Protein AF-0000000084655113 (afdb_homodimer)

Radius of gyration: 34.67 Å; Cα contacts (8 Å, |Δi|>4): 1568; chains: 2; bounding box: 82×136×71 Å

Solvent-accessible surface area (backbone atoms only — not comparable to full-atom values): 52497 Å² total; per-residue (Å²): 83,34,26,33,34,19,27,12,93,38,23,66,32,49,40,57,62,45,40,68,41,84,64,36,40,67,75,41,75,19,49,29,52,66,56,38,50,51,47,52,73,76,38,92,77,90,59,44,32,34,39,37,32,56,63,6,55,83,64,54,70,68,55,44,44,52,50,50,51,52,47,51,52,44,26,72,72,77,39,73,79,42,31,40,40,33,43,34,50,46,62,68,56,48,51,50,48,49,71,71,45,64,92,44,85,47,54,45,77,43,78,45,90,52,93,69,81,54,65,69,53,53,48,48,59,69,57,54,78,61,82,70,59,79,83,71,88,79,79,81,80,84,79,81,82,77,84,86,74,84,81,78,75,83,75,78,74,78,77,80,70,79,77,74,76,73,73,81,68,75,78,80,78,72,82,69,83,78,81,74,78,82,67,72,47,43,74,41,69,76,72,62,81,60,75,74,74,64,78,67,65,87,72,58,77,78,59,78,70,88,79,51,60,41,35,35,37,29,19,23,54,72,82,28,47,32,55,62,47,46,54,38,40,48,52,52,42,26,74,71,70,34,37,29,37,39,40,52,58,36,74,84,65,39,58,58,52,55,54,39,51,65,49,57,49,44,23,73,46,36,62,71,42,34,43,9,38,60,49,22,44,77,37,52,91,44,36,84,76,30,32,38,72,77,53,98,31,30,35,40,26,35,56,38,86,85,56,59,86,80,43,70,72,61,67,67,71,38,66,69,44,49,50,54,29,53,56,53,46,47,74,73,25,35,33,39,39,31,34,29,37,47,74,53,40,42,74,42,48,78,50,57,80,71,43,66,24,28,39,34,25,31,36,43,46,68,66,44,38,50,44,45,38,50,49,50,60,71,58,41,54,74,79,54,43,56,58,49,56,74,36,35,20,37,27,30,20,61,33,44,81,67,24,43,52,65,79,34,66,39,42,73,67,52,45,32,50,51,33,26,63,73,57,67,49,90,61,84,54,53,68,30,38,54,39,70,56,57,78,59,58,62,42,22,46,54,70,54,50,46,53,44,79,78,32,70,71,49,29,53,30,42,49,46,27,49,59,63,58,106,82,34,27,34,33,19,26,11,93,37,24,65,34,49,39,57,61,45,40,68,41,84,64,35,40,67,74,42,75,22,48,30,52,66,56,40,48,52,48,52,73,76,38,92,77,90,59,45,32,35,40,38,32,56,62,6,56,84,63,55,72,67,56,43,46,53,50,49,51,51,48,52,52,44,25,69,71,77,40,72,79,41,29,39,41,35,42,34,51,46,63,67,56,50,50,49,48,48,70,71,45,63,92,44,87,46,54,45,77,44,80,44,89,53,92,68,82,54,66,69,52,53,49,48,58,68,56,55,75,60,84,69,58,78,82,71,89,77,81,81,78,84,82,76,87,77,83,85,72,85,79,79,78,81,77,81,75,77,77,80,70,78,78,71,75,72,72,80,66,74,79,79,78,73,81,67,81,79,81,76,78,82,67,74,48,42,74,42,68,75,73,63,81,60,74,74,74,64,79,68,66,85,75,57,79,78,59,78,69,87,76,51,61,42,34,34,37,29,19,22,54,73,82,28,45,33,55,62,48,48,54,38,40,47,53,50,42,27,73,71,70,33,37,30,36,38,40,52,59,35,72,84,66,40,59,58,52,54,55,39,50,65,50,57,50,43,24,74,44,37,61,72,42,33,42,8,37,58,49,21,44,77,38,50,90,44,36,84,77,30,32,38,72,78,52,99,32,30,36,40,26,35,56,37,86,85,56,59,88,78,43,71,73,62,66,67,71,39,66,68,43,49,51,53,30,53,55,53,46,46,75,73,25,35,33,40,39,30,34,28,37,46,74,51,40,44,74,43,50,79,50,57,82,71,43,64,22,29,39,34,24,31,35,41,46,69,65,44,37,50,44,44,38,50,50,50,60,73,58,41,54,73,79,53,43,56,57,49,56,73,36,35,19,38,27,31,21,60,33,45,82,68,24,45,54,68,80,34,65,39,40,74,68,54,44,33,49,51,35,24,63,73,56,66,48,90,59,84,55,54,68,32,38,54,38,70,56,56,80,60,58,60,42,22,45,53,70,52,50,47,53,46,80,78,32,70,70,50,29,50,31,43,48,46,26,48,59,64,57,106

Secondary structure (DSSP, 8-state):
-EEEEE-GGGHHHHHHHHTTSTT-EEEEEESSHHHHHHHHHHS----SEEEEEGGG--S-HHHHHHHHHHHHHHHHHT-TT-EEEEEES-HHHHHHHHHHHTT-TTEEEEE--SSS--HHHHHHHHHTTTT-----------------------------------GGG--------------------------------------S-TT--EEEEEEESTTSSHHHHHHHHHHHHHHTT--EEEEE--TTT-THHHH-HHHHHHHHH-GGGGGHHHHHHH-GGGHHHHSEEEETTEEEE---TTS-TT-GGGGG--HHHHHHHHHHHHHH-SEEEEE--HHHHHHTGGGGGG-SEEEEEEESSHHHHHHHHHHHHHHS-HHHHHHHHHHEEEEEEEE-TT-EETTEE--HHHHHHHHHHHHT-SSPPPP-EEEE--TTTTHHHHHS--HHHH-HHHHHHHHHHHHHH-/-EEEEE-GGGHHHHHHHHTTSTT-EEEEEESSHHHHHHHHHHS----SEEEEEGGG--S-HHHHHHHHHHHHHHHHHT-TT-EEEEEES-HHHHHHHHHHHTT-TTEEEEE--SSS--HHHHHHHHHTTTT-----------------------------------GGG--------------------------------------S-TT--EEEEEEESTTSSHHHHHHHHHHHHHHTT--EEEEE--TTT-THHHH-HHHHHHHHH-GGGGGHHHHHHH-GGGHHHHSEEEETTEEEE---TTS-TT-GGGGG--HHHHHHHHHHHHHH-SEEEEE--HHHHHHTGGGGGG-SEEEEEEESSHHHHHHHHHHHHHHS-HHHHHHHHHHEEEEEEEE-TT-EETTEE--HHHHHHHHHHHHT-SSPPPP-EEEE--TTTTHHHHHS--HHHH-HHHHHHHHHHHHHH-

Sequence (940 aa):
MKLYLIAGSKSEMLKKSLEENRDIEVVHIGNTFDDALNNLIRNSLDFDSILLMDAGIVEGTESFTDTLNTLKELMNSSYPYITLKFITKDPAYLNEYNNVVSGDSRFEVFFVDNVRIPITYIQEVCLKNQNQKPSGARQIENQAPADPSKTSEGKLTQTLSGKSRTLFGRKLPFFSRTNANEDNFESGGAKSTIIDNAAHPKQKISLVSKDFRKVIVVTGCRGAGVTSTVANLAIESSAQGLSTIVVDLDIDYRGINLYFSKFGDEVEYNPDLSYSLIRCIIKPDSYDINSCRINDNLFVTTLAYSISSKDKLLEIIDIKKLSAFINFLRLRFNVVLIDMPINTLSKYSQLLTQIDSIALCVNNNLYSAISTVRTVEDLFVKEDLVLFNVKSRPVLTKYNEANRHNGKTFTPELTCKIMCELGGYSSDLNPAGVVPYSREFDLQIDSGQKIVSTNKAYKNHYFTILKNLLMKLYLIAGSKSEMLKKSLEENRDIEVVHIGNTFDDALNNLIRNSLDFDSILLMDAGIVEGTESFTDTLNTLKELMNSSYPYITLKFITKDPAYLNEYNNVVSGDSRFEVFFVDNVRIPITYIQEVCLKNQNQKPSGARQIENQAPADPSKTSEGKLTQTLSGKSRTLFGRKLPFFSRTNANEDNFESGGAKSTIIDNAAHPKQKISLVSKDFRKVIVVTGCRGAGVTSTVANLAIESSAQGLSTIVVDLDIDYRGINLYFSKFGDEVEYNPDLSYSLIRCIIKPDSYDINSCRINDNLFVTTLAYSISSKDKLLEIIDIKKLSAFINFLRLRFNVVLIDMPINTLSKYSQLLTQIDSIALCVNNNLYSAISTVRTVEDLFVKEDLVLFNVKSRPVLTKYNEANRHNGKTFTPELTCKIMCELGGYSSDLNPAGVVPYSREFDLQIDSGQKIVSTNKAYKNHYFTILKNLL

Nearest PDB structures (foldseek):
  5auq-assembly2_E  TM=6.795E-01  e=5.806E-06  Thermococcus kodakarensis KOD1
  5auq-assembly4_F  TM=7.194E-01  e=4.262E-05  Thermococcus kodakarensis KOD1
  5auq-assembly4_D  TM=6.760E-01  e=1.122E-04  Thermococcus kodakarensis KOD1
  5auq-assembly2_B  TM=7.124E-01  e=2.223E-04  Thermococcus kodakarensis KOD1
  5auq-assembly1_H  TM=6.768E-01  e=8.722E-04  Thermococcus kodakarensis KOD1

Organism: NCBI:txid1294263

Structure (mmCIF, N/CA/C/O backbone):
data_AF-0000000084655113-model_v1
#
loop_
_entity.id
_entity.type
_entity.pdbx_description
1 polymer 'AAA domain-containing protein'
#
loop_
_atom_site.group_PDB
_atom_site.id
_atom_site.type_symbol
_atom_site.label_atom_id
_atom_site.label_alt_id
_atom_site.label_comp_id
_atom_site.label_asym_id
_atom_site.label_entity_id
_atom_site.label_seq_id
_atom_site.pdbx_PDB_ins_code
_atom_site.Cartn_x
_atom_site.Cartn_y
_atom_site.Cartn_z
_atom_site.occupancy
_atom_site.B_iso_or_equiv
_atom_site.auth_seq_id
_atom_site.auth_comp_id
_atom_site.auth_asym_id
_atom_site.auth_atom_id
_atom_site.pdbx_PDB_model_num
ATOM 1 N N . MET A 1 1 ? 15.875 45.938 12.414 1 81.94 1 MET A N 1
ATOM 2 C CA . MET A 1 1 ? 15 46.031 11.242 1 81.94 1 MET A CA 1
ATOM 3 C C . MET A 1 1 ? 13.547 45.719 11.625 1 81.94 1 MET A C 1
ATOM 5 O O . MET A 1 1 ? 13.273 44.719 12.281 1 81.94 1 MET A O 1
ATOM 9 N N . LYS A 1 2 ? 12.742 46.562 11.336 1 89 2 LYS A N 1
ATOM 10 C CA . LYS A 1 2 ? 11.312 46.375 11.555 1 89 2 LYS A CA 1
ATOM 11 C C . LYS A 1 2 ? 10.656 45.656 10.391 1 89 2 LYS A C 1
ATOM 13 O O . LYS A 1 2 ? 10.719 46.125 9.242 1 89 2 LYS A O 1
ATOM 18 N N . LEU A 1 3 ? 10.062 44.562 10.703 1 90.94 3 LEU A N 1
ATOM 19 C CA . LEU A 1 3 ? 9.609 43.656 9.664 1 90.94 3 LEU A CA 1
ATOM 20 C C . LEU A 1 3 ? 8.094 43.5 9.688 1 90.94 3 LEU A C 1
ATOM 22 O O . LEU A 1 3 ? 7.496 43.375 10.766 1 90.94 3 LEU A O 1
ATOM 26 N N . TYR A 1 4 ? 7.473 43.594 8.508 1 92 4 TYR A N 1
ATOM 27 C CA . TYR A 1 4 ? 6.098 43.156 8.297 1 92 4 TYR A CA 1
ATOM 28 C C . TYR A 1 4 ? 6.055 41.75 7.746 1 92 4 TYR A C 1
ATOM 30 O O . TYR A 1 4 ? 6.41 41.5 6.59 1 92 4 TYR A O 1
ATOM 38 N N . LEU A 1 5 ? 5.637 40.875 8.523 1 90.69 5 LEU A N 1
ATOM 39 C CA . LEU A 1 5 ? 5.695 39.469 8.203 1 90.69 5 LEU A CA 1
ATOM 40 C C . LEU A 1 5 ? 4.359 38.969 7.652 1 90.69 5 LEU A C 1
ATOM 42 O O . LEU A 1 5 ? 3.314 39.156 8.281 1 90.69 5 LEU A O 1
ATOM 46 N N . ILE A 1 6 ? 4.418 38.406 6.453 1 90.56 6 ILE A N 1
ATOM 47 C CA . ILE A 1 6 ? 3.252 37.812 5.816 1 90.56 6 ILE A CA 1
ATOM 48 C C . ILE A 1 6 ? 3.525 36.344 5.539 1 90.56 6 ILE A C 1
ATOM 50 O O . ILE A 1 6 ? 4.105 35.969 4.504 1 90.56 6 ILE A O 1
ATOM 54 N N . ALA A 1 7 ? 3.08 35.594 6.41 1 81.88 7 ALA A N 1
ATOM 55 C CA . ALA A 1 7 ? 3.414 34.188 6.305 1 81.88 7 ALA A CA 1
ATOM 56 C C . ALA A 1 7 ? 2.223 33.312 6.688 1 81.88 7 ALA A C 1
ATOM 58 O O . ALA A 1 7 ? 2.391 32.25 7.273 1 81.88 7 ALA A O 1
ATOM 59 N N . GLY A 1 8 ? 1.044 33.875 6.418 1 74.31 8 GLY A N 1
ATOM 60 C CA . GLY A 1 8 ? -0.16 33.094 6.68 1 74.31 8 GLY A CA 1
ATOM 61 C C . GLY A 1 8 ? -0.347 32.781 8.148 1 74.31 8 GLY A C 1
ATOM 62 O O . GLY A 1 8 ? -0.09 33.594 9.016 1 74.31 8 GLY A O 1
ATOM 63 N N . SER A 1 9 ? -0.872 31.641 8.352 1 63.53 9 SER A N 1
ATOM 64 C CA . SER A 1 9 ? -1.172 31.203 9.711 1 63.53 9 SER A CA 1
ATOM 65 C C . SER A 1 9 ? 0.105 30.969 10.508 1 63.53 9 SER A C 1
ATOM 67 O O . SER A 1 9 ? 0.072 30.922 11.742 1 63.53 9 SER A O 1
ATOM 69 N N . LYS A 1 10 ? 1.223 31.047 9.836 1 63.41 10 LYS A N 1
ATOM 70 C CA . LYS A 1 10 ? 2.512 30.766 10.461 1 63.41 10 LYS A CA 1
ATOM 71 C C . LYS A 1 10 ? 3.195 32.062 10.906 1 63.41 10 LYS A C 1
ATOM 73 O O . LYS A 1 10 ? 4.305 32.031 11.438 1 63.41 10 LYS A O 1
ATOM 78 N N . SER A 1 11 ? 2.578 33.062 10.688 1 74.5 11 SER A N 1
ATOM 79 C CA . SER A 1 11 ? 3.232 34.344 10.875 1 74.5 11 SER A CA 1
ATOM 80 C C . SER A 1 11 ? 3.658 34.562 12.328 1 74.5 11 SER A C 1
ATOM 82 O O . SER A 1 11 ? 4.762 35.031 12.602 1 74.5 11 SER A O 1
ATOM 84 N N . GLU A 1 12 ? 2.826 34.125 13.234 1 72.62 12 GLU A N 1
ATOM 85 C CA . GLU A 1 12 ? 3.133 34.344 14.648 1 72.62 12 GLU A CA 1
ATOM 86 C C . GLU A 1 12 ? 4.305 33.5 15.102 1 72.62 12 GLU A C 1
ATOM 88 O O . GLU A 1 12 ? 5.188 33.969 15.82 1 72.62 12 GLU A O 1
ATOM 93 N N . MET A 1 13 ? 4.297 32.344 14.664 1 70.5 13 MET A N 1
ATOM 94 C CA . MET A 1 13 ? 5.387 31.438 15.008 1 70.5 13 MET A CA 1
ATOM 95 C C . MET A 1 13 ? 6.703 31.906 14.406 1 70.5 13 MET A C 1
ATOM 97 O O . MET A 1 13 ? 7.738 31.906 15.078 1 70.5 13 MET A O 1
ATOM 101 N N . LEU A 1 14 ? 6.59 32.25 13.227 1 79.62 14 LEU A N 1
ATOM 102 C CA . LEU A 1 14 ? 7.777 32.75 12.531 1 79.62 14 LEU A CA 1
ATOM 103 C C . LEU A 1 14 ? 8.289 34.031 13.18 1 79.62 14 LEU A C 1
ATOM 105 O O . LEU A 1 14 ? 9.5 34.281 13.219 1 79.62 14 LEU A O 1
ATOM 109 N N . LYS A 1 15 ? 7.379 34.75 13.672 1 84.62 15 LYS A N 1
ATOM 110 C CA . LYS A 1 15 ? 7.754 36 14.352 1 84.62 15 LYS A CA 1
ATOM 111 C C . LYS A 1 15 ? 8.695 35.719 15.523 1 84.62 15 LYS A C 1
ATOM 113 O O . LYS A 1 15 ? 9.75 36.344 15.641 1 84.62 15 LYS A O 1
ATOM 118 N N . LYS A 1 16 ? 8.312 34.75 16.25 1 78.12 16 LYS A N 1
ATOM 119 C CA . LYS A 1 16 ? 9.109 34.406 17.422 1 78.12 16 LYS A CA 1
ATOM 120 C C . LYS A 1 16 ? 10.508 33.938 17.016 1 78.12 16 LYS A C 1
ATOM 122 O O . LYS A 1 16 ? 11.5 34.344 17.625 1 78.12 16 LYS A O 1
ATOM 127 N N . SER A 1 17 ? 10.539 33.188 16.031 1 79.25 17 SER A N 1
ATOM 128 C CA . SER A 1 17 ? 11.805 32.625 15.562 1 79.25 17 SER A CA 1
ATOM 129 C C . SER A 1 17 ? 12.68 33.688 14.914 1 79.25 17 SER A C 1
ATOM 131 O O . SER A 1 17 ? 13.906 33.688 15.078 1 79.25 17 SER A O 1
ATOM 133 N N . LEU A 1 18 ? 12.062 34.531 14.297 1 85.19 18 LEU A N 1
ATOM 134 C CA . LEU A 1 18 ? 12.805 35.594 13.617 1 85.19 18 LEU A CA 1
ATOM 135 C C . LEU A 1 18 ? 13.344 36.625 14.625 1 85.19 18 LEU A C 1
ATOM 137 O O . LEU A 1 18 ? 14.461 37.094 14.469 1 85.19 18 LEU A O 1
ATOM 141 N N . GLU A 1 19 ? 12.594 36.781 15.656 1 85.25 19 GLU A N 1
ATOM 142 C CA . GLU A 1 19 ? 12.969 37.781 16.656 1 85.25 19 GLU A CA 1
ATOM 143 C C . GLU A 1 19 ? 14.047 37.25 17.594 1 85.25 19 GLU A C 1
ATOM 145 O O . GLU A 1 19 ? 14.539 38 18.453 1 85.25 19 GLU A O 1
ATOM 150 N N . GLU A 1 20 ? 14.359 36.031 17.406 1 79.25 20 GLU A N 1
ATOM 151 C CA . GLU A 1 20 ? 15.523 35.5 18.109 1 79.25 20 GLU A CA 1
ATOM 152 C C . GLU A 1 20 ? 16.797 36.219 17.672 1 79.25 20 GLU A C 1
ATOM 154 O O . GLU A 1 20 ? 17.766 36.312 18.438 1 79.25 20 GLU A O 1
ATOM 159 N N . ASN A 1 21 ? 16.75 36.562 16.5 1 79.62 21 ASN A N 1
ATOM 160 C CA . ASN A 1 21 ? 17.812 37.469 16.047 1 79.62 21 ASN A CA 1
ATOM 161 C C . ASN A 1 21 ? 17.516 38.906 16.438 1 79.62 21 ASN A C 1
ATOM 163 O O . ASN A 1 21 ? 16.516 39.5 16.031 1 79.62 21 ASN A O 1
ATOM 167 N N . ARG A 1 22 ? 18.328 39.438 17.312 1 80.5 22 ARG A N 1
ATOM 168 C CA . ARG A 1 22 ? 18.109 40.75 17.938 1 80.5 22 ARG A CA 1
ATOM 169 C C . ARG A 1 22 ? 18.031 41.844 16.875 1 80.5 22 ARG A C 1
ATOM 171 O O . ARG A 1 22 ? 17.484 42.906 17.125 1 80.5 22 ARG A O 1
ATOM 178 N N . ASP A 1 23 ? 18.484 41.562 15.703 1 84.69 23 ASP A N 1
ATOM 179 C CA . ASP A 1 23 ? 18.5 42.562 14.648 1 84.69 23 ASP A CA 1
ATOM 180 C C . ASP A 1 23 ? 17.188 42.594 13.891 1 84.69 23 ASP A C 1
ATOM 182 O O . ASP A 1 23 ? 16.984 43.438 12.992 1 84.69 23 ASP A O 1
ATOM 186 N N . ILE A 1 24 ? 16.266 41.656 14.219 1 86.5 24 ILE A N 1
ATOM 187 C CA . ILE A 1 24 ? 14.984 41.562 13.523 1 86.5 24 ILE A CA 1
ATOM 188 C C . ILE A 1 24 ? 13.844 41.781 14.508 1 86.5 24 ILE A C 1
ATOM 190 O O . ILE A 1 24 ? 13.766 41.125 15.547 1 86.5 24 ILE A O 1
ATOM 194 N N . GLU A 1 25 ? 13.055 42.719 14.273 1 88.94 25 GLU A N 1
ATOM 195 C CA . GLU A 1 25 ? 11.836 42.969 15.031 1 88.94 25 GLU A CA 1
ATOM 196 C C . GLU A 1 25 ? 10.602 42.906 14.141 1 88.94 25 GLU A C 1
ATOM 198 O O . GLU A 1 25 ? 10.445 43.688 13.219 1 88.94 25 GLU A O 1
ATOM 203 N N . VAL A 1 26 ? 9.758 42 14.383 1 89.06 26 VAL A N 1
ATOM 204 C CA . VAL A 1 26 ? 8.516 41.875 13.617 1 89.06 26 VAL A CA 1
ATOM 205 C C . VAL A 1 26 ? 7.453 42.781 14.219 1 89.06 26 VAL A C 1
ATOM 207 O O . VAL A 1 26 ? 6.926 42.531 15.297 1 89.06 26 VAL A O 1
ATOM 210 N N . VAL A 1 27 ? 7.117 43.781 13.539 1 89 27 VAL A N 1
ATOM 211 C CA . VAL A 1 27 ? 6.258 44.812 14.094 1 89 27 VAL A CA 1
ATOM 212 C C . VAL A 1 27 ? 4.816 44.594 13.633 1 89 27 VAL A C 1
ATOM 214 O O . VAL A 1 27 ? 3.871 45 14.297 1 89 27 VAL A O 1
ATOM 217 N N . HIS A 1 28 ? 4.656 43.969 12.477 1 87.56 28 HIS A N 1
ATOM 218 C CA . HIS A 1 28 ? 3.332 43.656 11.945 1 87.56 28 HIS A CA 1
ATOM 219 C C . HIS A 1 28 ? 3.277 42.25 11.383 1 87.56 28 HIS A C 1
ATOM 221 O O . HIS A 1 28 ? 4.277 41.75 10.867 1 87.56 28 HIS A O 1
ATOM 227 N N . ILE A 1 29 ? 2.143 41.688 11.516 1 87.25 29 ILE A N 1
ATOM 228 C CA . ILE A 1 29 ? 1.91 40.344 10.992 1 87.25 29 ILE A CA 1
ATOM 229 C C . ILE A 1 29 ? 0.652 40.344 10.133 1 87.25 29 ILE A C 1
ATOM 231 O O . ILE A 1 29 ? -0.363 40.938 10.492 1 87.25 29 ILE A O 1
ATOM 235 N N . GLY A 1 30 ? 0.75 39.75 8.953 1 81.44 30 GLY A N 1
ATOM 236 C CA . GLY A 1 30 ? -0.392 39.531 8.078 1 81.44 30 GLY A CA 1
ATOM 237 C C . GLY A 1 30 ? -0.641 38.062 7.762 1 81.44 30 GLY A C 1
ATOM 238 O O . GLY A 1 30 ? 0.303 37.281 7.641 1 81.44 30 GLY A O 1
ATOM 239 N N . ASN A 1 31 ? -1.857 37.781 7.668 1 78.31 31 ASN A N 1
ATOM 240 C CA . ASN A 1 31 ? -2.205 36.375 7.348 1 78.31 31 ASN A CA 1
ATOM 241 C C . ASN A 1 31 ? -2.129 36.125 5.848 1 78.31 31 ASN A C 1
ATOM 243 O O . ASN A 1 31 ? -1.601 35.094 5.418 1 78.31 31 ASN A O 1
ATOM 247 N N . THR A 1 32 ? -2.686 37 5.109 1 84.62 32 THR A N 1
ATOM 248 C CA . THR A 1 32 ? -2.652 36.875 3.656 1 84.62 32 THR A CA 1
ATOM 249 C C . THR A 1 32 ? -2.051 38.125 3.023 1 84.62 32 THR A C 1
ATOM 251 O O . THR A 1 32 ? -2.09 39.219 3.613 1 84.62 32 THR A O 1
ATOM 254 N N . PHE A 1 33 ? -1.575 37.875 1.847 1 90 33 PHE A N 1
ATOM 255 C CA . PHE A 1 33 ? -0.968 38.969 1.109 1 90 33 PHE A CA 1
ATOM 256 C C . PHE A 1 33 ? -1.992 40.062 0.83 1 90 33 PHE A C 1
ATOM 258 O O . PHE A 1 33 ? -1.708 41.25 1.013 1 90 33 PHE A O 1
ATOM 265 N N . ASP A 1 34 ? -3.168 39.625 0.542 1 84.44 34 ASP A N 1
ATOM 266 C CA . ASP A 1 34 ? -4.246 40.562 0.24 1 84.44 34 ASP A CA 1
ATOM 267 C C . ASP A 1 34 ? -4.648 41.344 1.481 1 84.44 34 ASP A C 1
ATOM 269 O O . ASP A 1 34 ? -4.836 42.562 1.414 1 84.44 34 ASP A O 1
ATOM 273 N N . ASP A 1 35 ? -4.746 40.656 2.514 1 85.5 35 ASP A N 1
ATOM 274 C CA . ASP A 1 35 ? -5.117 41.312 3.766 1 85.5 35 ASP A CA 1
ATOM 275 C C . ASP A 1 35 ? -4.051 42.312 4.199 1 85.5 35 ASP A C 1
ATOM 277 O O . ASP A 1 35 ? -4.375 43.375 4.684 1 85.5 35 ASP A O 1
ATOM 281 N N . ALA A 1 36 ? -2.869 41.875 4.082 1 89.12 36 ALA A N 1
ATOM 282 C CA . ALA A 1 36 ? -1.761 42.781 4.453 1 89.12 36 ALA A CA 1
ATOM 283 C C . ALA A 1 36 ? -1.745 44.031 3.588 1 89.12 36 ALA A C 1
ATOM 285 O O . ALA A 1 36 ? -1.514 45.125 4.09 1 89.12 36 ALA A O 1
ATOM 286 N N . LEU A 1 37 ? -2.057 43.844 2.371 1 89.19 37 LEU A N 1
ATOM 287 C CA . LEU A 1 37 ? -2.098 45 1.454 1 89.19 37 LEU A CA 1
ATOM 288 C C . LEU A 1 37 ? -3.209 45.969 1.838 1 89.19 37 LEU A C 1
ATOM 290 O O . LEU A 1 37 ? -3.002 47.188 1.853 1 89.19 37 LEU A O 1
ATOM 294 N N . ASN A 1 38 ? -4.348 45.438 2.102 1 86.56 38 ASN A N 1
ATOM 295 C CA . ASN A 1 38 ? -5.469 46.25 2.52 1 86.56 38 ASN A CA 1
ATOM 296 C C . ASN A 1 38 ? -5.148 47.031 3.797 1 86.56 38 ASN A C 1
ATOM 298 O O . ASN A 1 38 ? -5.535 48.188 3.938 1 86.56 38 ASN A O 1
ATOM 302 N N . ASN A 1 39 ? -4.512 46.344 4.629 1 88.69 39 ASN A N 1
ATOM 303 C CA . ASN A 1 39 ? -4.102 47 5.871 1 88.69 39 ASN A CA 1
ATOM 304 C C . ASN A 1 39 ? -3.133 48.156 5.605 1 88.69 39 ASN A C 1
ATOM 306 O O . ASN A 1 39 ? -3.215 49.219 6.246 1 88.69 39 ASN A O 1
ATOM 310 N N . LEU A 1 40 ? -2.25 47.969 4.727 1 87.56 40 LEU A N 1
ATOM 311 C CA . LEU A 1 40 ? -1.268 48.969 4.363 1 87.56 40 LEU A CA 1
ATOM 312 C C . LEU A 1 40 ? -1.943 50.188 3.709 1 87.56 40 LEU A C 1
ATOM 314 O O . LEU A 1 40 ? -1.511 51.312 3.9 1 87.56 40 LEU A O 1
ATOM 318 N N . ILE A 1 41 ? -2.963 49.844 2.977 1 83.94 41 ILE A N 1
ATOM 319 C CA . ILE A 1 41 ? -3.684 50.906 2.281 1 83.94 41 ILE A CA 1
ATOM 320 C C . ILE A 1 41 ? -4.461 51.75 3.289 1 83.94 41 ILE A C 1
ATOM 322 O O . ILE A 1 41 ? -4.508 53 3.174 1 83.94 41 ILE A O 1
ATOM 326 N N . ARG A 1 42 ? -4.969 51.125 4.289 1 81.69 42 ARG A N 1
ATOM 327 C CA . ARG A 1 42 ? -5.867 51.781 5.238 1 81.69 42 ARG A CA 1
ATOM 328 C C . ARG A 1 42 ? -5.082 52.469 6.336 1 81.69 42 ARG A C 1
ATOM 330 O O . ARG A 1 42 ? -5.57 53.438 6.934 1 81.69 42 ARG A O 1
ATOM 337 N N . ASN A 1 43 ? -3.912 51.938 6.602 1 81.12 43 ASN A N 1
ATOM 338 C CA . ASN A 1 43 ? -3.143 52.438 7.73 1 81.12 43 ASN A CA 1
ATOM 339 C C . ASN A 1 43 ? -1.733 52.844 7.305 1 81.12 43 ASN A C 1
ATOM 341 O O . ASN A 1 43 ? -1.226 52.375 6.289 1 81.12 43 ASN A O 1
ATOM 345 N N . SER A 1 44 ? -1.265 53.875 7.941 1 79.56 44 SER A N 1
ATOM 346 C CA . SER A 1 44 ? 0.143 54.219 7.785 1 79.56 44 SER A CA 1
ATOM 347 C C . SER A 1 44 ? 1.009 53.5 8.812 1 79.56 44 SER A C 1
ATOM 349 O O . SER A 1 44 ? 0.976 53.844 10 1 79.56 44 SER A O 1
ATOM 351 N N . LEU A 1 45 ? 1.715 52.5 8.305 1 84.31 45 LEU A N 1
ATOM 352 C CA . LEU A 1 45 ? 2.488 51.656 9.203 1 84.31 45 LEU A CA 1
ATOM 353 C C . LEU A 1 45 ? 3.982 51.906 9.047 1 84.31 45 LEU A C 1
ATOM 355 O O . LEU A 1 45 ? 4.441 52.312 7.973 1 84.31 45 LEU A O 1
ATOM 359 N N . ASP A 1 46 ? 4.664 51.875 10.188 1 87.06 46 ASP A N 1
ATOM 360 C CA . ASP A 1 46 ? 6.109 52.094 10.195 1 87.06 46 ASP A CA 1
ATOM 361 C C . ASP A 1 46 ? 6.859 50.75 10.266 1 87.06 46 ASP A C 1
ATOM 363 O O . ASP A 1 46 ? 6.758 50.031 11.258 1 87.06 46 ASP A O 1
ATOM 367 N N . PHE A 1 47 ? 7.578 50.406 9.156 1 89.31 47 PHE A N 1
ATOM 368 C CA . PHE A 1 47 ? 8.414 49.219 9.07 1 89.31 47 PHE A CA 1
ATOM 369 C C . PHE A 1 47 ? 9.445 49.344 7.957 1 89.31 47 PHE A C 1
ATOM 371 O O . PHE A 1 47 ? 9.352 50.25 7.129 1 89.31 47 PHE A O 1
ATOM 378 N N . ASP A 1 48 ? 10.375 48.438 7.996 1 88.62 48 ASP A N 1
ATOM 379 C CA . ASP A 1 48 ? 11.5 48.562 7.066 1 88.62 48 ASP A CA 1
ATOM 380 C C . ASP A 1 48 ? 11.328 47.625 5.871 1 88.62 48 ASP A C 1
ATOM 382 O O . ASP A 1 48 ? 11.75 47.969 4.758 1 88.62 48 ASP A O 1
ATOM 386 N N . SER A 1 49 ? 10.82 46.438 6.125 1 91.94 49 SER A N 1
ATOM 387 C CA . SER A 1 49 ? 10.781 45.438 5.078 1 91.94 49 SER A CA 1
ATOM 388 C C . SER A 1 49 ? 9.57 44.5 5.246 1 91.94 49 SER A C 1
ATOM 390 O O . SER A 1 49 ? 9.102 44.312 6.363 1 91.94 49 SER A O 1
ATOM 392 N N . ILE A 1 50 ? 9.07 44.062 4.113 1 92.31 50 ILE A N 1
ATOM 393 C CA . ILE A 1 50 ? 8.023 43.031 4.094 1 92.31 50 ILE A CA 1
ATOM 394 C C . ILE A 1 50 ? 8.633 41.688 3.773 1 92.31 50 ILE A C 1
ATOM 396 O O . ILE A 1 50 ? 9.422 41.562 2.832 1 92.31 50 ILE A O 1
ATOM 400 N N . LEU A 1 51 ? 8.367 40.75 4.59 1 91.88 51 LEU A N 1
ATOM 401 C CA . LEU A 1 51 ? 8.711 39.375 4.277 1 91.88 51 LEU A CA 1
ATOM 402 C C . LEU A 1 51 ? 7.465 38.562 3.883 1 91.88 51 LEU A C 1
ATOM 404 O O . LEU A 1 51 ? 6.547 38.406 4.691 1 91.88 51 LEU A O 1
ATOM 408 N N . LEU A 1 52 ? 7.457 38.188 2.674 1 92.38 52 LEU A N 1
ATOM 409 C CA . LEU A 1 52 ? 6.352 37.406 2.131 1 92.38 52 LEU A CA 1
ATOM 410 C C . LEU A 1 52 ? 6.766 35.938 1.899 1 92.38 52 LEU A C 1
ATOM 412 O O . LEU A 1 52 ? 7.797 35.688 1.278 1 92.38 52 LEU A O 1
ATOM 416 N N . MET A 1 53 ? 6.031 35.156 2.465 1 86.75 53 MET A N 1
ATOM 417 C CA . MET A 1 53 ? 6.254 33.719 2.283 1 86.75 53 MET A CA 1
ATOM 418 C C . MET A 1 53 ? 5.113 33.094 1.497 1 86.75 53 MET A C 1
ATOM 420 O O . MET A 1 53 ? 4.02 33.656 1.413 1 86.75 53 MET A O 1
ATOM 424 N N . ASP A 1 54 ? 5.32 31.922 0.972 1 81.31 54 ASP A N 1
ATOM 425 C CA . ASP A 1 54 ? 4.309 31.219 0.184 1 81.31 54 ASP A CA 1
ATOM 426 C C . ASP A 1 54 ? 3.018 31.047 0.979 1 81.31 54 ASP A C 1
ATOM 428 O O . ASP A 1 54 ? 1.923 31.156 0.427 1 81.31 54 ASP A O 1
ATOM 432 N N . ALA A 1 55 ? 3.18 30.859 2.211 1 75.19 55 ALA A N 1
ATOM 433 C CA . ALA A 1 55 ? 2.041 30.594 3.088 1 75.19 55 ALA A CA 1
ATOM 434 C C . ALA A 1 55 ? 1.128 31.828 3.178 1 75.19 55 ALA A C 1
ATOM 436 O O . ALA A 1 55 ? -0.039 31.703 3.557 1 75.19 55 ALA A O 1
ATOM 437 N N . GLY A 1 56 ? 1.628 32.875 2.879 1 82.06 56 GLY A N 1
ATOM 438 C CA . GLY A 1 56 ? 0.854 34.125 2.93 1 82.06 56 GLY A CA 1
ATOM 439 C C . GLY A 1 56 ? 0.103 34.406 1.645 1 82.06 56 GLY A C 1
ATOM 440 O O . GLY A 1 56 ? -0.654 35.375 1.564 1 82.06 56 GLY A O 1
ATOM 441 N N . ILE A 1 57 ? 0.28 33.5 0.696 1 80.69 57 ILE A N 1
ATOM 442 C CA . ILE A 1 57 ? -0.362 33.688 -0.6 1 80.69 57 ILE A CA 1
ATOM 443 C C . ILE A 1 57 ? -1.518 32.719 -0.754 1 80.69 57 ILE A C 1
ATOM 445 O O . ILE A 1 57 ? -1.3 31.5 -0.863 1 80.69 57 ILE A O 1
ATOM 449 N N . VAL A 1 58 ? -2.686 33.156 -0.646 1 68.81 58 VAL A N 1
ATOM 450 C CA . VAL A 1 58 ? -3.857 32.281 -0.719 1 68.81 58 VAL A CA 1
ATOM 451 C C . VAL A 1 58 ? -4.555 32.469 -2.066 1 68.81 58 VAL A C 1
ATOM 453 O O . VAL A 1 58 ? -5.395 31.656 -2.453 1 68.81 58 VAL A O 1
ATOM 456 N N . GLU A 1 59 ? -4.191 33.375 -2.826 1 63 59 GLU A N 1
ATOM 457 C CA . GLU A 1 59 ? -4.844 33.719 -4.086 1 63 59 GLU A CA 1
ATOM 458 C C . GLU A 1 59 ? -4.168 33.031 -5.27 1 63 59 GLU A C 1
ATOM 460 O O . GLU A 1 59 ? -3.047 32.531 -5.148 1 63 59 GLU A O 1
ATOM 465 N N . GLY A 1 60 ? -4.836 32.906 -6.363 1 69.5 60 GLY A N 1
ATOM 466 C CA . GLY A 1 60 ? -4.262 32.375 -7.594 1 69.5 60 GLY A CA 1
ATOM 467 C C . GLY A 1 60 ? -3.229 33.312 -8.203 1 69.5 60 GLY A C 1
ATOM 468 O O . GLY A 1 60 ? -3.045 34.438 -7.742 1 69.5 60 GLY A O 1
ATOM 469 N N . THR A 1 61 ? -2.494 32.875 -9.172 1 74.38 61 THR A N 1
ATOM 470 C CA . THR A 1 61 ? -1.378 33.594 -9.781 1 74.38 61 THR A CA 1
ATOM 471 C C . THR A 1 61 ? -1.84 34.906 -10.352 1 74.38 61 THR A C 1
ATOM 473 O O . THR A 1 61 ? -1.124 35.906 -10.266 1 74.38 61 THR A O 1
ATOM 476 N N . GLU A 1 62 ? -3.035 34.844 -10.891 1 72.81 62 GLU A N 1
ATOM 477 C CA . GLU A 1 62 ? -3.541 36.094 -11.461 1 72.81 62 GLU A CA 1
ATOM 478 C C . GLU A 1 62 ? -3.805 37.125 -10.375 1 72.81 62 GLU A C 1
ATOM 480 O O . GLU A 1 62 ? -3.41 38.281 -10.516 1 72.81 62 GLU A O 1
ATOM 485 N N . SER A 1 63 ? -4.469 36.719 -9.406 1 79.56 63 SER A N 1
ATOM 486 C CA . SER A 1 63 ? -4.77 37.625 -8.297 1 79.56 63 SER A CA 1
ATOM 487 C C . SER A 1 63 ? -3.498 38.062 -7.59 1 79.56 63 SER A C 1
ATOM 489 O O . SER A 1 63 ? -3.393 39.219 -7.164 1 79.56 63 SER A O 1
ATOM 491 N N . PHE A 1 64 ? -2.566 37.25 -7.559 1 87.56 64 PHE A N 1
ATOM 492 C CA . PHE A 1 64 ? -1.267 37.562 -6.977 1 87.56 64 PHE A CA 1
ATOM 493 C C . PHE A 1 64 ? -0.6 38.719 -7.73 1 87.56 64 PHE A C 1
ATOM 495 O O . PHE A 1 64 ? -0.067 39.625 -7.117 1 87.56 64 PHE A O 1
ATOM 502 N N . THR A 1 65 ? -0.688 38.594 -9.008 1 87.5 65 THR A N 1
ATOM 503 C CA . THR A 1 65 ? -0.107 39.625 -9.859 1 87.5 65 THR A CA 1
ATOM 504 C C . THR A 1 65 ? -0.77 40.969 -9.602 1 87.5 65 THR A C 1
ATOM 506 O O . THR A 1 65 ? -0.091 42 -9.523 1 87.5 65 THR A O 1
ATOM 509 N N . ASP A 1 66 ? -2.043 40.87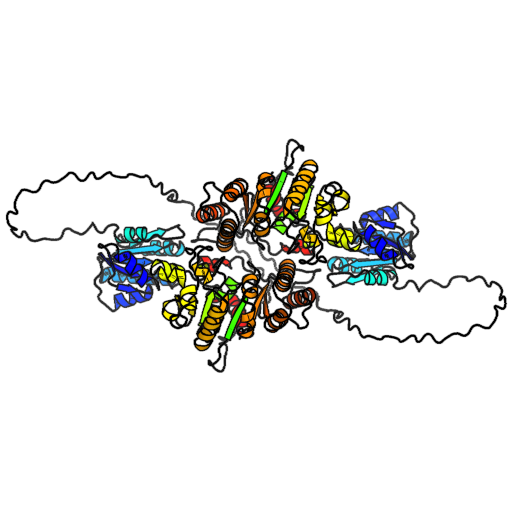5 -9.484 1 86.88 66 ASP A N 1
ATOM 510 C CA . ASP A 1 66 ? -2.789 42.125 -9.211 1 86.88 66 ASP A CA 1
ATOM 511 C C . ASP A 1 66 ? -2.393 42.719 -7.859 1 86.88 66 ASP A C 1
ATOM 513 O O . ASP A 1 66 ? -2.203 43.906 -7.746 1 86.88 66 ASP A O 1
ATOM 517 N N . THR A 1 67 ? -2.262 41.844 -6.938 1 89.19 67 THR A N 1
ATOM 518 C CA . THR A 1 67 ? -1.895 42.281 -5.594 1 89.19 67 THR A CA 1
ATOM 519 C C . THR A 1 67 ? -0.483 42.875 -5.578 1 89.19 67 THR A C 1
ATOM 521 O O . THR A 1 67 ? -0.235 43.906 -4.945 1 89.19 67 THR A O 1
ATOM 524 N N . LEU A 1 68 ? 0.334 42.281 -6.246 1 90.19 68 LEU A N 1
ATOM 525 C CA . LEU A 1 68 ? 1.722 42.719 -6.328 1 90.19 68 LEU A CA 1
ATOM 526 C C . LEU A 1 68 ? 1.818 44.062 -7.027 1 90.19 68 LEU A C 1
ATOM 528 O O . LEU A 1 68 ? 2.584 44.938 -6.605 1 90.19 68 LEU A O 1
ATOM 532 N N . ASN A 1 69 ? 1.057 44.219 -8.055 1 90.19 69 ASN A N 1
ATOM 533 C CA . ASN A 1 69 ? 1.017 45.5 -8.758 1 90.19 69 ASN A CA 1
ATOM 534 C C . ASN A 1 69 ? 0.489 46.625 -7.863 1 90.19 69 ASN A C 1
ATOM 536 O O . ASN A 1 69 ? 1.023 47.719 -7.867 1 90.19 69 ASN A O 1
ATOM 540 N N . THR A 1 70 ? -0.515 46.312 -7.18 1 89.12 70 THR A N 1
ATOM 541 C CA . THR A 1 70 ? -1.093 47.281 -6.262 1 89.12 70 THR A CA 1
ATOM 542 C C . THR A 1 70 ? -0.085 47.656 -5.184 1 89.12 70 THR A C 1
ATOM 544 O O . THR A 1 70 ? 0.017 48.844 -4.816 1 89.12 70 THR A O 1
ATOM 547 N N . LEU A 1 71 ? 0.63 46.688 -4.703 1 91.19 71 LEU A N 1
ATOM 548 C CA . LEU A 1 71 ? 1.658 46.969 -3.705 1 91.19 71 LEU A CA 1
ATOM 549 C C . LEU A 1 71 ? 2.748 47.875 -4.289 1 91.19 71 LEU A C 1
ATOM 551 O O . LEU A 1 71 ? 3.201 48.812 -3.629 1 91.19 71 LEU A O 1
ATOM 555 N N . LYS A 1 72 ? 3.133 47.562 -5.422 1 89.31 72 LYS A N 1
ATOM 556 C CA . LYS A 1 72 ? 4.152 48.344 -6.098 1 89.31 72 LYS A CA 1
ATOM 557 C C . LYS A 1 72 ? 3.723 49.812 -6.219 1 89.31 72 LYS A C 1
ATOM 559 O O . LYS A 1 72 ? 4.516 50.719 -5.961 1 89.31 72 LYS A O 1
ATOM 564 N N . GLU A 1 73 ? 2.525 50 -6.551 1 88.06 73 GLU A N 1
ATOM 565 C CA . GLU A 1 73 ? 1.985 51.344 -6.652 1 88.06 73 GLU A CA 1
ATOM 566 C C . GLU A 1 73 ? 1.952 52.031 -5.293 1 88.06 73 GLU A C 1
ATOM 568 O O . GLU A 1 73 ? 2.268 53.219 -5.184 1 88.06 73 GLU A O 1
ATOM 573 N N . LEU A 1 74 ? 1.545 51.25 -4.367 1 87.81 74 LEU A N 1
ATOM 574 C CA . LEU A 1 74 ? 1.498 51.781 -3.012 1 87.81 74 LEU A CA 1
ATOM 575 C C . LEU A 1 74 ? 2.893 52.188 -2.531 1 87.81 74 LEU A C 1
ATOM 577 O O . LEU A 1 74 ? 3.062 53.188 -1.862 1 87.81 74 LEU A O 1
ATOM 581 N N . MET A 1 75 ? 3.881 51.375 -2.873 1 88.69 75 MET A N 1
ATOM 582 C CA . MET A 1 75 ? 5.266 51.625 -2.486 1 88.69 75 MET A CA 1
ATOM 583 C C . MET A 1 75 ? 5.812 52.875 -3.184 1 88.69 75 MET A C 1
ATOM 585 O O . MET A 1 75 ? 6.582 53.625 -2.596 1 88.69 75 MET A O 1
ATOM 589 N N . ASN A 1 76 ? 5.375 53.062 -4.332 1 87 76 ASN A N 1
ATOM 590 C CA . ASN A 1 76 ? 5.789 54.25 -5.062 1 87 76 ASN A CA 1
ATOM 591 C C . ASN A 1 76 ? 5.199 55.531 -4.449 1 87 76 ASN A C 1
ATOM 593 O O . ASN A 1 76 ? 5.824 56.594 -4.484 1 87 76 ASN A O 1
ATOM 597 N N . SER A 1 77 ? 4.117 55.406 -3.836 1 85.56 77 SER A N 1
ATOM 598 C CA . SER A 1 77 ? 3.398 56.562 -3.35 1 85.56 77 SER A CA 1
ATOM 599 C C . SER A 1 77 ? 3.646 56.781 -1.862 1 85.56 77 SER A C 1
ATOM 601 O O . SER A 1 77 ? 4.031 57.875 -1.451 1 85.56 77 SER A O 1
ATOM 603 N N . SER A 1 78 ? 3.453 55.719 -1.079 1 84.56 78 SER A N 1
ATOM 604 C CA . SER A 1 78 ? 3.371 55.938 0.363 1 84.56 78 SER A CA 1
ATOM 605 C C . SER A 1 78 ? 4.547 55.281 1.083 1 84.56 78 SER A C 1
ATOM 607 O O . SER A 1 78 ? 4.867 55.656 2.217 1 84.56 78 SER A O 1
ATOM 609 N N . TYR A 1 79 ? 5.199 54.281 0.5 1 85.31 79 TYR A N 1
ATOM 610 C CA . TYR A 1 79 ? 6.258 53.531 1.165 1 85.31 79 TYR A CA 1
ATOM 611 C C . TYR A 1 79 ? 7.48 53.375 0.265 1 85.31 79 TYR A C 1
ATOM 613 O O . TYR A 1 79 ? 7.871 52.281 -0.103 1 85.31 79 TYR A O 1
ATOM 621 N N . PRO A 1 80 ? 8.117 54.469 -0.054 1 85.94 80 PRO A N 1
ATOM 622 C CA . PRO A 1 80 ? 9.18 54.406 -1.057 1 85.94 80 PRO A CA 1
ATOM 623 C C . PRO A 1 80 ? 10.438 53.719 -0.544 1 85.94 80 PRO A C 1
ATOM 625 O O . PRO A 1 80 ? 11.258 53.25 -1.339 1 85.94 80 PRO A O 1
ATOM 628 N N . TYR A 1 81 ? 10.594 53.562 0.733 1 82.94 81 TYR A N 1
ATOM 629 C CA . TYR A 1 81 ? 11.859 53.062 1.254 1 82.94 81 TYR A CA 1
ATOM 630 C C . TYR A 1 81 ? 11.719 51.656 1.765 1 82.94 81 TYR A C 1
ATOM 632 O O . TYR A 1 81 ? 12.703 51.031 2.195 1 82.94 81 TYR A O 1
ATOM 640 N N . ILE A 1 82 ? 10.57 51.094 1.66 1 86.88 82 ILE A N 1
ATOM 641 C CA . ILE A 1 82 ? 10.391 49.719 2.16 1 86.88 82 ILE A CA 1
ATOM 642 C C . ILE A 1 82 ? 10.812 48.719 1.087 1 86.88 82 ILE A C 1
ATOM 644 O O . ILE A 1 82 ? 10.812 49.062 -0.104 1 86.88 82 ILE A O 1
ATOM 648 N N . THR A 1 83 ? 11.281 47.594 1.548 1 90.25 83 THR A N 1
ATOM 649 C CA . THR A 1 83 ? 11.648 46.531 0.639 1 90.25 83 THR A CA 1
ATOM 650 C C . THR A 1 83 ? 10.711 45.312 0.819 1 90.25 83 THR A C 1
ATOM 652 O O . THR A 1 83 ? 10.109 45.156 1.883 1 90.25 83 THR A O 1
ATOM 655 N N . LEU A 1 84 ? 10.492 44.625 -0.234 1 92.25 84 LEU A N 1
ATOM 656 C CA . LEU A 1 84 ? 9.766 43.375 -0.177 1 92.25 84 LEU A CA 1
ATOM 657 C C . LEU A 1 84 ? 10.688 42.188 -0.483 1 92.25 84 LEU A C 1
ATOM 659 O O . LEU A 1 84 ? 11.328 42.156 -1.533 1 92.25 84 LEU A O 1
ATOM 663 N N . LYS A 1 85 ? 10.789 41.375 0.457 1 91 85 LYS A N 1
ATOM 664 C CA . LYS A 1 85 ? 11.516 40.094 0.299 1 91 85 LYS A CA 1
ATOM 665 C C . LYS A 1 85 ? 10.555 38.938 0.223 1 91 85 LYS A C 1
ATOM 667 O O . LYS A 1 85 ? 9.812 38.656 1.171 1 91 85 LYS A O 1
ATOM 672 N N . PHE A 1 86 ? 10.578 38.25 -0.887 1 91.5 86 PHE A N 1
ATOM 673 C CA . PHE A 1 86 ? 9.672 37.156 -1.143 1 91.5 86 PHE A CA 1
ATOM 674 C C . PHE A 1 86 ? 10.438 35.812 -1.2 1 91.5 86 PHE A C 1
ATOM 676 O O . PHE A 1 86 ? 11.344 35.656 -2.018 1 91.5 86 PHE A O 1
ATOM 683 N N . ILE A 1 87 ? 10.047 34.969 -0.239 1 86.12 87 ILE A N 1
ATOM 684 C CA . ILE A 1 87 ? 10.609 33.625 -0.253 1 86.12 87 ILE A CA 1
ATOM 685 C C . ILE A 1 87 ? 9.57 32.625 -0.783 1 86.12 87 ILE A C 1
ATOM 687 O O . ILE A 1 87 ? 8.477 32.5 -0.224 1 86.12 87 ILE A O 1
ATOM 691 N N . THR A 1 88 ? 9.914 31.969 -1.846 1 84.06 88 THR A N 1
ATOM 692 C CA . THR A 1 88 ? 8.93 31.062 -2.434 1 84.06 88 THR A CA 1
ATOM 693 C C . THR A 1 88 ? 9.594 29.781 -2.908 1 84.06 88 THR A C 1
ATOM 695 O O . THR A 1 88 ? 10.773 29.781 -3.279 1 84.06 88 THR A O 1
ATOM 698 N N . LYS A 1 89 ? 8.805 28.875 -2.785 1 72.75 89 LYS A N 1
ATOM 699 C CA . LYS A 1 89 ? 9.219 27.578 -3.309 1 72.75 89 LYS A CA 1
ATOM 700 C C . LYS A 1 89 ? 8.516 27.25 -4.621 1 72.75 89 LYS A C 1
ATOM 702 O O . LYS A 1 89 ? 8.789 26.234 -5.25 1 72.75 89 LYS A O 1
ATOM 707 N N . ASP A 1 90 ? 7.598 27.984 -5.043 1 73.06 90 ASP A N 1
ATOM 708 C CA . ASP A 1 90 ? 6.742 27.766 -6.207 1 73.06 90 ASP A CA 1
ATOM 709 C C . ASP A 1 90 ? 7.242 28.562 -7.414 1 73.06 90 ASP A C 1
ATOM 711 O O . ASP A 1 90 ? 7.207 29.797 -7.406 1 73.06 90 ASP A O 1
ATOM 715 N N . PRO A 1 91 ? 7.562 27.812 -8.43 1 73.25 91 PRO A N 1
ATOM 716 C CA . PRO A 1 91 ? 8.086 28.516 -9.602 1 73.25 91 PRO A CA 1
ATOM 717 C C . PRO A 1 91 ? 7.039 29.406 -10.273 1 73.25 91 PRO A C 1
ATOM 719 O O . PRO A 1 91 ? 7.383 30.391 -10.93 1 73.25 91 PRO A O 1
ATOM 722 N N . ALA A 1 92 ? 5.816 29.031 -10.164 1 75.75 92 AL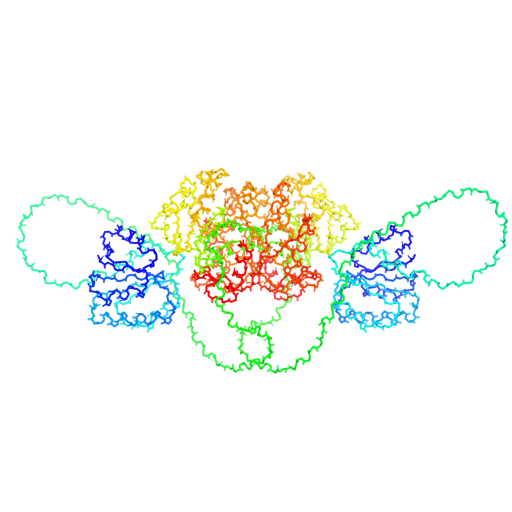A A N 1
ATOM 723 C CA . ALA A 1 92 ? 4.77 29.828 -10.781 1 75.75 92 ALA A CA 1
ATOM 724 C C . ALA A 1 92 ? 4.738 31.234 -10.188 1 75.75 92 ALA A C 1
ATOM 726 O O . ALA A 1 92 ? 4.672 32.219 -10.922 1 75.75 92 ALA A O 1
ATOM 727 N N . TYR A 1 93 ? 4.836 31.219 -8.93 1 82.44 93 TYR A N 1
ATOM 728 C CA . TYR A 1 93 ? 4.801 32.531 -8.266 1 82.44 93 TYR A CA 1
ATOM 729 C C . TYR A 1 93 ? 6.105 33.281 -8.484 1 82.44 93 TYR A C 1
ATOM 731 O O . TYR A 1 93 ? 6.113 34.5 -8.586 1 82.44 93 TYR A O 1
ATOM 739 N N . LEU A 1 94 ? 7.133 32.5 -8.578 1 80.44 94 LEU A N 1
ATOM 740 C CA . LEU A 1 94 ? 8.414 33.125 -8.906 1 80.44 94 LEU A CA 1
ATOM 741 C C . LEU A 1 94 ? 8.344 33.875 -10.242 1 80.44 94 LEU A C 1
ATOM 743 O O . LEU A 1 94 ? 8.781 35 -10.352 1 80.44 94 LEU A O 1
ATOM 747 N N . ASN A 1 95 ? 7.805 33.156 -11.133 1 79.5 95 ASN A N 1
ATOM 748 C CA . ASN A 1 95 ? 7.699 33.719 -12.469 1 79.5 95 ASN A CA 1
ATOM 749 C C . ASN A 1 95 ? 6.812 34.969 -12.477 1 79.5 95 ASN A C 1
ATOM 751 O O . ASN A 1 95 ? 7.16 35.969 -13.094 1 79.5 95 ASN A O 1
ATOM 755 N N . GLU A 1 96 ? 5.676 34.875 -11.906 1 81.44 96 GLU A N 1
ATOM 756 C CA . GLU A 1 96 ? 4.754 36 -11.836 1 81.44 96 GLU A CA 1
ATOM 757 C C . GLU A 1 96 ? 5.391 37.188 -11.125 1 81.44 96 GLU A C 1
ATOM 759 O O . GLU A 1 96 ? 5.219 38.344 -11.539 1 81.44 96 GLU A O 1
ATOM 764 N N . TYR A 1 97 ? 6.043 36.875 -10.062 1 86.88 97 TYR A N 1
ATOM 765 C CA . TYR A 1 97 ? 6.738 37.875 -9.297 1 86.88 97 TYR A CA 1
ATOM 766 C C . TYR A 1 97 ? 7.742 38.625 -10.164 1 86.88 97 TYR A C 1
ATOM 768 O O . TYR A 1 97 ? 7.746 39.875 -10.195 1 86.88 97 TYR A O 1
ATOM 776 N N . ASN A 1 98 ? 8.547 37.938 -10.844 1 82.25 98 ASN A N 1
ATOM 777 C CA . ASN A 1 98 ? 9.578 38.531 -11.688 1 82.25 98 ASN A CA 1
ATOM 778 C C . ASN A 1 98 ? 8.969 39.344 -12.82 1 82.25 98 ASN A C 1
ATOM 780 O O . ASN A 1 98 ? 9.523 40.375 -13.211 1 82.25 98 ASN A O 1
ATOM 784 N N . ASN A 1 99 ? 7.941 38.906 -13.281 1 80.94 99 ASN A N 1
ATOM 785 C CA . ASN A 1 99 ? 7.266 39.625 -14.359 1 80.94 99 ASN A CA 1
ATOM 786 C C . ASN A 1 99 ? 6.773 41 -13.906 1 80.94 99 ASN A C 1
ATOM 788 O O . ASN A 1 99 ? 6.73 41.938 -14.695 1 80.94 99 ASN A O 1
ATOM 792 N N . VAL A 1 100 ? 6.371 41.062 -12.688 1 83.19 100 VAL A N 1
ATOM 793 C CA . VAL A 1 100 ? 5.75 42.281 -12.18 1 83.19 100 VAL A CA 1
ATOM 794 C C . VAL A 1 100 ? 6.828 43.25 -11.688 1 83.19 100 VAL A C 1
ATOM 796 O O . VAL A 1 100 ? 6.742 44.438 -11.906 1 83.19 100 VAL A O 1
ATOM 799 N N . VAL A 1 101 ? 7.828 42.688 -11.031 1 81.12 101 VAL A N 1
ATOM 800 C CA . VAL A 1 101 ? 8.695 43.594 -10.273 1 81.12 101 VAL A CA 1
ATOM 801 C C . VAL A 1 101 ? 10.078 43.625 -10.914 1 81.12 101 VAL A C 1
ATOM 803 O O . VAL A 1 101 ? 11.023 44.188 -10.336 1 81.12 101 VAL A O 1
ATOM 806 N N . SER A 1 102 ? 10.219 43.219 -12.133 1 74.25 102 SER A N 1
ATOM 807 C CA . SER A 1 102 ? 11.516 43.219 -12.797 1 74.25 102 SER A CA 1
ATOM 808 C C . SER A 1 102 ? 12.109 44.625 -12.867 1 74.25 102 SER A C 1
ATOM 810 O O . SER A 1 102 ? 11.414 45.562 -13.227 1 74.25 102 SER A O 1
ATOM 812 N N . GLY A 1 103 ? 13.359 44.812 -12.422 1 72.56 103 GLY A N 1
ATOM 813 C CA . GLY A 1 103 ? 14.086 46.062 -12.531 1 72.56 103 GLY A CA 1
ATOM 814 C C . GLY A 1 103 ? 13.984 46.906 -11.281 1 72.56 103 GLY A C 1
ATOM 815 O O . GLY A 1 103 ? 14.672 47.938 -11.164 1 72.56 103 GLY A O 1
ATOM 816 N N . ASP A 1 104 ? 13.078 46.688 -10.305 1 80.44 104 ASP A N 1
ATOM 817 C CA . ASP A 1 104 ? 12.938 47.438 -9.062 1 80.44 104 ASP A CA 1
ATOM 818 C C . ASP A 1 104 ? 13.758 46.781 -7.941 1 80.44 104 ASP A C 1
ATOM 820 O O . ASP A 1 104 ? 13.461 45.688 -7.52 1 80.44 104 ASP A O 1
ATOM 824 N N . SER A 1 105 ? 14.766 47.438 -7.5 1 80 105 SER A N 1
ATOM 825 C CA . SER A 1 105 ? 15.719 46.906 -6.527 1 80 105 SER A CA 1
ATOM 826 C C . SER A 1 105 ? 15.062 46.688 -5.168 1 80 105 SER A C 1
ATOM 828 O O . SER A 1 105 ? 15.594 45.969 -4.324 1 80 105 SER A O 1
ATOM 830 N N . ARG A 1 106 ? 13.859 47.25 -4.883 1 88.06 106 ARG A N 1
ATOM 831 C CA . ARG A 1 106 ? 13.172 47.094 -3.602 1 88.06 106 ARG A CA 1
ATOM 832 C C . ARG A 1 106 ? 12.531 45.719 -3.467 1 88.06 106 ARG A C 1
ATOM 834 O O . ARG A 1 106 ? 12.188 45.312 -2.363 1 88.06 106 ARG A O 1
ATOM 841 N N . PHE A 1 107 ? 12.383 45.062 -4.59 1 89.94 107 PHE A N 1
ATOM 842 C CA . PHE A 1 107 ? 11.734 43.75 -4.625 1 89.94 107 PHE A CA 1
ATOM 843 C C . PHE A 1 107 ? 12.758 42.656 -4.855 1 89.94 107 PHE A C 1
ATOM 845 O O . PHE A 1 107 ? 13.438 42.625 -5.883 1 89.94 107 PHE A O 1
ATOM 852 N N . GLU A 1 108 ? 12.852 41.844 -3.891 1 87.44 108 GLU A N 1
ATOM 853 C CA . GLU A 1 108 ? 13.758 40.688 -3.986 1 87.44 108 GLU A CA 1
ATOM 854 C C . GLU A 1 108 ? 13.008 39.375 -3.814 1 87.44 108 GLU A C 1
ATOM 856 O O . GLU A 1 108 ? 12.094 39.281 -2.994 1 87.44 108 GLU A O 1
ATOM 861 N N . VAL A 1 109 ? 13.359 38.438 -4.605 1 88 109 VAL A N 1
ATOM 862 C CA . VAL A 1 109 ? 12.734 37.125 -4.5 1 88 109 VAL A CA 1
ATOM 863 C C . VAL A 1 109 ? 13.805 36.062 -4.285 1 88 109 VAL A C 1
ATOM 865 O O . VAL A 1 109 ? 14.891 36.125 -4.867 1 88 109 VAL A O 1
ATOM 868 N N . PHE A 1 110 ? 13.5 35.156 -3.365 1 82.69 110 PHE A N 1
ATOM 869 C CA . PHE A 1 110 ? 14.383 34.062 -3.01 1 82.69 110 PHE A CA 1
ATOM 870 C C . PHE A 1 110 ? 13.703 32.719 -3.258 1 82.69 110 PHE A C 1
ATOM 872 O O . PHE A 1 110 ? 12.742 32.375 -2.57 1 82.69 110 PHE A O 1
ATOM 879 N N . PHE A 1 111 ? 14.242 32.094 -4.285 1 81.06 111 PHE A N 1
ATOM 880 C CA . PHE A 1 111 ? 13.68 30.781 -4.613 1 81.06 111 PHE A CA 1
ATOM 881 C C . PHE A 1 111 ? 14.406 29.672 -3.859 1 81.06 111 PHE A C 1
ATOM 883 O O . PHE A 1 111 ? 15.633 29.594 -3.891 1 81.06 111 PHE A O 1
ATOM 890 N N . VAL A 1 112 ? 13.703 28.953 -3.105 1 71 112 VAL A N 1
ATOM 891 C CA . VAL A 1 112 ? 14.281 27.875 -2.312 1 71 112 VAL A CA 1
ATOM 892 C C . VAL A 1 112 ? 13.797 26.531 -2.85 1 71 112 VAL A C 1
ATOM 894 O O . VAL A 1 112 ? 12.594 26.266 -2.895 1 71 112 VAL A O 1
ATOM 897 N N . ASP A 1 113 ? 14.781 25.75 -3.383 1 56.75 113 ASP A N 1
ATOM 898 C CA . ASP A 1 113 ? 14.461 24.438 -3.961 1 56.75 113 ASP A CA 1
ATOM 899 C C . ASP A 1 113 ? 14.594 23.328 -2.922 1 56.75 113 ASP A C 1
ATOM 901 O O . ASP A 1 113 ? 14.891 22.188 -3.266 1 56.75 113 ASP A O 1
ATOM 905 N N . ASN A 1 114 ? 14.594 23.766 -1.761 1 49.66 114 ASN A N 1
ATOM 906 C CA . ASN A 1 114 ? 14.695 22.781 -0.688 1 49.66 114 ASN A CA 1
ATOM 907 C C . ASN A 1 114 ? 13.336 22.484 -0.062 1 49.66 114 ASN A C 1
ATOM 909 O O . ASN A 1 114 ? 12.422 23.297 -0.13 1 49.66 114 ASN A O 1
ATOM 913 N N . VAL A 1 115 ? 13.211 21.328 0.406 1 50.41 115 VAL A N 1
ATOM 914 C CA . VAL A 1 115 ? 11.961 20.922 1.043 1 50.41 115 VAL A CA 1
ATOM 915 C C . VAL A 1 115 ? 11.688 21.797 2.258 1 50.41 115 VAL A C 1
ATOM 917 O O . VAL A 1 115 ? 10.547 22.203 2.49 1 50.41 115 VAL A O 1
ATOM 920 N N . ARG A 1 116 ? 12.703 22.125 3.096 1 52.72 116 ARG A N 1
ATOM 921 C CA . ARG A 1 116 ? 12.602 22.969 4.281 1 52.72 116 ARG A CA 1
ATOM 922 C C . ARG A 1 116 ? 13.43 24.25 4.121 1 52.72 116 ARG A C 1
ATOM 924 O O . ARG A 1 116 ? 14.539 24.203 3.59 1 52.72 116 ARG A O 1
ATOM 931 N N . ILE A 1 117 ? 12.688 25.344 4.535 1 66.25 117 ILE A N 1
ATOM 932 C CA . ILE A 1 117 ? 13.43 26.594 4.594 1 66.25 117 ILE A CA 1
ATOM 933 C C . ILE A 1 117 ? 13.953 26.828 6.012 1 66.25 117 ILE A C 1
ATOM 935 O O . ILE A 1 117 ? 13.164 27.047 6.938 1 66.25 117 ILE A O 1
ATOM 939 N N . PRO A 1 118 ? 15.203 26.594 6.207 1 65.06 118 PRO A N 1
ATOM 940 C CA . PRO A 1 118 ? 15.719 26.844 7.555 1 65.06 118 PRO A CA 1
ATOM 941 C C . PRO A 1 118 ? 15.461 28.266 8.031 1 65.06 118 PRO A C 1
ATOM 943 O O . PRO A 1 118 ? 15.523 29.219 7.242 1 65.06 118 PRO A O 1
ATOM 946 N N . ILE A 1 119 ? 15.266 28.406 9.328 1 75.38 119 ILE A N 1
ATOM 947 C CA . ILE A 1 119 ? 15.008 29.703 9.922 1 75.38 119 ILE A CA 1
ATOM 948 C C . ILE A 1 119 ? 16.234 30.609 9.75 1 75.38 119 ILE A C 1
ATOM 950 O O . ILE A 1 119 ? 16.094 31.812 9.547 1 75.38 119 ILE A O 1
ATOM 954 N N . THR A 1 120 ? 17.359 29.922 9.836 1 72.94 120 THR A N 1
ATOM 955 C CA . THR A 1 120 ? 18.578 30.688 9.68 1 72.94 120 THR A CA 1
ATOM 956 C C . THR A 1 120 ? 18.656 31.344 8.305 1 72.94 120 THR A C 1
ATOM 958 O O . THR A 1 120 ? 19.109 32.469 8.172 1 72.94 120 THR A O 1
ATOM 961 N N . TYR A 1 121 ? 18.062 30.656 7.383 1 79.25 121 TYR A N 1
ATOM 962 C CA . TYR A 1 121 ? 18.031 31.188 6.027 1 79.25 121 TYR A CA 1
ATOM 963 C C . TYR A 1 121 ? 17.062 32.375 5.926 1 79.25 121 TYR A C 1
ATOM 965 O O . TYR A 1 121 ? 17.375 33.375 5.301 1 79.25 121 TYR A O 1
ATOM 973 N N . ILE A 1 122 ? 15.992 32.219 6.523 1 85.19 122 ILE A N 1
ATOM 974 C CA . ILE A 1 122 ? 14.992 33.281 6.508 1 85.19 122 ILE A CA 1
ATOM 975 C C . ILE A 1 122 ? 15.555 34.531 7.176 1 85.19 122 ILE A C 1
ATOM 977 O O . ILE A 1 122 ? 15.383 35.656 6.676 1 85.19 122 ILE A O 1
ATOM 981 N N . GLN A 1 123 ? 16.25 34.312 8.273 1 80.81 123 GLN A N 1
ATOM 982 C CA . GLN A 1 123 ? 16.875 35.406 8.977 1 80.81 123 GLN A CA 1
ATOM 983 C C . GLN A 1 123 ? 17.922 36.094 8.109 1 80.81 123 GLN A C 1
ATOM 985 O O . GLN A 1 123 ? 17.984 37.344 8.078 1 80.81 123 GLN A O 1
ATOM 990 N N . GLU A 1 124 ? 18.609 35.281 7.422 1 80.5 124 GLU A N 1
ATOM 991 C CA . GLU A 1 124 ? 19.625 35.812 6.531 1 80.5 124 GLU A CA 1
ATOM 992 C C . GLU A 1 124 ? 19.016 36.656 5.418 1 80.5 124 GLU A C 1
ATOM 994 O O . GLU A 1 124 ? 19.531 37.719 5.074 1 80.5 124 GLU A O 1
ATOM 999 N N . VAL A 1 125 ? 17.953 36.219 4.945 1 86.12 125 VAL A N 1
ATOM 1000 C CA . VAL A 1 125 ? 17.25 36.906 3.871 1 86.12 125 VAL A CA 1
ATOM 1001 C C . VAL A 1 125 ? 16.734 38.25 4.383 1 86.12 125 VAL A C 1
ATOM 1003 O O . VAL A 1 125 ? 16.828 39.281 3.697 1 86.12 125 VAL A O 1
ATOM 1006 N N . CYS A 1 126 ? 16.219 38.219 5.512 1 87.12 126 CYS A N 1
ATOM 1007 C CA . CYS A 1 126 ? 15.672 39.438 6.109 1 87.12 126 CYS A CA 1
ATOM 1008 C C . CYS A 1 126 ? 16.75 40.5 6.293 1 87.12 126 CYS A C 1
ATOM 1010 O O . CYS A 1 126 ? 16.516 41.688 6.062 1 87.12 126 CYS A O 1
ATOM 1012 N N . LEU A 1 127 ? 17.953 40 6.648 1 78.81 127 LEU A N 1
ATOM 1013 C CA . LEU A 1 127 ? 19.016 40.938 7.027 1 78.81 127 LEU A CA 1
ATOM 1014 C C . LEU A 1 127 ? 19.891 41.281 5.832 1 78.81 127 LEU A C 1
ATOM 1016 O O . LEU A 1 127 ? 20.766 42.156 5.922 1 78.81 127 LEU A O 1
ATOM 1020 N N . LYS A 1 128 ? 19.578 40.656 4.832 1 75.06 128 LYS A N 1
ATOM 1021 C CA . LYS A 1 128 ? 20.359 40.938 3.633 1 75.06 128 LYS A CA 1
ATOM 1022 C C . LYS A 1 128 ? 20.156 42.375 3.178 1 75.06 128 LYS A C 1
ATOM 1024 O O . LYS A 1 128 ? 19.031 42.875 3.143 1 75.06 128 LYS A O 1
ATOM 1029 N N . ASN A 1 129 ? 21.141 43.188 2.854 1 62.19 129 ASN A N 1
ATOM 1030 C CA . ASN A 1 129 ? 21.266 44.531 2.283 1 62.19 129 ASN A CA 1
ATOM 1031 C C . ASN A 1 129 ? 20.891 45.594 3.289 1 62.19 129 ASN A C 1
ATOM 1033 O O . ASN A 1 129 ? 20.547 46.719 2.904 1 62.19 129 ASN A O 1
ATOM 1037 N N . GLN A 1 130 ? 20.656 45.344 4.574 1 52.69 130 GLN A N 1
ATOM 1038 C CA . GLN A 1 130 ? 20.406 46.406 5.547 1 52.69 130 GLN A CA 1
ATOM 1039 C C . GLN A 1 130 ? 21.562 47.406 5.562 1 52.69 130 GLN A C 1
ATOM 1041 O O . GLN A 1 130 ? 21.375 48.531 6.004 1 52.69 130 GLN A O 1
ATOM 1046 N N . ASN A 1 131 ? 22.719 47 5.371 1 42.28 131 ASN A N 1
ATOM 1047 C CA . ASN A 1 131 ? 23.812 47.906 5.59 1 42.28 131 ASN A CA 1
ATOM 1048 C C . ASN A 1 131 ? 23.797 49.062 4.574 1 42.28 131 ASN A C 1
ATOM 1050 O O . ASN A 1 131 ? 24.75 49.844 4.504 1 42.28 131 ASN A O 1
ATOM 1054 N N . GLN A 1 132 ? 22.906 48.969 3.605 1 41.03 132 GLN A N 1
ATOM 1055 C CA . GLN A 1 132 ? 23.125 50.156 2.766 1 41.03 132 GLN A CA 1
ATOM 1056 C C . GLN A 1 132 ? 22.312 51.344 3.271 1 41.03 132 GLN A C 1
ATOM 1058 O O . GLN A 1 132 ? 21.281 51.688 2.693 1 41.03 132 GLN A O 1
ATOM 1063 N N . LYS A 1 133 ? 22.125 51.562 4.602 1 37.97 133 LYS A N 1
ATOM 1064 C CA . LYS A 1 133 ? 21.562 52.812 5.031 1 37.97 133 LYS A CA 1
ATOM 1065 C C . LYS A 1 133 ? 22.281 54 4.379 1 37.97 133 LYS A C 1
ATOM 1067 O O . LYS A 1 133 ? 23.516 54.031 4.332 1 37.97 133 LYS A O 1
ATOM 1072 N N . PRO A 1 134 ? 21.609 54.812 3.785 1 31.91 134 PRO A N 1
ATOM 1073 C CA . PRO A 1 134 ? 22.281 56.062 3.434 1 31.91 134 PRO A CA 1
ATOM 1074 C C . PRO A 1 134 ? 22.844 56.781 4.648 1 31.91 134 PRO A C 1
ATOM 1076 O O . PRO A 1 134 ? 22.25 56.75 5.727 1 31.91 134 PRO A O 1
ATOM 1079 N N . SER A 1 135 ? 24.156 56.844 5.016 1 32.22 135 SER A N 1
ATOM 1080 C CA . SER A 1 135 ? 24.906 57.656 5.965 1 32.22 135 SER A CA 1
ATOM 1081 C C . SER A 1 135 ? 24.328 59.062 6.047 1 32.22 135 SER A C 1
ATOM 1083 O O . SER A 1 135 ? 24.594 59.906 5.18 1 32.22 135 SER A O 1
ATOM 1085 N N . GLY A 1 136 ? 23.078 59.281 6.352 1 27.8 136 GLY A N 1
ATOM 1086 C CA . GLY A 1 136 ? 22.75 60.688 6.559 1 27.8 136 GLY A CA 1
ATOM 1087 C C . GLY A 1 136 ? 23.641 61.375 7.578 1 27.8 136 GLY A C 1
ATOM 1088 O O . GLY A 1 136 ? 24.453 60.688 8.242 1 27.8 136 GLY A O 1
ATOM 1089 N N . ALA A 1 137 ? 23.281 62.625 8.297 1 27.02 137 ALA A N 1
ATOM 1090 C CA . ALA A 1 137 ? 23.844 63.844 8.859 1 27.02 137 ALA A CA 1
ATOM 1091 C C . ALA A 1 137 ? 24.328 63.625 10.297 1 27.02 137 ALA A C 1
ATOM 1093 O O . ALA A 1 137 ? 23.5 63.469 11.203 1 27.02 137 ALA A O 1
ATOM 1094 N N . ARG A 1 138 ? 25.391 62.781 10.625 1 27.92 138 ARG A N 1
ATOM 1095 C CA . ARG A 1 138 ? 26.016 62.781 11.945 1 27.92 138 ARG A CA 1
ATOM 1096 C C . ARG A 1 138 ? 26.359 64.188 12.406 1 27.92 138 ARG A C 1
ATOM 1098 O O . ARG A 1 138 ? 27.031 64.938 11.695 1 27.92 138 ARG A O 1
ATOM 1105 N N . GLN A 1 139 ? 25.594 64.75 13.352 1 24.3 139 GLN A N 1
ATOM 1106 C CA . GLN A 1 139 ? 26.016 65.938 14.102 1 24.3 139 GLN A CA 1
ATOM 1107 C C . GLN A 1 139 ? 27.375 65.75 14.758 1 24.3 139 GLN A C 1
ATOM 1109 O O . GLN A 1 139 ? 27.703 64.625 15.172 1 24.3 139 GLN A O 1
ATOM 1114 N N . ILE A 1 140 ? 28.406 66.625 14.812 1 23.95 140 ILE A N 1
ATOM 1115 C CA . ILE A 1 140 ? 29.812 66.938 15.117 1 23.95 140 ILE A CA 1
ATOM 1116 C C . ILE A 1 140 ? 30.031 66.812 16.625 1 23.95 140 ILE A C 1
ATOM 1118 O O . ILE A 1 140 ? 31.031 67.312 17.141 1 23.95 140 ILE A O 1
ATOM 1122 N N . GLU A 1 141 ? 29.281 66.062 17.5 1 23.33 141 GLU A N 1
ATOM 1123 C CA . GLU A 1 141 ? 29.562 66.438 18.875 1 23.33 141 GLU A CA 1
ATOM 1124 C C . GLU A 1 141 ? 31 66.125 19.266 1 23.33 141 GLU A C 1
ATOM 1126 O O . GLU A 1 141 ? 31.625 65.25 18.703 1 23.33 141 GLU A O 1
ATOM 1131 N N . ASN A 1 142 ? 31.578 66.875 20.375 1 24.05 142 ASN A N 1
ATOM 1132 C CA . ASN A 1 142 ? 32.875 67.188 20.984 1 24.05 142 ASN A CA 1
ATOM 1133 C C . ASN A 1 142 ? 33.562 65.938 21.562 1 24.05 142 ASN A C 1
ATOM 1135 O O . ASN A 1 142 ? 32.906 65 22 1 24.05 142 ASN A O 1
ATOM 1139 N N . GLN A 1 143 ? 34.969 65.75 21.516 1 22.97 143 GLN A N 1
ATOM 1140 C CA . GLN A 1 143 ? 36.125 64.875 21.5 1 22.97 143 GLN A CA 1
ATOM 1141 C C . GLN A 1 143 ? 36.469 64.375 22.906 1 22.97 143 GLN A C 1
ATOM 1143 O O . GLN A 1 143 ? 37.594 64.562 23.359 1 22.97 143 GLN A O 1
ATOM 1148 N N . ALA A 1 144 ? 35.531 64.25 23.969 1 24.03 144 ALA A N 1
ATOM 1149 C CA . ALA A 1 144 ? 36.281 64.25 25.203 1 24.03 144 ALA A CA 1
ATOM 1150 C C . ALA A 1 144 ? 37.25 63.031 25.188 1 24.03 144 ALA A C 1
ATOM 1152 O O . ALA A 1 144 ? 37 62 24.578 1 24.03 144 ALA A O 1
ATOM 1153 N N . PRO A 1 145 ? 38.531 63.094 25.797 1 23.3 145 PRO A N 1
ATOM 1154 C CA . PRO A 1 145 ? 39.844 62.438 25.734 1 23.3 145 PRO A CA 1
ATOM 1155 C C . PRO A 1 145 ? 39.844 61.062 26.406 1 23.3 145 PRO A C 1
ATOM 1157 O O . PRO A 1 145 ? 39.656 60.969 27.609 1 23.3 145 PRO A O 1
ATOM 1160 N N . ALA A 1 146 ? 39 60.156 26.062 1 21.12 146 ALA A N 1
ATOM 1161 C CA . ALA A 1 146 ? 38.812 58.938 26.859 1 21.12 146 ALA A CA 1
ATOM 1162 C C . ALA A 1 146 ? 40.125 58.156 26.984 1 21.12 146 ALA A C 1
ATOM 1164 O O . ALA A 1 146 ? 40.938 58.156 26.047 1 21.12 146 ALA A O 1
ATOM 1165 N N . ASP A 1 147 ? 40.531 57.844 28.172 1 24.02 147 ASP A N 1
ATOM 1166 C CA . ASP A 1 147 ? 41.719 57.281 28.797 1 24.02 147 ASP A CA 1
ATOM 1167 C C . ASP A 1 147 ? 42.125 55.969 28.141 1 24.02 147 ASP A C 1
ATOM 1169 O O . ASP A 1 147 ? 41.281 55.25 27.609 1 24.02 147 ASP A O 1
ATOM 1173 N N . PRO A 1 148 ? 43.469 55.562 28.078 1 21.3 148 PRO A N 1
ATOM 1174 C CA . PRO A 1 148 ? 44.438 54.812 27.266 1 21.3 148 PRO A CA 1
ATOM 1175 C C . PRO A 1 148 ? 44.25 53.312 27.359 1 21.3 148 PRO A C 1
ATOM 1177 O O . PRO A 1 148 ? 44.531 52.594 26.391 1 21.3 148 PRO A O 1
ATOM 1180 N N . SER A 1 149 ? 44.062 52.75 28.562 1 21.27 149 SER A N 1
ATOM 1181 C CA . SER A 1 149 ? 45.031 51.688 28.891 1 21.27 149 SER A CA 1
ATOM 1182 C C . SER A 1 149 ? 44.688 50.375 28.188 1 21.27 149 SER A C 1
ATOM 1184 O O . SER A 1 149 ? 45.594 49.625 27.828 1 21.27 149 SER A O 1
ATOM 1186 N N . LYS A 1 150 ? 43.5 49.875 28.469 1 21.36 150 LYS A N 1
ATOM 1187 C CA . LYS A 1 150 ? 43.438 48.438 28.766 1 21.36 150 LYS A CA 1
ATOM 1188 C C . LYS A 1 150 ? 43.719 47.594 27.516 1 21.36 150 LYS A C 1
ATOM 1190 O O . LYS A 1 150 ? 43.312 47.969 26.422 1 21.36 150 LYS A O 1
ATOM 1195 N N . THR A 1 151 ? 44.562 46.562 27.578 1 21.11 151 THR A N 1
ATOM 1196 C CA . THR A 1 151 ? 45.375 45.625 26.797 1 21.11 151 THR A CA 1
ATOM 1197 C C . THR A 1 151 ? 44.469 44.719 25.969 1 21.11 151 THR A C 1
ATOM 1199 O O . THR A 1 151 ? 43.531 44.094 26.5 1 21.11 151 THR A O 1
ATOM 1202 N N . SER A 1 152 ? 44.375 44.906 24.641 1 19.12 152 SER A N 1
ATOM 1203 C CA . SER A 1 152 ? 43.562 44.375 23.562 1 19.12 152 SER A CA 1
ATOM 1204 C C . SER A 1 152 ? 43.844 42.875 23.312 1 19.12 152 SER A C 1
ATOM 1206 O O . SER A 1 152 ? 44.906 42.531 22.766 1 19.12 152 SER A O 1
ATOM 1208 N N . GLU A 1 153 ? 43.719 42.031 24.375 1 20.59 153 GLU A N 1
ATOM 1209 C CA . GLU A 1 153 ? 44.156 40.688 24.047 1 20.59 153 GLU A CA 1
ATOM 1210 C C . GLU A 1 153 ? 43.531 40.188 22.75 1 20.59 153 GLU A C 1
ATOM 1212 O O . GLU A 1 153 ? 42.375 40.562 22.438 1 20.59 153 GLU A O 1
ATOM 1217 N N . GLY A 1 154 ? 44.375 39.562 21.828 1 19.78 154 GLY A N 1
ATOM 1218 C CA . GLY A 1 154 ? 44.375 39.156 20.422 1 19.78 154 GLY A CA 1
ATOM 1219 C C . GLY A 1 154 ? 43.344 38.094 20.125 1 19.78 154 GLY A C 1
ATOM 1220 O O . GLY A 1 154 ? 43.438 36.969 20.609 1 19.78 154 GLY A O 1
ATOM 1221 N N . LYS A 1 155 ? 42.094 38.438 20.016 1 20.42 155 LYS A N 1
ATOM 1222 C CA . LYS A 1 155 ? 40.969 37.562 19.656 1 20.42 155 LYS A CA 1
ATOM 1223 C C . LYS A 1 155 ? 41.25 36.875 18.344 1 20.42 155 LYS A C 1
ATOM 1225 O O . LYS A 1 155 ? 41.375 37.5 17.297 1 20.42 155 LYS A O 1
ATOM 1230 N N . LEU A 1 156 ? 41.906 35.719 18.359 1 18.06 156 LEU A N 1
ATOM 1231 C CA . LEU A 1 156 ? 42.188 34.812 17.266 1 18.06 156 LEU A CA 1
ATOM 1232 C C . LEU A 1 156 ? 40.938 34.469 16.5 1 18.06 156 LEU A C 1
ATOM 1234 O O . LEU A 1 156 ? 40 33.875 17.047 1 18.06 156 LEU A O 1
ATOM 1238 N N . THR A 1 157 ? 40.5 35.25 15.539 1 18.47 157 THR A N 1
ATOM 1239 C CA . THR A 1 157 ? 39.406 35.156 14.602 1 18.47 157 THR A CA 1
ATOM 1240 C C . THR A 1 157 ? 39.562 33.906 13.711 1 18.47 157 THR A C 1
ATOM 1242 O O . THR A 1 157 ? 40.375 33.906 12.797 1 18.47 157 THR A O 1
ATOM 1245 N N . GLN A 1 158 ? 39.875 32.75 14.164 1 18.42 158 GLN A N 1
ATOM 1246 C CA . GLN A 1 158 ? 40.094 31.703 13.156 1 18.42 158 GLN A CA 1
ATOM 1247 C C . GLN A 1 158 ? 38.875 31.578 12.234 1 18.42 158 GLN A C 1
ATOM 1249 O O . GLN A 1 158 ? 37.75 31.453 12.703 1 18.42 158 GLN A O 1
ATOM 1254 N N . THR A 1 159 ? 38.969 32.094 11 1 19.47 159 THR A N 1
ATOM 1255 C CA . THR A 1 159 ? 38.156 32.156 9.781 1 19.47 159 THR A CA 1
ATOM 1256 C C . THR A 1 159 ? 37.75 30.734 9.344 1 19.47 159 THR A C 1
ATOM 1258 O O . THR A 1 159 ? 38.594 29.938 8.953 1 19.47 159 THR A O 1
ATOM 1261 N N . LEU A 1 160 ? 37.031 29.984 10.094 1 18.42 160 LEU A N 1
ATOM 1262 C CA . LEU A 1 160 ? 36.688 28.656 9.617 1 18.42 160 LEU A CA 1
ATOM 1263 C C . LEU A 1 160 ? 36.031 28.719 8.25 1 18.42 160 LEU A C 1
ATOM 1265 O O . LEU A 1 160 ? 34.969 29.344 8.102 1 18.42 160 LEU A O 1
ATOM 1269 N N . SER A 1 161 ? 36.719 28.812 7.105 1 21.2 161 SER A N 1
ATOM 1270 C CA . SER A 1 161 ? 36.438 28.766 5.676 1 21.2 161 SER A CA 1
ATOM 1271 C C . SER A 1 161 ? 35.594 27.531 5.305 1 21.2 161 SER A C 1
ATOM 1273 O O . SER A 1 161 ? 35.406 27.25 4.125 1 21.2 161 SER A O 1
ATOM 1275 N N . GLY A 1 162 ? 35.062 26.797 6.156 1 20.41 162 GLY A N 1
ATOM 1276 C CA . GLY A 1 162 ? 34.625 25.516 5.629 1 20.41 162 GLY A CA 1
ATOM 1277 C C . GLY A 1 162 ? 33.656 25.656 4.461 1 20.41 162 GLY A C 1
ATOM 1278 O O . GLY A 1 162 ? 32.75 26.5 4.48 1 20.41 162 GLY A O 1
ATOM 1279 N N . LYS A 1 163 ? 34.094 25.359 3.117 1 23.38 163 LYS A N 1
ATOM 1280 C CA . LYS A 1 163 ? 33.531 25.203 1.78 1 23.38 163 LYS A CA 1
ATOM 1281 C C . LYS A 1 163 ? 32.219 24.453 1.828 1 23.38 163 LYS A C 1
ATOM 1283 O O . LYS A 1 163 ? 32.188 23.219 1.943 1 23.38 163 LYS A O 1
ATOM 1288 N N . SER A 1 164 ? 31.328 24.828 2.566 1 19.36 164 SER A N 1
ATOM 1289 C CA . SER A 1 164 ? 30.078 24.094 2.4 1 19.36 164 SER A CA 1
ATOM 1290 C C . SER A 1 164 ? 29.547 24.203 0.971 1 19.36 164 SER A C 1
ATOM 1292 O O . SER A 1 164 ? 29.25 25.312 0.5 1 19.36 164 SER A O 1
ATOM 1294 N N . ARG A 1 165 ? 30.141 23.453 -0.02 1 21.64 165 ARG A N 1
ATOM 1295 C CA . ARG A 1 165 ? 29.75 23.312 -1.417 1 21.64 165 ARG A CA 1
ATOM 1296 C C . ARG A 1 165 ? 28.234 23.188 -1.55 1 21.64 165 ARG A C 1
ATOM 1298 O O . ARG A 1 165 ? 27.625 22.266 -1.019 1 21.64 165 ARG A O 1
ATOM 1305 N N . THR A 1 166 ? 27.625 24.266 -1.456 1 20.64 166 THR A N 1
ATOM 1306 C CA . THR A 1 166 ? 26.203 24.406 -1.792 1 20.64 166 THR A CA 1
ATOM 1307 C C . THR A 1 166 ? 25.938 23.938 -3.219 1 20.64 166 THR A C 1
ATOM 1309 O O . THR A 1 166 ? 26.453 24.516 -4.176 1 20.64 166 THR A O 1
ATOM 1312 N N . LEU A 1 167 ? 26.047 22.578 -3.48 1 20.53 167 LEU A N 1
ATOM 1313 C CA . LEU A 1 167 ? 26.031 21.953 -4.797 1 20.53 167 LEU A CA 1
ATOM 1314 C C . LEU A 1 167 ? 24.906 22.531 -5.652 1 20.53 167 LEU A C 1
ATOM 1316 O O . LEU A 1 167 ? 25.016 22.578 -6.879 1 20.53 167 LEU A O 1
ATOM 1320 N N . PHE A 1 168 ? 23.719 22.75 -5.152 1 21.06 168 PHE A N 1
ATOM 1321 C CA . PHE A 1 168 ? 22.578 22.656 -6.055 1 21.06 168 PHE A CA 1
ATOM 1322 C C . PHE A 1 168 ? 22.391 23.969 -6.82 1 21.06 168 PHE A C 1
ATOM 1324 O O . PHE A 1 168 ? 21.328 24.203 -7.395 1 21.06 168 PHE A O 1
ATOM 1331 N N . GLY A 1 169 ? 23.328 24.812 -6.91 1 21.06 169 GLY A N 1
ATOM 1332 C CA . GLY A 1 169 ? 22.938 26.109 -7.43 1 21.06 169 GLY A CA 1
ATOM 1333 C C . GLY A 1 169 ? 22.719 26.109 -8.93 1 21.06 169 GLY A C 1
ATOM 1334 O O . GLY A 1 169 ? 22.594 27.172 -9.547 1 21.06 169 GLY A O 1
ATOM 1335 N N . ARG A 1 170 ? 23.125 25.078 -9.695 1 21.23 170 ARG A N 1
ATOM 1336 C CA . ARG A 1 170 ? 23.25 25.531 -11.078 1 21.23 170 ARG A CA 1
ATOM 1337 C C . ARG A 1 170 ? 21.891 25.891 -11.664 1 21.23 170 ARG A C 1
ATOM 1339 O O . ARG A 1 170 ? 20.875 25.266 -11.336 1 21.23 170 ARG A O 1
ATOM 1346 N N . LYS A 1 171 ? 21.812 26.953 -12.398 1 21.17 171 LYS A N 1
ATOM 1347 C CA . LYS A 1 171 ? 20.844 27.688 -13.211 1 21.17 171 LYS A CA 1
ATOM 1348 C C . LYS A 1 171 ? 20.297 26.812 -14.336 1 21.17 171 LYS A C 1
ATOM 1350 O O . LYS A 1 171 ? 21.047 26.359 -15.195 1 21.17 171 LYS A O 1
ATOM 1355 N N . LEU A 1 172 ? 19.391 25.797 -14.203 1 19.28 172 LEU A N 1
ATOM 1356 C CA . LEU A 1 172 ? 19.062 25 -15.383 1 19.28 172 LEU A CA 1
ATOM 1357 C C . LEU A 1 172 ? 18.391 25.859 -16.453 1 19.28 172 LEU A C 1
ATOM 1359 O O . LEU A 1 172 ? 17.438 26.578 -16.156 1 19.28 172 LEU A O 1
ATOM 1363 N N . PRO A 1 173 ? 18.953 26.25 -17.578 1 21.56 173 PRO A N 1
ATOM 1364 C CA . PRO A 1 173 ? 18.531 27.078 -18.703 1 21.56 173 PRO A CA 1
ATOM 1365 C C . PRO A 1 173 ? 17.328 26.484 -19.453 1 21.56 173 PRO A C 1
ATOM 1367 O O . PRO A 1 173 ? 16.969 26.969 -20.531 1 21.56 173 PRO A O 1
ATOM 1370 N N . PHE A 1 174 ? 16.656 25.453 -19.016 1 19.92 174 PHE A N 1
ATOM 1371 C CA . PHE A 1 174 ? 16.047 24.578 -20 1 19.92 174 PHE A CA 1
ATOM 1372 C C . PHE A 1 174 ? 14.828 25.25 -20.625 1 19.92 174 PHE A C 1
ATOM 1374 O O . PHE A 1 174 ? 14.203 24.672 -21.531 1 19.92 174 PHE A O 1
ATOM 1381 N N . PHE A 1 175 ? 14.164 26.312 -20.188 1 19.64 175 PHE A N 1
ATOM 1382 C CA . PHE A 1 175 ? 12.805 26.5 -20.688 1 19.64 175 PHE A CA 1
ATOM 1383 C C . PHE A 1 175 ? 12.812 27.109 -22.078 1 19.64 175 PHE A C 1
ATOM 1385 O O . PHE A 1 175 ? 12.812 28.328 -22.234 1 19.64 175 PHE A O 1
ATOM 1392 N N . SER A 1 176 ? 13.594 26.641 -22.969 1 18.5 176 SER A N 1
ATOM 1393 C CA . SER A 1 176 ? 13.367 27.375 -24.219 1 18.5 176 SER A CA 1
ATOM 1394 C C . SER A 1 176 ? 11.945 27.156 -24.734 1 18.5 176 SER A C 1
ATOM 1396 O O . SER A 1 176 ? 11.383 26.078 -24.578 1 18.5 176 SER A O 1
ATOM 1398 N N . ARG A 1 177 ? 11.211 28.234 -25.172 1 20.95 177 ARG A N 1
ATOM 1399 C CA . ARG A 1 177 ? 9.891 28.547 -25.703 1 20.95 177 ARG A CA 1
ATOM 1400 C C . ARG A 1 177 ? 9.641 27.781 -27 1 20.95 177 ARG A C 1
ATOM 1402 O O . ARG A 1 177 ? 10.07 28.219 -28.078 1 20.95 177 ARG A O 1
ATOM 1409 N N . THR A 1 178 ? 9.891 26.469 -27.219 1 20.44 178 THR A N 1
ATOM 1410 C CA . THR A 1 178 ? 9.617 26.094 -28.609 1 20.44 178 THR A CA 1
ATOM 1411 C C . THR A 1 178 ? 8.141 26.297 -28.938 1 20.44 178 THR A C 1
ATOM 1413 O O . THR A 1 178 ? 7.266 25.922 -28.156 1 20.44 178 THR A O 1
ATOM 1416 N N . ASN A 1 179 ? 7.711 27.172 -29.938 1 19.62 179 ASN A N 1
ATOM 1417 C CA . ASN A 1 179 ? 6.523 27.656 -30.625 1 19.62 179 ASN A CA 1
ATOM 1418 C C . ASN A 1 179 ? 5.762 26.516 -31.297 1 19.62 179 ASN A C 1
ATOM 1420 O O . ASN A 1 179 ? 5.938 26.25 -32.5 1 19.62 179 ASN A O 1
ATOM 1424 N N . ALA A 1 180 ? 5.68 25.328 -30.812 1 20.19 180 ALA A N 1
ATOM 1425 C CA . ALA A 1 180 ? 4.977 24.375 -31.688 1 20.19 180 ALA A CA 1
ATOM 1426 C C . ALA A 1 180 ? 3.57 24.875 -32 1 20.19 180 ALA A C 1
ATOM 1428 O O . ALA A 1 180 ? 2.891 25.438 -31.141 1 20.19 180 ALA A O 1
ATOM 1429 N N . ASN A 1 181 ? 3.244 25.062 -33.219 1 20.05 181 ASN A N 1
ATOM 1430 C CA . ASN A 1 181 ? 2.014 25.422 -33.906 1 20.05 181 ASN A CA 1
ATOM 1431 C C . ASN A 1 181 ? 0.834 24.578 -33.438 1 20.05 181 ASN A C 1
ATOM 1433 O O . ASN A 1 181 ? 1.003 23.422 -33.062 1 20.05 181 ASN A O 1
ATOM 1437 N N . GLU A 1 182 ? -0.316 25.172 -33.094 1 20.42 182 GLU A N 1
ATOM 1438 C CA . GLU A 1 182 ? -1.686 24.953 -32.625 1 20.42 182 GLU A CA 1
ATOM 1439 C C . GLU A 1 182 ? -2.41 23.938 -33.5 1 20.42 182 GLU A C 1
ATOM 1441 O O . GLU A 1 182 ? -3.141 24.328 -34.438 1 20.42 182 GLU A O 1
ATOM 1446 N N . ASP A 1 183 ? -1.699 22.938 -34.125 1 21.45 183 ASP A N 1
ATOM 1447 C CA . ASP A 1 183 ? -2.592 22.297 -35.094 1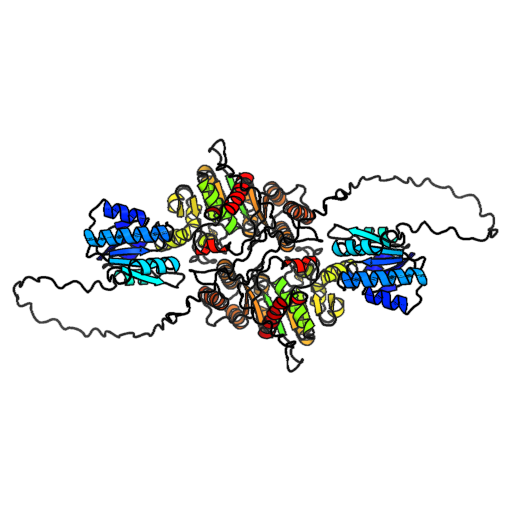 21.45 183 ASP A CA 1
ATOM 1448 C C . ASP A 1 183 ? -3.834 21.734 -34.406 1 21.45 183 ASP A C 1
ATOM 1450 O O . ASP A 1 183 ? -3.777 21.344 -33.219 1 21.45 183 ASP A O 1
ATOM 1454 N N . ASN A 1 184 ? -5.055 21.938 -35.031 1 20.22 184 ASN A N 1
ATOM 1455 C CA . ASN A 1 184 ? -6.488 21.781 -34.812 1 20.22 184 ASN A CA 1
ATOM 1456 C C . ASN A 1 184 ? -6.867 20.328 -34.531 1 20.22 184 ASN A C 1
ATOM 1458 O O . ASN A 1 184 ? -6.75 19.469 -35.438 1 20.22 184 ASN A O 1
ATOM 1462 N N . PHE A 1 185 ? -6.289 19.797 -33.5 1 20.77 185 PHE A N 1
ATOM 1463 C CA . PHE A 1 185 ? -6.785 18.453 -33.219 1 20.77 185 PHE A CA 1
ATOM 1464 C C . PHE A 1 185 ? -8.305 18.438 -33.188 1 20.77 185 PHE A C 1
ATOM 1466 O O . PHE A 1 185 ? -8.945 19.172 -32.438 1 20.77 185 PHE A O 1
ATOM 1473 N N . GLU A 1 186 ? -8.898 18.234 -34.312 1 21.73 186 GLU A N 1
ATOM 1474 C CA . GLU A 1 186 ? -10.336 18.016 -34.469 1 21.73 186 GLU A CA 1
ATOM 1475 C C . GLU A 1 186 ? -10.836 16.969 -33.5 1 21.73 186 GLU A C 1
ATOM 1477 O O . GLU A 1 186 ? -10.234 15.906 -33.344 1 21.73 186 GLU A O 1
ATOM 1482 N N . SER A 1 187 ? -11.508 17.422 -32.438 1 21.72 187 SER A N 1
ATOM 1483 C CA . SER A 1 187 ? -12.289 16.922 -31.312 1 21.72 187 SER A CA 1
ATOM 1484 C C . SER A 1 187 ? -13.25 15.82 -31.75 1 21.72 187 SER A C 1
ATOM 1486 O O . SER A 1 187 ? -14.383 16.094 -32.125 1 21.72 187 SER A O 1
ATOM 1488 N N . GLY A 1 188 ? -12.789 14.891 -32.594 1 23.7 188 GLY A N 1
ATOM 1489 C CA . GLY A 1 188 ? -13.898 13.977 -32.875 1 23.7 188 GLY A CA 1
ATOM 1490 C C . GLY A 1 188 ? -14.594 13.508 -31.609 1 23.7 188 GLY A C 1
ATOM 1491 O O . GLY A 1 188 ? -13.938 13.195 -30.609 1 23.7 188 GLY A O 1
ATOM 1492 N N . GLY A 1 189 ? -15.867 13.93 -31.391 1 22.69 189 GLY A N 1
ATOM 1493 C CA . GLY A 1 189 ? -16.938 13.953 -30.391 1 22.69 189 GLY A CA 1
ATOM 1494 C C . GLY A 1 189 ? -17.281 12.578 -29.875 1 22.69 189 GLY A C 1
ATOM 1495 O O . GLY A 1 189 ? -18.281 11.977 -30.297 1 22.69 189 GLY A O 1
ATOM 1496 N N . ALA A 1 190 ? -16.516 11.555 -29.906 1 23.16 190 ALA A N 1
ATOM 1497 C CA . ALA A 1 190 ? -17.312 10.508 -29.281 1 23.16 190 ALA A CA 1
ATOM 1498 C C . ALA A 1 190 ? -17.938 10.992 -27.984 1 23.16 190 ALA A C 1
ATOM 1500 O O . ALA A 1 190 ? -17.25 11.523 -27.109 1 23.16 190 ALA A O 1
ATOM 1501 N N . LYS A 1 191 ? -19.219 11.297 -28.047 1 23 191 LYS A N 1
ATOM 1502 C CA . LYS A 1 191 ? -20.172 11.75 -27.047 1 23 191 LYS A CA 1
ATOM 1503 C C . LYS A 1 191 ? -20.047 10.938 -25.75 1 23 191 LYS A C 1
ATOM 1505 O O . LYS A 1 191 ? -20.5 9.789 -25.703 1 23 191 LYS A O 1
ATOM 1510 N N . SER A 1 192 ? -18.828 10.789 -25.266 1 24.56 192 SER A N 1
ATOM 1511 C CA . SER A 1 192 ? -18.875 10.32 -23.875 1 24.56 192 SER A CA 1
ATOM 1512 C C . SER A 1 192 ? -20.078 10.875 -23.141 1 24.56 192 SER A C 1
ATOM 1514 O O . SER A 1 192 ? -20.391 12.07 -23.25 1 24.56 192 SER A O 1
ATOM 1516 N N . THR A 1 193 ? -21.25 10.078 -23.234 1 25.11 193 THR A N 1
ATOM 1517 C CA . THR A 1 193 ? -22.391 10.531 -22.438 1 25.11 193 THR A CA 1
ATOM 1518 C C . THR A 1 193 ? -21.922 11.266 -21.188 1 25.11 193 THR A C 1
ATOM 1520 O O . THR A 1 193 ? -21.203 10.695 -20.359 1 25.11 193 THR A O 1
ATOM 1523 N N . ILE A 1 194 ? -21.516 12.414 -21.375 1 24.89 194 ILE A N 1
ATOM 1524 C CA . ILE A 1 194 ? -21.344 13.5 -20.406 1 24.89 194 ILE A CA 1
ATOM 1525 C C . ILE A 1 194 ? -22.375 13.375 -19.297 1 24.89 194 ILE A C 1
ATOM 1527 O O . ILE A 1 194 ? -23.578 13.375 -19.562 1 24.89 194 ILE A O 1
ATOM 1531 N N . ILE A 1 195 ? -22.062 12.422 -18.328 1 26.47 195 ILE A N 1
ATOM 1532 C CA . ILE A 1 195 ? -22.953 12.641 -17.203 1 26.47 195 ILE A CA 1
ATOM 1533 C C . ILE A 1 195 ? -23.297 14.117 -17.094 1 26.47 195 ILE A C 1
ATOM 1535 O O . ILE A 1 195 ? -22.422 14.977 -17.172 1 26.47 195 ILE A O 1
ATOM 1539 N N . ASP A 1 196 ? -24.375 14.5 -17.75 1 26.48 196 ASP A N 1
ATOM 1540 C CA . ASP A 1 196 ? -25 15.805 -17.562 1 26.48 196 ASP A CA 1
ATOM 1541 C C . ASP A 1 196 ? -24.594 16.422 -16.219 1 26.48 196 ASP A C 1
ATOM 1543 O O . ASP A 1 196 ? -24.734 15.797 -15.172 1 26.48 196 ASP A O 1
ATOM 1547 N N . ASN A 1 197 ? -23.562 17.141 -16.234 1 28.77 197 ASN A N 1
ATOM 1548 C CA . ASN A 1 197 ? -23.109 18.109 -15.234 1 28.77 197 ASN A CA 1
ATOM 1549 C C . ASN A 1 197 ? -24.281 18.906 -14.656 1 28.77 197 ASN A C 1
ATOM 1551 O O . ASN A 1 197 ? -24.516 20.047 -15.062 1 28.77 197 ASN A O 1
ATOM 1555 N N . ALA A 1 198 ? -25.547 18.359 -14.734 1 27.95 198 ALA A N 1
ATOM 1556 C CA . ALA A 1 198 ? -26.5 19.234 -14.055 1 27.95 198 ALA A CA 1
ATOM 1557 C C . ALA A 1 198 ? -25.922 19.797 -12.766 1 27.95 198 ALA A C 1
ATOM 1559 O O . ALA A 1 198 ? -25.25 19.078 -12.016 1 27.95 198 ALA A O 1
ATOM 1560 N N . ALA A 1 199 ? -25.594 21.016 -12.75 1 30.61 199 ALA A N 1
ATOM 1561 C CA . ALA A 1 199 ? -25.328 21.844 -11.586 1 30.61 199 ALA A CA 1
ATOM 1562 C C . ALA A 1 199 ? -25.984 21.266 -10.336 1 30.61 199 ALA A C 1
ATOM 1564 O O . ALA A 1 199 ? -27.203 21.281 -10.203 1 30.61 199 ALA A O 1
ATOM 1565 N N . HIS A 1 200 ? -25.578 20.078 -9.961 1 33.53 200 HIS A N 1
ATOM 1566 C CA . HIS A 1 200 ? -26.281 19.656 -8.758 1 33.53 200 HIS A CA 1
ATOM 1567 C C . HIS A 1 200 ? -26.25 20.75 -7.695 1 33.53 200 HIS A C 1
ATOM 1569 O O . HIS A 1 200 ? -25.219 21.406 -7.496 1 33.53 200 HIS A O 1
ATOM 1575 N N . PRO A 1 201 ? -27.266 21.344 -7.328 1 32.81 201 PRO A N 1
ATOM 1576 C CA . PRO A 1 201 ? -27.344 22.344 -6.262 1 32.81 201 PRO A CA 1
ATOM 1577 C C . PRO A 1 201 ? -26.406 22.031 -5.094 1 32.81 201 PRO A C 1
ATOM 1579 O O . PRO A 1 201 ? -26.047 20.875 -4.883 1 32.81 201 PRO A O 1
ATOM 1582 N N . LYS A 1 202 ? -25.562 23.031 -4.645 1 41.06 202 LYS A N 1
ATOM 1583 C CA . LYS A 1 202 ? -24.844 22.984 -3.383 1 41.06 202 LYS A CA 1
ATOM 1584 C C . LYS A 1 202 ? -25.5 22.031 -2.391 1 41.06 202 LYS A C 1
ATOM 1586 O O . LYS A 1 202 ? -26.547 22.359 -1.82 1 41.06 202 LYS A O 1
ATOM 1591 N N . GLN A 1 203 ? -25.5 20.781 -2.783 1 43.72 203 GLN A N 1
ATOM 1592 C CA . GLN A 1 203 ? -26.156 19.859 -1.87 1 43.72 203 GLN A CA 1
ATOM 1593 C C . GLN A 1 203 ? -25.562 19.953 -0.468 1 43.72 203 GLN A C 1
ATOM 1595 O O . GLN A 1 203 ? -24.359 19.766 -0.288 1 43.72 203 GLN A O 1
ATOM 1600 N N . LYS A 1 204 ? -25.875 20.938 0.214 1 50.34 204 LYS A N 1
ATOM 1601 C CA . LYS A 1 204 ? -25.578 20.953 1.643 1 50.34 204 LYS A CA 1
ATOM 1602 C C . LYS A 1 204 ? -26.172 19.75 2.348 1 50.34 204 LYS A C 1
ATOM 1604 O O . LYS A 1 204 ? -27.25 19.281 1.983 1 50.34 204 LYS A O 1
ATOM 1609 N N . ILE A 1 205 ? -25.328 18.859 2.762 1 50.47 205 ILE A N 1
ATOM 1610 C CA . ILE A 1 205 ? -25.891 17.859 3.65 1 50.47 205 ILE A CA 1
ATOM 1611 C C . ILE A 1 205 ? -27 18.484 4.496 1 50.47 205 ILE A C 1
ATOM 1613 O O . ILE A 1 205 ? -26.766 19.438 5.234 1 50.47 205 ILE A O 1
ATOM 1617 N N . SER A 1 206 ? -28.219 18.672 3.805 1 50.56 206 SER A N 1
ATOM 1618 C CA . SER A 1 206 ? -29.312 19.062 4.688 1 50.56 206 SER A CA 1
ATOM 1619 C C . SER A 1 206 ? -29.234 18.297 6.016 1 50.56 206 SER A C 1
ATOM 1621 O O . SER A 1 206 ? -29.812 17.219 6.148 1 50.56 206 SER A O 1
ATOM 1623 N N . LEU A 1 207 ? -28.047 18.203 6.402 1 47.78 207 LEU A N 1
ATOM 1624 C CA . LEU A 1 207 ? -27.969 17.531 7.691 1 47.78 207 LEU A CA 1
ATOM 1625 C C . LEU A 1 207 ? -28.938 18.141 8.695 1 47.78 207 LEU A C 1
ATOM 1627 O O . LEU A 1 207 ? -28.844 19.344 9 1 47.78 207 LEU A O 1
ATOM 1631 N N . VAL A 1 208 ? -30.078 17.703 8.633 1 46.88 208 VAL A N 1
ATOM 1632 C CA . VAL A 1 208 ? -31.125 18.219 9.508 1 46.88 208 VAL A CA 1
ATOM 1633 C C . VAL A 1 208 ? -30.5 18.906 10.719 1 46.88 208 VAL A C 1
ATOM 1635 O O . VAL A 1 208 ? -30.812 20.078 10.992 1 46.88 208 VAL A O 1
ATOM 1638 N N . SER A 1 209 ? -30.422 18.188 12.016 1 52.34 209 SER A N 1
ATOM 1639 C CA . SER A 1 209 ? -30.078 18.766 13.312 1 52.34 209 SER A CA 1
ATOM 1640 C C . SER A 1 209 ? -28.562 18.734 13.547 1 52.34 209 SER A C 1
ATOM 1642 O O . SER A 1 209 ? -27.922 17.688 13.406 1 52.34 209 SER A O 1
ATOM 1644 N N . LYS A 1 210 ? -27.891 19.828 13.227 1 58.75 210 LYS A N 1
ATOM 1645 C CA . LYS A 1 210 ? -26.516 20.094 13.617 1 58.75 210 LYS A CA 1
ATOM 1646 C C . LYS A 1 210 ? -26.219 19.531 15.008 1 58.75 210 LYS A C 1
ATOM 1648 O O . LYS A 1 210 ? -25.156 19.781 15.57 1 58.75 210 LYS A O 1
ATOM 1653 N N . ASP A 1 211 ? -27.078 18.703 15.461 1 75.06 211 ASP A N 1
ATOM 1654 C CA . ASP A 1 211 ? -26.875 18.234 16.828 1 75.06 211 ASP A CA 1
ATOM 1655 C C . ASP A 1 211 ? -26.391 16.781 16.844 1 75.06 211 ASP A C 1
ATOM 1657 O O . ASP A 1 211 ? -26.609 16.062 17.828 1 75.06 211 ASP A O 1
ATOM 1661 N N . PHE A 1 212 ? -25.656 16.406 15.719 1 86.31 212 PHE A N 1
ATOM 1662 C CA . PHE A 1 212 ? -25.172 15.039 15.82 1 86.31 212 PHE A CA 1
ATOM 1663 C C . PHE A 1 212 ? -23.688 15 16.125 1 86.31 212 PHE A C 1
ATOM 1665 O O . PHE A 1 212 ? -22.984 16 15.93 1 86.31 212 PHE A O 1
ATOM 1672 N N . ARG A 1 213 ? -23.297 13.953 16.75 1 93.88 213 ARG A N 1
ATOM 1673 C CA . ARG A 1 213 ? -21.922 13.656 17.094 1 93.88 213 ARG A CA 1
ATOM 1674 C C . ARG A 1 213 ? -21.516 12.266 16.609 1 93.88 213 ARG A C 1
ATOM 1676 O O . ARG A 1 213 ? -22.172 11.273 16.938 1 93.88 213 ARG A O 1
ATOM 1683 N N . LYS A 1 214 ? -20.484 12.219 15.734 1 97.12 214 LYS A N 1
ATOM 1684 C CA . LYS A 1 214 ? -20.094 10.945 15.141 1 97.12 214 LYS A CA 1
ATOM 1685 C C . LYS A 1 214 ? -18.594 10.711 15.266 1 97.12 214 LYS A C 1
ATOM 1687 O O . LYS A 1 214 ? -17.797 11.625 15.039 1 97.12 214 LYS A O 1
ATOM 1692 N N . VAL A 1 215 ? -18.266 9.531 15.68 1 98.56 215 VAL A N 1
ATOM 1693 C CA . VAL A 1 215 ? -16.875 9.078 15.648 1 98.56 215 VAL A CA 1
ATOM 1694 C C . VAL A 1 215 ? -16.672 8.117 14.484 1 98.56 215 VAL A C 1
ATOM 1696 O O . VAL A 1 215 ? -17.281 7.043 14.438 1 98.56 215 VAL A O 1
ATOM 1699 N N . ILE A 1 216 ? -15.828 8.523 13.547 1 98.69 216 ILE A N 1
ATOM 1700 C CA . ILE A 1 216 ? -15.57 7.746 12.336 1 98.69 216 ILE A CA 1
ATOM 1701 C C . ILE A 1 216 ? -14.102 7.332 12.289 1 98.69 216 ILE A C 1
ATOM 1703 O O . ILE A 1 216 ? -13.211 8.18 12.375 1 98.69 216 ILE A O 1
ATOM 1707 N N . VAL A 1 217 ? -13.852 6.055 12.164 1 98.81 217 VAL A N 1
ATOM 1708 C CA . VAL A 1 217 ? -12.5 5.566 11.945 1 98.81 217 VAL A CA 1
ATOM 1709 C C . VAL A 1 217 ? -12.289 5.27 10.461 1 98.81 217 VAL A C 1
ATOM 1711 O O . VAL A 1 217 ? -13.133 4.629 9.82 1 98.81 217 VAL A O 1
ATOM 1714 N N . VAL A 1 218 ? -11.289 5.859 9.906 1 98.81 218 VAL A N 1
ATOM 1715 C CA . VAL A 1 218 ? -10.844 5.473 8.57 1 98.81 218 VAL A CA 1
ATOM 1716 C C . VAL A 1 218 ? -9.672 4.5 8.672 1 98.81 218 VAL A C 1
ATOM 1718 O O . VAL A 1 218 ? -8.656 4.805 9.305 1 98.81 218 VAL A O 1
ATOM 1721 N N . THR A 1 219 ? -9.867 3.309 8.109 1 98.62 219 THR A N 1
ATOM 1722 C CA . THR A 1 219 ? -8.875 2.256 8.273 1 98.62 219 THR A CA 1
ATOM 1723 C C . THR A 1 219 ? -8.648 1.512 6.965 1 98.62 219 THR A C 1
ATOM 1725 O O . THR A 1 219 ? -9.266 1.843 5.945 1 98.62 219 THR A O 1
ATOM 1728 N N . GLY A 1 220 ? -7.703 0.624 6.918 1 97.88 220 GLY A N 1
ATOM 1729 C CA . GLY A 1 220 ? -7.27 -0.158 5.773 1 97.88 220 GLY A CA 1
ATOM 1730 C C . GLY A 1 220 ? -5.809 -0.568 5.852 1 97.88 220 GLY A C 1
ATOM 1731 O O . GLY A 1 220 ? -5.102 -0.187 6.785 1 97.88 220 GLY A O 1
ATOM 1732 N N . CYS A 1 221 ? -5.449 -1.414 4.922 1 95.5 221 CYS A N 1
ATOM 1733 C CA . CYS A 1 221 ? -4.031 -1.72 4.805 1 95.5 221 CYS A CA 1
ATOM 1734 C C . CYS A 1 221 ? -3.232 -0.473 4.445 1 95.5 221 CYS A C 1
ATOM 1736 O O . CYS A 1 221 ? -3.729 0.402 3.73 1 95.5 221 CYS A O 1
ATOM 1738 N N . ARG A 1 222 ? -2.031 -0.409 4.941 1 89.75 222 ARG A N 1
ATOM 1739 C CA . ARG A 1 222 ? -1.189 0.725 4.574 1 89.75 222 ARG A CA 1
ATOM 1740 C C . ARG A 1 222 ? -0.981 0.783 3.062 1 89.75 222 ARG A C 1
ATOM 1742 O O . ARG A 1 222 ? -0.775 -0.248 2.42 1 89.75 222 ARG A O 1
ATOM 1749 N N . GLY A 1 223 ? -1.141 1.972 2.535 1 90.12 223 GLY A N 1
ATOM 1750 C CA . GLY A 1 223 ? -1.037 2.154 1.096 1 90.12 223 GLY A CA 1
ATOM 1751 C C . GLY A 1 223 ? -2.383 2.143 0.394 1 90.12 223 GLY A C 1
ATOM 1752 O O . GLY A 1 223 ? -2.477 2.486 -0.787 1 90.12 223 GLY A O 1
ATOM 1753 N N . ALA A 1 224 ? -3.436 1.854 1.161 1 94.81 224 ALA A N 1
ATOM 1754 C CA . ALA A 1 224 ? -4.758 1.709 0.559 1 94.81 224 ALA A CA 1
ATOM 1755 C C . ALA A 1 224 ? -5.445 3.064 0.411 1 94.81 224 ALA A C 1
ATOM 1757 O O . ALA A 1 224 ? -6.523 3.16 -0.181 1 94.81 224 ALA A O 1
ATOM 1758 N N . GLY A 1 225 ? -4.871 4.145 0.918 1 96.19 225 GLY A N 1
ATOM 1759 C CA . GLY A 1 225 ? -5.469 5.461 0.787 1 96.19 225 GLY A CA 1
ATOM 1760 C C . GLY A 1 225 ? -6.16 5.934 2.055 1 96.19 225 GLY A C 1
ATOM 1761 O O . GLY A 1 225 ? -7.059 6.777 2.002 1 96.19 225 GLY A O 1
ATOM 1762 N N . VAL A 1 226 ? -5.789 5.418 3.15 1 97.94 226 VAL A N 1
ATOM 1763 C CA . VAL A 1 226 ? -6.414 5.711 4.438 1 97.94 226 VAL A CA 1
ATOM 1764 C C . VAL A 1 226 ? -6.211 7.188 4.781 1 97.94 226 VAL A C 1
ATOM 1766 O O . VAL A 1 226 ? -7.18 7.922 4.98 1 97.94 226 VAL A O 1
ATOM 1769 N N . THR A 1 227 ? -5 7.652 4.801 1 97.69 227 THR A N 1
ATOM 1770 C CA . THR A 1 227 ? -4.672 9.008 5.223 1 97.69 227 THR A CA 1
ATOM 1771 C C . THR A 1 227 ? -5.273 10.031 4.266 1 97.69 227 THR A C 1
ATOM 1773 O O . THR A 1 227 ? -5.816 11.055 4.699 1 97.69 227 THR A O 1
ATOM 1776 N N . SER A 1 228 ? -5.168 9.781 2.963 1 97.62 228 SER A N 1
ATOM 1777 C CA . SER A 1 228 ? -5.746 10.711 2 1 97.62 228 SER A CA 1
ATOM 1778 C C . SER A 1 228 ? -7.258 10.812 2.172 1 97.62 228 SER A C 1
ATOM 1780 O O . SER A 1 228 ? -7.836 11.891 1.999 1 97.62 228 SER A O 1
ATOM 1782 N N . THR A 1 229 ? -7.828 9.68 2.477 1 98.62 229 THR A N 1
ATOM 1783 C CA . THR A 1 229 ? -9.266 9.672 2.713 1 98.62 229 THR A CA 1
ATOM 1784 C C . THR A 1 229 ? -9.617 10.5 3.947 1 98.62 229 THR A C 1
ATOM 1786 O O . THR A 1 229 ? -10.555 11.305 3.922 1 98.62 229 THR A O 1
ATOM 1789 N N . VAL A 1 230 ? -8.922 10.398 5.016 1 98.75 230 VAL A N 1
ATOM 1790 C CA . VAL A 1 230 ? -9.133 11.172 6.234 1 98.75 230 VAL A CA 1
ATOM 1791 C C . VAL A 1 230 ? -9.008 12.664 5.926 1 98.75 230 VAL A C 1
ATOM 1793 O O . VAL A 1 230 ? -9.875 13.453 6.305 1 98.75 230 VAL A O 1
ATOM 1796 N N . ALA A 1 231 ? -7.969 13.016 5.254 1 98.5 231 ALA A N 1
ATOM 1797 C CA . ALA A 1 231 ? -7.676 14.422 4.984 1 98.5 231 ALA A CA 1
ATOM 1798 C C . ALA A 1 231 ? -8.781 15.062 4.156 1 98.5 231 ALA A C 1
ATOM 1800 O O . ALA A 1 231 ? -9.25 16.156 4.477 1 98.5 231 ALA A O 1
ATOM 1801 N N . ASN A 1 232 ? -9.18 14.367 3.125 1 98.31 232 ASN A N 1
ATOM 1802 C CA . ASN A 1 232 ? -10.195 14.938 2.24 1 98.31 232 ASN A CA 1
ATOM 1803 C C . ASN A 1 232 ? -11.57 14.938 2.893 1 98.31 232 ASN A C 1
ATOM 1805 O O . ASN A 1 232 ? -12.352 15.867 2.705 1 98.31 232 ASN A O 1
ATOM 1809 N N . LEU A 1 233 ? -11.875 13.914 3.664 1 98.62 233 LEU A N 1
ATOM 1810 C CA . LEU A 1 233 ? -13.133 13.906 4.406 1 98.62 233 LEU A CA 1
ATOM 1811 C C . LEU A 1 233 ? -13.172 15.047 5.422 1 98.62 233 LEU A C 1
ATOM 1813 O O . LEU A 1 233 ? -14.219 15.664 5.621 1 98.62 233 LEU A O 1
ATOM 1817 N N . ALA A 1 234 ? -12.078 15.305 6.078 1 98.62 234 ALA A N 1
ATOM 1818 C CA . ALA A 1 234 ? -12 16.359 7.078 1 98.62 234 ALA A CA 1
ATOM 1819 C C . ALA A 1 234 ? -12.297 17.719 6.453 1 98.62 234 ALA A C 1
ATOM 1821 O O . ALA A 1 234 ? -13.07 18.516 7.004 1 98.62 234 ALA A O 1
ATOM 1822 N N . ILE A 1 235 ? -11.68 17.938 5.34 1 97.25 235 ILE A N 1
ATOM 1823 C CA . ILE A 1 235 ? -11.875 19.203 4.645 1 97.25 235 ILE A CA 1
ATOM 1824 C C . ILE A 1 235 ? -13.328 19.328 4.184 1 97.25 235 ILE A C 1
ATOM 1826 O O . ILE A 1 235 ? -13.945 20.375 4.32 1 97.25 235 ILE A O 1
ATOM 1830 N N . GLU A 1 236 ? -13.82 18.234 3.637 1 96.19 236 GLU A N 1
ATOM 1831 C CA . GLU A 1 236 ? -15.211 18.234 3.191 1 96.19 236 GLU A CA 1
ATOM 1832 C C . GLU A 1 236 ? -16.172 18.438 4.367 1 96.19 236 GLU A C 1
ATOM 1834 O O . GLU A 1 236 ? -17.141 19.203 4.262 1 96.19 236 GLU A O 1
ATOM 1839 N N . SER A 1 237 ? -15.945 17.781 5.465 1 96.69 237 SER A N 1
ATOM 1840 C CA . SER A 1 237 ? -16.75 17.938 6.668 1 96.69 237 SER A CA 1
ATOM 1841 C C . SER A 1 237 ? -16.766 19.391 7.152 1 96.69 237 SER A C 1
ATOM 1843 O O . SER A 1 237 ? -17.812 19.938 7.461 1 96.69 237 SER A O 1
ATOM 1845 N N . SER A 1 238 ? -15.641 19.953 7.234 1 95.06 238 SER A N 1
ATOM 1846 C CA . SER A 1 238 ? -15.516 21.344 7.641 1 95.06 238 SER A CA 1
ATOM 1847 C C . SER A 1 238 ? -16.234 22.281 6.672 1 95.06 238 SER A C 1
ATOM 1849 O O . SER A 1 238 ? -16.891 23.234 7.094 1 95.06 238 SER A O 1
ATOM 1851 N N . ALA A 1 239 ? -16.109 21.984 5.41 1 91.94 239 ALA A N 1
ATOM 1852 C CA . ALA A 1 239 ? -16.75 22.797 4.375 1 91.94 239 ALA A CA 1
ATOM 1853 C C . ALA A 1 239 ? -18.266 22.75 4.52 1 91.94 239 ALA A C 1
ATOM 1855 O O . ALA A 1 239 ? -18.969 23.703 4.145 1 91.94 239 ALA A O 1
ATOM 1856 N N . GLN A 1 240 ? -18.734 21.688 5.09 1 91.38 240 GLN A N 1
ATOM 1857 C CA . GLN A 1 240 ? -20.172 21.531 5.312 1 91.38 240 GLN A CA 1
ATOM 1858 C C . GLN A 1 240 ? -20.609 22.234 6.598 1 91.38 240 GLN A C 1
ATOM 1860 O O . GLN A 1 240 ? -21.781 22.156 6.992 1 91.38 240 GLN A O 1
ATOM 1865 N N . GLY A 1 241 ? -19.672 22.859 7.309 1 91.69 241 GLY A N 1
ATOM 1866 C CA . GLY A 1 241 ? -19.984 23.625 8.508 1 91.69 241 GLY A CA 1
ATOM 1867 C C . GLY A 1 241 ? -19.953 22.781 9.773 1 91.69 241 GLY A C 1
ATOM 1868 O O . GLY A 1 241 ? -20.422 23.219 10.828 1 91.69 241 GLY A O 1
ATOM 1869 N N . LEU A 1 242 ? -19.406 21.625 9.648 1 94.94 242 LEU A N 1
ATOM 1870 C CA . LEU A 1 242 ? -19.344 20.734 10.812 1 94.94 242 LEU A CA 1
ATOM 1871 C C . LEU A 1 242 ? -18.016 20.922 11.555 1 94.94 242 LEU A C 1
ATOM 1873 O O . LEU A 1 242 ? -16.953 21 10.938 1 94.94 242 LEU A O 1
ATOM 1877 N N . SER A 1 243 ? -18.172 21.078 12.883 1 96.31 243 SER A N 1
ATOM 1878 C CA . SER A 1 243 ? -16.938 21.062 13.672 1 96.31 243 SER A CA 1
ATOM 1879 C C . SER A 1 243 ? -16.281 19.688 13.625 1 96.31 243 SER A C 1
ATOM 1881 O O . SER A 1 243 ? -16.906 18.672 13.969 1 96.31 243 SER A O 1
ATOM 1883 N N . THR A 1 244 ? -14.992 19.656 13.18 1 98.19 244 THR A N 1
ATOM 1884 C CA . THR A 1 244 ? -14.32 18.391 12.898 1 98.19 244 THR A CA 1
ATOM 1885 C C . THR A 1 244 ? -12.914 18.375 13.5 1 98.19 244 THR A C 1
ATOM 1887 O O . THR A 1 244 ? -12.219 19.391 13.469 1 98.19 244 THR A O 1
ATOM 1890 N N . ILE A 1 245 ? -12.539 17.234 14.062 1 98.75 245 ILE A N 1
ATOM 1891 C CA . ILE A 1 245 ? -11.156 17.062 14.5 1 98.75 245 ILE A CA 1
ATOM 1892 C C . ILE A 1 245 ? -10.602 15.766 13.922 1 98.75 245 ILE A C 1
ATOM 1894 O O . ILE A 1 245 ? -11.305 14.75 13.867 1 98.75 245 ILE A O 1
ATOM 1898 N N . VAL A 1 246 ? -9.375 15.836 13.398 1 98.88 246 VAL A N 1
ATOM 1899 C CA . VAL A 1 246 ? -8.648 14.672 12.906 1 98.88 246 VAL A CA 1
ATOM 1900 C C . VAL A 1 246 ? -7.691 14.172 13.984 1 98.88 246 VAL A C 1
ATOM 1902 O O . VAL A 1 246 ? -6.887 14.945 14.516 1 98.88 246 VAL A O 1
ATOM 1905 N N . VAL A 1 247 ? -7.789 12.93 14.312 1 98.81 247 VAL A N 1
ATOM 1906 C CA . VAL A 1 247 ? -6.875 12.258 15.234 1 98.81 247 VAL A CA 1
ATOM 1907 C C . VAL A 1 247 ? -6.016 11.25 14.469 1 98.81 247 VAL A C 1
ATOM 1909 O O . VAL A 1 247 ? -6.516 10.227 14.008 1 98.81 247 VAL A O 1
ATOM 1912 N N . ASP A 1 248 ? -4.738 11.547 14.359 1 98.44 248 ASP A N 1
ATOM 1913 C CA . ASP A 1 248 ? -3.801 10.688 13.641 1 98.44 248 ASP A CA 1
ATOM 1914 C C . ASP A 1 248 ? -3.225 9.617 14.57 1 98.44 248 ASP A C 1
ATOM 1916 O O . ASP A 1 248 ? -2.307 9.883 15.344 1 98.44 248 ASP A O 1
ATOM 1920 N N . LEU A 1 249 ? -3.688 8.398 14.406 1 97.94 249 LEU A N 1
ATOM 1921 C CA . LEU A 1 249 ? -3.207 7.309 15.258 1 97.94 249 LEU A CA 1
ATOM 1922 C C . LEU A 1 249 ? -2.312 6.359 14.461 1 97.94 249 LEU A C 1
ATOM 1924 O O . LEU A 1 249 ? -1.999 5.262 14.93 1 97.94 249 LEU A O 1
ATOM 1928 N N . ASP A 1 250 ? -1.951 6.734 13.289 1 96.31 250 ASP A N 1
ATOM 1929 C CA . ASP A 1 250 ? -0.828 6.082 12.625 1 96.31 250 ASP A CA 1
ATOM 1930 C C . ASP A 1 250 ? 0.502 6.676 13.078 1 96.31 250 ASP A C 1
ATOM 1932 O O . ASP A 1 250 ? 1.161 7.391 12.312 1 96.31 250 ASP A O 1
ATOM 1936 N N . ILE A 1 251 ? 0.928 6.301 14.141 1 94.56 251 ILE A N 1
ATOM 1937 C CA . ILE A 1 251 ? 2.07 6.93 14.789 1 94.56 251 ILE A CA 1
ATOM 1938 C C . ILE A 1 251 ? 3.365 6.453 14.133 1 94.56 251 ILE A C 1
ATOM 1940 O O . ILE A 1 251 ? 4.434 7.016 14.375 1 94.56 251 ILE A O 1
ATOM 1944 N N . ASP A 1 252 ? 3.262 5.453 13.25 1 91.12 252 ASP A N 1
ATOM 1945 C CA . ASP A 1 252 ? 4.453 4.961 12.57 1 91.12 252 ASP A CA 1
ATOM 1946 C C . ASP A 1 252 ? 4.797 5.84 11.367 1 91.12 252 ASP A C 1
ATOM 1948 O O . ASP A 1 252 ? 5.926 6.312 11.242 1 91.12 252 ASP A O 1
ATOM 1952 N N . TYR A 1 253 ? 3.807 6.086 10.547 1 92.69 253 TYR A N 1
ATOM 1953 C CA . TYR A 1 253 ? 4.117 6.766 9.297 1 92.69 253 TYR A CA 1
ATOM 1954 C C . TYR A 1 253 ? 3.693 8.227 9.352 1 92.69 253 TYR A C 1
ATOM 1956 O O . TYR A 1 253 ? 4.289 9.078 8.688 1 92.69 253 TYR A O 1
ATOM 1964 N N . ARG A 1 254 ? 2.635 8.594 10.078 1 95.56 254 ARG A N 1
ATOM 1965 C CA . ARG A 1 254 ? 2.213 9.961 10.352 1 95.56 254 ARG A CA 1
ATOM 1966 C C . ARG A 1 254 ? 1.956 10.734 9.062 1 95.56 254 ARG A C 1
ATOM 1968 O O . ARG A 1 254 ? 2.438 11.852 8.898 1 95.56 254 ARG A O 1
ATOM 1975 N N . GLY A 1 255 ? 1.219 10.078 8.18 1 95.5 255 GLY A N 1
ATOM 1976 C CA . GLY A 1 255 ? 0.958 10.641 6.863 1 95.5 255 GLY A CA 1
ATOM 1977 C C . GLY A 1 255 ? 0.177 11.938 6.91 1 95.5 255 GLY A C 1
ATOM 1978 O O . GLY A 1 255 ? 0.213 12.727 5.961 1 95.5 255 GLY A O 1
ATOM 1979 N N . ILE A 1 256 ? -0.476 12.211 8 1 97.56 256 ILE A N 1
ATOM 1980 C CA . ILE A 1 256 ? -1.28 13.422 8.141 1 97.56 256 ILE A CA 1
ATOM 1981 C C . ILE A 1 256 ? -0.386 14.648 8.023 1 97.56 256 ILE A C 1
ATOM 1983 O O . ILE A 1 256 ? -0.815 15.695 7.523 1 97.56 256 ILE A O 1
ATOM 1987 N N . ASN A 1 257 ? 0.902 14.531 8.438 1 93.62 257 ASN A N 1
ATOM 1988 C CA . ASN A 1 257 ? 1.862 15.617 8.312 1 93.62 257 ASN A CA 1
ATOM 1989 C C . ASN A 1 257 ? 1.988 16.078 6.863 1 93.62 257 ASN A C 1
ATOM 1991 O O . ASN A 1 257 ? 2.162 17.281 6.602 1 93.62 257 ASN A O 1
ATOM 1995 N N . LEU A 1 258 ? 1.9 15.164 5.957 1 93.31 258 LEU A N 1
ATOM 1996 C CA . LEU A 1 258 ? 2.066 15.461 4.539 1 93.31 258 LEU A CA 1
ATOM 1997 C C . LEU A 1 258 ? 0.869 16.25 4.004 1 93.31 258 LEU A C 1
ATOM 1999 O O . LEU A 1 258 ? 1.021 17.109 3.141 1 93.31 258 LEU A O 1
ATOM 2003 N N . TYR A 1 259 ? -0.29 15.914 4.531 1 95.38 259 TYR A N 1
ATOM 2004 C CA . TYR A 1 259 ? -1.517 16.5 3.992 1 95.38 259 TYR A CA 1
ATOM 2005 C C . TYR A 1 259 ? -1.824 17.828 4.652 1 95.38 259 TYR A C 1
ATOM 2007 O O . TYR A 1 259 ? -2.477 18.688 4.055 1 95.38 259 TYR A O 1
ATOM 2015 N N . PHE A 1 260 ? -1.439 17.969 5.859 1 95.44 260 PHE A N 1
ATOM 2016 C CA . PHE A 1 260 ? -1.655 19.219 6.57 1 95.44 260 PHE A CA 1
ATOM 2017 C C . PHE A 1 260 ? -0.327 19.875 6.918 1 95.44 260 PHE A C 1
ATOM 2019 O O . PHE A 1 260 ? 0.116 19.828 8.062 1 95.44 260 PHE A O 1
ATOM 2026 N N . SER A 1 261 ? 0.193 20.562 5.961 1 85.38 261 SER A N 1
ATOM 2027 C CA . SER A 1 261 ? 1.515 21.172 6.086 1 85.38 261 SER A CA 1
ATOM 2028 C C . SER A 1 261 ? 1.526 22.266 7.156 1 85.38 261 SER A C 1
ATOM 2030 O O . SER A 1 261 ? 2.57 22.547 7.746 1 85.38 261 SER A O 1
ATOM 2032 N N . LYS A 1 262 ? 0.35 22.844 7.438 1 87.25 262 LYS A N 1
ATOM 2033 C CA . LYS A 1 262 ? 0.246 23.859 8.477 1 87.25 262 LYS A CA 1
ATOM 2034 C C . LYS A 1 262 ? 0.732 23.312 9.82 1 87.25 262 LYS A C 1
ATOM 2036 O O . LYS A 1 262 ? 1.312 24.062 10.617 1 87.25 262 LYS A O 1
ATOM 2041 N N . PHE A 1 263 ? 0.49 22.062 10.055 1 93.19 263 PHE A N 1
ATOM 2042 C CA . PHE A 1 263 ? 0.938 21.453 11.297 1 93.19 263 PHE A CA 1
ATOM 2043 C C . PHE A 1 263 ? 2.453 21.547 11.438 1 93.19 263 PHE A C 1
ATOM 2045 O O . PHE A 1 263 ? 2.963 21.953 12.484 1 93.19 263 PHE A O 1
ATOM 2052 N N . GLY A 1 264 ? 3.125 21.125 10.398 1 86.88 264 GLY A N 1
ATOM 2053 C CA . GLY A 1 264 ? 4.574 21.234 10.398 1 86.88 264 GLY A CA 1
ATOM 2054 C C . GLY A 1 264 ? 5.066 22.656 10.594 1 86.88 264 GLY A C 1
ATOM 2055 O O . GLY A 1 264 ? 6.035 22.891 11.328 1 86.88 264 GLY A O 1
ATOM 2056 N N . ASP A 1 265 ? 4.375 23.516 9.984 1 79.12 265 ASP A N 1
ATOM 2057 C CA . ASP A 1 265 ? 4.719 24.922 10.125 1 79.12 265 ASP A CA 1
ATOM 2058 C C . ASP A 1 265 ? 4.574 25.391 11.57 1 79.12 265 ASP A C 1
ATOM 2060 O O . ASP A 1 265 ? 5.441 26.094 12.086 1 79.12 265 ASP A O 1
ATOM 2064 N N . GLU A 1 266 ? 3.51 25 12.18 1 83.12 266 GLU A N 1
ATOM 2065 C CA . GLU A 1 266 ? 3.246 25.391 13.562 1 83.12 266 GLU A CA 1
ATOM 2066 C C . GLU A 1 266 ? 4.25 24.766 14.523 1 83.12 266 GLU A C 1
ATOM 2068 O O . GLU A 1 266 ? 4.613 25.375 15.531 1 83.12 266 GLU A O 1
ATOM 2073 N N . VAL A 1 267 ? 4.652 23.562 14.234 1 86.25 267 VAL A N 1
ATOM 2074 C CA . VAL A 1 267 ? 5.629 22.859 15.062 1 86.25 267 VAL A CA 1
ATOM 2075 C C . VAL A 1 267 ? 6.945 23.641 15.078 1 86.25 267 VAL A C 1
ATOM 2077 O O . VAL A 1 267 ? 7.645 23.672 16.094 1 86.25 267 VAL A O 1
ATOM 2080 N N . GLU A 1 268 ? 7.285 24.203 13.992 1 74.19 268 GLU A N 1
ATOM 2081 C CA . GLU A 1 268 ? 8.516 24.969 13.898 1 74.19 268 GLU A CA 1
ATOM 2082 C C . GLU A 1 268 ? 8.5 26.156 14.859 1 74.19 268 GLU A C 1
ATOM 2084 O O . GLU A 1 268 ? 9.523 26.5 15.453 1 74.19 268 GLU A O 1
ATOM 2089 N N . TYR A 1 269 ? 7.348 26.75 15.078 1 73.44 269 TYR A N 1
ATOM 2090 C CA . TYR A 1 269 ? 7.195 27.906 15.945 1 73.44 269 TYR A CA 1
ATOM 2091 C C . TYR A 1 269 ? 6.918 27.484 17.375 1 73.44 269 TYR A C 1
ATOM 2093 O O . TYR A 1 269 ? 7.27 28.203 18.328 1 73.44 269 TYR A O 1
ATOM 2101 N N . ASN A 1 270 ? 6.242 26.469 17.5 1 82.5 270 ASN A N 1
ATOM 2102 C CA . ASN A 1 270 ? 5.902 25.891 18.797 1 82.5 270 ASN A CA 1
ATOM 2103 C C . ASN A 1 270 ? 6.289 24.422 18.875 1 82.5 270 ASN A C 1
ATOM 2105 O O . ASN A 1 270 ? 5.445 23.547 18.688 1 82.5 270 ASN A O 1
ATOM 2109 N N . PRO A 1 271 ? 7.488 24.125 19.25 1 84 271 PRO A N 1
ATOM 2110 C CA . PRO A 1 271 ? 8.008 22.75 19.25 1 84 271 PRO A CA 1
ATOM 2111 C C . PRO A 1 271 ? 7.188 21.812 20.141 1 84 271 PRO A C 1
ATOM 2113 O O . PRO A 1 271 ? 7.223 20.594 19.953 1 84 271 PRO A O 1
ATOM 2116 N N . ASP A 1 272 ? 6.445 22.391 21.062 1 87.94 272 ASP A N 1
ATOM 2117 C CA . ASP A 1 272 ? 5.621 21.562 21.938 1 87.94 272 ASP A CA 1
ATOM 2118 C C . ASP A 1 272 ? 4.547 20.828 21.125 1 87.94 272 ASP A C 1
ATOM 2120 O O . ASP A 1 272 ? 4.109 19.734 21.516 1 87.94 272 ASP A O 1
ATOM 2124 N N . LEU A 1 273 ? 4.219 21.438 20 1 93.31 273 LEU A N 1
ATOM 2125 C CA . LEU A 1 273 ? 3.186 20.859 19.156 1 93.31 273 LEU A CA 1
ATOM 2126 C C . LEU A 1 273 ? 3.682 19.578 18.484 1 93.31 273 LEU A C 1
ATOM 2128 O O . LEU A 1 273 ? 2.889 18.812 17.938 1 93.31 273 LEU A O 1
ATOM 2132 N N . SER A 1 274 ? 5.012 19.359 18.578 1 94.62 274 SER A N 1
ATOM 2133 C CA . SER A 1 274 ? 5.539 18.125 18.016 1 94.62 274 SER A CA 1
ATOM 2134 C C . SER A 1 274 ? 4.914 16.891 18.688 1 94.62 274 SER A C 1
ATOM 2136 O O . SER A 1 274 ? 4.805 15.836 18.062 1 94.62 274 SER A O 1
ATOM 2138 N N . TYR A 1 275 ? 4.43 17.109 19.953 1 96.81 275 TYR A N 1
ATOM 2139 C CA . TYR A 1 275 ? 3.791 16.062 20.719 1 96.81 275 TYR A CA 1
ATOM 2140 C C . TYR A 1 275 ? 2.289 16.297 20.828 1 96.81 275 TYR A C 1
ATOM 2142 O O . TYR A 1 275 ? 1.665 15.891 21.812 1 96.81 275 TYR A O 1
ATOM 2150 N N . SER A 1 276 ? 1.751 16.922 19.828 1 97.81 276 SER A N 1
ATOM 2151 C CA . SER A 1 276 ? 0.354 17.344 19.844 1 97.81 276 SER A CA 1
ATOM 2152 C C . SER A 1 276 ? -0.564 16.203 20.266 1 97.81 276 SER A C 1
ATOM 2154 O O . SER A 1 276 ? -1.363 16.359 21.188 1 97.81 276 SER A O 1
ATOM 2156 N N . LEU A 1 277 ? -0.449 15.023 19.672 1 98.31 277 LEU A N 1
ATOM 2157 C CA . LEU A 1 277 ? -1.315 13.883 19.938 1 98.31 277 LEU A CA 1
ATOM 2158 C C . LEU A 1 277 ? -1.21 13.453 21.391 1 98.31 277 LEU A C 1
ATOM 2160 O O . LEU A 1 277 ? -2.227 13.258 22.062 1 98.31 277 LEU A O 1
ATOM 2164 N N . ILE A 1 278 ? -0.016 13.344 21.875 1 97.69 278 ILE A N 1
ATOM 2165 C CA . ILE A 1 278 ? 0.235 12.867 23.234 1 97.69 278 ILE A CA 1
ATOM 2166 C C . ILE A 1 278 ? -0.323 13.875 24.234 1 97.69 278 ILE A C 1
ATOM 2168 O O . ILE A 1 278 ? -0.98 13.492 25.203 1 97.69 278 ILE A O 1
ATOM 2172 N N . ARG A 1 279 ? -0.093 15.094 24 1 96.94 279 ARG A N 1
ATOM 2173 C CA . ARG A 1 279 ? -0.56 16.141 24.906 1 96.94 279 ARG A CA 1
ATOM 2174 C C . ARG A 1 279 ? -2.084 16.172 24.969 1 96.94 279 ARG A C 1
ATOM 2176 O O . ARG A 1 279 ? -2.66 16.328 26.047 1 96.94 279 ARG A O 1
ATOM 2183 N N . CYS A 1 280 ? -2.699 15.992 23.828 1 97.75 280 CYS A N 1
ATOM 2184 C CA . CYS A 1 280 ? -4.156 15.969 23.797 1 97.75 280 CYS A CA 1
ATOM 2185 C C . CYS A 1 280 ? -4.699 14.75 24.547 1 97.75 280 CYS A C 1
ATOM 2187 O O . CYS A 1 280 ? -5.715 14.852 25.234 1 97.75 280 CYS A O 1
ATOM 2189 N N . ILE A 1 281 ? -4.016 13.617 24.406 1 97.69 281 ILE A N 1
ATOM 2190 C CA . ILE A 1 281 ? -4.465 12.391 25.047 1 97.69 281 ILE A CA 1
ATOM 2191 C C . ILE A 1 281 ? -4.312 12.516 26.562 1 97.69 281 ILE A C 1
ATOM 2193 O O . ILE A 1 281 ? -5.18 12.07 27.312 1 97.69 281 ILE A O 1
ATOM 2197 N N . ILE A 1 282 ? -3.232 13.133 27.031 1 96 282 ILE A N 1
ATOM 2198 C CA . ILE A 1 282 ? -2.949 13.289 28.453 1 96 282 ILE A CA 1
ATOM 2199 C C . ILE A 1 282 ? -3.934 14.281 29.062 1 96 282 ILE A C 1
ATOM 2201 O O . ILE A 1 282 ? -4.426 14.078 30.172 1 96 282 ILE A O 1
ATOM 2205 N N . LYS A 1 283 ? -4.164 15.344 28.344 1 96.12 283 LYS A N 1
ATOM 2206 C CA . LYS A 1 283 ? -5.07 16.391 28.797 1 96.12 283 LYS A CA 1
ATOM 2207 C C . LYS A 1 283 ? -6.09 16.75 27.719 1 96.12 283 LYS A C 1
ATOM 2209 O O . LYS A 1 283 ? -5.992 17.797 27.094 1 96.12 283 LYS A O 1
ATOM 2214 N N . PRO A 1 284 ? -7.172 15.961 27.625 1 96.69 284 PRO A N 1
ATOM 2215 C CA . PRO A 1 284 ? -8.148 16.125 26.547 1 96.69 284 PRO A CA 1
ATOM 2216 C C . PRO A 1 284 ? -8.773 17.516 26.531 1 96.69 284 PRO A C 1
ATOM 2218 O O . PRO A 1 284 ? -9.086 18.047 25.453 1 96.69 284 PRO A O 1
ATOM 2221 N N . ASP A 1 285 ? -8.922 18.141 27.672 1 94.75 285 ASP A N 1
ATOM 2222 C CA . ASP A 1 285 ? -9.594 19.422 27.766 1 94.75 285 ASP A CA 1
ATOM 2223 C C . ASP A 1 285 ? -8.711 20.547 27.219 1 94.75 285 ASP A C 1
ATOM 2225 O O . ASP A 1 285 ? -9.18 21.656 26.984 1 94.75 285 ASP A O 1
ATOM 2229 N N . SER A 1 286 ? -7.484 20.266 26.906 1 94 286 SER A N 1
ATOM 2230 C CA . SER A 1 286 ? -6.57 21.25 26.359 1 94 286 SER A CA 1
ATOM 2231 C C . SER A 1 286 ? -6.383 21.062 24.859 1 94 286 SER A C 1
ATOM 2233 O O . SER A 1 286 ? -5.363 21.469 24.297 1 94 286 SER A O 1
ATOM 2235 N N . TYR A 1 287 ? -7.336 20.453 24.188 1 93.69 287 TYR A N 1
ATOM 2236 C CA . TYR A 1 287 ? -7.219 20.141 22.766 1 93.69 287 TYR A CA 1
ATOM 2237 C C . TYR A 1 287 ? -7.07 21.422 21.938 1 93.69 287 TYR A C 1
ATOM 2239 O O . TYR A 1 287 ? -6.398 21.438 20.906 1 93.69 287 TYR A O 1
ATOM 2247 N N . ASP A 1 288 ? -7.637 22.469 22.375 1 91.94 288 ASP A N 1
ATOM 2248 C CA . ASP A 1 288 ? -7.652 23.734 21.641 1 91.94 288 ASP A CA 1
ATOM 2249 C C . ASP A 1 288 ? -6.258 24.344 21.562 1 91.94 288 ASP A C 1
ATOM 2251 O O . ASP A 1 288 ? -5.93 25.047 20.609 1 91.94 288 ASP A O 1
ATOM 2255 N N . ILE A 1 289 ? -5.402 24 22.578 1 91.88 289 ILE A N 1
ATOM 2256 C CA . ILE A 1 289 ? -4.047 24.547 22.625 1 91.88 289 ILE A CA 1
ATOM 2257 C C . ILE A 1 289 ? -3.062 23.516 22.078 1 91.88 289 ILE A C 1
ATOM 2259 O O . ILE A 1 289 ? -2.043 23.875 21.484 1 91.88 289 ILE A O 1
ATOM 2263 N N . ASN A 1 290 ? -3.428 22.312 22.234 1 95.56 290 ASN A N 1
ATOM 2264 C CA . ASN A 1 290 ? -2.455 21.266 21.938 1 95.56 290 ASN A CA 1
ATOM 2265 C C . ASN A 1 290 ? -2.66 20.672 20.547 1 95.56 290 ASN A C 1
ATOM 2267 O O . ASN A 1 290 ? -1.847 19.875 20.078 1 95.56 290 ASN A O 1
ATOM 2271 N N . SER A 1 291 ? -3.725 21.078 19.844 1 97.12 291 SER A N 1
ATOM 2272 C CA . SER A 1 291 ? -3.938 20.641 18.469 1 97.12 291 SER A CA 1
ATOM 2273 C C . SER A 1 291 ? -3.672 21.781 17.484 1 97.12 291 SER A C 1
ATOM 2275 O O . SER A 1 291 ? -3.447 22.922 17.891 1 97.12 291 SER A O 1
ATOM 2277 N N . CYS A 1 292 ? -3.584 21.422 16.25 1 95.94 292 CYS A N 1
ATOM 2278 C CA . CYS A 1 292 ? -3.383 22.406 15.188 1 95.94 292 CYS A CA 1
ATOM 2279 C C . CYS A 1 292 ? -4.711 22.812 14.555 1 95.94 292 CYS A C 1
ATOM 2281 O O . CYS A 1 292 ? -5.414 21.969 14 1 95.94 292 CYS A O 1
ATOM 2283 N N . ARG A 1 293 ? -5.031 24.047 14.68 1 92.94 293 ARG A N 1
ATOM 2284 C CA . ARG A 1 293 ? -6.242 24.547 14.039 1 92.94 293 ARG A CA 1
ATOM 2285 C C . ARG A 1 293 ? -6.008 24.828 12.562 1 92.94 293 ARG A C 1
ATOM 2287 O O . ARG A 1 293 ? -5.262 25.734 12.203 1 92.94 293 ARG A O 1
ATOM 2294 N N . ILE A 1 294 ? -6.645 24.062 11.68 1 94.06 294 ILE A N 1
ATOM 2295 C CA . ILE A 1 294 ? -6.469 24.203 10.234 1 94.06 294 ILE A CA 1
ATOM 2296 C C . ILE A 1 294 ? -7.355 25.328 9.711 1 94.06 294 ILE A C 1
ATOM 2298 O O . ILE A 1 294 ? -6.918 26.125 8.891 1 94.06 294 ILE A O 1
ATOM 2302 N N . ASN A 1 295 ? -8.578 25.391 10.086 1 89.06 295 ASN A N 1
ATOM 2303 C CA . ASN A 1 295 ? -9.547 26.453 9.852 1 89.06 295 ASN A CA 1
ATOM 2304 C C . ASN A 1 295 ? -10.562 26.547 10.992 1 89.06 295 ASN A C 1
ATOM 2306 O O . ASN A 1 295 ? -10.367 25.953 12.055 1 89.06 295 ASN A O 1
ATOM 2310 N N . ASP A 1 296 ? -11.602 27.297 10.883 1 90.31 296 ASP A N 1
ATOM 2311 C CA . ASP A 1 296 ? -12.516 27.609 11.977 1 90.31 296 ASP A CA 1
ATOM 2312 C C . ASP A 1 296 ? -13.211 26.344 12.469 1 90.31 296 ASP A C 1
ATOM 2314 O O . ASP A 1 296 ? -13.562 26.234 13.648 1 90.31 296 ASP A O 1
ATOM 2318 N N . ASN A 1 297 ? -13.352 25.359 11.586 1 93.94 297 ASN A N 1
ATOM 2319 C CA . ASN A 1 297 ? -14.164 24.188 11.922 1 93.94 297 ASN A CA 1
ATOM 2320 C C . ASN A 1 297 ? -13.32 22.922 11.945 1 93.94 297 ASN A C 1
ATOM 2322 O O . ASN A 1 297 ? -13.852 21.828 12.125 1 93.94 297 ASN A O 1
ATOM 2326 N N . LEU A 1 298 ? -11.977 23.047 11.773 1 97.56 298 LEU A N 1
ATOM 2327 C CA . LEU A 1 298 ? -11.18 21.844 11.602 1 97.56 298 LEU A CA 1
ATOM 2328 C C . LEU A 1 298 ? -9.898 21.906 12.43 1 97.56 298 LEU A C 1
ATOM 2330 O O . LEU A 1 298 ? -9.117 22.844 12.297 1 97.56 298 LEU A O 1
ATOM 2334 N N . PHE A 1 299 ? -9.734 20.906 13.273 1 98.31 299 PHE A N 1
ATOM 2335 C CA . PHE A 1 299 ? -8.523 20.719 14.078 1 98.31 299 PHE A CA 1
ATOM 2336 C C . PHE A 1 299 ? -7.812 19.438 13.711 1 98.31 299 PHE A C 1
ATOM 2338 O O . PHE A 1 299 ? -8.445 18.484 13.242 1 98.31 299 PHE A O 1
ATOM 2345 N N . VAL A 1 300 ? -6.504 19.422 13.875 1 98.56 300 VAL A N 1
ATOM 2346 C CA . VAL A 1 300 ? -5.695 18.234 13.609 1 98.56 300 VAL A CA 1
ATOM 2347 C C . VAL A 1 300 ? -4.738 17.984 14.773 1 98.56 300 VAL A C 1
ATOM 2349 O O . VAL A 1 300 ? -4.082 18.922 15.25 1 98.56 300 VAL A O 1
ATOM 2352 N N . THR A 1 301 ? -4.75 16.797 15.289 1 98.56 301 THR A N 1
ATOM 2353 C CA . THR A 1 301 ? -3.752 16.375 16.266 1 98.56 301 THR A CA 1
ATOM 2354 C C . THR A 1 301 ? -2.975 15.164 15.773 1 98.56 301 THR A C 1
ATOM 2356 O O . THR A 1 301 ? -3.57 14.164 15.367 1 98.56 301 THR A O 1
ATOM 2359 N N . THR A 1 302 ? -1.675 15.273 15.68 1 98.19 302 THR A N 1
ATOM 2360 C CA . THR A 1 302 ? -0.749 14.25 15.203 1 98.19 302 THR A CA 1
ATOM 2361 C C . THR A 1 302 ? 0.608 14.391 15.891 1 98.19 302 THR A C 1
ATOM 2363 O O . THR A 1 302 ? 0.762 15.188 16.812 1 98.19 302 THR A O 1
ATOM 2366 N N . LEU A 1 303 ? 1.521 13.516 15.633 1 97.25 303 LEU A N 1
ATOM 2367 C CA . LEU A 1 303 ? 2.914 13.633 16.047 1 97.25 303 LEU A CA 1
ATOM 2368 C C . LEU A 1 303 ? 3.779 14.148 14.898 1 97.25 303 LEU A C 1
ATOM 2370 O O . LEU A 1 303 ? 3.596 13.742 13.75 1 97.25 303 LEU A O 1
ATOM 2374 N N . ALA A 1 304 ? 4.645 15 15.219 1 93.31 304 ALA A N 1
ATOM 2375 C CA . ALA A 1 304 ? 5.562 15.516 14.211 1 93.31 304 ALA A CA 1
ATOM 2376 C C . ALA A 1 304 ? 6.547 14.43 13.758 1 93.31 304 ALA A C 1
ATOM 2378 O O . ALA A 1 304 ? 6.785 13.461 14.484 1 93.31 304 ALA A O 1
ATOM 2379 N N . TYR A 1 305 ? 7.109 14.586 12.578 1 87.88 305 TYR A N 1
ATOM 2380 C CA . TYR A 1 305 ? 8.078 13.641 12.023 1 87.88 305 TYR A CA 1
ATOM 2381 C C . TYR A 1 305 ? 9.336 13.594 12.875 1 87.88 305 TYR A C 1
ATOM 2383 O O . TYR A 1 305 ? 10.039 12.578 12.906 1 87.88 305 TYR A O 1
ATOM 2391 N N . SER A 1 306 ? 9.594 14.648 13.617 1 86.94 306 SER A N 1
ATOM 2392 C CA . SER A 1 306 ? 10.812 14.75 14.414 1 86.94 306 SER A CA 1
ATOM 2393 C C . SER A 1 306 ? 10.773 13.812 15.609 1 86.94 306 SER A C 1
ATOM 2395 O O . SER A 1 306 ? 11.805 13.523 16.219 1 86.94 306 SER A O 1
ATOM 2397 N N . ILE A 1 307 ? 9.602 13.352 15.961 1 90.56 307 ILE A N 1
ATOM 2398 C CA . ILE A 1 307 ? 9.477 12.453 17.109 1 90.56 307 ILE A CA 1
ATOM 2399 C C . ILE A 1 307 ? 9.875 11.039 16.703 1 90.56 307 ILE A C 1
ATOM 2401 O O . ILE A 1 307 ? 9.344 10.484 15.734 1 90.56 307 ILE A O 1
ATOM 2405 N N . SER A 1 308 ? 10.719 10.453 17.422 1 86.38 308 SER A N 1
ATOM 2406 C CA . SER A 1 308 ? 11.203 9.109 17.125 1 86.38 308 SER A CA 1
ATOM 2407 C C . SER A 1 308 ? 10.133 8.062 17.406 1 86.38 308 SER A C 1
ATOM 2409 O O . SER A 1 308 ? 9.344 8.203 18.344 1 86.38 308 SER A O 1
ATOM 2411 N N . SER A 1 309 ? 10.164 7.016 16.609 1 82.38 309 SER A N 1
ATOM 2412 C CA . SER A 1 309 ? 9.242 5.906 16.812 1 82.38 309 SER A CA 1
ATOM 2413 C C . SER A 1 309 ? 9.57 5.145 18.094 1 82.38 309 SER A C 1
ATOM 2415 O O . SER A 1 309 ? 8.734 4.391 18.594 1 82.38 309 SER A O 1
ATOM 2417 N N . LYS A 1 310 ? 10.711 5.344 18.641 1 82.5 310 LYS A N 1
ATOM 2418 C CA . LYS A 1 310 ? 11.148 4.641 19.844 1 82.5 310 LYS A CA 1
ATOM 2419 C C . LYS A 1 310 ? 11.023 5.531 21.078 1 82.5 310 LYS A C 1
ATOM 2421 O O . LYS A 1 310 ? 11.484 5.168 22.156 1 82.5 310 LYS A O 1
ATOM 2426 N N . ASP A 1 311 ? 10.406 6.664 20.875 1 89.31 311 ASP A N 1
ATOM 2427 C CA . ASP A 1 311 ? 10.203 7.574 22 1 89.31 311 ASP A CA 1
ATOM 2428 C C . ASP A 1 311 ? 9.336 6.934 23.078 1 89.31 311 ASP A C 1
ATOM 2430 O O . ASP A 1 311 ? 8.227 6.484 22.812 1 89.31 311 ASP A O 1
ATOM 2434 N N . LYS A 1 312 ? 9.789 6.945 24.281 1 89.31 312 LYS A N 1
ATOM 2435 C CA . LYS A 1 312 ? 9.125 6.285 25.406 1 89.31 312 LYS A CA 1
ATOM 2436 C C . LYS A 1 312 ? 7.777 6.941 25.703 1 89.31 312 LYS A C 1
ATOM 2438 O O . LYS A 1 312 ? 6.879 6.297 26.25 1 89.31 312 LYS A O 1
ATOM 2443 N N . LEU A 1 313 ? 7.602 8.164 25.344 1 90.75 313 LEU A N 1
ATOM 2444 C CA . LEU A 1 313 ? 6.359 8.883 25.609 1 90.75 313 LEU A CA 1
ATOM 2445 C C . LEU A 1 313 ? 5.203 8.281 24.812 1 90.75 313 LEU A C 1
ATOM 2447 O O . LEU A 1 313 ? 4.035 8.484 25.156 1 90.75 313 LEU A O 1
ATOM 2451 N N . LEU A 1 314 ? 5.551 7.551 23.75 1 92.56 314 LEU A N 1
ATOM 2452 C CA . LEU A 1 314 ? 4.516 6.938 22.922 1 92.56 314 LEU A CA 1
ATOM 2453 C C . LEU A 1 314 ? 3.775 5.852 23.688 1 92.56 314 LEU A C 1
ATOM 2455 O O . LEU A 1 314 ? 2.65 5.492 23.344 1 92.56 314 LEU A O 1
ATOM 2459 N N . GLU A 1 315 ? 4.371 5.359 24.719 1 92.44 315 GLU A N 1
ATOM 2460 C CA . GLU A 1 315 ? 3.76 4.316 25.531 1 92.44 315 GLU A CA 1
ATOM 2461 C C . GLU A 1 315 ? 2.547 4.848 26.297 1 92.44 315 GLU A C 1
ATOM 2463 O O . GLU A 1 315 ? 1.729 4.07 26.781 1 92.44 315 GLU A O 1
ATOM 2468 N N . ILE A 1 316 ? 2.459 6.125 26.391 1 92.94 316 ILE A N 1
ATOM 2469 C CA . ILE A 1 316 ? 1.341 6.766 27.078 1 92.94 316 ILE A CA 1
ATOM 2470 C C . ILE A 1 316 ? 0.038 6.441 26.359 1 92.94 316 ILE A C 1
ATOM 2472 O O . ILE A 1 316 ? -1.036 6.441 26.953 1 92.94 316 ILE A O 1
ATOM 2476 N N . ILE A 1 317 ? 0.16 6.188 25.094 1 95 317 ILE A N 1
ATOM 2477 C CA . ILE A 1 317 ? -1.02 5.875 24.297 1 95 317 ILE A CA 1
ATOM 2478 C C . ILE A 1 317 ? -1.503 4.465 24.625 1 95 317 ILE A C 1
ATOM 2480 O O . ILE A 1 317 ? -0.978 3.482 24.094 1 95 317 ILE A O 1
ATOM 2484 N N . ASP A 1 318 ? -2.428 4.402 25.5 1 94.69 318 ASP A N 1
ATOM 2485 C CA . ASP A 1 318 ? -3.037 3.117 25.828 1 94.69 318 ASP A CA 1
ATOM 2486 C C . ASP A 1 318 ? -4.555 3.168 25.656 1 94.69 318 ASP A C 1
ATOM 2488 O O . ASP A 1 318 ? -5.117 4.23 25.391 1 94.69 318 ASP A O 1
ATOM 2492 N N . ILE A 1 319 ? -5.168 2.094 25.797 1 95.5 319 ILE A N 1
ATOM 2493 C CA . ILE A 1 319 ? -6.578 1.935 25.453 1 95.5 319 ILE A CA 1
ATOM 2494 C C . ILE A 1 319 ? -7.434 2.791 26.391 1 95.5 319 ILE A C 1
ATOM 2496 O O . ILE A 1 319 ? -8.438 3.371 25.969 1 95.5 319 ILE A O 1
ATOM 2500 N N . LYS A 1 320 ? -7.102 2.865 27.672 1 96.06 320 LYS A N 1
ATOM 2501 C CA . LYS A 1 320 ? -7.879 3.629 28.641 1 96.06 320 LYS A CA 1
ATOM 2502 C C . LYS A 1 320 ? -7.836 5.121 28.328 1 96.06 320 LYS A C 1
ATOM 2504 O O . LYS A 1 320 ? -8.875 5.781 28.281 1 96.06 320 LYS A O 1
ATOM 2509 N N . LYS A 1 321 ? -6.699 5.605 28.141 1 96.88 321 LYS A N 1
ATOM 2510 C CA . LYS A 1 321 ? -6.523 7.023 27.859 1 96.88 321 LYS A CA 1
ATOM 2511 C C . LYS A 1 321 ? -7.121 7.391 26.5 1 96.88 321 LYS A C 1
ATOM 2513 O O . LYS A 1 321 ? -7.719 8.461 26.359 1 96.88 321 LYS A O 1
ATOM 2518 N N . LEU A 1 322 ? -6.91 6.535 25.531 1 97.44 322 LEU A N 1
ATOM 2519 C CA . LEU A 1 322 ? -7.469 6.777 24.203 1 97.44 322 LEU A CA 1
ATOM 2520 C C . LEU A 1 322 ? -8.992 6.797 24.25 1 97.44 322 LEU A C 1
ATOM 2522 O O . LEU A 1 322 ? -9.625 7.633 23.609 1 97.44 322 LEU A O 1
ATOM 2526 N N . SER A 1 323 ? -9.547 5.867 24.969 1 97.5 323 SER A N 1
ATOM 2527 C CA . SER A 1 323 ? -11 5.809 25.141 1 97.5 323 SER A CA 1
ATOM 2528 C C . SER A 1 323 ? -11.531 7.09 25.766 1 97.5 323 SER A C 1
ATOM 2530 O O . SER A 1 323 ? -12.531 7.645 25.312 1 97.5 323 SER A O 1
ATOM 2532 N N . ALA A 1 324 ? -10.891 7.551 26.797 1 97.5 324 ALA A N 1
ATOM 2533 C CA . ALA A 1 324 ? -11.289 8.789 27.469 1 97.5 324 ALA A CA 1
ATOM 2534 C C . ALA A 1 324 ? -11.18 9.984 26.516 1 97.5 324 ALA A C 1
ATOM 2536 O O . ALA A 1 324 ? -12.055 10.852 26.5 1 97.5 324 ALA A O 1
ATOM 2537 N N . PHE A 1 325 ? -10.148 10.023 25.781 1 98.31 325 PHE A N 1
ATOM 2538 C CA . PHE A 1 325 ? -9.891 11.109 24.844 1 98.31 325 PHE A CA 1
ATOM 2539 C C . PHE A 1 325 ? -10.977 11.156 23.766 1 98.31 325 PHE A C 1
ATOM 2541 O O . PHE A 1 325 ? -11.531 12.219 23.5 1 98.31 325 PHE A O 1
ATOM 2548 N N . ILE A 1 326 ? -11.312 9.977 23.172 1 98.12 326 ILE A N 1
ATOM 2549 C CA . ILE A 1 326 ? -12.312 9.898 22.125 1 98.12 326 ILE A CA 1
ATOM 2550 C C . ILE A 1 326 ? -13.68 10.289 22.672 1 98.12 326 ILE A C 1
ATOM 2552 O O . ILE A 1 326 ? -14.438 11 22.016 1 98.12 326 ILE A O 1
ATOM 2556 N N . ASN A 1 327 ? -13.992 9.867 23.875 1 97.44 327 ASN A N 1
ATOM 2557 C CA . ASN A 1 327 ? -15.25 10.234 24.516 1 97.44 327 ASN A CA 1
ATOM 2558 C C . ASN A 1 327 ? -15.359 11.75 24.703 1 97.44 327 ASN A C 1
ATOM 2560 O O . ASN A 1 327 ? -16.422 12.328 24.5 1 97.44 327 ASN A O 1
ATOM 2564 N N . PHE A 1 328 ? -14.312 12.32 25.141 1 98 328 PHE A N 1
ATOM 2565 C CA . PHE A 1 328 ? -14.281 13.766 25.328 1 98 328 PHE A CA 1
ATOM 2566 C C . PHE A 1 328 ? -14.531 14.484 24 1 98 328 PHE A C 1
ATOM 2568 O O . PHE A 1 328 ? -15.344 15.414 23.938 1 98 328 PHE A O 1
ATOM 2575 N N . LEU A 1 329 ? -13.797 14.062 22.953 1 98.25 329 LEU A N 1
ATOM 2576 C CA . LEU A 1 329 ? -13.906 14.703 21.656 1 98.25 329 LEU A CA 1
ATOM 2577 C C . LEU A 1 329 ? -15.32 14.562 21.094 1 98.25 329 LEU A C 1
ATOM 2579 O O . LEU A 1 329 ? -15.82 15.469 20.438 1 98.25 329 LEU A O 1
ATOM 2583 N N . ARG A 1 330 ? -15.906 13.398 21.328 1 96.94 330 ARG A N 1
ATOM 2584 C CA . ARG A 1 330 ? -17.266 13.156 20.875 1 96.94 330 ARG A CA 1
ATOM 2585 C C . ARG A 1 330 ? -18.219 14.227 21.391 1 96.94 330 ARG A C 1
ATOM 2587 O O . ARG A 1 330 ? -19.172 14.602 20.703 1 96.94 330 ARG A O 1
ATOM 2594 N N . LEU A 1 331 ? -17.984 14.75 22.562 1 95.75 331 LEU A N 1
ATOM 2595 C CA . LEU A 1 331 ? -18.844 15.742 23.188 1 95.75 331 LEU A CA 1
ATOM 2596 C C . LEU A 1 331 ? -18.578 17.125 22.625 1 95.75 331 LEU A C 1
ATOM 2598 O O . LEU A 1 331 ? -19.422 18.016 22.719 1 95.75 331 LEU A O 1
ATOM 2602 N N . ARG A 1 332 ? -17.516 17.281 22.016 1 95.38 332 ARG A N 1
ATOM 2603 C CA . ARG A 1 332 ? -17.094 18.625 21.641 1 95.38 332 ARG A CA 1
ATOM 2604 C C . ARG A 1 332 ? -17.234 18.859 20.141 1 95.38 332 ARG A C 1
ATOM 2606 O O . ARG A 1 332 ? -17.438 20 19.703 1 95.38 332 ARG A O 1
ATOM 2613 N N . PHE A 1 333 ? -17.172 17.812 19.312 1 97.31 333 PHE A N 1
ATOM 2614 C CA . PHE A 1 333 ? -17.141 17.969 17.859 1 97.31 333 PHE A CA 1
ATOM 2615 C C . PHE A 1 333 ? -18.312 17.234 17.219 1 97.31 333 PHE A C 1
ATOM 2617 O O . PHE A 1 333 ? -18.797 16.234 17.75 1 97.31 333 PHE A O 1
ATOM 2624 N N . ASN A 1 334 ? -18.75 17.812 16.062 1 96.81 334 ASN A N 1
ATOM 2625 C CA . ASN A 1 334 ? -19.719 17.078 15.258 1 96.81 334 ASN A CA 1
ATOM 2626 C C . ASN A 1 334 ? -19.141 15.781 14.719 1 96.81 334 ASN A C 1
ATOM 2628 O O . ASN A 1 334 ? -19.797 14.742 14.719 1 96.81 334 ASN A O 1
ATOM 2632 N N . VAL A 1 335 ? -17.875 15.867 14.266 1 98.12 335 VAL A N 1
ATOM 2633 C CA . VAL A 1 335 ? -17.25 14.727 13.625 1 98.12 335 VAL A CA 1
ATOM 2634 C C . VAL A 1 335 ? -15.836 14.531 14.188 1 98.12 335 VAL A C 1
ATOM 2636 O O . VAL A 1 335 ? -15.023 15.461 14.164 1 98.12 335 VAL A O 1
ATOM 2639 N N . VAL A 1 336 ? -15.578 13.367 14.734 1 98.75 336 VAL A N 1
ATOM 2640 C CA . VAL A 1 336 ? -14.234 12.93 15.094 1 98.75 336 VAL A CA 1
ATOM 2641 C C . VAL A 1 336 ? -13.734 11.914 14.07 1 98.75 336 VAL A C 1
ATOM 2643 O O . VAL A 1 336 ? -14.258 10.805 13.977 1 98.75 336 VAL A O 1
ATOM 2646 N N . LEU A 1 337 ? -12.766 12.312 13.273 1 98.81 337 LEU A N 1
ATOM 2647 C CA . LEU A 1 337 ? -12.18 11.461 12.25 1 98.81 337 LEU A CA 1
ATOM 2648 C C . LEU A 1 337 ? -10.844 10.883 12.719 1 98.81 337 LEU A C 1
ATOM 2650 O O . LEU A 1 337 ? -9.906 11.625 12.992 1 98.81 337 LEU A O 1
ATOM 2654 N N . ILE A 1 338 ? -10.758 9.609 12.727 1 98.88 338 ILE A N 1
ATOM 2655 C CA . ILE A 1 338 ? -9.562 8.969 13.273 1 98.88 338 ILE A CA 1
ATOM 2656 C C . ILE A 1 338 ? -8.836 8.203 12.18 1 98.88 338 ILE A C 1
ATOM 2658 O O . ILE A 1 338 ? -9.406 7.305 11.547 1 98.88 338 ILE A O 1
ATOM 2662 N N . ASP A 1 339 ? -7.551 8.547 11.859 1 98.56 339 ASP A N 1
ATOM 2663 C CA . ASP A 1 339 ? -6.656 7.824 10.961 1 98.56 339 ASP A CA 1
ATOM 2664 C C . ASP A 1 339 ? -5.988 6.648 11.672 1 98.56 339 ASP A C 1
ATOM 2666 O O . ASP A 1 339 ? -5.039 6.836 12.43 1 98.56 339 ASP A O 1
ATOM 2670 N N . MET A 1 340 ? -6.465 5.535 11.359 1 97.88 340 MET A N 1
ATOM 2671 C CA . MET A 1 340 ? -6.016 4.363 12.102 1 97.88 340 MET A CA 1
ATOM 2672 C C . MET A 1 340 ? -5.895 3.148 11.188 1 97.88 340 MET A C 1
ATOM 2674 O O . MET A 1 340 ? -6.867 2.416 10.992 1 97.88 340 MET A O 1
ATOM 2678 N N . PRO A 1 341 ? -4.68 2.793 10.75 1 96.88 341 PRO A N 1
ATOM 2679 C CA . PRO A 1 341 ? -4.531 1.571 9.953 1 96.88 341 PRO A CA 1
ATOM 2680 C C . PRO A 1 341 ? -5.066 0.333 10.664 1 96.88 341 PRO A C 1
ATOM 2682 O O . PRO A 1 341 ? -5.195 0.332 11.891 1 96.88 341 PRO A O 1
ATOM 2685 N N . ILE A 1 342 ? -5.375 -0.734 9.938 1 97.25 342 ILE A N 1
ATOM 2686 C CA . ILE A 1 342 ? -6.047 -1.919 10.461 1 97.25 342 ILE A CA 1
ATOM 2687 C C . ILE A 1 342 ? -5.227 -2.516 11.602 1 97.25 342 ILE A C 1
ATOM 2689 O O . ILE A 1 342 ? -5.781 -2.957 12.609 1 97.25 342 ILE A O 1
ATOM 2693 N N . ASN A 1 343 ? -3.875 -2.535 11.461 1 94.5 343 ASN A N 1
ATOM 2694 C CA . ASN A 1 343 ? -3.018 -3.092 12.508 1 94.5 343 ASN A CA 1
ATOM 2695 C C . ASN A 1 343 ? -3.178 -2.342 13.828 1 94.5 343 ASN A C 1
ATOM 2697 O O . ASN A 1 343 ? -3.201 -2.955 14.891 1 94.5 343 ASN A O 1
ATOM 2701 N N . THR A 1 344 ? -3.318 -1.054 13.734 1 95.88 344 THR A N 1
ATOM 2702 C CA . THR A 1 344 ? -3.484 -0.228 14.922 1 95.88 344 THR A CA 1
ATOM 2703 C C . THR A 1 344 ? -4.879 -0.409 15.516 1 95.88 344 THR A C 1
ATOM 2705 O O . THR A 1 344 ? -5.035 -0.52 16.734 1 95.88 344 THR A O 1
ATOM 2708 N N . LEU A 1 345 ? -5.875 -0.401 14.633 1 97.06 345 LEU A N 1
ATOM 2709 C CA . LEU A 1 345 ? -7.25 -0.582 15.094 1 97.06 345 LEU A CA 1
ATOM 2710 C C . LEU A 1 345 ? -7.402 -1.907 15.828 1 97.06 345 LEU A C 1
ATOM 2712 O O . LEU A 1 345 ? -8.109 -1.982 16.844 1 97.06 345 LEU A O 1
ATOM 2716 N N . SER A 1 346 ? -6.727 -2.949 15.32 1 95.56 346 SER A N 1
ATOM 2717 C CA . SER A 1 346 ? -6.82 -4.258 15.953 1 95.56 346 SER A CA 1
ATOM 2718 C C . SER A 1 346 ? -6.203 -4.238 17.344 1 95.56 346 SER A C 1
ATOM 2720 O O . SER A 1 346 ? -6.672 -4.934 18.25 1 95.56 346 SER A O 1
ATOM 2722 N N . LYS A 1 347 ? -5.164 -3.443 17.547 1 94.5 347 LYS A N 1
ATOM 2723 C CA . LYS A 1 347 ? -4.52 -3.293 18.859 1 94.5 347 LYS A CA 1
ATOM 2724 C C . LYS A 1 347 ? -5.461 -2.631 19.859 1 94.5 347 LYS A C 1
ATOM 2726 O O . LYS A 1 347 ? -5.398 -2.916 21.047 1 94.5 347 LYS A O 1
ATOM 2731 N N . TYR A 1 348 ? -6.262 -1.746 19.328 1 95.81 348 TYR A N 1
ATOM 2732 C CA . TYR A 1 348 ? -7.211 -1.028 20.172 1 95.81 348 TYR A CA 1
ATOM 2733 C C . TYR A 1 348 ? -8.648 -1.422 19.844 1 95.81 348 TYR A C 1
ATOM 2735 O O . TYR A 1 348 ? -9.523 -0.561 19.719 1 95.81 348 TYR A O 1
ATOM 2743 N N . SER A 1 349 ? -8.828 -2.688 19.625 1 94.81 349 SER A N 1
ATOM 2744 C CA . SER A 1 349 ? -10.109 -3.193 19.141 1 94.81 349 SER A CA 1
ATOM 2745 C C . SER A 1 349 ? -11.242 -2.855 20.094 1 94.81 349 SER A C 1
ATOM 2747 O O . SER A 1 349 ? -12.406 -2.779 19.703 1 94.81 349 SER A O 1
ATOM 2749 N N . GLN A 1 350 ? -10.961 -2.574 21.359 1 94 350 GLN A N 1
ATOM 2750 C CA . GLN A 1 350 ? -11.977 -2.211 22.344 1 94 350 GLN A CA 1
ATOM 2751 C C . GLN A 1 350 ? -12.648 -0.893 21.984 1 94 350 GLN A C 1
ATOM 2753 O O . GLN A 1 350 ? -13.773 -0.624 22.422 1 94 350 GLN A O 1
ATOM 2758 N N . LEU A 1 351 ? -12.016 -0.105 21.172 1 96.19 351 LEU A N 1
ATOM 2759 C CA . LEU A 1 351 ? -12.57 1.179 20.75 1 96.19 351 LEU A CA 1
ATOM 2760 C C . LEU A 1 351 ? -13.766 0.979 19.812 1 96.19 351 LEU A C 1
ATOM 2762 O O . LEU A 1 351 ? -14.523 1.917 19.578 1 96.19 351 LEU A O 1
ATOM 2766 N N . LEU A 1 352 ? -13.898 -0.215 19.281 1 96.25 352 LEU A N 1
ATOM 2767 C CA . LEU A 1 352 ? -14.953 -0.494 18.312 1 96.25 352 LEU A CA 1
ATOM 2768 C C . LEU A 1 352 ? -16.328 -0.142 18.875 1 96.25 352 LEU A C 1
ATOM 2770 O O . LEU A 1 352 ? -17.219 0.288 18.141 1 96.25 352 LEU A O 1
ATOM 2774 N N . THR A 1 353 ? -16.484 -0.24 20.156 1 95.06 353 THR A N 1
ATOM 2775 C CA . THR A 1 353 ? -17.766 0.036 20.797 1 95.06 353 THR A CA 1
ATOM 2776 C C . THR A 1 353 ? -18.062 1.532 20.797 1 95.06 353 THR A C 1
ATOM 2778 O O . THR A 1 353 ? -19.219 1.94 20.859 1 95.06 353 THR A O 1
ATOM 2781 N N . GLN A 1 354 ? -17.062 2.352 20.688 1 96.5 354 GLN A N 1
ATOM 2782 C CA . GLN A 1 354 ? -17.219 3.801 20.734 1 96.5 354 GLN A CA 1
ATOM 2783 C C . GLN A 1 354 ? -17.281 4.391 19.328 1 96.5 354 GLN A C 1
ATOM 2785 O O . GLN A 1 354 ? -17.578 5.578 19.156 1 96.5 354 GLN A O 1
ATOM 2790 N N . ILE A 1 355 ? -16.984 3.617 18.344 1 97.5 355 ILE A N 1
ATOM 2791 C CA . ILE A 1 355 ? -16.953 4.066 16.969 1 97.5 355 ILE A CA 1
ATOM 2792 C C . ILE A 1 355 ? -18.328 3.93 16.328 1 97.5 355 ILE A C 1
ATOM 2794 O O . ILE A 1 355 ? -19 2.914 16.516 1 97.5 355 ILE A O 1
ATOM 2798 N N . ASP A 1 356 ? -18.703 4.926 15.625 1 97.44 356 ASP A N 1
ATOM 2799 C CA . ASP A 1 356 ? -20.016 4.891 14.984 1 97.44 356 ASP A CA 1
ATOM 2800 C C . ASP A 1 356 ? -19.938 4.258 13.594 1 97.44 356 ASP A C 1
ATOM 2802 O O . ASP A 1 356 ? -20.844 3.539 13.188 1 97.44 356 ASP A O 1
ATOM 2806 N N . SER A 1 357 ? -18.922 4.566 12.891 1 97.44 357 SER A N 1
ATOM 2807 C CA . SER A 1 357 ? -18.75 4.02 11.547 1 97.44 357 SER A CA 1
ATOM 2808 C C . SER A 1 357 ? -17.266 3.824 11.227 1 97.44 357 SER A C 1
ATOM 2810 O O . SER A 1 357 ? -16.406 4.566 11.727 1 97.44 357 SER A O 1
ATOM 2812 N N . ILE A 1 358 ? -17.047 2.844 10.422 1 98.25 358 ILE A N 1
ATOM 2813 C CA . ILE A 1 358 ? -15.695 2.539 9.969 1 98.25 358 ILE A CA 1
ATOM 2814 C C . ILE A 1 358 ? -15.625 2.65 8.453 1 98.25 358 ILE A C 1
ATOM 2816 O O . ILE A 1 358 ? -16.328 1.94 7.734 1 98.25 358 ILE A O 1
ATOM 2820 N N . ALA A 1 359 ? -14.875 3.594 7.996 1 98.69 359 ALA A N 1
ATOM 2821 C CA . ALA A 1 359 ? -14.523 3.639 6.578 1 98.69 359 ALA A CA 1
ATOM 2822 C C . ALA A 1 359 ? -13.359 2.697 6.27 1 98.69 359 ALA A C 1
ATOM 2824 O O . ALA A 1 359 ? -12.203 3.002 6.582 1 98.69 359 ALA A O 1
ATOM 2825 N N . LEU A 1 360 ? -13.633 1.59 5.656 1 98.38 360 LEU A N 1
ATOM 2826 C CA . LEU A 1 360 ? -12.625 0.594 5.316 1 98.38 360 LEU A CA 1
ATOM 2827 C C . LEU A 1 360 ? -12.102 0.81 3.9 1 98.38 360 LEU A C 1
ATOM 2829 O O . LEU A 1 360 ? -12.75 0.416 2.93 1 98.38 360 LEU A O 1
ATOM 2833 N N . CYS A 1 361 ? -10.93 1.381 3.785 1 98.62 361 CYS A N 1
ATOM 2834 C CA . CYS A 1 361 ? -10.352 1.699 2.484 1 98.62 361 CYS A CA 1
ATOM 2835 C C . CYS A 1 361 ? -9.805 0.447 1.808 1 98.62 361 CYS A C 1
ATOM 2837 O O . CYS A 1 361 ? -9.008 -0.281 2.393 1 98.62 361 CYS A O 1
ATOM 2839 N N . VAL A 1 362 ? -10.219 0.207 0.587 1 97.81 362 VAL A N 1
ATOM 2840 C CA . VAL A 1 362 ? -9.805 -0.94 -0.214 1 97.81 362 VAL A CA 1
ATOM 2841 C C . VAL A 1 362 ? -9.695 -0.534 -1.682 1 97.81 362 VAL A C 1
ATOM 2843 O O . VAL A 1 362 ? -10.539 0.211 -2.189 1 97.81 362 VAL A O 1
ATOM 2846 N N . ASN A 1 363 ? -8.602 -0.887 -2.316 1 96.31 363 ASN A N 1
ATOM 2847 C CA . ASN A 1 363 ? -8.539 -0.725 -3.766 1 96.31 363 ASN A CA 1
ATOM 2848 C C . ASN A 1 363 ? -9.383 -1.776 -4.484 1 96.31 363 ASN A C 1
ATOM 2850 O O . ASN A 1 363 ? -9.641 -2.85 -3.938 1 96.31 363 ASN A O 1
ATOM 2854 N N . ASN A 1 364 ? -9.836 -1.448 -5.684 1 93.56 364 ASN A N 1
ATOM 2855 C CA . ASN A 1 364 ? -10.711 -2.385 -6.383 1 93.56 364 ASN A CA 1
ATOM 2856 C C . ASN A 1 364 ? -9.914 -3.377 -7.223 1 93.56 364 ASN A C 1
ATOM 2858 O O . ASN A 1 364 ? -10.047 -3.412 -8.445 1 93.56 364 ASN A O 1
ATOM 2862 N N . ASN A 1 365 ? -9.133 -4.125 -6.621 1 91.38 365 ASN A N 1
ATOM 2863 C CA . ASN A 1 365 ? -8.422 -5.242 -7.234 1 91.38 365 ASN A CA 1
ATOM 2864 C C . ASN A 1 365 ? -8.32 -6.434 -6.285 1 91.38 365 ASN A C 1
ATOM 2866 O O . ASN A 1 365 ? -8.602 -6.305 -5.09 1 91.38 365 ASN A O 1
ATOM 2870 N N . LEU A 1 366 ? -8.008 -7.559 -6.812 1 88.69 366 LEU A N 1
ATOM 2871 C CA . LEU A 1 366 ? -8.062 -8.805 -6.059 1 88.69 366 LEU A CA 1
ATOM 2872 C C . LEU A 1 366 ? -7.039 -8.805 -4.93 1 88.69 366 LEU A C 1
ATOM 2874 O O . LEU A 1 366 ? -7.312 -9.305 -3.836 1 88.69 366 LEU A O 1
ATOM 2878 N N . TYR A 1 367 ? -5.883 -8.297 -5.191 1 91.06 367 TYR A N 1
ATOM 2879 C CA . TYR A 1 367 ? -4.852 -8.258 -4.16 1 91.06 367 TYR A CA 1
ATOM 2880 C C . TYR A 1 367 ? -5.336 -7.5 -2.932 1 91.06 367 TYR A C 1
ATOM 2882 O O . TYR A 1 367 ? -5.191 -7.973 -1.803 1 91.06 367 TYR A O 1
ATOM 2890 N N . SER A 1 368 ? -5.82 -6.312 -3.148 1 94.75 368 SER A N 1
ATOM 2891 C CA . SER A 1 368 ? -6.297 -5.469 -2.059 1 94.75 368 SER A CA 1
ATOM 2892 C C . SER A 1 368 ? -7.438 -6.137 -1.299 1 94.75 368 SER A C 1
ATOM 2894 O O . SER A 1 368 ? -7.484 -6.086 -0.068 1 94.75 368 SER A O 1
ATOM 2896 N N . ALA A 1 369 ? -8.352 -6.762 -2.031 1 93.12 369 ALA A N 1
ATOM 2897 C CA . ALA A 1 369 ? -9.469 -7.457 -1.397 1 93.12 369 ALA A CA 1
ATOM 2898 C C . ALA A 1 369 ? -8.969 -8.602 -0.515 1 93.12 369 ALA A C 1
ATOM 2900 O O . ALA A 1 369 ? -9.344 -8.695 0.657 1 93.12 369 ALA A O 1
ATOM 2901 N N . ILE A 1 370 ? -8.055 -9.391 -1.008 1 91.19 370 ILE A N 1
ATOM 2902 C CA . ILE A 1 370 ? -7.551 -10.562 -0.3 1 91.19 370 ILE A CA 1
ATOM 2903 C C . ILE A 1 370 ? -6.727 -10.117 0.908 1 91.19 370 ILE A C 1
ATOM 2905 O O . ILE A 1 370 ? -6.91 -10.625 2.016 1 91.19 370 ILE A O 1
ATOM 2909 N N . SER A 1 371 ? -5.812 -9.18 0.685 1 94 371 SER A N 1
ATOM 2910 C CA . SER A 1 371 ? -4.941 -8.727 1.765 1 94 371 SER A CA 1
ATOM 2911 C C . SER A 1 371 ? -5.742 -8.102 2.9 1 94 371 SER A C 1
ATOM 2913 O O . SER A 1 371 ? -5.414 -8.281 4.074 1 94 371 SER A O 1
ATOM 2915 N N . THR A 1 372 ? -6.797 -7.352 2.549 1 95.62 372 THR A N 1
ATOM 2916 C CA . THR A 1 372 ? -7.637 -6.727 3.568 1 95.62 372 THR A CA 1
ATOM 2917 C C . THR A 1 372 ? -8.344 -7.785 4.41 1 95.62 372 THR A C 1
ATOM 2919 O O . THR A 1 372 ? -8.289 -7.746 5.641 1 95.62 372 THR A O 1
ATOM 2922 N N . VAL A 1 373 ? -8.945 -8.758 3.77 1 91.69 373 VAL A N 1
ATOM 2923 C CA . VAL A 1 373 ? -9.695 -9.797 4.465 1 91.69 373 VAL A CA 1
ATOM 2924 C C . VAL A 1 373 ? -8.75 -10.625 5.336 1 91.69 373 VAL A C 1
ATOM 2926 O O . VAL A 1 373 ? -9.047 -10.891 6.504 1 91.69 373 VAL A O 1
ATOM 2929 N N . ARG A 1 374 ? -7.613 -10.953 4.816 1 90.94 374 ARG A N 1
ATOM 2930 C CA . ARG A 1 374 ? -6.648 -11.758 5.559 1 90.94 374 ARG A CA 1
ATOM 2931 C C . ARG A 1 374 ? -6.125 -11.008 6.777 1 90.94 374 ARG A C 1
ATOM 2933 O O . ARG A 1 374 ? -5.961 -11.594 7.848 1 90.94 374 ARG A O 1
ATOM 2940 N N . THR A 1 375 ? -5.852 -9.75 6.59 1 94 375 THR A N 1
ATOM 2941 C CA . THR A 1 375 ? -5.355 -8.938 7.695 1 94 375 THR A CA 1
ATOM 2942 C C . THR A 1 375 ? -6.395 -8.836 8.805 1 94 375 THR A C 1
ATOM 2944 O O . THR A 1 375 ? -6.07 -9 9.984 1 94 375 THR A O 1
ATOM 2947 N N . VAL A 1 376 ? -7.633 -8.594 8.422 1 92.94 376 VAL A N 1
ATOM 2948 C CA . VAL A 1 376 ? -8.711 -8.477 9.398 1 92.94 376 VAL A CA 1
ATOM 2949 C C . VAL A 1 376 ? -8.891 -9.805 10.133 1 92.94 376 VAL A C 1
ATOM 2951 O O . VAL A 1 376 ? -8.961 -9.828 11.367 1 92.94 376 VAL A O 1
ATOM 2954 N N . GLU A 1 377 ? -8.836 -10.875 9.438 1 87.06 377 GLU A N 1
ATOM 2955 C CA . GLU A 1 377 ? -9.039 -12.195 10.023 1 87.06 377 GLU A CA 1
ATOM 2956 C C . GLU A 1 377 ? -7.895 -12.57 10.961 1 87.06 377 GLU A C 1
ATOM 2958 O O . GLU A 1 377 ? -8.117 -13.203 11.992 1 87.06 377 GLU A O 1
ATOM 2963 N N . ASP A 1 378 ? -6.781 -12.195 10.57 1 88.81 378 ASP A N 1
ATOM 2964 C CA . ASP A 1 378 ? -5.602 -12.57 11.344 1 88.81 378 ASP A CA 1
ATOM 2965 C C . ASP A 1 378 ? -5.5 -11.742 12.625 1 88.81 378 ASP A C 1
ATOM 2967 O O . ASP A 1 378 ? -5.02 -12.234 13.648 1 88.81 378 ASP A O 1
ATOM 2971 N N . LEU A 1 379 ? -5.961 -10.516 12.562 1 91.81 379 LEU A N 1
ATOM 2972 C CA . LEU A 1 379 ? -5.625 -9.594 13.641 1 91.81 379 LEU A CA 1
ATOM 2973 C C . LEU A 1 379 ? -6.777 -9.477 14.633 1 91.81 379 LEU A C 1
ATOM 2975 O O . LEU A 1 379 ? -6.566 -9.172 15.805 1 91.81 379 LEU A O 1
ATOM 2979 N N . PHE A 1 380 ? -8.031 -9.664 14.18 1 91.62 380 PHE A N 1
ATOM 2980 C CA . PHE A 1 380 ? -9.18 -9.461 15.062 1 91.62 380 PHE A CA 1
ATOM 2981 C C . PHE A 1 380 ? -9.672 -10.789 15.633 1 91.62 380 PHE A C 1
ATOM 2983 O O . PHE A 1 380 ? -9.695 -11.797 14.93 1 91.62 380 PHE A O 1
ATOM 2990 N N . VAL A 1 381 ? -10.023 -10.758 16.891 1 88.81 381 VAL A N 1
ATOM 2991 C CA . VAL A 1 381 ? -10.68 -11.906 17.5 1 88.81 381 VAL A CA 1
ATOM 2992 C C . VAL A 1 381 ? -12.125 -12 17.016 1 88.81 381 VAL A C 1
ATOM 2994 O O . VAL A 1 381 ? -12.703 -11 16.578 1 88.81 381 VAL A O 1
ATOM 2997 N N . LYS A 1 382 ? -12.695 -13.094 17.109 1 83.5 382 LYS A N 1
ATOM 2998 C CA . LYS A 1 382 ? -14.016 -13.383 16.547 1 83.5 382 LYS A CA 1
ATOM 2999 C C . LYS A 1 382 ? -15.07 -12.43 17.094 1 83.5 382 LYS A C 1
ATOM 3001 O O . LYS A 1 382 ? -15.945 -11.977 16.359 1 83.5 382 LYS A O 1
ATOM 3006 N N . GLU A 1 383 ? -14.977 -12.109 18.359 1 85.25 383 GLU A N 1
ATOM 3007 C CA . GLU A 1 383 ? -15.961 -11.25 19 1 85.25 383 GLU A CA 1
ATOM 3008 C C . GLU A 1 383 ? -15.914 -9.836 18.438 1 85.25 383 GLU A C 1
ATOM 3010 O O . GLU A 1 383 ? -16.953 -9.18 18.281 1 85.25 383 GLU A O 1
ATOM 3015 N N . ASP A 1 384 ? -14.734 -9.445 18.047 1 90.06 384 ASP A N 1
ATOM 3016 C CA . ASP A 1 384 ? -14.562 -8.086 17.547 1 90.06 384 ASP A CA 1
ATOM 3017 C C . ASP A 1 384 ? -14.883 -8.016 16.047 1 90.06 384 ASP A C 1
ATOM 3019 O O . ASP A 1 384 ? -15.203 -6.949 15.531 1 90.06 384 ASP A O 1
ATOM 3023 N N . LEU A 1 385 ? -14.828 -9.188 15.43 1 87.75 385 LEU A N 1
ATOM 3024 C CA . LEU A 1 385 ? -15.023 -9.242 13.984 1 87.75 385 LEU A CA 1
ATOM 3025 C C . LEU A 1 385 ? -16.469 -8.898 13.617 1 87.75 385 LEU A C 1
ATOM 3027 O O . LEU A 1 385 ? -16.719 -8.25 12.602 1 87.75 385 LEU A O 1
ATOM 3031 N N . VAL A 1 386 ? -17.391 -9.312 14.414 1 85.69 386 VAL A N 1
ATOM 3032 C CA . VAL A 1 386 ? -18.797 -9.039 14.148 1 85.69 386 VAL A CA 1
ATOM 3033 C C . VAL A 1 386 ? -19.062 -7.539 14.18 1 85.69 386 VAL A C 1
ATOM 3035 O O . VAL A 1 386 ? -19.656 -6.98 13.258 1 85.69 386 VAL A O 1
ATOM 3038 N N . LEU A 1 387 ? -18.578 -6.949 15.258 1 90.12 387 LEU A N 1
ATOM 3039 C CA . LEU A 1 387 ? -18.766 -5.512 15.414 1 90.12 387 LEU A CA 1
ATOM 3040 C C . LEU A 1 387 ? -18.031 -4.75 14.305 1 90.12 387 LEU A C 1
ATOM 3042 O O . LEU A 1 387 ? -18.562 -3.77 13.773 1 90.12 387 LEU A O 1
ATOM 3046 N N . PHE A 1 388 ? -16.844 -5.199 13.953 1 93.88 388 PHE A N 1
ATOM 3047 C CA . PHE A 1 388 ? -16.062 -4.602 12.867 1 93.88 388 PHE A CA 1
ATOM 3048 C C . PHE A 1 388 ? -16.844 -4.645 11.562 1 93.88 388 PHE A C 1
ATOM 3050 O O . PHE A 1 388 ? -16.953 -3.635 10.859 1 93.88 388 PHE A O 1
ATOM 3057 N N . ASN A 1 389 ? -17.406 -5.789 11.32 1 88.56 389 ASN A N 1
ATOM 3058 C CA . ASN A 1 389 ? -18.094 -6.008 10.055 1 88.56 389 ASN A CA 1
ATOM 3059 C C . ASN A 1 389 ? -19.375 -5.188 9.969 1 88.56 389 ASN A C 1
ATOM 3061 O O . ASN A 1 389 ? -19.703 -4.645 8.906 1 88.56 389 ASN A O 1
ATOM 3065 N N . VAL A 1 390 ? -20.078 -5.074 11.039 1 89.25 390 VAL A N 1
ATOM 3066 C CA . VAL A 1 390 ? -21.344 -4.367 11.047 1 89.25 390 VAL A CA 1
ATOM 3067 C C . VAL A 1 390 ? -21.109 -2.871 10.867 1 89.25 390 VAL A C 1
ATOM 3069 O O . VAL A 1 390 ? -21.922 -2.184 10.227 1 89.25 390 VAL A O 1
ATOM 3072 N N . LYS A 1 391 ? -20.031 -2.393 11.352 1 94.5 391 LYS A N 1
ATOM 3073 C CA . LYS A 1 391 ? -19.797 -0.953 11.352 1 94.5 391 LYS A CA 1
ATOM 3074 C C . LYS A 1 391 ? -18.984 -0.526 10.125 1 94.5 391 LYS A C 1
ATOM 3076 O O . LYS A 1 391 ? -18.891 0.665 9.828 1 94.5 391 LYS A O 1
ATOM 3081 N N . SER A 1 392 ? -18.453 -1.482 9.406 1 95.75 392 SER A N 1
ATOM 3082 C CA . SER A 1 392 ? -17.531 -1.178 8.312 1 95.75 392 SER A CA 1
ATOM 3083 C C . SER A 1 392 ? -18.297 -0.841 7.035 1 95.75 392 SER A C 1
ATOM 3085 O O . SER A 1 392 ? -19.25 -1.521 6.684 1 95.75 392 SER A O 1
ATOM 3087 N N . ARG A 1 393 ? -17.875 0.191 6.41 1 96.56 393 ARG A N 1
ATOM 3088 C CA . ARG A 1 393 ? -18.281 0.579 5.066 1 96.56 393 ARG A CA 1
ATOM 3089 C C . ARG A 1 393 ? -17.078 0.739 4.148 1 96.56 393 ARG A C 1
ATOM 3091 O O . ARG A 1 393 ? -16.281 1.668 4.312 1 96.56 393 ARG A O 1
ATOM 3098 N N . PRO A 1 394 ? -16.984 -0.096 3.148 1 97.56 394 PRO A N 1
ATOM 3099 C CA . PRO A 1 394 ? -15.82 -0.008 2.254 1 97.56 394 PRO A CA 1
ATOM 3100 C C . PRO A 1 394 ? -15.789 1.296 1.461 1 97.56 394 PRO A C 1
ATOM 3102 O O . PRO A 1 394 ? -16.828 1.776 1.01 1 97.56 394 PRO A O 1
ATOM 3105 N N . VAL A 1 395 ? -14.719 1.95 1.444 1 98.62 395 VAL A N 1
ATOM 3106 C CA . VAL A 1 395 ? -14.398 3.059 0.55 1 98.62 395 VAL A CA 1
ATOM 3107 C C . VAL A 1 395 ? -13.414 2.586 -0.524 1 98.62 395 VAL A C 1
ATOM 3109 O O . VAL A 1 395 ? -12.25 2.303 -0.232 1 98.62 395 VAL A O 1
ATOM 3112 N N . LEU A 1 396 ? -13.867 2.504 -1.74 1 98.19 396 LEU A N 1
ATOM 3113 C CA . LEU A 1 396 ? -13.023 2.014 -2.824 1 98.19 396 LEU A CA 1
ATOM 3114 C C . LEU A 1 396 ? -12.117 3.123 -3.35 1 98.19 396 LEU A C 1
ATOM 3116 O O . LEU A 1 396 ? -12.516 3.904 -4.211 1 98.19 396 LEU A O 1
ATOM 3120 N N . THR A 1 397 ? -10.883 3.051 -2.873 1 98.06 397 THR A N 1
ATOM 3121 C CA . THR A 1 397 ? -9.906 4.078 -3.227 1 98.06 397 THR A CA 1
ATOM 3122 C C . THR A 1 397 ? -9.141 3.68 -4.484 1 98.06 397 THR A C 1
ATOM 3124 O O . THR A 1 397 ? -9.141 2.512 -4.875 1 98.06 397 THR A O 1
ATOM 3127 N N . LYS A 1 398 ? -8.539 4.68 -5.16 1 96 398 LYS A N 1
ATOM 3128 C CA . LYS A 1 398 ? -7.828 4.453 -6.414 1 96 398 LYS A CA 1
ATOM 3129 C C . LYS A 1 398 ? -8.664 3.615 -7.379 1 96 398 LYS A C 1
ATOM 3131 O O . LYS A 1 398 ? -8.164 2.662 -7.977 1 96 398 LYS A O 1
ATOM 3136 N N . TYR A 1 399 ? -9.883 3.955 -7.383 1 95.62 399 TYR A N 1
ATOM 3137 C CA . TYR A 1 399 ? -10.805 3.162 -8.18 1 95.62 399 TYR A CA 1
ATOM 3138 C C . TYR A 1 399 ? -10.438 3.223 -9.664 1 95.62 399 TYR A C 1
ATOM 3140 O O . TYR A 1 399 ? -10.344 4.305 -10.242 1 95.62 399 TYR A O 1
ATOM 3148 N N . ASN A 1 400 ? -10.188 2.107 -10.211 1 91 400 ASN A N 1
ATOM 3149 C CA . ASN A 1 400 ? -9.805 1.921 -11.609 1 91 400 ASN A CA 1
ATOM 3150 C C . ASN A 1 400 ? -10.82 1.059 -12.359 1 91 400 ASN A C 1
ATOM 3152 O O . ASN A 1 400 ? -10.898 -0.15 -12.133 1 91 400 ASN A O 1
ATOM 3156 N N . GLU A 1 401 ? -11.5 1.659 -13.25 1 84.81 401 GLU A N 1
ATOM 3157 C CA . GLU A 1 401 ? -12.562 0.984 -13.984 1 84.81 401 GLU A CA 1
ATOM 3158 C C . GLU A 1 401 ? -11.992 -0.094 -14.906 1 84.81 401 GLU A C 1
ATOM 3160 O O . GLU A 1 401 ? -12.719 -0.99 -15.344 1 84.81 401 GLU A O 1
ATOM 3165 N N . ALA A 1 402 ? -10.727 -0.046 -15.195 1 83.44 402 ALA A N 1
ATOM 3166 C CA . ALA A 1 402 ? -10.109 -1.009 -16.094 1 83.44 402 ALA A CA 1
ATOM 3167 C C . ALA A 1 402 ? -9.859 -2.342 -15.398 1 83.44 402 ALA A C 1
ATOM 3169 O O . ALA A 1 402 ? -9.609 -3.357 -16.047 1 83.44 402 ALA A O 1
ATOM 3170 N N . ASN A 1 403 ? -9.891 -2.322 -14.07 1 89.5 403 ASN A N 1
ATOM 3171 C CA . ASN A 1 403 ? -9.633 -3.555 -13.336 1 89.5 403 ASN A CA 1
ATOM 3172 C C . ASN A 1 403 ? -10.734 -4.59 -13.57 1 89.5 403 ASN A C 1
ATOM 3174 O O . ASN A 1 403 ? -11.914 -4.242 -13.625 1 89.5 403 ASN A O 1
ATOM 3178 N N . ARG A 1 404 ? -10.219 -5.82 -13.75 1 83 404 ARG A N 1
ATOM 3179 C CA . ARG A 1 404 ? -11.148 -6.898 -14.07 1 83 404 ARG A CA 1
ATOM 3180 C C . ARG A 1 404 ? -10.883 -8.125 -13.203 1 83 404 ARG A C 1
ATOM 3182 O O . ARG A 1 404 ? -9.781 -8.297 -12.68 1 83 404 ARG A O 1
ATOM 3189 N N . HIS A 1 405 ? -11.812 -8.859 -12.969 1 82.5 405 HIS A N 1
ATOM 3190 C CA . HIS A 1 405 ? -11.766 -10.211 -12.414 1 82.5 405 HIS A CA 1
ATOM 3191 C C . HIS A 1 405 ? -12.641 -11.164 -13.211 1 82.5 405 HIS A C 1
ATOM 3193 O O . HIS A 1 405 ? -13.859 -10.984 -13.281 1 82.5 405 HIS A O 1
ATOM 3199 N N . ASN A 1 406 ? -12.016 -12.156 -13.734 1 77.62 406 ASN A N 1
ATOM 3200 C CA . ASN A 1 406 ? -12.695 -13.102 -14.609 1 77.62 406 ASN A CA 1
ATOM 3201 C C . ASN A 1 406 ? -13.438 -12.391 -15.742 1 77.62 406 ASN A C 1
ATOM 3203 O O . ASN A 1 406 ? -14.617 -12.648 -15.977 1 77.62 406 ASN A O 1
ATOM 3207 N N . GLY A 1 407 ? -12.789 -11.359 -16.281 1 73.62 407 GLY A N 1
ATOM 3208 C CA . GLY A 1 407 ? -13.305 -10.625 -17.422 1 73.62 407 GLY A CA 1
ATOM 3209 C C . GLY A 1 407 ? -14.32 -9.562 -17.047 1 73.62 407 GLY A C 1
ATOM 3210 O O . GLY A 1 407 ? -14.727 -8.758 -17.875 1 73.62 407 GLY A O 1
ATOM 3211 N N . LYS A 1 408 ? -14.797 -9.547 -15.836 1 78.5 408 LYS A N 1
ATOM 3212 C CA . LYS A 1 408 ? -15.797 -8.586 -15.375 1 78.5 408 LYS A CA 1
ATOM 3213 C C . LYS A 1 408 ? -15.133 -7.395 -14.688 1 78.5 408 LYS A C 1
ATOM 3215 O O . LYS A 1 408 ? -14.125 -7.559 -13.984 1 78.5 408 LYS A O 1
ATOM 3220 N N . THR A 1 409 ? -15.797 -6.305 -14.914 1 83.69 409 THR A N 1
ATOM 3221 C CA . THR A 1 409 ? -15.289 -5.113 -14.242 1 83.69 409 THR A CA 1
ATOM 3222 C C . THR A 1 409 ? -15.336 -5.289 -12.727 1 83.69 409 THR A C 1
ATOM 3224 O O . THR A 1 409 ? -16.312 -5.816 -12.188 1 83.69 409 THR A O 1
ATOM 3227 N N . PHE A 1 410 ? -14.367 -4.902 -12.156 1 89.5 410 PHE A N 1
ATOM 3228 C CA . PHE A 1 410 ? -14.266 -4.996 -10.703 1 89.5 410 PHE A CA 1
ATOM 3229 C C . PHE A 1 410 ? -15.016 -3.85 -10.039 1 89.5 410 PHE A C 1
ATOM 3231 O O . PHE A 1 410 ? -14.398 -2.959 -9.445 1 89.5 410 PHE A O 1
ATOM 3238 N N . THR A 1 411 ? -16.344 -3.895 -10.023 1 89.19 411 THR A N 1
ATOM 3239 C CA . THR A 1 411 ? -17.203 -2.842 -9.492 1 89.19 411 THR A CA 1
ATOM 3240 C C . THR A 1 411 ? -17.125 -2.807 -7.965 1 89.19 411 THR A C 1
ATOM 3242 O O . THR A 1 411 ? -16.594 -3.732 -7.344 1 89.19 411 THR A O 1
ATOM 3245 N N . PRO A 1 412 ? -17.562 -1.674 -7.371 1 90.62 412 PRO A N 1
ATOM 3246 C CA . PRO A 1 412 ? -17.609 -1.618 -5.906 1 90.62 412 PRO A CA 1
ATOM 3247 C C . PRO A 1 412 ? -18.422 -2.756 -5.297 1 90.62 412 PRO A C 1
ATOM 3249 O O . PRO A 1 412 ? -18 -3.35 -4.297 1 90.62 412 PRO A O 1
ATOM 3252 N N . GLU A 1 413 ? -19.562 -3.068 -5.891 1 87.06 413 GLU A N 1
ATOM 3253 C CA . GLU A 1 413 ? -20.422 -4.141 -5.395 1 87.06 413 GLU A CA 1
ATOM 3254 C C . GLU A 1 413 ? -19.734 -5.496 -5.492 1 87.06 413 GLU A C 1
ATOM 3256 O O . GLU A 1 413 ? -19.797 -6.301 -4.562 1 87.06 413 GLU A O 1
ATOM 3261 N N . LEU A 1 414 ? -19.094 -5.699 -6.613 1 88.94 414 LEU A N 1
ATOM 3262 C CA . LEU A 1 414 ? -18.375 -6.953 -6.789 1 88.94 414 LEU A CA 1
ATOM 3263 C C . LEU A 1 414 ? -17.234 -7.07 -5.789 1 88.94 414 LEU A C 1
ATOM 3265 O O . LEU A 1 414 ? -16.984 -8.148 -5.242 1 88.94 414 LEU A O 1
ATOM 3269 N N . THR A 1 415 ? -16.484 -5.965 -5.574 1 92.19 415 THR A N 1
ATOM 3270 C CA . THR A 1 415 ? -15.406 -5.945 -4.594 1 92.19 415 THR A CA 1
ATOM 3271 C C . THR A 1 415 ? -15.922 -6.355 -3.217 1 92.19 415 THR A C 1
ATOM 3273 O O . THR A 1 415 ? -15.312 -7.203 -2.553 1 92.19 415 THR A O 1
ATOM 3276 N N . CYS A 1 416 ? -17.031 -5.773 -2.805 1 90.88 416 CYS A N 1
ATOM 3277 C CA . CYS A 1 416 ? -17.609 -6.07 -1.501 1 90.88 416 CYS A CA 1
ATOM 3278 C C . CYS A 1 416 ? -18.062 -7.52 -1.424 1 90.88 416 CYS A C 1
ATOM 3280 O O . CYS A 1 416 ? -17.875 -8.18 -0.401 1 90.88 416 CYS A O 1
ATOM 3282 N N . LYS A 1 417 ? -18.641 -7.996 -2.521 1 87.44 417 LYS A N 1
ATOM 3283 C CA . LYS A 1 417 ? -19.094 -9.383 -2.57 1 87.44 417 LYS A CA 1
ATOM 3284 C C . LYS A 1 417 ? -17.922 -10.344 -2.406 1 87.44 417 LYS A C 1
ATOM 3286 O O . LYS A 1 417 ? -18 -11.305 -1.643 1 87.44 417 LYS A O 1
ATOM 3291 N N . ILE A 1 418 ? -16.875 -10.055 -3.107 1 88.62 418 ILE A N 1
ATOM 3292 C CA . ILE A 1 418 ? -15.688 -10.891 -3.047 1 88.62 418 ILE A CA 1
ATOM 3293 C C . ILE A 1 418 ? -15.117 -10.875 -1.63 1 88.62 418 ILE A C 1
ATOM 3295 O O . ILE A 1 418 ? -14.75 -11.922 -1.087 1 88.62 418 ILE A O 1
ATOM 3299 N N . MET A 1 419 ? -15.039 -9.75 -1.021 1 91.5 419 MET A N 1
ATOM 3300 C CA . MET A 1 419 ? -14.516 -9.625 0.336 1 91.5 419 MET A CA 1
ATOM 3301 C C . MET A 1 419 ? -15.383 -10.406 1.322 1 91.5 419 MET A C 1
ATOM 3303 O O . MET A 1 419 ? -14.859 -11.07 2.221 1 91.5 419 MET A O 1
ATOM 3307 N N . CYS A 1 420 ? -16.703 -10.305 1.123 1 86.75 420 CYS A N 1
ATOM 3308 C CA . CYS A 1 420 ? -17.609 -11.031 1.996 1 86.75 420 CYS A CA 1
ATOM 3309 C C . CYS A 1 420 ? -17.438 -12.539 1.843 1 86.75 420 CYS A C 1
ATOM 3311 O O . CYS A 1 420 ? -17.438 -13.273 2.834 1 86.75 420 CYS A O 1
ATOM 3313 N N . GLU A 1 421 ? -17.25 -12.961 0.659 1 83.25 421 GLU A N 1
ATOM 3314 C CA . GLU A 1 421 ? -17.047 -14.375 0.388 1 83.25 421 GLU A CA 1
ATOM 3315 C C . GLU A 1 421 ? -15.727 -14.867 0.977 1 83.25 421 GLU A C 1
ATOM 3317 O O . GLU A 1 421 ? -15.672 -15.938 1.587 1 83.25 421 GLU A O 1
ATOM 3322 N N . LEU A 1 422 ? -14.75 -14.094 0.826 1 83.06 422 LEU A N 1
ATOM 3323 C CA . LEU A 1 422 ? -13.43 -14.461 1.326 1 83.06 422 LEU A CA 1
ATOM 3324 C C . LEU A 1 422 ? -13.414 -14.484 2.852 1 83.06 422 LEU A C 1
ATOM 3326 O O . LEU A 1 422 ? -12.789 -15.352 3.457 1 83.06 422 LEU A O 1
ATOM 3330 N N . GLY A 1 423 ? -14.07 -13.484 3.391 1 80.56 423 GLY A N 1
ATOM 3331 C CA . GLY A 1 423 ? -14.031 -13.336 4.836 1 80.56 423 GLY A CA 1
ATOM 3332 C C . GLY A 1 423 ? -15.102 -14.156 5.547 1 80.56 423 GLY A C 1
ATOM 3333 O O . GLY A 1 423 ? -15.062 -14.289 6.773 1 80.56 423 GLY A O 1
ATOM 3334 N N . GLY A 1 424 ? -16.016 -14.711 4.809 1 75.12 424 GLY A N 1
ATOM 3335 C CA . GLY A 1 424 ? -17.109 -15.438 5.426 1 75.12 424 GLY A CA 1
ATOM 3336 C C . GLY A 1 424 ? -18.062 -14.539 6.188 1 75.12 424 GLY A C 1
ATOM 3337 O O . GLY A 1 424 ? -18.547 -14.906 7.258 1 75.12 424 GLY A O 1
ATOM 3338 N N . TYR A 1 425 ? -18.219 -13.305 5.621 1 72.5 425 TYR A N 1
ATOM 3339 C CA . TYR A 1 425 ? -19.078 -12.352 6.312 1 72.5 425 TYR A CA 1
ATOM 3340 C C . TYR A 1 425 ? -20.547 -12.648 6.051 1 72.5 425 TYR A C 1
ATOM 3342 O O . TYR A 1 425 ? -20.922 -13.039 4.941 1 72.5 425 TYR A O 1
ATOM 3350 N N . SER A 1 426 ? -21.344 -12.641 7.02 1 60.91 426 SER A N 1
ATOM 3351 C CA . SER A 1 426 ? -22.766 -12.93 6.934 1 60.91 426 SER A CA 1
ATOM 3352 C C . SER A 1 426 ? -23.531 -11.781 6.281 1 60.91 426 SER A C 1
ATOM 3354 O O . SER A 1 426 ? -24.531 -12 5.609 1 60.91 426 SER A O 1
ATOM 3356 N N . SER A 1 427 ? -23.062 -10.641 6.566 1 64.38 427 SER A N 1
ATOM 3357 C CA . SER A 1 427 ? -23.766 -9.461 6.07 1 64.38 427 SER A CA 1
ATOM 3358 C C . SER A 1 427 ? -23.031 -8.836 4.891 1 64.38 427 SER A C 1
ATOM 3360 O O . SER A 1 427 ? -21.797 -8.891 4.82 1 64.38 427 SER A O 1
ATOM 3362 N N . ASP A 1 428 ? -23.812 -8.281 4.113 1 77.88 428 ASP A N 1
ATOM 3363 C CA . ASP A 1 428 ? -23.25 -7.605 2.943 1 77.88 428 ASP A CA 1
ATOM 3364 C C . ASP A 1 428 ? -22.594 -6.281 3.33 1 77.88 428 ASP A C 1
ATOM 3366 O O . ASP A 1 428 ? -23.109 -5.559 4.191 1 77.88 428 ASP A O 1
ATOM 3370 N N . LEU A 1 429 ? -21.453 -6.172 2.9 1 87.44 429 LEU A N 1
ATOM 3371 C CA . LEU A 1 429 ? -20.781 -4.879 3.029 1 87.44 429 LEU A CA 1
ATOM 3372 C C . LEU A 1 429 ? -21.344 -3.883 2.016 1 87.44 429 LEU A C 1
ATOM 3374 O O . LEU A 1 429 ? -21.438 -4.188 0.824 1 87.44 429 LEU A O 1
ATOM 3378 N N . ASN A 1 430 ? -21.844 -2.775 2.529 1 89.56 430 ASN A N 1
ATOM 3379 C CA . ASN A 1 430 ? -22.297 -1.699 1.651 1 89.56 430 ASN A CA 1
ATOM 3380 C C . ASN A 1 430 ? -21.234 -0.613 1.513 1 89.56 430 ASN A C 1
ATOM 3382 O O . ASN A 1 430 ? -20.828 -0.008 2.506 1 89.56 430 ASN A O 1
ATOM 3386 N N . PRO A 1 431 ? -20.859 -0.391 0.344 1 95 431 PRO A N 1
ATOM 3387 C CA . PRO A 1 431 ? -19.797 0.6 0.161 1 95 431 PRO A CA 1
ATOM 3388 C C . PRO A 1 431 ? -20.234 2.012 0.54 1 95 431 PRO A C 1
ATOM 3390 O O . PRO A 1 431 ? -21.375 2.393 0.298 1 95 431 PRO A O 1
ATOM 3393 N N . ALA A 1 432 ? -19.328 2.783 1.162 1 97 432 ALA A N 1
ATOM 3394 C CA . ALA A 1 432 ? -19.578 4.188 1.478 1 97 432 ALA A CA 1
ATOM 3395 C C . ALA A 1 432 ? -19.422 5.062 0.24 1 97 432 ALA A C 1
ATOM 3397 O O . ALA A 1 432 ? -20.016 6.137 0.151 1 97 432 ALA A O 1
ATOM 3398 N N . GLY A 1 433 ? -18.531 4.637 -0.675 1 97.25 433 GLY A N 1
ATOM 3399 C CA . GLY A 1 433 ? -18.297 5.395 -1.893 1 97.25 433 GLY A CA 1
ATOM 3400 C C . GLY A 1 433 ? -17 5.023 -2.596 1 97.25 433 GLY A C 1
ATOM 3401 O O . GLY A 1 433 ? -16.375 4.027 -2.246 1 97.25 433 GLY A O 1
ATOM 3402 N N . VAL A 1 434 ? -16.766 5.824 -3.648 1 97.06 434 VAL A N 1
ATOM 3403 C CA . VAL A 1 434 ? -15.617 5.559 -4.504 1 97.06 434 VAL A CA 1
ATOM 3404 C C . VAL A 1 434 ? -14.75 6.816 -4.617 1 97.06 434 VAL A C 1
ATOM 3406 O O . VAL A 1 434 ? -15.273 7.934 -4.641 1 97.06 434 VAL A O 1
ATOM 3409 N N . VAL A 1 435 ? -13.445 6.617 -4.578 1 97.94 435 VAL A N 1
ATOM 3410 C CA . VAL A 1 435 ? -12.484 7.664 -4.93 1 97.94 435 VAL A CA 1
ATOM 3411 C C . VAL A 1 435 ? -11.734 7.277 -6.199 1 97.94 435 VAL A C 1
ATOM 3413 O O . VAL A 1 435 ? -10.844 6.426 -6.168 1 97.94 435 VAL A O 1
ATOM 3416 N N . PRO A 1 436 ? -12.031 7.914 -7.281 1 93.31 436 PRO A N 1
ATOM 3417 C CA . PRO A 1 436 ? -11.422 7.535 -8.555 1 93.31 436 PRO A CA 1
ATOM 3418 C C . PRO A 1 436 ? -9.914 7.758 -8.578 1 93.31 436 PRO A C 1
ATOM 3420 O O . PRO A 1 436 ? -9.406 8.664 -7.914 1 93.31 436 PRO A O 1
ATOM 3423 N N . TYR A 1 437 ? -9.25 6.922 -9.336 1 92.12 437 TYR A N 1
ATOM 3424 C CA . TYR A 1 437 ? -7.824 7.125 -9.555 1 92.12 437 TYR A CA 1
ATOM 3425 C C . TYR A 1 437 ? -7.566 8.367 -10.391 1 92.12 437 TYR A C 1
ATOM 3427 O O . TYR A 1 437 ? -8.328 8.672 -11.312 1 92.12 437 TYR A O 1
ATOM 3435 N N . SER A 1 438 ? -6.484 9.086 -10.047 1 88.06 438 SER A N 1
ATOM 3436 C CA . SER A 1 438 ? -5.965 10.188 -10.852 1 88.06 438 SER A CA 1
ATOM 3437 C C . SER A 1 438 ? -4.445 10.273 -10.742 1 88.06 438 SER A C 1
ATOM 3439 O O . SER A 1 438 ? -3.881 10.094 -9.664 1 88.06 438 SER A O 1
ATOM 3441 N N . ARG A 1 439 ? -3.828 10.555 -11.883 1 84.94 439 ARG A N 1
ATOM 3442 C CA . ARG A 1 439 ? -2.381 10.742 -11.891 1 84.94 439 ARG A CA 1
ATOM 3443 C C . ARG A 1 439 ? -1.987 11.984 -11.102 1 84.94 439 ARG A C 1
ATOM 3445 O O . ARG A 1 439 ? -0.853 12.094 -10.633 1 84.94 439 ARG A O 1
ATOM 3452 N N . GLU A 1 440 ? -2.936 12.797 -10.953 1 84.19 440 GLU A N 1
ATOM 3453 C CA . GLU A 1 440 ? -2.646 14.078 -10.305 1 84.19 440 GLU A CA 1
ATOM 3454 C C . GLU A 1 440 ? -3.072 14.062 -8.844 1 84.19 440 GLU A C 1
ATOM 3456 O O . GLU A 1 440 ? -3.012 15.094 -8.164 1 84.19 440 GLU A O 1
ATOM 3461 N N . PHE A 1 441 ? -3.426 12.953 -8.391 1 92.75 441 PHE A N 1
ATOM 3462 C CA . PHE A 1 441 ? -4.012 12.844 -7.062 1 92.75 441 PHE A CA 1
ATOM 3463 C C . PHE A 1 441 ? -3.047 13.359 -6 1 92.75 441 PHE A C 1
ATOM 3465 O O . PHE A 1 441 ? -3.455 14.047 -5.062 1 92.75 441 PHE A O 1
ATOM 3472 N N . ASP A 1 442 ? -1.77 13.102 -6.121 1 90.88 442 ASP A N 1
ATOM 3473 C CA . ASP A 1 442 ? -0.781 13.398 -5.086 1 90.88 442 ASP A CA 1
ATOM 3474 C C . ASP A 1 442 ? -0.325 14.859 -5.164 1 90.88 442 ASP A C 1
ATOM 3476 O O . ASP A 1 442 ? 0.395 15.336 -4.285 1 90.88 442 ASP A O 1
ATOM 3480 N N . LEU A 1 443 ? -0.801 15.547 -6.172 1 86 443 LEU A N 1
ATOM 3481 C CA . LEU A 1 443 ? -0.456 16.953 -6.266 1 86 443 LEU A CA 1
ATOM 3482 C C . LEU A 1 443 ? -1.008 17.734 -5.07 1 86 443 LEU A C 1
ATOM 3484 O O . LEU A 1 443 ? -0.519 18.812 -4.746 1 86 443 LEU A O 1
ATOM 3488 N N . GLN A 1 444 ? -2.043 17.156 -4.441 1 89.94 444 GLN A N 1
ATOM 3489 C CA . GLN A 1 444 ? -2.643 17.797 -3.275 1 89.94 444 GLN A CA 1
ATOM 3490 C C . GLN A 1 444 ? -1.645 17.891 -2.125 1 89.94 444 GLN A C 1
ATOM 3492 O O . GLN A 1 444 ? -1.76 18.766 -1.264 1 89.94 444 GLN A O 1
ATOM 3497 N N . ILE A 1 445 ? -0.628 16.984 -2.062 1 90.25 445 ILE A N 1
ATOM 3498 C CA . ILE A 1 445 ? 0.413 17.016 -1.041 1 90.25 445 ILE A CA 1
ATOM 3499 C C . ILE A 1 445 ? 1.39 18.156 -1.342 1 90.25 445 ILE A C 1
ATOM 3501 O O . ILE A 1 445 ? 1.78 18.891 -0.441 1 90.25 445 ILE A O 1
ATOM 3505 N N . ASP A 1 446 ? 1.731 18.25 -2.576 1 79.75 446 ASP A N 1
ATOM 3506 C CA . ASP A 1 446 ? 2.699 19.266 -2.992 1 79.75 446 ASP A CA 1
ATOM 3507 C C . ASP A 1 446 ? 2.109 20.672 -2.879 1 79.75 446 ASP A C 1
ATOM 3509 O O . ASP A 1 446 ? 2.771 21.578 -2.393 1 79.75 446 ASP A O 1
ATOM 3513 N N . SER A 1 447 ? 0.83 20.812 -3.303 1 76.31 447 SER A N 1
ATOM 3514 C CA . SER A 1 447 ? 0.193 22.125 -3.35 1 76.31 447 SER A CA 1
ATOM 3515 C C . SER A 1 447 ? -0.358 22.531 -1.984 1 76.31 447 SER A C 1
ATOM 3517 O O . SER A 1 447 ? -0.551 23.719 -1.708 1 76.31 447 SER A O 1
ATOM 3519 N N . GLY A 1 448 ? -0.674 21.578 -1.197 1 80.81 448 GLY A N 1
ATOM 3520 C CA . GLY A 1 448 ? -1.309 21.828 0.086 1 80.81 448 GLY A CA 1
ATOM 3521 C C . GLY A 1 448 ? -2.818 21.953 -0.009 1 80.81 448 GLY A C 1
ATOM 3522 O O . GLY A 1 448 ? -3.51 21.953 1.012 1 80.81 448 GLY A O 1
ATOM 3523 N N . GLN A 1 449 ? -3.342 22.031 -1.188 1 83 449 GLN A N 1
ATOM 3524 C CA . GLN A 1 449 ? -4.781 22.094 -1.407 1 83 449 GLN A CA 1
ATOM 3525 C C . GLN A 1 449 ? -5.355 20.719 -1.691 1 83 449 GLN A C 1
ATOM 3527 O O . GLN A 1 449 ? -4.969 20.062 -2.664 1 83 449 GLN A O 1
ATOM 3532 N N . LYS A 1 450 ? -6.281 20.344 -0.84 1 87.94 450 LYS A N 1
ATOM 3533 C CA . LYS A 1 450 ? -6.867 19.016 -1.004 1 87.94 450 LYS A CA 1
ATOM 3534 C C . LYS A 1 450 ? -7.68 18.938 -2.291 1 87.94 450 LYS A C 1
ATOM 3536 O O . LYS A 1 450 ? -8.25 19.938 -2.74 1 87.94 450 LYS A O 1
ATOM 3541 N N . ILE A 1 451 ? -7.668 17.781 -2.836 1 85.88 451 ILE A N 1
ATOM 3542 C CA . ILE A 1 451 ? -8.305 17.562 -4.133 1 85.88 451 ILE A CA 1
ATOM 3543 C C . ILE A 1 451 ? -9.797 17.859 -4.031 1 85.88 451 ILE A C 1
ATOM 3545 O O . ILE A 1 451 ? -10.414 18.312 -5 1 85.88 451 ILE A O 1
ATOM 3549 N N . VAL A 1 452 ? -10.375 17.656 -2.891 1 89.69 452 VAL A N 1
ATOM 3550 C CA . VAL A 1 452 ? -11.797 17.922 -2.668 1 89.69 452 VAL A CA 1
ATOM 3551 C C . VAL A 1 452 ? -12.078 19.406 -2.816 1 89.69 452 VAL A C 1
ATOM 3553 O O . VAL A 1 452 ? -13.188 19.797 -3.182 1 89.69 452 VAL A O 1
ATOM 3556 N N . SER A 1 453 ? -11.125 20.234 -2.607 1 85.75 453 SER A N 1
ATOM 3557 C CA . SER A 1 453 ? -11.281 21.688 -2.693 1 85.75 453 SER A CA 1
ATOM 3558 C C . SER A 1 453 ? -11.023 22.188 -4.109 1 85.75 453 SER A C 1
ATOM 3560 O O . SER A 1 453 ? -11.477 23.266 -4.488 1 85.75 453 SER A O 1
ATOM 3562 N N . THR A 1 454 ? -10.305 21.453 -4.965 1 80.75 454 THR A N 1
ATOM 3563 C CA . THR A 1 454 ? -9.844 21.953 -6.25 1 80.75 454 THR A CA 1
ATOM 3564 C C . THR A 1 454 ? -10.57 21.266 -7.398 1 80.75 454 THR A C 1
ATOM 3566 O O . THR A 1 454 ? -10.555 21.734 -8.531 1 80.75 454 THR A O 1
ATOM 3569 N N . ASN A 1 455 ? -11.172 20.109 -7.078 1 84.38 455 ASN A N 1
ATOM 3570 C CA . ASN A 1 455 ? -11.82 19.297 -8.102 1 84.38 455 ASN A CA 1
ATOM 3571 C C . ASN A 1 455 ? -13.25 18.938 -7.715 1 84.38 455 ASN A C 1
ATOM 3573 O O . ASN A 1 455 ? -13.484 18.188 -6.77 1 84.38 455 ASN A O 1
ATOM 3577 N N . LYS A 1 456 ? -14.203 19.344 -8.508 1 82.25 456 LYS A N 1
ATOM 3578 C CA . LYS A 1 456 ? -15.625 19.203 -8.195 1 82.25 456 LYS A CA 1
ATOM 3579 C C . LYS A 1 456 ? -16.031 17.734 -8.156 1 82.25 456 LYS A C 1
ATOM 3581 O O . LYS A 1 456 ? -16.859 17.344 -7.336 1 82.25 456 LYS A O 1
ATOM 3586 N N . ALA A 1 457 ? -15.531 16.969 -9.062 1 85.94 457 ALA A N 1
ATOM 3587 C CA . ALA A 1 457 ? -15.859 15.547 -9.086 1 85.94 457 ALA A CA 1
ATOM 3588 C C . ALA A 1 457 ? -15.438 14.859 -7.785 1 85.94 457 ALA A C 1
ATOM 3590 O O . ALA A 1 457 ? -16.203 14.102 -7.195 1 85.94 457 ALA A O 1
ATOM 3591 N N . TYR A 1 458 ? -14.234 15.164 -7.34 1 93 458 TYR A N 1
ATOM 3592 C CA . TYR A 1 458 ? -13.734 14.57 -6.102 1 93 458 TYR A CA 1
ATOM 3593 C C . TYR A 1 458 ? -14.508 15.102 -4.898 1 93 458 TYR A C 1
ATOM 3595 O O . TYR A 1 458 ? -14.734 14.375 -3.93 1 93 458 TYR A O 1
ATOM 3603 N N . LYS A 1 459 ? -14.906 16.375 -4.984 1 92.19 459 LYS A N 1
ATOM 3604 C CA . LYS A 1 459 ? -15.758 16.922 -3.93 1 92.19 459 LYS A CA 1
ATOM 3605 C C . LYS A 1 459 ? -17.047 16.109 -3.787 1 92.19 459 LYS A C 1
ATOM 3607 O O . LYS A 1 459 ? -17.453 15.766 -2.672 1 92.19 459 LYS A O 1
ATOM 3612 N N . ASN A 1 460 ? -17.641 15.758 -4.875 1 90.81 460 ASN A N 1
ATOM 3613 C CA . ASN A 1 460 ? -18.891 14.992 -4.863 1 90.81 460 ASN A CA 1
ATOM 3614 C C . ASN A 1 460 ? -18.672 13.586 -4.312 1 90.81 460 ASN A C 1
ATOM 3616 O O . ASN A 1 460 ? -19.5 13.07 -3.562 1 90.81 460 ASN A O 1
ATOM 3620 N N . HIS A 1 461 ? -17.594 12.961 -4.676 1 95.44 461 HIS A N 1
ATOM 3621 C CA . HIS A 1 461 ? -17.281 11.625 -4.176 1 95.44 461 HIS A CA 1
ATOM 3622 C C . HIS A 1 461 ? -17.078 11.641 -2.662 1 95.44 461 HIS A C 1
ATOM 3624 O O . HIS A 1 461 ? -17.656 10.812 -1.953 1 95.44 461 HIS A O 1
ATOM 3630 N N . TYR A 1 462 ? -16.312 12.586 -2.189 1 97.44 462 TYR A N 1
ATOM 3631 C CA . TYR A 1 462 ? -16.047 12.625 -0.757 1 97.44 462 TYR A CA 1
ATOM 3632 C C . TYR A 1 462 ? -17.266 13.078 0.02 1 97.44 462 TYR A C 1
ATOM 3634 O O . TYR A 1 462 ? -17.5 12.633 1.149 1 97.44 462 TYR A O 1
ATOM 3642 N N . PHE A 1 463 ? -18.078 13.938 -0.593 1 95.44 463 PHE A N 1
ATOM 3643 C CA . PHE A 1 463 ? -19.344 14.305 0.022 1 95.44 463 PHE A CA 1
ATOM 3644 C C . PHE A 1 463 ? -20.234 13.078 0.202 1 95.44 463 PHE A C 1
ATOM 3646 O O . PHE A 1 463 ? -20.828 12.891 1.265 1 95.44 463 PHE A O 1
ATOM 3653 N N . THR A 1 464 ? -20.328 12.273 -0.804 1 95.62 464 THR A N 1
ATOM 3654 C CA . THR A 1 464 ? -21.125 11.055 -0.756 1 95.62 464 THR A CA 1
ATOM 3655 C C . THR A 1 464 ? -20.609 10.109 0.32 1 95.62 464 THR A C 1
ATOM 3657 O O . THR A 1 464 ? -21.391 9.539 1.083 1 95.62 464 THR A O 1
ATOM 3660 N N . ILE A 1 465 ? -19.312 9.938 0.377 1 98.19 465 ILE A N 1
ATOM 3661 C CA . ILE A 1 465 ? -18.703 9.078 1.383 1 98.19 465 ILE A CA 1
ATOM 3662 C C . ILE A 1 465 ? -19.016 9.602 2.779 1 98.19 465 ILE A C 1
ATOM 3664 O O . ILE A 1 465 ? -19.438 8.844 3.66 1 98.19 465 ILE A O 1
ATOM 3668 N N . LEU A 1 466 ? -18.859 10.93 2.951 1 97.62 466 LEU A N 1
ATOM 3669 C CA . LEU A 1 466 ? -19.141 11.555 4.238 1 97.62 466 LEU A CA 1
ATOM 3670 C C . LEU A 1 466 ? -20.594 11.336 4.641 1 97.62 466 LEU A C 1
ATOM 3672 O O . LEU A 1 466 ? -20.875 10.953 5.773 1 97.62 466 LEU A O 1
ATOM 3676 N N . LYS A 1 467 ? -21.469 11.547 3.729 1 95.25 467 LYS A N 1
ATOM 3677 C CA . LYS A 1 467 ? -22.906 11.383 3.971 1 95.25 467 LYS A CA 1
ATOM 3678 C C . LYS A 1 467 ? -23.219 9.953 4.402 1 95.25 467 LYS A C 1
ATOM 3680 O O . LYS A 1 467 ? -23.984 9.742 5.344 1 95.25 467 LYS A O 1
ATOM 3685 N N . ASN A 1 468 ? -22.609 9.008 3.766 1 95.56 468 ASN A N 1
ATOM 3686 C CA . ASN A 1 468 ? -22.891 7.602 4.031 1 95.56 468 ASN A CA 1
ATOM 3687 C C . ASN A 1 468 ? -22.266 7.141 5.344 1 95.56 468 ASN A C 1
ATOM 3689 O O . ASN A 1 468 ? -22.656 6.117 5.902 1 95.56 468 ASN A O 1
ATOM 3693 N N . LEU A 1 469 ? -21.297 7.887 5.828 1 96.69 469 LEU A N 1
ATOM 3694 C CA . LEU A 1 469 ? -20.625 7.516 7.07 1 96.69 469 LEU A CA 1
ATOM 3695 C C . LEU A 1 469 ? -21.312 8.172 8.266 1 96.69 469 LEU A C 1
ATOM 3697 O O . LEU A 1 469 ? -21.109 7.754 9.406 1 96.69 469 LEU A O 1
ATOM 3701 N N . LEU A 1 470 ? -22.016 9.273 7.988 1 93.56 470 LEU A N 1
ATOM 3702 C CA . LEU A 1 470 ? -22.703 10 9.055 1 93.56 470 LEU A CA 1
ATOM 3703 C C . LEU A 1 470 ? -24.031 9.344 9.391 1 93.56 470 LEU A C 1
ATOM 3705 O O . LEU A 1 470 ? -24.469 9.359 10.547 1 93.56 470 LEU A O 1
ATOM 3709 N N . MET B 1 1 ? -16.875 -42.844 -20.469 1 82.12 1 MET B N 1
ATOM 3710 C CA . MET B 1 1 ? -16.594 -41.875 -21.547 1 82.12 1 MET B CA 1
ATOM 3711 C C . MET B 1 1 ? -15.086 -41.688 -21.688 1 82.12 1 MET B C 1
ATOM 3713 O O . MET B 1 1 ? -14.391 -41.438 -20.703 1 82.12 1 MET B O 1
ATOM 3717 N N . LYS B 1 2 ? -14.625 -41.875 -22.781 1 89.12 2 LYS B N 1
ATOM 3718 C CA . LYS B 1 2 ? -13.219 -41.625 -23.109 1 89.12 2 LYS B CA 1
ATOM 3719 C C . LYS B 1 2 ? -12.984 -40.156 -23.484 1 89.12 2 LYS B C 1
ATOM 3721 O O . LYS B 1 2 ? -13.594 -39.656 -24.422 1 89.12 2 LYS B O 1
ATOM 3726 N N . LEU B 1 3 ? -12.141 -39.562 -22.719 1 91.06 3 LEU B N 1
ATOM 3727 C CA . LEU B 1 3 ? -12 -38.094 -22.812 1 91.06 3 LEU B CA 1
ATOM 3728 C C . LEU B 1 3 ? -10.602 -37.719 -23.281 1 91.06 3 LEU B C 1
ATOM 3730 O O . LEU B 1 3 ? -9.609 -38.312 -22.844 1 91.06 3 LEU B O 1
ATOM 3734 N N . TYR B 1 4 ? -10.531 -36.812 -24.266 1 92.38 4 TYR B N 1
ATOM 3735 C CA . TYR B 1 4 ? -9.312 -36.062 -24.609 1 92.38 4 TYR B CA 1
ATOM 3736 C C . TYR B 1 4 ? -9.25 -34.75 -23.891 1 92.38 4 TYR B C 1
ATOM 3738 O O . TYR B 1 4 ? -9.992 -33.812 -24.219 1 92.38 4 TYR B O 1
ATOM 3746 N N . LEU B 1 5 ? -8.414 -34.656 -22.984 1 91 5 LEU B N 1
ATOM 3747 C CA . LEU B 1 5 ? -8.352 -33.5 -22.094 1 91 5 LEU B CA 1
ATOM 3748 C C . LEU B 1 5 ? -7.289 -32.5 -22.578 1 91 5 LEU B C 1
ATOM 3750 O O . LEU B 1 5 ? -6.133 -32.875 -22.781 1 91 5 LEU B O 1
ATOM 3754 N N . ILE B 1 6 ? -7.727 -31.281 -22.812 1 90.75 6 ILE B N 1
ATOM 3755 C CA . ILE B 1 6 ? -6.832 -30.188 -23.172 1 90.75 6 ILE B CA 1
ATOM 3756 C C . ILE B 1 6 ? -6.938 -29.062 -22.141 1 90.75 6 ILE B C 1
ATOM 3758 O O . ILE B 1 6 ? -7.82 -28.219 -22.234 1 90.75 6 ILE B O 1
ATOM 3762 N N . ALA B 1 7 ? -6.066 -29.125 -21.297 1 82.38 7 ALA B N 1
ATOM 3763 C CA . ALA B 1 7 ? -6.16 -28.188 -20.188 1 82.38 7 ALA B CA 1
ATOM 3764 C C . ALA B 1 7 ? -4.785 -27.656 -19.797 1 82.38 7 ALA B C 1
ATOM 3766 O O . ALA B 1 7 ? -4.516 -27.406 -18.625 1 82.38 7 ALA B O 1
ATOM 3767 N N . GLY B 1 8 ? -3.932 -27.609 -20.844 1 74.31 8 GLY B N 1
ATOM 3768 C CA . GLY B 1 8 ? -2.613 -27.047 -20.609 1 74.31 8 GLY B CA 1
ATOM 3769 C C . GLY B 1 8 ? -1.79 -27.844 -19.625 1 74.31 8 GLY B C 1
ATOM 3770 O O . GLY B 1 8 ? -1.813 -29.078 -19.641 1 74.31 8 GLY B O 1
ATOM 3771 N N . SER B 1 9 ? -1.042 -27.156 -18.875 1 63.59 9 SER B N 1
ATOM 3772 C CA . SER B 1 9 ? -0.146 -27.797 -17.922 1 63.59 9 SER B CA 1
ATOM 3773 C C . SER B 1 9 ? -0.928 -28.484 -16.812 1 63.59 9 SER B C 1
ATOM 3775 O O . SER B 1 9 ? -0.389 -29.328 -16.094 1 63.59 9 SER B O 1
ATOM 3777 N N . LYS B 1 10 ? -2.221 -28.25 -16.797 1 63.41 10 LYS B N 1
ATOM 3778 C CA . LYS B 1 10 ? -3.08 -28.781 -15.742 1 63.41 10 LYS B CA 1
ATOM 3779 C C . LYS B 1 10 ? -3.729 -30.094 -16.172 1 63.41 10 LYS B C 1
ATOM 3781 O O . LYS B 1 10 ? -4.508 -30.688 -15.414 1 63.41 10 LYS B O 1
ATOM 3786 N N . SER B 1 11 ? -3.428 -30.469 -17.266 1 74.44 11 SER B N 1
ATOM 3787 C CA . SER B 1 11 ? -4.164 -31.578 -17.859 1 74.44 11 SER B CA 1
ATOM 3788 C C . SER B 1 11 ? -3.99 -32.844 -17.031 1 74.44 11 SER B C 1
ATOM 3790 O O . SER B 1 11 ? -4.953 -33.594 -16.797 1 74.44 11 SER B O 1
ATOM 3792 N N . GLU B 1 12 ? -2.805 -33.062 -16.531 1 72.62 12 GLU B N 1
ATOM 3793 C CA . GLU B 1 12 ? -2.549 -34.281 -15.805 1 72.62 12 GLU B CA 1
ATOM 3794 C C . GLU B 1 12 ? -3.26 -34.281 -14.453 1 72.62 12 GLU B C 1
ATOM 3796 O O . GLU B 1 12 ? -3.84 -35.312 -14.055 1 72.62 12 GLU B O 1
ATOM 3801 N N . MET B 1 13 ? -3.219 -33.219 -13.844 1 70.62 13 MET B N 1
ATOM 3802 C CA . MET B 1 13 ? -3.898 -33.094 -12.555 1 70.62 13 MET B CA 1
ATOM 3803 C C . MET B 1 13 ? -5.41 -33.25 -12.719 1 70.62 13 MET B C 1
ATOM 3805 O O . MET B 1 13 ? -6.062 -33.906 -11.93 1 70.62 13 MET B O 1
ATOM 3809 N N . LEU B 1 14 ? -5.844 -32.562 -13.688 1 79.75 14 LEU B N 1
ATOM 3810 C CA . LEU B 1 14 ? -7.277 -32.625 -13.969 1 79.75 14 LEU B CA 1
ATOM 3811 C C . LEU B 1 14 ? -7.699 -34.062 -14.352 1 79.75 14 LEU B C 1
ATOM 3813 O O . LEU B 1 14 ? -8.812 -34.469 -14.023 1 79.75 14 LEU B O 1
ATOM 3817 N N . LYS B 1 15 ? -6.809 -34.688 -14.945 1 84.75 15 LYS B N 1
ATOM 3818 C CA . LYS B 1 15 ? -7.09 -36.094 -15.32 1 84.75 15 LYS B CA 1
ATOM 3819 C C . LYS B 1 15 ? -7.402 -36.938 -14.094 1 84.75 15 LYS B C 1
ATOM 3821 O O . LYS B 1 15 ? -8.406 -37.656 -14.07 1 84.75 15 LYS B O 1
ATOM 3826 N N . LYS B 1 16 ? -6.59 -36.75 -13.156 1 78.31 16 LYS B N 1
ATOM 3827 C CA . LYS B 1 16 ? -6.77 -37.531 -11.938 1 78.31 16 LYS B CA 1
ATOM 3828 C C . LYS B 1 16 ? -8.102 -37.219 -11.266 1 78.31 16 LYS B C 1
ATOM 3830 O O . LYS B 1 16 ? -8.82 -38.125 -10.836 1 78.31 16 LYS B O 1
ATOM 3835 N N . SER B 1 17 ? -8.406 -36 -11.234 1 79.56 17 SER B N 1
ATOM 3836 C CA . SER B 1 17 ? -9.625 -35.562 -10.586 1 79.56 17 SER B CA 1
ATOM 3837 C C . SER B 1 17 ? -10.867 -35.969 -11.375 1 79.56 17 SER B C 1
ATOM 3839 O O . SER B 1 17 ? -11.898 -36.312 -10.797 1 79.56 17 SER B O 1
ATOM 3841 N N . LEU B 1 18 ? -10.711 -35.938 -12.594 1 85.38 18 LEU B N 1
ATOM 3842 C CA . LEU B 1 18 ? -11.836 -36.281 -13.453 1 85.38 18 LEU B CA 1
ATOM 3843 C C . LEU B 1 18 ? -12.086 -37.781 -13.414 1 85.38 18 LEU B C 1
ATOM 3845 O O . LEU B 1 18 ? -13.242 -38.219 -13.414 1 85.38 18 LEU B O 1
ATOM 3849 N N . GLU B 1 19 ? -11.031 -38.5 -13.273 1 85.44 19 GLU B N 1
ATOM 3850 C CA . GLU B 1 19 ? -11.133 -39.969 -13.305 1 85.44 19 GLU B CA 1
ATOM 3851 C C . GLU B 1 19 ? -11.625 -40.531 -11.969 1 85.44 19 GLU B C 1
ATOM 3853 O O . GLU B 1 19 ? -11.844 -41.719 -11.828 1 85.44 19 GLU B O 1
ATOM 3858 N N . GLU B 1 20 ? -11.75 -39.625 -11.039 1 79.56 20 GLU B N 1
ATOM 3859 C CA . GLU B 1 20 ? -12.414 -40.031 -9.797 1 79.56 20 GLU B CA 1
ATOM 3860 C C . GLU B 1 20 ? -13.859 -40.438 -10.055 1 79.56 20 GLU B C 1
ATOM 3862 O O . GLU B 1 20 ? -14.422 -41.25 -9.312 1 79.56 20 GLU B O 1
ATOM 3867 N N . ASN B 1 21 ? -14.367 -39.812 -10.992 1 79.94 21 ASN B N 1
ATOM 3868 C CA . ASN B 1 21 ? -15.656 -40.281 -11.5 1 79.94 21 ASN B CA 1
ATOM 3869 C C . ASN B 1 21 ? -15.484 -41.469 -12.453 1 79.94 21 ASN B C 1
ATOM 3871 O O . ASN B 1 21 ? -14.844 -41.344 -13.5 1 79.94 21 ASN B O 1
ATOM 3875 N N . ARG B 1 22 ? -15.93 -42.625 -12.008 1 81 22 ARG B N 1
ATOM 3876 C CA . ARG B 1 22 ? -15.719 -43.875 -12.711 1 81 22 ARG B CA 1
ATOM 3877 C C . ARG B 1 22 ? -16.266 -43.812 -14.133 1 81 22 ARG B C 1
ATOM 3879 O O . ARG B 1 22 ? -15.859 -44.562 -15 1 81 22 ARG B O 1
ATOM 3886 N N . ASP B 1 23 ? -17.109 -42.875 -14.414 1 84.75 23 ASP B N 1
ATOM 3887 C CA . ASP B 1 23 ? -17.734 -42.781 -15.727 1 84.75 23 ASP B CA 1
ATOM 3888 C C . ASP B 1 23 ? -16.859 -42 -16.688 1 84.75 23 ASP B C 1
ATOM 3890 O O . ASP B 1 23 ? -17.203 -41.844 -17.875 1 84.75 23 ASP B O 1
ATOM 3894 N N . ILE B 1 24 ? -15.742 -41.406 -16.188 1 86.56 24 ILE B N 1
ATOM 3895 C CA . ILE B 1 24 ? -14.867 -40.594 -17.016 1 86.56 24 ILE B CA 1
ATOM 3896 C C . ILE B 1 24 ? -13.477 -41.219 -17.094 1 86.56 24 ILE B C 1
ATOM 3898 O O . ILE B 1 24 ? -12.867 -41.531 -16.062 1 86.56 24 ILE B O 1
ATOM 3902 N N . GLU B 1 25 ? -13.039 -41.5 -18.203 1 89.19 25 GLU B N 1
ATOM 3903 C CA . GLU B 1 25 ? -11.68 -42 -18.453 1 89.19 25 GLU B CA 1
ATOM 3904 C C . GLU B 1 25 ? -10.922 -41.031 -19.375 1 89.19 25 GLU B C 1
ATOM 3906 O O . GLU B 1 25 ? -11.305 -40.875 -20.547 1 89.19 25 GLU B O 1
ATOM 3911 N N . VAL B 1 26 ? -9.906 -40.469 -18.938 1 89.12 26 VAL B N 1
ATOM 3912 C CA . VAL B 1 26 ? -9.086 -39.594 -19.766 1 89.12 26 VAL B CA 1
ATOM 3913 C C . VAL B 1 26 ? -8.047 -40.406 -20.516 1 89.12 26 VAL B C 1
ATOM 3915 O O . VAL B 1 26 ? -7.086 -40.906 -19.922 1 89.12 26 VAL B O 1
ATOM 3918 N N . VAL B 1 27 ? -8.203 -40.5 -21.734 1 89 27 VAL B N 1
ATOM 3919 C CA . VAL B 1 27 ? -7.383 -41.406 -22.531 1 89 27 VAL B CA 1
ATOM 3920 C C . VAL B 1 27 ? -6.246 -40.625 -23.188 1 89 27 VAL B C 1
ATOM 3922 O O . VAL B 1 27 ? -5.199 -41.219 -23.5 1 89 27 VAL B O 1
ATOM 3925 N N . HIS B 1 28 ? -6.457 -39.344 -23.453 1 87.38 28 HIS B N 1
ATOM 3926 C CA . HIS B 1 28 ? -5.43 -38.5 -24.047 1 87.38 28 HIS B CA 1
ATOM 3927 C C . HIS B 1 28 ? -5.363 -37.156 -23.344 1 87.38 28 HIS B C 1
ATOM 3929 O O . HIS B 1 28 ? -6.379 -36.656 -22.859 1 87.38 28 HIS B O 1
ATOM 3935 N N . ILE B 1 29 ? -4.191 -36.656 -23.297 1 87.19 29 ILE B N 1
ATOM 3936 C CA . ILE B 1 29 ? -3.965 -35.344 -22.688 1 87.19 29 ILE B CA 1
ATOM 3937 C C . ILE B 1 29 ? -3.189 -34.469 -23.656 1 87.19 29 ILE B C 1
ATOM 3939 O O . ILE B 1 29 ? -2.23 -34.906 -24.297 1 87.19 29 ILE B O 1
ATOM 3943 N N . GLY B 1 30 ? -3.662 -33.25 -23.844 1 81.38 30 GLY B N 1
ATOM 3944 C CA . GLY B 1 30 ? -2.961 -32.25 -24.625 1 81.38 30 GLY B CA 1
ATOM 3945 C C . GLY B 1 30 ? -2.607 -31 -23.828 1 81.38 30 GLY B C 1
ATOM 3946 O O . GLY B 1 30 ? -3.361 -30.594 -22.938 1 81.38 30 GLY B O 1
ATOM 3947 N N . ASN B 1 31 ? -1.504 -30.5 -24.141 1 78.12 31 ASN B N 1
ATOM 3948 C CA . ASN B 1 31 ? -1.081 -29.281 -23.453 1 78.12 31 ASN B CA 1
ATOM 3949 C C . ASN B 1 31 ? -1.713 -28.031 -24.062 1 78.12 31 ASN B C 1
ATOM 3951 O O . ASN B 1 31 ? -2.186 -27.156 -23.344 1 78.12 31 ASN B O 1
ATOM 3955 N N . THR B 1 32 ? -1.652 -27.969 -25.328 1 84.5 32 THR B N 1
ATOM 3956 C CA . THR B 1 32 ? -2.25 -26.844 -26.031 1 84.5 32 THR B CA 1
ATOM 3957 C C . THR B 1 32 ? -3.268 -27.328 -27.062 1 84.5 32 THR B C 1
ATOM 3959 O O . THR B 1 32 ? -3.184 -28.453 -27.547 1 84.5 32 THR B O 1
ATOM 3962 N N . PHE B 1 33 ? -4.133 -26.406 -27.344 1 90.06 33 PHE B N 1
ATOM 3963 C CA . PHE B 1 33 ? -5.172 -26.719 -28.312 1 90.06 33 PHE B CA 1
ATOM 3964 C C . PHE B 1 33 ? -4.555 -27.031 -29.672 1 90.06 33 PHE B C 1
ATOM 3966 O O . PHE B 1 33 ? -4.941 -28 -30.328 1 90.06 33 PHE B O 1
ATOM 3973 N N . ASP B 1 34 ? -3.539 -26.281 -29.969 1 84.31 34 ASP B N 1
ATOM 3974 C CA . ASP B 1 34 ? -2.859 -26.469 -31.25 1 84.31 34 ASP B CA 1
ATOM 3975 C C . ASP B 1 34 ? -2.131 -27.812 -31.297 1 84.31 34 ASP B C 1
ATOM 3977 O O . ASP B 1 34 ? -2.201 -28.516 -32.312 1 84.31 34 ASP B O 1
ATOM 3981 N N . ASP B 1 35 ? -1.508 -28.078 -30.25 1 85.5 35 ASP B N 1
ATOM 3982 C CA . ASP B 1 35 ? -0.78 -29.328 -30.188 1 85.5 35 ASP B CA 1
ATOM 3983 C C . ASP B 1 35 ? -1.735 -30.516 -30.25 1 85.5 35 ASP B C 1
ATOM 3985 O O . ASP B 1 35 ? -1.439 -31.531 -30.906 1 85.5 35 ASP B O 1
ATOM 3989 N N . ALA B 1 36 ? -2.768 -30.406 -29.547 1 89.12 36 ALA B N 1
ATOM 3990 C CA . ALA B 1 36 ? -3.764 -31.469 -29.547 1 89.12 36 ALA B CA 1
ATOM 3991 C C . ALA B 1 36 ? -4.352 -31.672 -30.953 1 89.12 36 ALA B C 1
ATOM 3993 O O . ALA B 1 36 ? -4.547 -32.812 -31.391 1 89.12 36 ALA B O 1
ATOM 3994 N N . LEU B 1 37 ? -4.535 -30.609 -31.625 1 89.25 37 LEU B N 1
ATOM 3995 C CA . LEU B 1 37 ? -5.07 -30.688 -32.969 1 89.25 37 LEU B CA 1
ATOM 3996 C C . LEU B 1 37 ? -4.086 -31.375 -33.906 1 89.25 37 LEU B C 1
ATOM 3998 O O . LEU B 1 37 ? -4.48 -32.219 -34.719 1 89.25 37 LEU B O 1
ATOM 4002 N N . ASN B 1 38 ? -2.865 -30.984 -33.844 1 86.5 38 ASN B N 1
ATOM 4003 C CA . ASN B 1 38 ? -1.835 -31.609 -34.656 1 86.5 38 ASN B CA 1
ATOM 4004 C C . ASN B 1 38 ? -1.733 -33.125 -34.375 1 86.5 38 ASN B C 1
ATOM 4006 O O . ASN B 1 38 ? -1.535 -33.906 -35.312 1 86.5 38 ASN B O 1
ATOM 4010 N N . ASN B 1 39 ? -1.848 -33.406 -33.188 1 88.62 39 ASN B N 1
ATOM 4011 C CA . ASN B 1 39 ? -1.821 -34.812 -32.812 1 88.62 39 ASN B CA 1
ATOM 4012 C C . ASN B 1 39 ? -3 -35.562 -33.406 1 88.62 39 ASN B C 1
ATOM 4014 O O . ASN B 1 39 ? -2.85 -36.719 -33.844 1 88.62 39 ASN B O 1
ATOM 4018 N N . LEU B 1 40 ? -4.113 -34.969 -33.406 1 87.69 40 LEU B N 1
ATOM 4019 C CA . LEU B 1 40 ? -5.32 -35.594 -33.969 1 87.69 40 LEU B CA 1
ATOM 4020 C C . LEU B 1 40 ? -5.191 -35.75 -35.469 1 87.69 40 LEU B C 1
ATOM 4022 O O . LEU B 1 40 ? -5.703 -36.75 -36.031 1 87.69 40 LEU B O 1
ATOM 4026 N N . ILE B 1 41 ? -4.527 -34.812 -36.031 1 83.56 41 ILE B N 1
ATOM 4027 C CA . ILE B 1 41 ? -4.352 -34.875 -37.5 1 83.56 41 ILE B CA 1
ATOM 4028 C C . ILE B 1 41 ? -3.391 -36 -37.844 1 83.56 41 ILE B C 1
ATOM 4030 O O . ILE B 1 41 ? -3.609 -36.719 -38.844 1 83.56 41 ILE B O 1
ATOM 4034 N N . ARG B 1 42 ? -2.418 -36.188 -37.031 1 81.69 42 ARG B N 1
ATOM 4035 C CA . ARG B 1 42 ? -1.342 -37.125 -37.344 1 81.69 42 ARG B CA 1
ATOM 4036 C C . ARG B 1 42 ? -1.72 -38.531 -36.938 1 81.69 42 ARG B C 1
ATOM 4038 O O . ARG B 1 42 ? -1.207 -39.5 -37.5 1 81.69 42 ARG B O 1
ATOM 4045 N N . ASN B 1 43 ? -2.557 -38.594 -35.938 1 81.12 43 ASN B N 1
ATOM 4046 C CA . ASN B 1 43 ? -2.877 -39.906 -35.375 1 81.12 43 ASN B CA 1
ATOM 4047 C C . ASN B 1 43 ? -4.383 -40.156 -35.344 1 81.12 43 ASN B C 1
ATOM 4049 O O . ASN B 1 43 ? -5.172 -39.219 -35.375 1 81.12 43 ASN B O 1
ATOM 4053 N N . SER B 1 44 ? -4.73 -41.375 -35.562 1 79.5 44 SER B N 1
ATOM 4054 C CA . SER B 1 44 ? -6.117 -41.781 -35.375 1 79.5 44 SER B CA 1
ATOM 4055 C C . SER B 1 44 ? -6.348 -42.219 -33.906 1 79.5 44 SER B C 1
ATOM 4057 O O . SER B 1 44 ? -5.895 -43.312 -33.531 1 79.5 44 SER B O 1
ATOM 4059 N N . LEU B 1 45 ? -7.004 -41.344 -33.188 1 84.44 45 LEU B N 1
ATOM 4060 C CA . LEU B 1 45 ? -7.184 -41.594 -31.75 1 84.44 45 LEU B CA 1
ATOM 4061 C C . LEU B 1 45 ? -8.633 -41.969 -31.453 1 84.44 45 LEU B C 1
ATOM 4063 O O . LEU B 1 45 ? -9.547 -41.531 -32.156 1 84.44 45 LEU B O 1
ATOM 4067 N N . ASP B 1 46 ? -8.781 -42.906 -30.516 1 87.06 46 ASP B N 1
ATOM 4068 C CA . ASP B 1 46 ? -10.109 -43.344 -30.094 1 87.06 46 ASP B CA 1
ATOM 4069 C C . ASP B 1 46 ? -10.516 -42.656 -28.781 1 87.06 46 ASP B C 1
ATOM 4071 O O . ASP B 1 46 ? -9.898 -42.906 -27.75 1 87.06 46 ASP B O 1
ATOM 4075 N N . PHE B 1 47 ? -11.547 -41.781 -28.859 1 89.5 47 PHE B N 1
ATOM 4076 C CA . PHE B 1 47 ? -12.117 -41.094 -27.688 1 89.5 47 PHE B CA 1
ATOM 4077 C C . PHE B 1 47 ? -13.516 -40.594 -28 1 89.5 47 PHE B C 1
ATOM 4079 O O . PHE B 1 47 ? -13.93 -40.562 -29.172 1 89.5 47 PHE B O 1
ATOM 4086 N N . ASP B 1 48 ? -14.188 -40.188 -26.953 1 88.88 48 ASP B N 1
ATOM 4087 C CA . ASP B 1 48 ? -15.594 -39.812 -27.125 1 88.88 48 ASP B CA 1
ATOM 4088 C C . ASP B 1 48 ? -15.766 -38.312 -27.172 1 88.88 48 ASP B C 1
ATOM 4090 O O . ASP B 1 48 ? -16.641 -37.812 -27.859 1 88.88 48 ASP B O 1
ATOM 4094 N N . SER B 1 49 ? -15.008 -37.625 -26.359 1 92 49 SER B N 1
ATOM 4095 C CA . SER B 1 49 ? -15.219 -36.188 -26.203 1 92 49 SER B CA 1
ATOM 4096 C C . SER B 1 49 ? -13.906 -35.469 -25.922 1 92 49 SER B C 1
ATOM 4098 O O . SER B 1 49 ? -12.992 -36.031 -25.328 1 92 49 SER B O 1
ATOM 4100 N N . ILE B 1 50 ? -13.836 -34.25 -26.422 1 92.44 50 ILE B N 1
ATOM 4101 C CA . ILE B 1 50 ? -12.734 -33.344 -26.094 1 92.44 50 ILE B CA 1
ATOM 4102 C C . ILE B 1 50 ? -13.172 -32.344 -25.031 1 92.44 50 ILE B C 1
ATOM 4104 O O . ILE B 1 50 ? -14.234 -31.734 -25.156 1 92.44 50 ILE B O 1
ATOM 4108 N N . LEU B 1 51 ? -12.445 -32.25 -24 1 92.06 51 LEU B N 1
ATOM 4109 C CA . LEU B 1 51 ? -12.633 -31.188 -23.016 1 92.06 51 LEU B CA 1
ATOM 4110 C C . LEU B 1 51 ? -11.539 -30.141 -23.156 1 92.06 51 LEU B C 1
ATOM 4112 O O . LEU B 1 51 ? -10.359 -30.438 -22.938 1 92.06 51 LEU B O 1
ATOM 4116 N N . LEU B 1 52 ? -11.961 -28.984 -23.531 1 92.44 52 LEU B N 1
ATOM 4117 C CA . LEU B 1 52 ? -11.055 -27.859 -23.703 1 92.44 52 LEU B CA 1
ATOM 4118 C C . LEU B 1 52 ? -11.266 -26.828 -22.594 1 92.44 52 LEU B C 1
ATOM 4120 O O . LEU B 1 52 ? -12.398 -26.406 -22.344 1 92.44 52 LEU B O 1
ATOM 4124 N N . MET B 1 53 ? -10.227 -26.578 -22 1 86.81 53 MET B N 1
ATOM 4125 C CA . MET B 1 53 ? -10.25 -25.547 -20.969 1 86.81 53 MET B CA 1
ATOM 4126 C C . MET B 1 53 ? -9.43 -24.328 -21.391 1 86.81 53 MET B C 1
ATOM 4128 O O . MET B 1 53 ? -8.594 -24.422 -22.281 1 86.81 53 MET B O 1
ATOM 4132 N N . ASP B 1 54 ? -9.633 -23.219 -20.75 1 81.25 54 ASP B N 1
ATOM 4133 C CA . ASP B 1 54 ? -8.922 -21.984 -21.062 1 81.25 54 ASP B CA 1
ATOM 4134 C C . ASP B 1 54 ? -7.41 -22.188 -21 1 81.25 54 ASP B C 1
ATOM 4136 O O . ASP B 1 54 ? -6.672 -21.656 -21.828 1 81.25 54 ASP B O 1
ATOM 4140 N N . ALA B 1 55 ? -7.016 -23 -20.125 1 75.25 55 ALA B N 1
ATOM 4141 C CA . ALA B 1 55 ? -5.594 -23.234 -19.906 1 75.25 55 ALA B CA 1
ATOM 4142 C C . ALA B 1 55 ? -4.957 -23.922 -21.109 1 75.25 55 ALA B C 1
ATOM 4144 O O . ALA B 1 55 ? -3.734 -23.891 -21.266 1 75.25 55 ALA B O 1
ATOM 4145 N N . GLY B 1 56 ? -5.715 -24.516 -21.859 1 81.88 56 GLY B N 1
ATOM 4146 C CA . GLY B 1 56 ? -5.219 -25.203 -23.031 1 81.88 56 GLY B CA 1
ATOM 4147 C C . GLY B 1 56 ? -5.117 -24.312 -24.25 1 81.88 56 GLY B C 1
ATOM 4148 O O . GLY B 1 56 ? -4.645 -24.734 -25.312 1 81.88 56 GLY B O 1
ATOM 4149 N N . ILE B 1 57 ? -5.508 -23.078 -24.047 1 80.12 57 ILE B N 1
ATOM 4150 C CA . ILE B 1 57 ? -5.484 -22.125 -25.156 1 80.12 57 ILE B CA 1
ATOM 4151 C C . ILE B 1 57 ? -4.336 -21.141 -24.969 1 80.12 57 ILE B C 1
ATOM 4153 O O . ILE B 1 57 ? -4.355 -20.312 -24.047 1 80.12 57 ILE B O 1
ATOM 4157 N N . VAL B 1 58 ? -3.322 -21.266 -25.703 1 68.56 58 VAL B N 1
ATOM 4158 C CA . VAL B 1 58 ? -2.148 -20.406 -25.578 1 68.56 58 VAL B CA 1
ATOM 4159 C C . VAL B 1 58 ? -2.102 -19.406 -26.719 1 68.56 58 VAL B C 1
ATOM 4161 O O . VAL B 1 58 ? -1.363 -18.422 -26.672 1 68.56 58 VAL B O 1
ATOM 4164 N N . GLU B 1 59 ? -2.893 -19.516 -27.656 1 62.72 59 GLU B N 1
ATOM 4165 C CA . GLU B 1 59 ? -2.877 -18.703 -28.875 1 62.72 59 GLU B CA 1
ATOM 4166 C C . GLU B 1 59 ? -3.846 -17.531 -28.766 1 62.72 59 GLU B C 1
ATOM 4168 O O . GLU B 1 59 ? -4.711 -17.516 -27.891 1 62.72 59 GLU B O 1
ATOM 4173 N N . GLY B 1 60 ? -3.668 -16.516 -29.531 1 69.75 60 GLY B N 1
ATOM 4174 C CA . GLY B 1 60 ? -4.59 -15.398 -29.609 1 69.75 60 GLY B CA 1
ATOM 4175 C C . GLY B 1 60 ? -5.93 -15.766 -30.219 1 69.75 60 GLY B C 1
ATOM 4176 O O . GLY B 1 60 ? -6.105 -16.875 -30.719 1 69.75 60 GLY B O 1
ATOM 4177 N N . THR B 1 61 ? -6.914 -14.922 -30.125 1 74.31 61 THR B N 1
ATOM 4178 C CA . THR B 1 61 ? -8.289 -15.164 -30.547 1 74.31 61 THR B CA 1
ATOM 4179 C C . THR B 1 61 ? -8.344 -15.539 -32.031 1 74.31 61 THR B C 1
ATOM 4181 O O . THR B 1 61 ? -9.133 -16.406 -32.438 1 74.31 61 THR B O 1
ATOM 4184 N N . GLU B 1 62 ? -7.473 -14.875 -32.75 1 72.81 62 GLU B N 1
ATOM 4185 C CA . GLU B 1 62 ? -7.48 -15.18 -34.188 1 72.81 62 GLU B CA 1
ATOM 4186 C C . GLU B 1 62 ? -6.984 -16.594 -34.438 1 72.81 62 GLU B C 1
ATOM 4188 O O . GLU B 1 62 ? -7.602 -17.344 -35.219 1 72.81 62 GLU B O 1
ATOM 4193 N N . SER B 1 63 ? -5.922 -16.906 -33.875 1 79.5 63 SER B N 1
ATOM 4194 C CA . SER B 1 63 ? -5.359 -18.25 -34.031 1 79.5 63 SER B CA 1
ATOM 4195 C C . SER B 1 63 ? -6.293 -19.312 -33.469 1 79.5 63 SER B C 1
ATOM 4197 O O . SER B 1 63 ? -6.418 -20.391 -34.031 1 79.5 63 SER B O 1
ATOM 4199 N N . PHE B 1 64 ? -6.977 -18.953 -32.469 1 87.88 64 PHE B N 1
ATOM 4200 C CA . PHE B 1 64 ? -7.961 -19.844 -31.875 1 87.88 64 PHE B CA 1
ATOM 4201 C C . PHE B 1 64 ? -9.07 -20.188 -32.875 1 87.88 64 PHE B C 1
ATOM 4203 O O . PHE B 1 64 ? -9.453 -21.344 -33 1 87.88 64 PHE B O 1
ATOM 4210 N N . THR B 1 65 ? -9.492 -19.156 -33.531 1 87.44 65 THR B N 1
ATOM 4211 C CA . THR B 1 65 ? -10.539 -19.328 -34.531 1 87.44 65 THR B CA 1
ATOM 4212 C C . THR B 1 65 ? -10.078 -20.266 -35.625 1 87.44 65 THR B C 1
ATOM 4214 O O . THR B 1 65 ? -10.828 -21.141 -36.062 1 87.44 65 THR B O 1
ATOM 4217 N N . ASP B 1 66 ? -8.867 -20.062 -36 1 86.88 66 ASP B N 1
ATOM 4218 C CA . ASP B 1 66 ? -8.297 -20.906 -37.031 1 86.88 66 ASP B CA 1
ATOM 4219 C C . ASP B 1 66 ? -8.211 -22.359 -36.594 1 86.88 66 ASP B C 1
ATOM 4221 O O . ASP B 1 66 ? -8.547 -23.281 -37.344 1 86.88 66 ASP B O 1
ATOM 4225 N N . THR B 1 67 ? -7.793 -22.5 -35.375 1 89.12 67 THR B N 1
ATOM 4226 C CA . THR B 1 67 ? -7.648 -23.844 -34.812 1 89.12 67 THR B CA 1
ATOM 4227 C C . THR B 1 67 ? -9.008 -24.516 -34.688 1 89.12 67 THR B C 1
ATOM 4229 O O . THR B 1 67 ? -9.156 -25.703 -34.969 1 89.12 67 THR B O 1
ATOM 4232 N N . LEU B 1 68 ? -9.914 -23.797 -34.281 1 90.19 68 LEU B N 1
ATOM 4233 C CA . LEU B 1 68 ? -11.273 -24.312 -34.125 1 90.19 68 LEU B CA 1
ATOM 4234 C C . LEU B 1 68 ? -11.875 -24.703 -35.469 1 90.19 68 LEU B C 1
ATOM 4236 O O . LEU B 1 68 ? -12.547 -25.734 -35.562 1 90.19 68 LEU B O 1
ATOM 4240 N N . ASN B 1 69 ? -11.633 -23.906 -36.438 1 90.19 69 ASN B N 1
ATOM 4241 C CA . ASN B 1 69 ? -12.102 -24.234 -37.781 1 90.19 69 ASN B CA 1
ATOM 4242 C C . ASN B 1 69 ? -11.461 -25.516 -38.312 1 90.19 69 ASN B C 1
ATOM 4244 O O . ASN B 1 69 ? -12.141 -26.344 -38.906 1 90.19 69 ASN B O 1
ATOM 4248 N N . THR B 1 70 ? -10.234 -25.594 -38.094 1 89.06 70 THR B N 1
ATOM 4249 C CA . THR B 1 70 ? -9.516 -26.797 -38.531 1 89.06 70 THR B CA 1
ATOM 4250 C C . THR B 1 70 ? -10.047 -28.031 -37.812 1 89.06 70 THR B C 1
ATOM 4252 O O . THR B 1 70 ? -10.195 -29.094 -38.438 1 89.06 70 THR B O 1
ATOM 4255 N N . LEU B 1 71 ? -10.32 -27.875 -36.562 1 91.31 71 LEU B N 1
ATOM 4256 C CA . LEU B 1 71 ? -10.891 -29 -35.812 1 91.31 71 LEU B CA 1
ATOM 4257 C C . LEU B 1 71 ? -12.258 -29.375 -36.344 1 91.31 71 LEU B C 1
ATOM 4259 O O . LEU B 1 71 ? -12.562 -30.562 -36.5 1 91.31 71 LEU B O 1
ATOM 4263 N N . LYS B 1 72 ? -13.008 -28.422 -36.594 1 89.31 72 LYS B N 1
ATOM 4264 C CA . LYS B 1 72 ? -14.336 -28.672 -37.156 1 89.31 72 LYS B CA 1
ATOM 4265 C C . LYS B 1 72 ? -14.258 -29.453 -38.469 1 89.31 72 LYS B C 1
ATOM 4267 O O . LYS B 1 72 ? -15.023 -30.391 -38.656 1 89.31 72 LYS B O 1
ATOM 4272 N N . GLU B 1 73 ? -13.352 -29.094 -39.25 1 87.94 73 GLU B N 1
ATOM 4273 C CA . GLU B 1 73 ? -13.141 -29.797 -40.5 1 87.94 73 GLU B CA 1
ATOM 4274 C C . GLU B 1 73 ? -12.68 -31.234 -40.281 1 87.94 73 GLU B C 1
ATOM 4276 O O . GLU B 1 73 ? -13.125 -32.156 -40.938 1 87.94 73 GLU B O 1
ATOM 4281 N N . LEU B 1 74 ? -11.789 -31.312 -39.344 1 87.88 74 LEU B N 1
ATOM 4282 C CA . LEU B 1 74 ? -11.289 -32.625 -39 1 87.88 74 LEU B CA 1
ATOM 4283 C C . LEU B 1 74 ? -12.406 -33.531 -38.469 1 87.88 74 LEU B C 1
ATOM 4285 O O . LEU B 1 74 ? -12.461 -34.719 -38.781 1 87.88 74 LEU B O 1
ATOM 4289 N N . MET B 1 75 ? -13.289 -32.938 -37.688 1 88.62 75 MET B N 1
ATOM 4290 C CA . MET B 1 75 ? -14.414 -33.688 -37.094 1 88.62 75 MET B CA 1
ATOM 4291 C C . MET B 1 75 ? -15.406 -34.094 -38.188 1 88.62 75 MET B C 1
ATOM 4293 O O . MET B 1 75 ? -15.984 -35.188 -38.125 1 88.62 75 MET B O 1
ATOM 4297 N N . ASN B 1 76 ? -15.523 -33.312 -39.156 1 87.06 76 ASN B N 1
ATOM 4298 C CA . ASN B 1 76 ? -16.406 -33.656 -40.281 1 87.06 76 ASN B CA 1
ATOM 4299 C C . ASN B 1 76 ? -15.844 -34.812 -41.094 1 87.06 76 ASN B C 1
ATOM 4301 O O . ASN B 1 76 ? -16.594 -35.625 -41.625 1 87.06 76 ASN B O 1
ATOM 4305 N N . SER B 1 77 ? -14.602 -34.938 -41.094 1 85.56 77 SER B N 1
ATOM 4306 C CA . SER B 1 77 ? -13.961 -35.938 -41.969 1 85.56 77 SER B CA 1
ATOM 4307 C C . SER B 1 77 ? -13.617 -37.188 -41.188 1 85.56 77 SER B C 1
ATOM 4309 O O . SER B 1 77 ? -13.992 -38.312 -41.625 1 85.56 77 SER B O 1
ATOM 4311 N N . SER B 1 78 ? -12.938 -37.031 -40.062 1 84.56 78 SER B N 1
ATOM 4312 C CA . SER B 1 78 ? -12.312 -38.188 -39.438 1 84.56 78 SER B CA 1
ATOM 4313 C C . SER B 1 78 ? -12.961 -38.531 -38.094 1 84.56 78 SER B C 1
ATOM 4315 O O . SER B 1 78 ? -12.844 -39.656 -37.625 1 84.56 78 SER B O 1
ATOM 4317 N N . TYR B 1 79 ? -13.617 -37.562 -37.438 1 85.56 79 TYR B N 1
ATOM 4318 C CA . TYR B 1 79 ? -14.164 -37.75 -36.094 1 85.56 79 TYR B CA 1
ATOM 4319 C C . TYR B 1 79 ? -15.602 -37.281 -36 1 85.56 79 TYR B C 1
ATOM 4321 O O . TYR B 1 79 ? -15.906 -36.344 -35.25 1 85.56 79 TYR B O 1
ATOM 4329 N N . PRO B 1 80 ? -16.484 -37.875 -36.719 1 85.81 80 PRO B N 1
ATOM 4330 C CA . PRO B 1 80 ? -17.844 -37.312 -36.812 1 85.81 80 PRO B CA 1
ATOM 4331 C C . PRO B 1 80 ? -18.641 -37.5 -35.531 1 85.81 80 PRO B C 1
ATOM 4333 O O . PRO B 1 80 ? -19.609 -36.781 -35.312 1 85.81 80 PRO B O 1
ATOM 4336 N N . TYR B 1 81 ? -18.234 -38.344 -34.656 1 83 81 TYR B N 1
ATOM 4337 C CA . TYR B 1 81 ? -19.062 -38.656 -33.5 1 83 81 TYR B CA 1
ATOM 4338 C C . TYR B 1 81 ? -18.484 -38.062 -32.219 1 83 81 TYR B C 1
ATOM 4340 O O . TYR B 1 81 ? -19.078 -38.156 -31.156 1 83 81 TYR B O 1
ATOM 4348 N N . ILE B 1 82 ? -17.406 -37.375 -32.312 1 87 82 ILE B N 1
ATOM 4349 C CA . ILE B 1 82 ? -16.797 -36.812 -31.125 1 87 82 ILE B CA 1
ATOM 4350 C C . ILE B 1 82 ? -17.438 -35.469 -30.812 1 87 82 ILE B C 1
ATOM 4352 O O . ILE B 1 82 ? -17.984 -34.812 -31.719 1 87 82 ILE B O 1
ATOM 4356 N N . THR B 1 83 ? -17.484 -35.156 -29.547 1 90.19 83 THR B N 1
ATOM 4357 C CA . THR B 1 83 ? -17.984 -33.844 -29.125 1 90.19 83 THR B CA 1
ATOM 4358 C C . THR B 1 83 ? -16.875 -33 -28.516 1 90.19 83 THR B C 1
ATOM 4360 O O . THR B 1 83 ? -15.867 -33.531 -28.031 1 90.19 83 THR B O 1
ATOM 4363 N N . LEU B 1 84 ? -16.984 -31.734 -28.672 1 92.31 84 LEU B N 1
ATOM 4364 C CA . LEU B 1 84 ? -16.094 -30.797 -28 1 92.31 84 LEU B CA 1
ATOM 4365 C C . LEU B 1 84 ? -16.828 -29.984 -26.953 1 92.31 84 LEU B C 1
ATOM 4367 O O . LEU B 1 84 ? -17.828 -29.344 -27.25 1 92.31 84 LEU B O 1
ATOM 4371 N N . LYS B 1 85 ? -16.406 -30.141 -25.781 1 91.06 85 LYS B N 1
ATOM 4372 C CA . LYS B 1 85 ? -16.906 -29.344 -24.656 1 91.06 85 LYS B CA 1
ATOM 4373 C C . LYS B 1 85 ? -15.859 -28.328 -24.219 1 91.06 85 LYS B C 1
ATOM 4375 O O . LYS B 1 85 ? -14.766 -28.688 -23.781 1 91.06 85 LYS B O 1
ATOM 4380 N N . PHE B 1 86 ? -16.219 -27.094 -24.328 1 91.62 86 PHE B N 1
ATOM 4381 C CA . PHE B 1 86 ? -15.312 -25.984 -24.016 1 91.62 86 PHE B CA 1
ATOM 4382 C C . PHE B 1 86 ? -15.789 -25.234 -22.781 1 91.62 86 PHE B C 1
ATOM 4384 O O . PHE B 1 86 ? -16.906 -24.703 -22.75 1 91.62 86 PHE B O 1
ATOM 4391 N N . ILE B 1 87 ? -14.898 -25.297 -21.766 1 86.12 87 ILE B N 1
ATOM 4392 C CA . ILE B 1 87 ? -15.172 -24.5 -20.578 1 86.12 87 ILE B CA 1
ATOM 4393 C C . ILE B 1 87 ? -14.281 -23.266 -20.562 1 86.12 87 ILE B C 1
ATOM 4395 O O . ILE B 1 87 ? -13.055 -23.375 -20.594 1 86.12 87 ILE B O 1
ATOM 4399 N N . THR B 1 88 ? -14.914 -22.125 -20.531 1 84.25 88 THR B N 1
ATOM 4400 C CA . THR B 1 88 ? -14.117 -20.906 -20.578 1 84.25 88 THR B CA 1
ATOM 4401 C C . THR B 1 88 ? -14.68 -19.859 -19.625 1 84.25 88 THR B C 1
ATOM 4403 O O . THR B 1 88 ? -15.883 -19.828 -19.375 1 84.25 88 THR B O 1
ATOM 4406 N N . LYS B 1 89 ? -13.758 -19.188 -19.219 1 72.56 89 LYS B N 1
ATOM 4407 C CA . LYS B 1 89 ? -14.117 -18.047 -18.391 1 72.56 89 LYS B CA 1
ATOM 4408 C C . LYS B 1 89 ? -13.961 -16.734 -19.172 1 72.56 89 LYS B C 1
ATOM 4410 O O . LYS B 1 89 ? -14.273 -15.664 -18.656 1 72.56 89 LYS B O 1
ATOM 4415 N N . ASP B 1 90 ? -13.461 -16.734 -20.312 1 73.25 90 ASP B N 1
ATOM 4416 C CA . ASP B 1 90 ? -13.133 -15.578 -21.141 1 73.25 90 ASP B CA 1
ATOM 4417 C C . ASP B 1 90 ? -14.211 -15.328 -22.188 1 73.25 90 ASP B C 1
ATOM 4419 O O . ASP B 1 90 ? -14.398 -16.141 -23.094 1 73.25 90 ASP B O 1
ATOM 4423 N N . PRO B 1 91 ? -14.781 -14.148 -22.078 1 73.25 91 PRO B N 1
ATOM 4424 C CA . PRO B 1 91 ? -15.852 -13.867 -23.047 1 73.25 91 PRO B CA 1
ATOM 4425 C C . PRO B 1 91 ? -15.336 -13.75 -24.469 1 73.25 91 PRO B C 1
ATOM 4427 O O . PRO B 1 91 ? -16.078 -13.992 -25.422 1 73.25 91 PRO B O 1
ATOM 4430 N N . ALA B 1 92 ? -14.117 -13.344 -24.609 1 75.81 92 ALA B N 1
ATOM 4431 C CA . ALA B 1 92 ? -13.57 -13.219 -25.953 1 75.81 92 ALA B CA 1
ATOM 4432 C C . ALA B 1 92 ? -13.547 -14.562 -26.672 1 75.81 92 ALA B C 1
ATOM 4434 O O . ALA B 1 92 ? -13.961 -14.672 -27.828 1 75.81 92 ALA B O 1
ATOM 4435 N N . TYR B 1 93 ? -13.117 -15.484 -25.922 1 82.31 93 TYR B N 1
ATOM 4436 C CA . TYR B 1 93 ? -13.047 -16.812 -26.516 1 82.31 93 TYR B CA 1
ATOM 4437 C C . TYR B 1 93 ? -14.438 -17.422 -26.672 1 82.31 93 TYR B C 1
ATOM 4439 O O . TYR B 1 93 ? -14.703 -18.141 -27.641 1 82.31 93 TYR B O 1
ATOM 4447 N N . LEU B 1 94 ? -15.266 -17.047 -25.766 1 80.5 94 LEU B N 1
ATOM 4448 C CA . LEU B 1 94 ? -16.656 -17.469 -25.891 1 80.5 94 LEU B CA 1
ATOM 4449 C C . LEU B 1 94 ? -17.266 -16.969 -27.188 1 80.5 94 LEU B C 1
ATOM 4451 O O . LEU B 1 94 ? -17.891 -17.734 -27.922 1 80.5 94 LEU B O 1
ATOM 4455 N N . ASN B 1 95 ? -17.016 -15.75 -27.391 1 79.44 95 ASN B N 1
ATOM 4456 C CA . ASN B 1 95 ? -17.562 -15.133 -28.594 1 79.44 95 ASN B CA 1
ATOM 4457 C C . ASN B 1 95 ? -16.984 -15.766 -29.859 1 79.44 95 ASN B C 1
ATOM 4459 O O . ASN B 1 95 ? -17.734 -16.047 -30.812 1 79.44 95 ASN B O 1
ATOM 4463 N N . GLU B 1 96 ? -15.711 -15.891 -29.922 1 81.31 96 GLU B N 1
ATOM 4464 C CA . GLU B 1 96 ? -15.062 -16.5 -31.078 1 81.31 96 GLU B CA 1
ATOM 4465 C C . GLU B 1 96 ? -15.555 -17.922 -31.312 1 81.31 96 GLU B C 1
ATOM 4467 O O . GLU B 1 96 ? -15.773 -18.344 -32.438 1 81.31 96 GLU B O 1
ATOM 4472 N N . TYR B 1 97 ? -15.648 -18.609 -30.219 1 87.12 97 TYR B N 1
ATOM 4473 C CA . TYR B 1 97 ? -16.141 -19.984 -30.266 1 87.12 97 TYR B CA 1
ATOM 4474 C C . TYR B 1 97 ? -17.516 -20.047 -30.891 1 87.12 97 TYR B C 1
ATOM 4476 O O . TYR B 1 97 ? -17.75 -20.844 -31.812 1 87.12 97 TYR B O 1
ATOM 4484 N N . ASN B 1 98 ? -18.391 -19.25 -30.438 1 82.19 98 ASN B N 1
ATOM 4485 C CA . ASN B 1 98 ? -19.766 -19.234 -30.938 1 82.19 98 ASN B CA 1
ATOM 4486 C C . ASN B 1 98 ? -19.828 -18.828 -32.406 1 82.19 98 ASN B C 1
ATOM 4488 O O . ASN B 1 98 ? -20.656 -19.328 -33.156 1 82.19 98 ASN B O 1
ATOM 4492 N N . ASN B 1 99 ? -19.016 -18 -32.75 1 80.94 99 ASN B N 1
ATOM 4493 C CA . ASN B 1 99 ? -18.969 -17.547 -34.125 1 80.94 99 ASN B CA 1
ATOM 4494 C C . ASN B 1 99 ? -18.578 -18.688 -35.094 1 80.94 99 ASN B C 1
ATOM 4496 O O . ASN B 1 99 ? -19.031 -18.719 -36.219 1 80.94 99 ASN B O 1
ATOM 4500 N N . VAL B 1 100 ? -17.734 -19.531 -34.594 1 83.12 100 VAL B N 1
ATOM 4501 C CA . VAL B 1 100 ? -17.188 -20.578 -35.469 1 83.12 100 VAL B CA 1
ATOM 4502 C C . VAL B 1 100 ? -18.109 -21.797 -35.469 1 83.12 100 VAL B C 1
ATOM 4504 O O . VAL B 1 100 ? -18.344 -22.406 -36.5 1 83.12 100 VAL B O 1
ATOM 4507 N N . VAL B 1 101 ? -18.656 -22.109 -34.312 1 81.06 101 VAL B N 1
ATOM 4508 C CA . VAL B 1 101 ? -19.281 -23.422 -34.188 1 81.06 101 VAL B CA 1
ATOM 4509 C C . VAL B 1 101 ? -20.781 -23.266 -34.031 1 81.06 101 VAL B C 1
ATOM 4511 O O . VAL B 1 101 ? -21.484 -24.234 -33.75 1 81.06 101 VAL B O 1
ATOM 4514 N N . SER B 1 102 ? -21.328 -22.125 -34.375 1 74.12 102 SER B N 1
ATOM 4515 C CA . SER B 1 102 ? -22.766 -21.906 -34.219 1 74.12 102 SER B CA 1
ATOM 4516 C C . SER B 1 102 ? -23.562 -22.891 -35.062 1 74.12 102 SER B C 1
ATOM 4518 O O . SER B 1 102 ? -23.25 -23.125 -36.219 1 74.12 102 SER B O 1
ATOM 4520 N N . GLY B 1 103 ? -24.531 -23.609 -34.469 1 72.44 103 GLY B N 1
ATOM 4521 C CA . GLY B 1 103 ? -25.438 -24.5 -35.156 1 72.44 103 GLY B CA 1
ATOM 4522 C C . GLY B 1 103 ? -24.984 -25.953 -35.125 1 72.44 103 GLY B C 1
ATOM 4523 O O . GLY B 1 103 ? -25.734 -26.844 -35.531 1 72.44 103 GLY B O 1
ATOM 4524 N N . ASP B 1 104 ? -23.75 -26.328 -34.781 1 80.5 104 ASP B N 1
ATOM 4525 C CA . ASP B 1 104 ? -23.25 -27.688 -34.688 1 80.5 104 ASP B CA 1
ATOM 4526 C C . ASP B 1 104 ? -23.422 -28.234 -33.281 1 80.5 104 ASP B C 1
ATOM 4528 O O . ASP B 1 104 ? -22.781 -27.75 -32.312 1 80.5 104 ASP B O 1
ATOM 4532 N N . SER B 1 105 ? -24.25 -29.188 -33.094 1 80 105 SER B N 1
ATOM 4533 C CA . SER B 1 105 ? -24.625 -29.734 -31.781 1 80 105 SER B CA 1
ATOM 4534 C C . SER B 1 105 ? -23.438 -30.438 -31.125 1 80 105 SER B C 1
ATOM 4536 O O . SER B 1 105 ? -23.453 -30.688 -29.922 1 80 105 SER B O 1
ATOM 4538 N N . ARG B 1 106 ? -22.344 -30.766 -31.859 1 88.06 106 ARG B N 1
ATOM 4539 C CA . ARG B 1 106 ? -21.172 -31.469 -31.312 1 88.06 106 ARG B CA 1
ATOM 4540 C C . ARG B 1 106 ? -20.312 -30.531 -30.484 1 88.06 106 ARG B C 1
ATOM 4542 O O . ARG B 1 106 ? -19.484 -30.984 -29.688 1 88.06 106 ARG B O 1
ATOM 4549 N N . PHE B 1 107 ? -20.531 -29.234 -30.672 1 89.94 107 PHE B N 1
ATOM 4550 C CA . PHE B 1 107 ? -19.734 -28.219 -30 1 89.94 107 PHE B CA 1
ATOM 4551 C C . PHE B 1 107 ? -20.547 -27.531 -28.906 1 89.94 107 PHE B C 1
ATOM 4553 O O . PHE B 1 107 ? -21.578 -26.906 -29.188 1 89.94 107 PHE B O 1
ATOM 4560 N N . GLU B 1 108 ? -20.109 -27.719 -27.719 1 87.44 108 GLU B N 1
ATOM 4561 C CA . GLU B 1 108 ? -20.75 -27.078 -26.578 1 87.44 108 GLU B CA 1
ATOM 4562 C C . GLU B 1 108 ? -19.781 -26.188 -25.828 1 87.44 108 GLU B C 1
ATOM 4564 O O . GLU B 1 108 ? -18.609 -26.547 -25.656 1 87.44 108 GLU B O 1
ATOM 4569 N N . VAL B 1 109 ? -20.25 -25.047 -25.422 1 88.06 109 VAL B N 1
ATOM 4570 C CA . VAL B 1 109 ? -19.422 -24.141 -24.656 1 88.06 109 VAL B CA 1
ATOM 4571 C C . VAL B 1 109 ? -20.094 -23.812 -23.328 1 88.06 109 VAL B C 1
ATOM 4573 O O . VAL B 1 109 ? -21.328 -23.656 -23.281 1 88.06 109 VAL B O 1
ATOM 4576 N N . PHE B 1 110 ? -19.297 -23.844 -22.297 1 82.94 110 PHE B N 1
ATOM 4577 C CA . PHE B 1 110 ? -19.75 -23.547 -20.938 1 82.94 110 PHE B CA 1
ATOM 4578 C C . PHE B 1 110 ? -19 -22.359 -20.359 1 82.94 110 PHE B C 1
ATOM 4580 O O . PHE B 1 110 ? -17.797 -22.422 -20.109 1 82.94 110 PHE B O 1
ATOM 4587 N N . PHE B 1 111 ? -19.797 -21.297 -20.25 1 81.19 111 PHE B N 1
ATOM 4588 C CA . PHE B 1 111 ? -19.203 -20.078 -19.703 1 81.19 111 PHE B CA 1
ATOM 4589 C C . PHE B 1 111 ? -19.344 -20.047 -18.188 1 81.19 111 PHE B C 1
ATOM 4591 O O . PHE B 1 111 ? -20.453 -20.219 -17.656 1 81.19 111 PHE B O 1
ATOM 4598 N N . VAL B 1 112 ? -18.281 -19.984 -17.516 1 71.38 112 VAL B N 1
ATOM 4599 C CA . VAL B 1 112 ? -18.266 -19.969 -16.062 1 71.38 112 VAL B CA 1
ATOM 4600 C C . VAL B 1 112 ? -17.812 -18.594 -15.562 1 71.38 112 VAL B C 1
ATOM 4602 O O . VAL B 1 112 ? -16.719 -18.141 -15.875 1 71.38 112 VAL B O 1
ATOM 4605 N N . ASP B 1 113 ? -18.781 -17.891 -14.891 1 57.06 113 ASP B N 1
ATOM 4606 C CA . ASP B 1 113 ? -18.484 -16.547 -14.383 1 57.06 113 ASP B CA 1
ATOM 4607 C C . ASP B 1 113 ? -17.969 -16.594 -12.953 1 57.06 113 ASP B C 1
ATOM 4609 O O . ASP B 1 113 ? -18 -15.586 -12.242 1 57.06 113 ASP B O 1
ATOM 4613 N N . ASN B 1 114 ? -17.641 -17.719 -12.602 1 49.84 114 ASN B N 1
ATOM 4614 C CA . ASN B 1 114 ? -17.109 -17.875 -11.25 1 49.84 114 ASN B CA 1
ATOM 4615 C C . ASN B 1 114 ? -15.586 -17.859 -11.227 1 49.84 114 ASN B C 1
ATOM 4617 O O . ASN B 1 114 ? -14.945 -18.172 -12.234 1 49.84 114 ASN B O 1
ATOM 4621 N N . VAL B 1 115 ? -15.07 -17.422 -10.172 1 50.53 115 VAL B N 1
ATOM 4622 C CA . VAL B 1 115 ? -13.617 -17.359 -10.008 1 50.53 115 VAL B CA 1
ATOM 4623 C C . VAL B 1 115 ? -13.031 -18.766 -10.102 1 50.53 115 VAL B C 1
ATOM 4625 O O . VAL B 1 115 ? -11.984 -18.969 -10.727 1 50.53 115 VAL B O 1
ATOM 4628 N N . ARG B 1 116 ? -13.648 -19.797 -9.477 1 53.31 116 ARG B N 1
ATOM 4629 C CA . ARG B 1 116 ? -13.219 -21.188 -9.484 1 53.31 116 ARG B CA 1
ATOM 4630 C C . ARG B 1 116 ? -14.25 -22.078 -10.172 1 53.31 116 ARG B C 1
ATOM 4632 O O . ARG B 1 116 ? -15.453 -21.906 -9.977 1 53.31 116 ARG B O 1
ATOM 4639 N N . ILE B 1 117 ? -13.609 -22.969 -11.055 1 66.69 117 ILE B N 1
ATOM 4640 C CA . ILE B 1 117 ? -14.484 -23.969 -11.641 1 66.69 117 ILE B CA 1
ATOM 4641 C C . ILE B 1 117 ? -14.406 -25.25 -10.812 1 66.69 117 ILE B C 1
ATOM 4643 O O . ILE B 1 117 ? -13.367 -25.906 -10.766 1 66.69 117 ILE B O 1
ATOM 4647 N N . PRO B 1 118 ? -15.406 -25.5 -10.039 1 65.5 118 PRO B N 1
ATOM 4648 C CA . PRO B 1 118 ? -15.367 -26.75 -9.266 1 65.5 118 PRO B CA 1
ATOM 4649 C C . PRO B 1 118 ? -15.188 -27.984 -10.148 1 65.5 118 PRO B C 1
ATOM 4651 O O . PRO B 1 118 ? -15.734 -28.047 -11.25 1 65.5 118 PRO B O 1
ATOM 4654 N N . ILE B 1 119 ? -14.516 -28.953 -9.602 1 75.62 119 ILE B N 1
ATOM 4655 C CA . ILE B 1 119 ? -14.266 -30.203 -10.32 1 75.62 119 ILE B CA 1
ATOM 4656 C C . ILE B 1 119 ? -15.594 -30.906 -10.594 1 75.62 119 ILE B C 1
ATOM 4658 O O . ILE B 1 119 ? -15.766 -31.531 -11.641 1 75.62 119 ILE B O 1
ATOM 4662 N N . THR B 1 120 ? -16.453 -30.75 -9.602 1 73.38 120 THR B N 1
ATOM 4663 C CA . THR B 1 120 ? -17.75 -31.391 -9.766 1 73.38 120 THR B CA 1
ATOM 4664 C C . THR B 1 120 ? -18.484 -30.828 -10.984 1 73.38 120 THR B C 1
ATOM 4666 O O . THR B 1 120 ? -19.141 -31.578 -11.703 1 73.38 120 THR B O 1
ATOM 4669 N N . TYR B 1 121 ? -18.203 -29.578 -11.234 1 79.38 121 TYR B N 1
ATOM 4670 C CA . TYR B 1 121 ? -18.828 -28.953 -12.391 1 79.38 121 TYR B CA 1
ATOM 4671 C C . TYR B 1 121 ? -18.219 -29.453 -13.688 1 79.38 121 TYR B C 1
ATOM 4673 O O . TYR B 1 121 ? -18.922 -29.734 -14.656 1 79.38 121 TYR B O 1
ATOM 4681 N N . ILE B 1 122 ? -16.984 -29.578 -13.672 1 85.44 122 ILE B N 1
ATOM 4682 C CA . ILE B 1 122 ? -16.281 -30.062 -14.852 1 85.44 122 ILE B CA 1
ATOM 4683 C C . ILE B 1 122 ? -16.734 -31.5 -15.172 1 85.44 122 ILE B C 1
ATOM 4685 O O . ILE B 1 122 ? -16.984 -31.828 -16.328 1 85.44 122 ILE B O 1
ATOM 4689 N N . GLN B 1 123 ? -16.859 -32.281 -14.117 1 80.94 123 GLN B N 1
ATOM 4690 C CA . GLN B 1 123 ? -17.328 -33.625 -14.289 1 80.94 123 GLN B CA 1
ATOM 4691 C C . GLN B 1 123 ? -18.75 -33.688 -14.859 1 80.94 123 GLN B C 1
ATOM 4693 O O . GLN B 1 123 ? -19.047 -34.469 -15.75 1 80.94 123 GLN B O 1
ATOM 4698 N N . GLU B 1 124 ? -19.5 -32.75 -14.367 1 80.56 124 GLU B N 1
ATOM 4699 C CA . GLU B 1 124 ? -20.875 -32.688 -14.852 1 80.56 124 GLU B CA 1
ATOM 4700 C C . GLU B 1 124 ? -20.922 -32.312 -16.328 1 80.56 124 GLU B C 1
ATOM 4702 O O . GLU B 1 124 ? -21.703 -32.875 -17.094 1 80.56 124 GLU B O 1
ATOM 4707 N N . VAL B 1 125 ? -20.078 -31.453 -16.688 1 86.19 125 VAL B N 1
ATOM 4708 C CA . VAL B 1 125 ? -20.016 -31 -18.062 1 86.19 125 VAL B CA 1
ATOM 4709 C C . VAL B 1 125 ? -19.578 -32.156 -18.969 1 86.19 125 VAL B C 1
ATOM 4711 O O . VAL B 1 125 ? -20.125 -32.344 -20.062 1 86.19 125 VAL B O 1
ATOM 4714 N N . CYS B 1 126 ? -18.656 -32.844 -18.531 1 87.31 126 CYS B N 1
ATOM 4715 C CA . CYS B 1 126 ? -18.125 -33.969 -19.312 1 87.31 126 CYS B CA 1
ATOM 4716 C C . CYS B 1 126 ? -19.203 -35.031 -19.547 1 87.31 126 CYS B C 1
ATOM 4718 O O . CYS B 1 126 ? -19.297 -35.594 -20.641 1 87.31 126 CYS B O 1
ATOM 4720 N N . LEU B 1 127 ? -20.047 -35.188 -18.531 1 78.88 127 LEU B N 1
ATOM 4721 C CA . LEU B 1 127 ? -21 -36.312 -18.578 1 78.88 127 LEU B CA 1
ATOM 4722 C C . LEU B 1 127 ? -22.344 -35.812 -19.141 1 78.88 127 LEU B C 1
ATOM 4724 O O . LEU B 1 127 ? -23.234 -36.625 -19.375 1 78.88 127 LEU B O 1
ATOM 4728 N N . LYS B 1 128 ? -22.328 -34.625 -19.359 1 75.19 128 LYS B N 1
ATOM 4729 C CA . LYS B 1 128 ? -23.562 -34.094 -19.922 1 75.19 128 LYS B CA 1
ATOM 4730 C C . LYS B 1 128 ? -23.828 -34.688 -21.312 1 75.19 128 LYS B C 1
ATOM 4732 O O . LYS B 1 128 ? -22.922 -34.75 -22.141 1 75.19 128 LYS B O 1
ATOM 4737 N N . ASN B 1 129 ? -24.938 -35.188 -21.672 1 62.28 129 ASN B N 1
ATOM 4738 C CA . ASN B 1 129 ? -25.531 -35.688 -22.906 1 62.28 129 ASN B CA 1
ATOM 4739 C C . ASN B 1 129 ? -24.953 -37.062 -23.281 1 62.28 129 ASN B C 1
ATOM 4741 O O . ASN B 1 129 ? -25 -37.469 -24.438 1 62.28 129 ASN B O 1
ATOM 4745 N N . GLN B 1 130 ? -24.156 -37.75 -22.453 1 53 130 GLN B N 1
ATOM 4746 C CA . GLN B 1 130 ? -23.703 -39.125 -22.781 1 53 130 GLN B CA 1
ATOM 4747 C C . GLN B 1 130 ? -24.891 -40.031 -23.062 1 53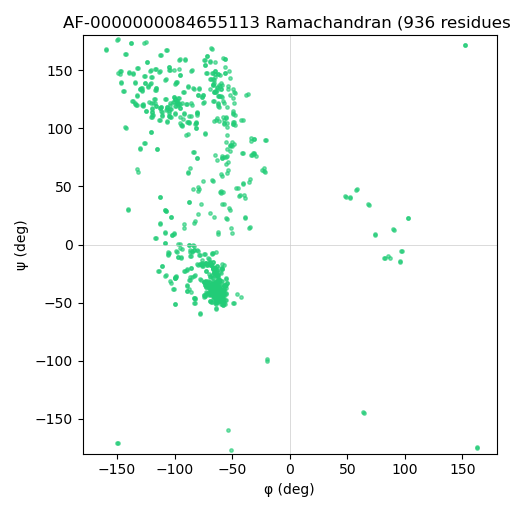 130 GLN B C 1
ATOM 4749 O O . GLN B 1 130 ? -24.75 -41.062 -23.734 1 53 130 GLN B O 1
ATOM 4754 N N . ASN B 1 131 ? -25.938 -39.875 -22.375 1 42.31 131 ASN B N 1
ATOM 4755 C CA . ASN B 1 131 ? -26.984 -40.875 -22.516 1 42.31 131 ASN B CA 1
ATOM 4756 C C . ASN B 1 131 ? -27.562 -40.906 -23.922 1 42.31 131 ASN B C 1
ATOM 4758 O O . ASN B 1 131 ? -28.562 -41.562 -24.172 1 42.31 131 ASN B O 1
ATOM 4762 N N . GLN B 1 132 ? -27.156 -39.969 -24.781 1 41 132 GLN B N 1
ATOM 4763 C CA . GLN B 1 132 ? -27.859 -40.188 -26.031 1 41 132 GLN B CA 1
ATOM 4764 C C . GLN B 1 132 ? -27.109 -41.188 -26.922 1 41 132 GLN B C 1
ATOM 4766 O O . GLN B 1 132 ? -26.375 -40.781 -27.828 1 41 132 GLN B O 1
ATOM 4771 N N . LYS B 1 133 ? -26.453 -42.25 -26.375 1 36.97 133 LYS B N 1
ATOM 4772 C CA . LYS B 1 133 ? -25.922 -43.281 -27.266 1 36.97 133 LYS B CA 1
ATOM 4773 C C . LYS B 1 133 ? -26.984 -43.719 -28.281 1 36.97 133 LYS B C 1
ATOM 4775 O O . LYS B 1 133 ? -28.125 -43.969 -27.922 1 36.97 133 LYS B O 1
ATOM 4780 N N . PRO B 1 134 ? -26.703 -43.594 -29.453 1 32.19 134 PRO B N 1
ATOM 4781 C CA . PRO B 1 134 ? -27.625 -44.344 -30.344 1 32.19 134 PRO B CA 1
ATOM 4782 C C . PRO B 1 134 ? -27.703 -45.812 -29.984 1 32.19 134 PRO B C 1
ATOM 4784 O O . PRO B 1 134 ? -26.719 -46.406 -29.531 1 32.19 134 PRO B O 1
ATOM 4787 N N . SER B 1 135 ? -28.75 -46.438 -29.422 1 32.34 135 SER B N 1
ATOM 4788 C CA . SER B 1 135 ? -29.141 -47.812 -29.188 1 32.34 135 SER B CA 1
ATOM 4789 C C . SER B 1 135 ? -28.688 -48.719 -30.328 1 32.34 135 SER B C 1
ATOM 4791 O O . SER B 1 135 ? -29.297 -48.719 -31.406 1 32.34 135 SER B O 1
ATOM 4793 N N . GLY B 1 136 ? -27.438 -48.781 -30.75 1 27.77 136 GLY B N 1
ATOM 4794 C CA . GLY B 1 136 ? -27.172 -49.812 -31.75 1 27.77 136 GLY B CA 1
ATOM 4795 C C . GLY B 1 136 ? -27.672 -51.188 -31.359 1 27.77 136 GLY B C 1
ATOM 4796 O O . GLY B 1 136 ? -28.031 -51.406 -30.203 1 27.77 136 GLY B O 1
ATOM 4797 N N . ALA B 1 137 ? -27.469 -52.406 -32.156 1 26.78 137 ALA B N 1
ATOM 4798 C CA . ALA B 1 137 ? -28 -53.719 -32.5 1 26.78 137 ALA B CA 1
ATOM 4799 C C . ALA B 1 137 ? -27.578 -54.75 -31.453 1 26.78 137 ALA B C 1
ATOM 4801 O O . ALA B 1 137 ? -26.453 -55.25 -31.484 1 26.78 137 ALA B O 1
ATOM 4802 N N . ARG B 1 138 ? -27.672 -54.594 -30.094 1 27.48 138 ARG B N 1
ATOM 4803 C CA . ARG B 1 138 ? -27.312 -55.719 -29.25 1 27.48 138 ARG B CA 1
ATOM 4804 C C . ARG B 1 138 ? -28.109 -56.969 -29.641 1 27.48 138 ARG B C 1
ATOM 4806 O O . ARG B 1 138 ? -29.328 -56.906 -29.797 1 27.48 138 ARG B O 1
ATOM 4813 N N . GLN B 1 139 ? -27.422 -58.031 -30.078 1 24.59 139 GLN B N 1
ATOM 4814 C CA . GLN B 1 139 ? -27.812 -59.438 -30.344 1 24.59 139 GLN B CA 1
ATOM 4815 C C . GLN B 1 139 ? -28.516 -60.031 -29.125 1 24.59 139 GLN B C 1
ATOM 4817 O O . GLN B 1 139 ? -28.203 -59.688 -27.984 1 24.59 139 GLN B O 1
ATOM 4822 N N . ILE B 1 140 ? -29.578 -60.906 -29.172 1 24.59 140 ILE B N 1
ATOM 4823 C CA . ILE B 1 140 ? -30.625 -61.625 -28.453 1 24.59 140 ILE B CA 1
ATOM 4824 C C . ILE B 1 140 ? -30.016 -62.719 -27.562 1 24.59 140 ILE B C 1
ATOM 4826 O O . ILE B 1 140 ? -30.703 -63.625 -27.109 1 24.59 140 ILE B O 1
ATOM 4830 N N . GLU B 1 141 ? -28.781 -62.688 -27.047 1 23.02 141 GLU B N 1
ATOM 4831 C CA . GLU B 1 141 ? -28.406 -64 -26.547 1 23.02 141 GLU B CA 1
ATOM 4832 C C . GLU B 1 141 ? -29.281 -64.438 -25.375 1 23.02 141 GLU B C 1
ATOM 4834 O O . GLU B 1 141 ? -29.75 -63.562 -24.609 1 23.02 141 GLU B O 1
ATOM 4839 N N . ASN B 1 142 ? -29.641 -65.75 -25.125 1 24.58 142 ASN B N 1
ATOM 4840 C CA . ASN B 1 142 ? -30.578 -66.625 -24.438 1 24.58 142 ASN B CA 1
ATOM 4841 C C . ASN B 1 142 ? -30.281 -66.75 -22.938 1 24.58 142 ASN B C 1
ATOM 4843 O O . ASN B 1 142 ? -29.875 -67.75 -22.438 1 24.58 142 ASN B O 1
ATOM 4847 N N . GLN B 1 143 ? -29.781 -65.688 -22.188 1 22.03 143 GLN B N 1
ATOM 4848 C CA . GLN B 1 143 ? -29.234 -66 -20.859 1 22.03 143 GLN B CA 1
ATOM 4849 C C . GLN B 1 143 ? -30.328 -66.562 -19.938 1 22.03 143 GLN B C 1
ATOM 4851 O O . GLN B 1 143 ? -31.484 -66.125 -20.016 1 22.03 143 GLN B O 1
ATOM 4856 N N . ALA B 1 144 ? -30 -67.688 -19.156 1 24.58 144 ALA B N 1
ATOM 4857 C CA . ALA B 1 144 ? -30.578 -68.688 -18.281 1 24.58 144 ALA B CA 1
ATOM 4858 C C . ALA B 1 144 ? -31.281 -68.062 -17.094 1 24.58 144 ALA B C 1
ATOM 4860 O O . ALA B 1 144 ? -30.938 -66.938 -16.703 1 24.58 144 ALA B O 1
ATOM 4861 N N . PRO B 1 145 ? -32.219 -68.75 -16.344 1 23.47 145 PRO B N 1
ATOM 4862 C CA . PRO B 1 145 ? -33.344 -68.5 -15.469 1 23.47 145 PRO B CA 1
ATOM 4863 C C . PRO B 1 145 ? -32.938 -68.125 -14.055 1 23.47 145 PRO B C 1
ATOM 4865 O O . PRO B 1 145 ? -32.375 -68.938 -13.32 1 23.47 145 PRO B O 1
ATOM 4868 N N . ALA B 1 146 ? -32.0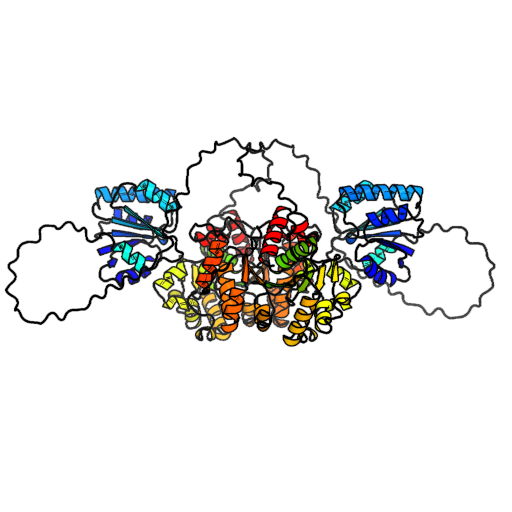31 -67.188 -13.812 1 21.14 146 ALA B N 1
ATOM 4869 C CA . ALA B 1 146 ? -31.484 -67 -12.469 1 21.14 146 ALA B CA 1
ATOM 4870 C C . ALA B 1 146 ? -32.594 -66.812 -11.445 1 21.14 146 ALA B C 1
ATOM 4872 O O . ALA B 1 146 ? -33.656 -66.25 -11.758 1 21.14 146 ALA B O 1
ATOM 4873 N N . ASP B 1 147 ? -32.5 -67.5 -10.32 1 24.16 147 ASP B N 1
ATOM 4874 C CA . ASP B 1 147 ? -33.312 -67.812 -9.164 1 24.16 147 ASP B CA 1
ATOM 4875 C C . ASP B 1 147 ? -33.812 -66.562 -8.445 1 24.16 147 ASP B C 1
ATOM 4877 O O . ASP B 1 147 ? -33.188 -65.5 -8.523 1 24.16 147 ASP B O 1
ATOM 4881 N N . PRO B 1 148 ? -35 -66.625 -7.727 1 21.22 148 PRO B N 1
ATOM 4882 C CA . PRO B 1 148 ? -36.094 -65.75 -7.301 1 21.22 148 PRO B CA 1
ATOM 4883 C C . PRO B 1 148 ? -35.719 -64.75 -6.207 1 21.22 148 PRO B C 1
ATOM 4885 O O . PRO B 1 148 ? -36.312 -63.688 -6.094 1 21.22 148 PRO B O 1
ATOM 4888 N N . SER B 1 149 ? -34.938 -65.188 -5.184 1 21.55 149 SER B N 1
ATOM 4889 C CA . SER B 1 149 ? -35.531 -65 -3.861 1 21.55 149 SER B CA 1
ATOM 4890 C C . SER B 1 149 ? -35.375 -63.531 -3.432 1 21.55 149 SER B C 1
ATOM 4892 O O . SER B 1 149 ? -36.219 -63 -2.703 1 21.55 149 SER B O 1
ATOM 4894 N N . LYS B 1 150 ? -34.094 -63.094 -3.35 1 21.14 150 LYS B N 1
ATOM 4895 C CA . LYS B 1 150 ? -33.719 -62.281 -2.186 1 21.14 150 LYS B CA 1
ATOM 4896 C C . LYS B 1 150 ? -34.438 -60.938 -2.189 1 21.14 150 LYS B C 1
ATOM 4898 O O . LYS B 1 150 ? -34.594 -60.312 -3.242 1 21.14 150 LYS B O 1
ATOM 4903 N N . THR B 1 151 ? -35.062 -60.5 -1.087 1 21.31 151 THR B N 1
ATOM 4904 C CA . THR B 1 151 ? -35.969 -59.531 -0.564 1 21.31 151 THR B CA 1
ATOM 4905 C C . THR B 1 151 ? -35.406 -58.094 -0.706 1 21.31 151 THR B C 1
ATOM 4907 O O . THR B 1 151 ? -34.281 -57.844 -0.309 1 21.31 151 THR B O 1
ATOM 4910 N N . SER B 1 152 ? -35.938 -57.25 -1.589 1 19.31 152 SER B N 1
ATOM 4911 C CA . SER B 1 152 ? -35.656 -55.938 -2.139 1 19.31 152 SER B CA 1
ATOM 4912 C C . SER B 1 152 ? -35.812 -54.844 -1.076 1 19.31 152 SER B C 1
ATOM 4914 O O . SER B 1 152 ? -36.906 -54.469 -0.708 1 19.31 152 SER B O 1
ATOM 4916 N N . GLU B 1 153 ? -35.062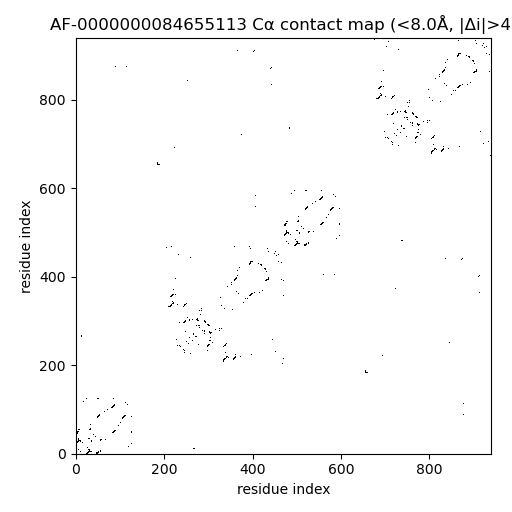 -55 0.087 1 20.53 153 GLU B N 1
ATOM 4917 C CA . GLU B 1 153 ? -35.375 -53.969 1.084 1 20.53 153 GLU B CA 1
ATOM 4918 C C . GLU B 1 153 ? -35.281 -52.594 0.487 1 20.53 153 GLU B C 1
ATOM 4920 O O . GLU B 1 153 ? -34.438 -52.312 -0.374 1 20.53 153 GLU B O 1
ATOM 4925 N N . GLY B 1 154 ? -36.375 -51.719 0.667 1 20 154 GLY B N 1
ATOM 4926 C CA . GLY B 1 154 ? -36.875 -50.469 0.174 1 20 154 GLY B CA 1
ATOM 4927 C C . GLY B 1 154 ? -35.969 -49.281 0.469 1 20 154 GLY B C 1
ATOM 4928 O O . GLY B 1 154 ? -35.812 -48.906 1.627 1 20 154 GLY B O 1
ATOM 4929 N N . LYS B 1 155 ? -34.844 -49.188 -0.237 1 20.28 155 LYS B N 1
ATOM 4930 C CA . LYS B 1 155 ? -33.906 -48.094 -0.098 1 20.28 155 LYS B CA 1
ATOM 4931 C C . LYS B 1 155 ? -34.594 -46.719 -0.283 1 20.28 155 LYS B C 1
ATOM 4933 O O . LYS B 1 155 ? -35.188 -46.469 -1.337 1 20.28 155 LYS B O 1
ATOM 4938 N N . LEU B 1 156 ? -35.031 -46.062 0.803 1 18.19 156 LEU B N 1
ATOM 4939 C CA . LEU B 1 156 ? -35.625 -44.75 0.975 1 18.19 156 LEU B CA 1
ATOM 4940 C C . LEU B 1 156 ? -34.781 -43.688 0.292 1 18.19 156 LEU B C 1
ATOM 4942 O O . LEU B 1 156 ? -33.625 -43.469 0.657 1 18.19 156 LEU B O 1
ATOM 4946 N N . THR B 1 157 ? -34.938 -43.406 -1.009 1 18.77 157 THR B N 1
ATOM 4947 C CA . THR B 1 157 ? -34.375 -42.406 -1.91 1 18.77 157 THR B CA 1
ATOM 4948 C C . THR B 1 157 ? -34.688 -41 -1.428 1 18.77 157 THR B C 1
ATOM 4950 O O . THR B 1 157 ? -35.812 -40.531 -1.58 1 18.77 157 THR B O 1
ATOM 4953 N N . GLN B 1 158 ? -34.562 -40.656 -0.168 1 18.55 158 GLN B N 1
ATOM 4954 C CA . GLN B 1 158 ? -35 -39.281 0.137 1 18.55 158 GLN B CA 1
ATOM 4955 C C . GLN B 1 158 ? -34.312 -38.25 -0.744 1 18.55 158 GLN B C 1
ATOM 4957 O O . GLN B 1 158 ? -33.062 -38.25 -0.835 1 18.55 158 GLN B O 1
ATOM 4962 N N . THR B 1 159 ? -35 -37.75 -1.786 1 19.55 159 THR B N 1
ATOM 4963 C CA . THR B 1 159 ? -34.781 -36.719 -2.807 1 19.55 159 THR B CA 1
ATOM 4964 C C . THR B 1 159 ? -34.406 -35.375 -2.168 1 19.55 159 THR B C 1
ATOM 4966 O O . THR B 1 159 ? -35.219 -34.781 -1.459 1 19.55 159 THR B O 1
ATOM 4969 N N . LEU B 1 160 ? -33.312 -35.25 -1.49 1 18.53 160 LEU B N 1
ATOM 4970 C CA . LEU B 1 160 ? -32.969 -33.938 -0.913 1 18.53 160 LEU B CA 1
ATOM 4971 C C . LEU B 1 160 ? -33.031 -32.844 -1.978 1 18.53 160 LEU B C 1
ATOM 4973 O O . LEU B 1 160 ? -32.25 -32.906 -2.945 1 18.53 160 LEU B O 1
ATOM 4977 N N . SER B 1 161 ? -34.156 -32.281 -2.377 1 21.48 161 SER B N 1
ATOM 4978 C CA . SER B 1 161 ? -34.5 -31.156 -3.248 1 21.48 161 SER B CA 1
ATOM 4979 C C . SER B 1 161 ? -33.75 -29.906 -2.877 1 21.48 161 SER B C 1
ATOM 4981 O O . SER B 1 161 ? -34.062 -28.812 -3.369 1 21.48 161 SER B O 1
ATOM 4983 N N . GLY B 1 162 ? -32.75 -29.906 -2.109 1 20.8 162 GLY B N 1
ATOM 4984 C CA . GLY B 1 162 ? -32.344 -28.594 -1.635 1 20.8 162 GLY B CA 1
ATOM 4985 C C . GLY B 1 162 ? -32.031 -27.625 -2.758 1 20.8 162 GLY B C 1
ATOM 4986 O O . GLY B 1 162 ? -31.359 -27.984 -3.715 1 20.8 162 GLY B O 1
ATOM 4987 N N . LYS B 1 163 ? -32.969 -26.594 -3.119 1 23.53 163 LYS B N 1
ATOM 4988 C CA . LYS B 1 163 ? -33 -25.406 -3.979 1 23.53 163 LYS B CA 1
ATOM 4989 C C . LYS B 1 163 ? -31.703 -24.641 -3.898 1 23.53 163 LYS B C 1
ATOM 4991 O O . LYS B 1 163 ? -31.453 -23.938 -2.914 1 23.53 163 LYS B O 1
ATOM 4996 N N . SER B 1 164 ? -30.641 -25.234 -4.078 1 20.06 164 SER B N 1
ATOM 4997 C CA . SER B 1 164 ? -29.484 -24.359 -4.113 1 20.06 164 SER B CA 1
ATOM 4998 C C . SER B 1 164 ? -29.625 -23.297 -5.188 1 20.06 164 SER B C 1
ATOM 5000 O O . SER B 1 164 ? -29.688 -23.609 -6.379 1 20.06 164 SER B O 1
ATOM 5002 N N . ARG B 1 165 ? -30.484 -22.234 -4.953 1 21.75 165 ARG B N 1
ATOM 5003 C CA . ARG B 1 165 ? -30.672 -21.047 -5.793 1 21.75 165 ARG B CA 1
ATOM 5004 C C . ARG B 1 165 ? -29.344 -20.547 -6.32 1 21.75 165 ARG B C 1
ATOM 5006 O O . ARG B 1 165 ? -28.453 -20.172 -5.543 1 21.75 165 ARG B O 1
ATOM 5013 N N . THR B 1 166 ? -28.906 -21.188 -7.281 1 20.92 166 THR B N 1
ATOM 5014 C CA . THR B 1 166 ? -27.797 -20.719 -8.094 1 20.92 166 THR B CA 1
ATOM 5015 C C . THR B 1 166 ? -28.062 -19.312 -8.625 1 20.92 166 THR B C 1
ATOM 5017 O O . THR B 1 166 ? -29.016 -19.094 -9.383 1 20.92 166 THR B O 1
ATOM 5020 N N . LEU B 1 167 ? -28.016 -18.281 -7.703 1 20.59 167 LEU B N 1
ATOM 5021 C CA . LEU B 1 167 ? -28.406 -16.906 -7.973 1 20.59 167 LEU B CA 1
ATOM 5022 C C . LEU B 1 167 ? -27.891 -16.438 -9.336 1 20.59 167 LEU B C 1
ATOM 5024 O O . LEU B 1 167 ? -28.547 -15.656 -10.016 1 20.59 167 LEU B O 1
ATOM 5028 N N . PHE B 1 168 ? -26.672 -16.688 -9.68 1 21.45 168 PHE B N 1
ATOM 5029 C CA . PHE B 1 168 ? -26.062 -15.766 -10.625 1 21.45 168 PHE B CA 1
ATOM 5030 C C . PHE B 1 168 ? -26.453 -16.109 -12.055 1 21.45 168 PHE B C 1
ATOM 5032 O O . PHE B 1 168 ? -25.812 -15.664 -13.008 1 21.45 168 PHE B O 1
ATOM 5039 N N . GLY B 1 169 ? -27.5 -16.828 -12.266 1 21.27 169 GLY B N 1
ATOM 5040 C CA . GLY B 1 169 ? -27.625 -17.266 -13.641 1 21.27 169 GLY B CA 1
ATOM 5041 C C . GLY B 1 169 ? -28.094 -16.172 -14.586 1 21.27 169 GLY B C 1
ATOM 5042 O O . GLY B 1 169 ? -28.422 -16.438 -15.734 1 21.27 169 GLY B O 1
ATOM 5043 N N . ARG B 1 170 ? -28.641 -15.055 -14.078 1 21.3 170 ARG B N 1
ATOM 5044 C CA . ARG B 1 170 ? -29.438 -14.414 -15.125 1 21.3 170 ARG B CA 1
ATOM 5045 C C . ARG B 1 170 ? -28.547 -13.93 -16.266 1 21.3 170 ARG B C 1
ATOM 5047 O O . ARG B 1 170 ? -27.406 -13.516 -16.047 1 21.3 170 ARG B O 1
ATOM 5054 N N . LYS B 1 171 ? -28.984 -14.117 -17.469 1 21 171 LYS B N 1
ATOM 5055 C CA . LYS B 1 171 ? -28.594 -13.797 -18.828 1 21 171 LYS B CA 1
ATOM 5056 C C . LYS B 1 171 ? -28.469 -12.289 -19.031 1 21 171 LYS B C 1
ATOM 5058 O O . LYS B 1 171 ? -29.438 -11.547 -18.844 1 21 171 LYS B O 1
ATOM 5063 N N . LEU B 1 172 ? -27.453 -11.508 -18.578 1 19.47 172 LEU B N 1
ATOM 5064 C CA . LEU B 1 172 ? -27.531 -10.062 -18.781 1 19.47 172 LEU B CA 1
ATOM 5065 C C . LEU B 1 172 ? -27.578 -9.711 -20.266 1 19.47 172 LEU B C 1
ATOM 5067 O O . LEU B 1 172 ? -26.719 -10.164 -21.031 1 19.47 172 LEU B O 1
ATOM 5071 N N . PRO B 1 173 ? -28.625 -9.305 -20.922 1 21.55 173 PRO B N 1
ATOM 5072 C CA . PRO B 1 173 ? -28.891 -8.938 -22.312 1 21.55 173 PRO B CA 1
ATOM 5073 C C . PRO B 1 173 ? -28.078 -7.723 -22.766 1 21.55 173 PRO B C 1
ATOM 5075 O O . PRO B 1 173 ? -28.312 -7.188 -23.844 1 21.55 173 PRO B O 1
ATOM 5078 N N . PHE B 1 174 ? -27.109 -7.219 -22.062 1 20.05 174 PHE B N 1
ATOM 5079 C CA . PHE B 1 174 ? -26.828 -5.797 -22.219 1 20.05 174 PHE B CA 1
ATOM 5080 C C . PHE B 1 174 ? -26.172 -5.52 -23.578 1 20.05 174 PHE B C 1
ATOM 5082 O O . PHE B 1 174 ? -25.938 -4.359 -23.922 1 20.05 174 PHE B O 1
ATOM 5089 N N . PHE B 1 175 ? -25.578 -6.418 -24.375 1 19.8 175 PHE B N 1
ATOM 5090 C CA . PHE B 1 175 ? -24.656 -5.875 -25.375 1 19.8 175 PHE B CA 1
ATOM 5091 C C . PHE B 1 175 ? -25.422 -5.312 -26.562 1 19.8 175 PHE B C 1
ATOM 5093 O O . PHE B 1 175 ? -25.734 -6.039 -27.516 1 19.8 175 PHE B O 1
ATOM 5100 N N . SER B 1 176 ? -26.406 -4.539 -26.359 1 18.47 176 SER B N 1
ATOM 5101 C CA . SER B 1 176 ? -26.891 -4.098 -27.656 1 18.47 176 SER B CA 1
ATOM 5102 C C . SER B 1 176 ? -25.844 -3.273 -28.406 1 18.47 176 SER B C 1
ATOM 5104 O O . SER B 1 176 ? -25.078 -2.531 -27.781 1 18.47 176 SER B O 1
ATOM 5106 N N . ARG B 1 177 ? -25.578 -3.531 -29.719 1 20.84 177 ARG B N 1
ATOM 5107 C CA . ARG B 1 177 ? -24.719 -3.064 -30.797 1 20.84 177 ARG B CA 1
ATOM 5108 C C . ARG B 1 177 ? -24.922 -1.58 -31.078 1 20.84 177 ARG B C 1
ATOM 5110 O O . ARG B 1 177 ? -25.859 -1.2 -31.781 1 20.84 177 ARG B O 1
ATOM 5117 N N . THR B 1 178 ? -25 -0.59 -30.141 1 20.31 178 THR B N 1
ATOM 5118 C CA . THR B 1 178 ? -25.281 0.702 -30.75 1 20.31 178 THR B CA 1
ATOM 5119 C C . THR B 1 178 ? -24.172 1.113 -31.703 1 20.31 178 THR B C 1
ATOM 5121 O O . THR B 1 178 ? -22.984 1.006 -31.375 1 20.31 178 THR B O 1
ATOM 5124 N N . ASN B 1 179 ? -24.391 1.324 -33.094 1 19.47 179 ASN B N 1
ATOM 5125 C CA . ASN B 1 179 ? -23.734 1.754 -34.312 1 19.47 179 ASN B CA 1
ATOM 5126 C C . ASN B 1 179 ? -23.141 3.154 -34.188 1 19.47 179 ASN B C 1
ATOM 5128 O O . ASN B 1 179 ? -23.75 4.133 -34.625 1 19.47 179 ASN B O 1
ATOM 5132 N N . ALA B 1 180 ? -22.625 3.631 -33.094 1 20.12 180 ALA B N 1
ATOM 5133 C CA . ALA B 1 180 ? -22.219 5.031 -33.219 1 20.12 180 ALA B CA 1
ATOM 5134 C C . ALA B 1 180 ? -21.219 5.227 -34.344 1 20.12 180 ALA B C 1
ATOM 5136 O O . ALA B 1 180 ? -20.359 4.379 -34.562 1 20.12 180 ALA B O 1
ATOM 5137 N N . ASN B 1 181 ? -21.484 6.055 -35.281 1 20.03 181 ASN B N 1
ATOM 5138 C CA . ASN B 1 181 ? -20.781 6.574 -36.438 1 20.03 181 ASN B CA 1
ATOM 5139 C C . ASN B 1 181 ? -19.359 7.016 -36.094 1 20.03 181 ASN B C 1
ATOM 5141 O O . ASN B 1 181 ? -19.109 7.484 -34.969 1 20.03 181 ASN B O 1
ATOM 5145 N N . GLU B 1 182 ? -18.312 6.617 -36.812 1 20.45 182 GLU B N 1
ATOM 5146 C CA . GLU B 1 182 ? -16.875 6.699 -37 1 20.45 182 GLU B CA 1
ATOM 5147 C C . GLU B 1 182 ? -16.406 8.148 -37.094 1 20.45 182 GLU B C 1
ATOM 5149 O O . GLU B 1 182 ? -16.156 8.68 -38.156 1 20.45 182 GLU B O 1
ATOM 5154 N N . ASP B 1 183 ? -17.109 9.125 -36.375 1 21.22 183 ASP B N 1
ATOM 5155 C CA . ASP B 1 183 ? -16.609 10.422 -36.844 1 21.22 183 ASP B CA 1
ATOM 5156 C C . ASP B 1 183 ? -15.109 10.555 -36.594 1 21.22 183 ASP B C 1
ATOM 5158 O O . ASP B 1 183 ? -14.578 9.961 -35.656 1 21.22 183 ASP B O 1
ATOM 5162 N N . ASN B 1 184 ? -14.336 11.148 -37.594 1 20.23 184 ASN B N 1
ATOM 5163 C CA . ASN B 1 184 ? -12.961 11.398 -38 1 20.23 184 ASN B CA 1
ATOM 5164 C C . ASN B 1 184 ? -12.211 12.227 -36.938 1 20.23 184 ASN B C 1
ATOM 5166 O O . ASN B 1 184 ? -12.531 13.398 -36.719 1 20.23 184 ASN B O 1
ATOM 5170 N N . PHE B 1 185 ? -12.125 11.672 -35.75 1 20.58 185 PHE B N 1
ATOM 5171 C CA . PHE B 1 185 ? -11.289 12.422 -34.812 1 20.58 185 PHE B CA 1
ATOM 5172 C C . PHE B 1 185 ? -9.953 12.781 -35.469 1 20.58 185 PHE B C 1
ATOM 5174 O O . PHE B 1 185 ? -9.211 11.891 -35.906 1 20.58 185 PHE B O 1
ATOM 5181 N N . GLU B 1 186 ? -9.898 13.859 -36.156 1 21.86 186 GLU B N 1
ATOM 5182 C CA . GLU B 1 186 ? -8.664 14.414 -36.688 1 21.86 186 GLU B CA 1
ATOM 5183 C C . GLU B 1 186 ? -7.578 14.492 -35.625 1 21.86 186 GLU B C 1
ATOM 5185 O O . GLU B 1 186 ? -7.828 14.969 -34.531 1 21.86 186 GLU B O 1
ATOM 5190 N N . SER B 1 187 ? -6.629 13.57 -35.688 1 21.72 187 SER B N 1
ATOM 5191 C CA . SER B 1 187 ? -5.355 13.234 -35.062 1 21.72 187 SER B CA 1
ATOM 5192 C C . SER B 1 187 ? -4.469 14.469 -34.906 1 21.72 187 SER B C 1
ATOM 5194 O O . SER B 1 187 ? -3.689 14.789 -35.812 1 21.72 187 SER B O 1
ATOM 5196 N N . GLY B 1 188 ? -5.035 15.625 -34.5 1 23.88 188 GLY B N 1
ATOM 5197 C CA . GLY B 1 188 ? -3.992 16.641 -34.438 1 23.88 188 GLY B CA 1
ATOM 5198 C C . GLY B 1 188 ? -2.74 16.172 -33.719 1 23.88 188 GLY B C 1
ATOM 5199 O O . GLY B 1 188 ? -2.822 15.523 -32.688 1 23.88 188 GLY B O 1
ATOM 5200 N N . GLY B 1 189 ? -1.595 15.992 -34.469 1 23.03 189 GLY B N 1
ATOM 5201 C CA . GLY B 1 189 ? -0.243 15.461 -34.406 1 23.03 189 GLY B CA 1
ATOM 5202 C C . GLY B 1 189 ? 0.588 16.062 -33.281 1 23.03 189 GLY B C 1
ATOM 5203 O O . GLY B 1 189 ? 1.419 16.938 -33.531 1 23.03 189 GLY B O 1
ATOM 5204 N N . ALA B 1 190 ? 0.117 16.609 -32.219 1 23.11 190 ALA B N 1
ATOM 5205 C CA . ALA B 1 190 ? 1.312 17.031 -31.5 1 23.11 190 ALA B CA 1
ATOM 5206 C C . ALA B 1 190 ? 2.322 15.891 -31.406 1 23.11 190 ALA B C 1
ATOM 5208 O O . ALA B 1 190 ? 1.976 14.773 -31 1 23.11 190 ALA B O 1
ATOM 5209 N N . LYS B 1 191 ? 3.352 15.984 -32.188 1 23.47 191 LYS B N 1
ATOM 5210 C CA . LYS B 1 191 ? 4.527 15.133 -32.375 1 23.47 191 LYS B CA 1
ATOM 5211 C C . LYS B 1 191 ? 5.141 14.742 -31.031 1 23.47 191 LYS B C 1
ATOM 5213 O O . LYS B 1 191 ? 5.809 15.555 -30.391 1 23.47 191 LYS B O 1
ATOM 5218 N N . SER B 1 192 ? 4.312 14.281 -30.109 1 24.67 192 SER B N 1
ATOM 5219 C CA . SER B 1 192 ? 5.031 13.625 -29.031 1 24.67 192 SER B CA 1
ATOM 5220 C C . SER B 1 192 ? 6.285 12.922 -29.531 1 24.67 192 SER B C 1
ATOM 5222 O O . SER B 1 192 ? 6.246 12.234 -30.562 1 24.67 192 SER B O 1
ATOM 5224 N N . THR B 1 193 ? 7.449 13.703 -29.5 1 25.09 193 THR B N 1
ATOM 5225 C CA . THR B 1 193 ? 8.695 13.047 -29.891 1 25.09 193 THR B CA 1
ATOM 5226 C C . THR B 1 193 ? 8.648 11.562 -29.516 1 25.09 193 THR B C 1
ATOM 5228 O O . THR B 1 193 ? 8.477 11.211 -28.344 1 25.09 193 THR B O 1
ATOM 5231 N N . ILE B 1 194 ? 7.988 10.859 -30.266 1 25.11 194 ILE B N 1
ATOM 5232 C CA . ILE B 1 194 ? 8.031 9.414 -30.438 1 25.11 194 ILE B CA 1
ATOM 5233 C C . ILE B 1 194 ? 9.453 8.906 -30.188 1 25.11 194 ILE B C 1
ATOM 5235 O O . ILE B 1 194 ? 10.398 9.328 -30.859 1 25.11 194 ILE B O 1
ATOM 5239 N N . ILE B 1 195 ? 9.781 8.797 -28.828 1 26.45 195 ILE B N 1
ATOM 5240 C CA . ILE B 1 195 ? 11.023 8.031 -28.734 1 26.45 195 ILE B CA 1
ATOM 5241 C C . ILE B 1 195 ? 11.094 7.035 -29.891 1 26.45 195 ILE B C 1
ATOM 5243 O O . ILE B 1 195 ? 10.125 6.32 -30.156 1 26.45 195 ILE B O 1
ATOM 5247 N N . ASP B 1 196 ? 11.68 7.48 -30.969 1 26.33 196 ASP B N 1
ATOM 5248 C CA . ASP B 1 196 ? 12.062 6.602 -32.062 1 26.33 196 ASP B CA 1
ATOM 5249 C C . ASP B 1 196 ? 12.188 5.152 -31.609 1 26.33 196 ASP B C 1
ATOM 5251 O O . ASP B 1 196 ? 12.891 4.867 -30.625 1 26.33 196 ASP B O 1
ATOM 5255 N N . ASN B 1 197 ? 11.148 4.445 -31.688 1 28.56 197 ASN B N 1
ATOM 5256 C CA . ASN B 1 197 ? 11.023 2.994 -31.625 1 28.56 197 ASN B CA 1
ATOM 5257 C C . ASN B 1 197 ? 12.18 2.307 -32.375 1 28.56 197 ASN B C 1
ATOM 5259 O O . ASN B 1 197 ? 12.023 1.86 -33.5 1 28.56 197 ASN B O 1
ATOM 5263 N N . ALA B 1 198 ? 13.336 3.002 -32.531 1 27.97 198 ALA B N 1
ATOM 5264 C CA . ALA B 1 198 ? 14.312 2.127 -33.156 1 27.97 198 ALA B CA 1
ATOM 5265 C C . ALA B 1 198 ? 14.266 0.724 -32.562 1 27.97 198 ALA B C 1
ATOM 5267 O O . ALA B 1 198 ? 14.109 0.563 -31.344 1 27.97 198 ALA B O 1
ATOM 5268 N N . ALA B 1 199 ? 13.758 -0.2 -33.281 1 30.66 199 ALA B N 1
ATOM 5269 C CA . ALA B 1 199 ? 13.859 -1.644 -33.062 1 30.66 199 ALA B CA 1
ATOM 5270 C C . ALA B 1 199 ? 15.078 -1.999 -32.25 1 30.66 199 ALA B C 1
ATOM 5272 O O . ALA B 1 199 ? 16.219 -1.866 -32.688 1 30.66 199 ALA B O 1
ATOM 5273 N N . HIS B 1 200 ? 15.109 -1.532 -31.016 1 33.69 200 HIS B N 1
ATOM 5274 C CA . HIS B 1 200 ? 16.328 -1.969 -30.328 1 33.69 200 HIS B CA 1
ATOM 5275 C C . HIS B 1 200 ? 16.531 -3.471 -30.484 1 33.69 200 HIS B C 1
ATOM 5277 O O . HIS B 1 200 ? 15.578 -4.25 -30.406 1 33.69 200 HIS B O 1
ATOM 5283 N N . PRO B 1 201 ? 17.5 -3.947 -31.109 1 33.09 201 PRO B N 1
ATOM 5284 C CA . PRO B 1 201 ? 17.828 -5.363 -31.25 1 33.09 201 PRO B CA 1
ATOM 5285 C C . PRO B 1 201 ? 17.562 -6.168 -29.984 1 33.09 201 PRO B C 1
ATOM 5287 O O . PRO B 1 201 ? 17.531 -5.609 -28.891 1 33.09 201 PRO B O 1
ATOM 5290 N N . LYS B 1 202 ? 16.812 -7.305 -30.078 1 41.66 202 LYS B N 1
ATOM 5291 C CA . LYS B 1 202 ? 16.703 -8.32 -29.031 1 41.66 202 LYS B CA 1
ATOM 5292 C C . LYS B 1 202 ? 17.891 -8.266 -28.078 1 41.66 202 LYS B C 1
ATOM 5294 O O . LYS B 1 202 ? 19 -8.656 -28.438 1 41.66 202 LYS B O 1
ATOM 5299 N N . GLN B 1 203 ? 17.953 -7.152 -27.375 1 44.25 203 GLN B N 1
ATOM 5300 C CA . GLN B 1 203 ? 19.094 -7.059 -26.469 1 44.25 203 GLN B CA 1
ATOM 5301 C C . GLN B 1 203 ? 19.156 -8.25 -25.531 1 44.25 203 GLN B C 1
ATOM 5303 O O . GLN B 1 203 ? 18.188 -8.523 -24.797 1 44.25 203 GLN B O 1
ATOM 5308 N N . LYS B 1 204 ? 19.578 -9.328 -26 1 50.78 204 LYS B N 1
ATOM 5309 C CA . LYS B 1 204 ? 19.906 -10.438 -25.109 1 50.78 204 LYS B CA 1
ATOM 5310 C C . LYS B 1 204 ? 20.969 -10.039 -24.094 1 50.78 204 LYS B C 1
ATOM 5312 O O . LYS B 1 204 ? 21.859 -9.242 -24.391 1 50.78 204 LYS B O 1
ATOM 5317 N N . ILE B 1 205 ? 20.562 -9.938 -22.875 1 50.78 205 ILE B N 1
ATOM 5318 C CA . ILE B 1 205 ? 21.625 -9.805 -21.891 1 50.78 205 ILE B CA 1
ATOM 5319 C C . ILE B 1 205 ? 22.844 -10.609 -22.344 1 50.78 205 ILE B C 1
ATOM 5321 O O . ILE B 1 205 ? 22.766 -11.828 -22.531 1 50.78 205 ILE B O 1
ATOM 5325 N N . SER B 1 206 ? 23.609 -9.992 -23.375 1 50.62 206 SER B N 1
ATOM 5326 C CA . SER B 1 206 ? 24.859 -10.672 -23.625 1 50.62 206 SER B CA 1
ATOM 5327 C C . SER B 1 206 ? 25.516 -11.148 -22.344 1 50.62 206 SER B C 1
ATOM 5329 O O . SER B 1 206 ? 26.266 -10.406 -21.703 1 50.62 206 SER B O 1
ATOM 5331 N N . LEU B 1 207 ? 24.656 -11.648 -21.562 1 47.72 207 LEU B N 1
ATOM 5332 C CA . LEU B 1 207 ? 25.281 -12.148 -20.328 1 47.72 207 LEU B CA 1
ATOM 5333 C C . LEU B 1 207 ? 26.438 -13.086 -20.656 1 47.72 207 LEU B C 1
ATOM 5335 O O . LEU B 1 207 ? 26.25 -14.117 -21.297 1 47.72 207 LEU B O 1
ATOM 5339 N N . VAL B 1 208 ? 27.5 -12.539 -20.844 1 47.22 208 VAL B N 1
ATOM 5340 C CA . VAL B 1 208 ? 28.688 -13.312 -21.172 1 47.22 208 VAL B CA 1
ATOM 5341 C C . VAL B 1 208 ? 28.5 -14.766 -20.75 1 47.22 208 VAL B C 1
ATOM 5343 O O . VAL B 1 208 ? 28.656 -15.688 -21.547 1 47.22 208 VAL B O 1
ATOM 5346 N N . SER B 1 209 ? 29.078 -15.219 -19.453 1 52.19 209 SER B N 1
ATOM 5347 C CA . SER B 1 209 ? 29.203 -16.609 -19 1 52.19 209 SER B CA 1
ATOM 5348 C C . SER B 1 209 ? 27.953 -17.031 -18.234 1 52.19 209 SER B C 1
ATOM 5350 O O . SER B 1 209 ? 27.531 -16.359 -17.281 1 52.19 209 SER B O 1
ATOM 5352 N N . LYS B 1 210 ? 27 -17.641 -18.922 1 58.59 210 LYS B N 1
ATOM 5353 C CA . LYS B 1 210 ? 25.875 -18.359 -18.312 1 58.59 210 LYS B CA 1
ATOM 5354 C C . LYS B 1 210 ? 26.297 -19.047 -17.016 1 58.59 210 LYS B C 1
ATOM 5356 O O . LYS B 1 210 ? 25.531 -19.828 -16.453 1 58.59 210 LYS B O 1
ATOM 5361 N N . ASP B 1 211 ? 27.406 -18.672 -16.516 1 74.94 211 ASP B N 1
ATOM 5362 C CA . ASP B 1 211 ? 27.875 -19.391 -15.344 1 74.94 211 ASP B CA 1
ATOM 5363 C C . ASP B 1 211 ? 27.734 -18.531 -14.086 1 74.94 211 ASP B C 1
ATOM 5365 O O . ASP B 1 211 ? 28.438 -18.75 -13.102 1 74.94 211 ASP B O 1
ATOM 5369 N N . PHE B 1 212 ? 26.688 -17.609 -14.133 1 86.25 212 PHE B N 1
ATOM 5370 C CA . PHE B 1 212 ? 26.578 -16.859 -12.883 1 86.25 212 PHE B CA 1
ATOM 5371 C C . PHE B 1 212 ? 25.375 -17.359 -12.07 1 86.25 212 PHE B C 1
ATOM 5373 O O . PHE B 1 212 ? 24.484 -18.016 -12.609 1 86.25 212 PHE B O 1
ATOM 5380 N N . ARG B 1 213 ? 25.5 -17.188 -10.805 1 93.94 213 ARG B N 1
ATOM 5381 C CA . ARG B 1 213 ? 24.453 -17.5 -9.828 1 93.94 213 ARG B CA 1
ATOM 5382 C C . ARG B 1 213 ? 24.172 -16.312 -8.922 1 93.94 213 ARG B C 1
ATOM 5384 O O . ARG B 1 213 ? 25.094 -15.766 -8.297 1 93.94 213 ARG B O 1
ATOM 5391 N N . LYS B 1 214 ? 22.906 -15.844 -8.945 1 97.06 214 LYS B N 1
ATOM 5392 C CA . LYS B 1 214 ? 22.562 -14.641 -8.188 1 97.06 214 LYS B CA 1
ATOM 5393 C C . LYS B 1 214 ? 21.328 -14.875 -7.332 1 97.06 214 LYS B C 1
ATOM 5395 O O . LYS B 1 214 ? 20.344 -15.461 -7.797 1 97.06 214 LYS B O 1
ATOM 5400 N N . VAL B 1 215 ? 21.422 -14.461 -6.109 1 98.56 215 VAL B N 1
ATOM 5401 C CA . VAL B 1 215 ? 20.266 -14.398 -5.223 1 98.56 215 VAL B CA 1
ATOM 5402 C C . VAL B 1 215 ? 19.797 -12.961 -5.09 1 98.56 215 VAL B C 1
ATOM 5404 O O . VAL B 1 215 ? 20.516 -12.102 -4.59 1 98.56 215 VAL B O 1
ATOM 5407 N N . ILE B 1 216 ? 18.578 -12.719 -5.559 1 98.69 216 ILE B N 1
ATOM 5408 C CA . ILE B 1 216 ? 17.984 -11.375 -5.555 1 98.69 216 ILE B CA 1
ATOM 5409 C C . ILE B 1 216 ? 16.75 -11.359 -4.676 1 98.69 216 ILE B C 1
ATOM 5411 O O . ILE B 1 216 ? 15.82 -12.148 -4.875 1 98.69 216 ILE B O 1
ATOM 5415 N N . VAL B 1 217 ? 16.719 -10.461 -3.715 1 98.81 217 VAL B N 1
ATOM 5416 C CA . VAL B 1 217 ? 15.516 -10.234 -2.922 1 98.81 217 VAL B CA 1
ATOM 5417 C C . VAL B 1 217 ? 14.773 -9.008 -3.441 1 98.81 217 VAL B C 1
ATOM 5419 O O . VAL B 1 217 ? 15.383 -7.965 -3.682 1 98.81 217 VAL B O 1
ATOM 5422 N N . VAL B 1 218 ? 13.539 -9.188 -3.754 1 98.81 218 VAL B N 1
ATOM 5423 C CA . VAL B 1 218 ? 12.664 -8.055 -4.027 1 98.81 218 VAL B CA 1
ATOM 5424 C C . VAL B 1 218 ? 11.852 -7.711 -2.779 1 98.81 218 VAL B C 1
ATOM 5426 O O . VAL B 1 218 ? 11.148 -8.562 -2.232 1 98.81 218 VAL B O 1
ATOM 5429 N N . THR B 1 219 ? 12.023 -6.48 -2.307 1 98.62 219 THR B N 1
ATOM 5430 C CA . THR B 1 219 ? 11.414 -6.098 -1.04 1 98.62 219 THR B CA 1
ATOM 5431 C C . THR B 1 219 ? 10.812 -4.695 -1.136 1 98.62 219 THR B C 1
ATOM 5433 O O . THR B 1 219 ? 10.867 -4.062 -2.191 1 98.62 219 THR B O 1
ATOM 5436 N N . GLY B 1 220 ? 10.125 -4.262 -0.126 1 97.88 220 GLY B N 1
ATOM 5437 C CA . GLY B 1 220 ? 9.414 -3 -0.011 1 97.88 220 GLY B CA 1
ATOM 5438 C C . GLY B 1 220 ? 8.234 -3.066 0.937 1 97.88 220 GLY B C 1
ATOM 5439 O O . GLY B 1 220 ? 7.922 -4.129 1.478 1 97.88 220 GLY B O 1
ATOM 5440 N N . CYS B 1 221 ? 7.691 -1.906 1.187 1 95.56 221 CYS B N 1
ATOM 5441 C CA . CYS B 1 221 ? 6.441 -1.896 1.934 1 95.56 221 CYS B CA 1
ATOM 5442 C C . CYS B 1 221 ? 5.34 -2.615 1.161 1 95.56 221 CYS B C 1
ATOM 5444 O O . CYS B 1 221 ? 5.312 -2.574 -0.07 1 95.56 221 CYS B O 1
ATOM 5446 N N . ARG B 1 222 ? 4.465 -3.26 1.887 1 89.75 222 ARG B N 1
ATOM 5447 C CA . ARG B 1 222 ? 3.348 -3.908 1.21 1 89.75 222 ARG B CA 1
ATOM 5448 C C . ARG B 1 222 ? 2.518 -2.895 0.429 1 89.75 222 ARG B C 1
ATOM 5450 O O . ARG B 1 222 ? 2.262 -1.789 0.912 1 89.75 222 ARG B O 1
ATOM 5457 N N . GLY B 1 223 ? 2.215 -3.258 -0.789 1 90.25 223 GLY B N 1
ATOM 5458 C CA . GLY B 1 223 ? 1.486 -2.357 -1.667 1 90.25 223 GLY B CA 1
ATOM 5459 C C . GLY B 1 223 ? 2.389 -1.581 -2.607 1 90.25 223 GLY B C 1
ATOM 5460 O O . GLY B 1 223 ? 1.912 -0.943 -3.549 1 90.25 223 GLY B O 1
ATOM 5461 N N . ALA B 1 224 ? 3.703 -1.734 -2.418 1 94.81 224 ALA B N 1
ATOM 5462 C CA . ALA B 1 224 ? 4.652 -0.944 -3.197 1 94.81 224 ALA B CA 1
ATOM 5463 C C . ALA B 1 224 ? 4.938 -1.602 -4.543 1 94.81 224 ALA B C 1
ATOM 5465 O O . ALA B 1 224 ? 5.625 -1.025 -5.391 1 94.81 224 ALA B O 1
ATOM 5466 N N . GLY B 1 225 ? 4.438 -2.799 -4.805 1 96.19 225 GLY B N 1
ATOM 5467 C CA . GLY B 1 225 ? 4.664 -3.461 -6.078 1 96.19 225 GLY B CA 1
ATOM 5468 C C . GLY B 1 225 ? 5.711 -4.555 -6.008 1 96.19 225 GLY B C 1
ATOM 5469 O O . GLY B 1 225 ? 6.328 -4.898 -7.016 1 96.19 225 GLY B O 1
ATOM 5470 N N . VAL B 1 226 ? 5.934 -5.078 -4.875 1 97.94 226 VAL B N 1
ATOM 5471 C CA . VAL B 1 226 ? 6.965 -6.082 -4.641 1 97.94 226 VAL B CA 1
ATOM 5472 C C . VAL B 1 226 ? 6.645 -7.348 -5.43 1 97.94 226 VAL B C 1
ATOM 5474 O O . VAL B 1 226 ? 7.445 -7.793 -6.258 1 97.94 226 VAL B O 1
ATOM 5477 N N . THR B 1 227 ? 5.484 -7.902 -5.262 1 97.69 227 THR B N 1
ATOM 5478 C CA . THR B 1 227 ? 5.102 -9.164 -5.879 1 97.69 227 THR B CA 1
ATOM 5479 C C . THR B 1 227 ? 5.051 -9.039 -7.398 1 97.69 227 THR B C 1
ATOM 5481 O O . THR B 1 227 ? 5.52 -9.922 -8.117 1 97.69 227 THR B O 1
ATOM 5484 N N . SER B 1 228 ? 4.457 -7.953 -7.887 1 97.62 228 SER B N 1
ATOM 5485 C CA . SER B 1 228 ? 4.395 -7.766 -9.336 1 97.62 228 SER B CA 1
ATOM 5486 C C . SER B 1 228 ? 5.793 -7.664 -9.938 1 97.62 228 SER B C 1
ATOM 5488 O O . SER B 1 228 ? 6.031 -8.141 -11.047 1 97.62 228 SER B O 1
ATOM 5490 N N . THR B 1 229 ? 6.648 -7.016 -9.188 1 98.62 229 THR B N 1
ATOM 5491 C CA . THR B 1 229 ? 8.023 -6.906 -9.648 1 98.62 229 THR B CA 1
ATOM 5492 C C . THR B 1 229 ? 8.688 -8.281 -9.711 1 98.62 229 THR B C 1
ATOM 5494 O O . THR B 1 229 ? 9.359 -8.609 -10.695 1 98.62 229 THR B O 1
ATOM 5497 N N . VAL B 1 230 ? 8.539 -9.125 -8.75 1 98.75 230 VAL B N 1
ATOM 5498 C CA . VAL B 1 230 ? 9.078 -10.477 -8.727 1 98.75 230 VAL B CA 1
ATOM 5499 C C . VAL B 1 230 ? 8.555 -11.266 -9.93 1 98.75 230 VAL B C 1
ATOM 5501 O O . VAL B 1 230 ? 9.336 -11.891 -10.648 1 98.75 230 VAL B O 1
ATOM 5504 N N . ALA B 1 231 ? 7.285 -11.219 -10.125 1 98.5 231 ALA B N 1
ATOM 5505 C CA . ALA B 1 231 ? 6.641 -12.016 -11.172 1 98.5 231 ALA B CA 1
ATOM 5506 C C . ALA B 1 231 ? 7.16 -11.625 -12.555 1 98.5 231 ALA B C 1
ATOM 5508 O O . ALA B 1 231 ? 7.496 -12.492 -13.359 1 98.5 231 ALA B O 1
ATOM 5509 N N . ASN B 1 232 ? 7.215 -10.336 -12.773 1 98.31 232 ASN B N 1
ATOM 5510 C CA . ASN B 1 232 ? 7.637 -9.875 -14.094 1 98.31 232 ASN B CA 1
ATOM 5511 C C . ASN B 1 232 ? 9.133 -10.078 -14.305 1 98.31 232 ASN B C 1
ATOM 5513 O O . ASN B 1 232 ? 9.57 -10.414 -15.406 1 98.31 232 ASN B O 1
ATOM 5517 N N . LEU B 1 233 ? 9.914 -9.898 -13.273 1 98.62 233 LEU B N 1
ATOM 5518 C CA . LEU B 1 233 ? 11.344 -10.188 -13.375 1 98.62 233 LEU B CA 1
ATOM 5519 C C . LEU B 1 233 ? 11.578 -11.664 -13.656 1 98.62 233 LEU B C 1
ATOM 5521 O O . LEU B 1 233 ? 12.477 -12.016 -14.422 1 98.62 233 LEU B O 1
ATOM 5525 N N . ALA B 1 234 ? 10.836 -12.523 -13.023 1 98.62 234 ALA B N 1
ATOM 5526 C CA . ALA B 1 234 ? 10.984 -13.969 -13.211 1 98.62 234 ALA B CA 1
ATOM 5527 C C . ALA B 1 234 ? 10.719 -14.367 -14.656 1 98.62 234 ALA B C 1
ATOM 5529 O O . ALA B 1 234 ? 11.484 -15.133 -15.242 1 98.62 234 ALA B O 1
ATOM 5530 N N . ILE B 1 235 ? 9.664 -13.812 -15.172 1 97.25 235 ILE B N 1
ATOM 5531 C CA . ILE B 1 235 ? 9.312 -14.109 -16.547 1 97.25 235 ILE B CA 1
ATOM 5532 C C . ILE B 1 235 ? 10.391 -13.578 -17.484 1 97.25 235 ILE B C 1
ATOM 5534 O O . ILE B 1 235 ? 10.789 -14.258 -18.438 1 97.25 235 ILE B O 1
ATOM 5538 N N . GLU B 1 236 ? 10.797 -12.359 -17.203 1 96.06 236 GLU B N 1
ATOM 5539 C CA . GLU B 1 236 ? 11.852 -11.773 -18.047 1 96.06 236 GLU B CA 1
ATOM 5540 C C . GLU B 1 236 ? 13.141 -12.578 -17.938 1 96.06 236 GLU B C 1
ATOM 5542 O O . GLU B 1 236 ? 13.812 -12.812 -18.938 1 96.06 236 GLU B O 1
ATOM 5547 N N . SER B 1 237 ? 13.531 -12.977 -16.766 1 96.62 237 SER B N 1
ATOM 5548 C CA . SER B 1 237 ? 14.727 -13.789 -16.547 1 96.62 237 SER B CA 1
ATOM 5549 C C . SER B 1 237 ? 14.656 -15.102 -17.328 1 96.62 237 SER B C 1
ATOM 5551 O O . SER B 1 237 ? 15.617 -15.484 -18 1 96.62 237 SER B O 1
ATOM 5553 N N . SER B 1 238 ? 13.578 -15.75 -17.234 1 94.94 238 SER B N 1
ATOM 5554 C CA . SER B 1 238 ? 13.367 -17 -17.969 1 94.94 238 SER B CA 1
ATOM 5555 C C . SER B 1 238 ? 13.438 -16.766 -19.484 1 94.94 238 SER B C 1
ATOM 5557 O O . SER B 1 238 ? 14 -17.594 -20.219 1 94.94 238 SER B O 1
ATOM 5559 N N . ALA B 1 239 ? 12.852 -15.68 -19.906 1 91.75 239 ALA B N 1
ATOM 5560 C CA . ALA B 1 239 ? 12.844 -15.344 -21.328 1 91.75 239 ALA B CA 1
ATOM 5561 C C . ALA B 1 239 ? 14.258 -15.133 -21.844 1 91.75 239 ALA B C 1
ATOM 5563 O O . ALA B 1 239 ? 14.531 -15.359 -23.031 1 91.75 239 ALA B O 1
ATOM 5564 N N . GLN B 1 240 ? 15.117 -14.75 -20.953 1 91.44 240 GLN B N 1
ATOM 5565 C CA . GLN B 1 240 ? 16.516 -14.539 -21.312 1 91.44 240 GLN B CA 1
ATOM 5566 C C . GLN B 1 240 ? 17.297 -15.844 -21.297 1 91.44 240 GLN B C 1
ATOM 5568 O O . GLN B 1 240 ? 18.516 -15.852 -21.5 1 91.44 240 GLN B O 1
ATOM 5573 N N . GLY B 1 241 ? 16.641 -16.953 -20.953 1 91.69 241 GLY B N 1
ATOM 5574 C CA . GLY B 1 241 ? 17.266 -18.266 -20.984 1 91.69 241 GLY B CA 1
ATOM 5575 C C . GLY B 1 241 ? 17.922 -18.641 -19.656 1 91.69 241 GLY B C 1
ATOM 5576 O O . GLY B 1 241 ? 18.688 -19.609 -19.594 1 91.69 241 GLY B O 1
ATOM 5577 N N . LEU B 1 242 ? 17.609 -17.875 -18.656 1 94.88 242 LEU B N 1
ATOM 5578 C CA . LEU B 1 242 ? 18.203 -18.141 -17.359 1 94.88 242 LEU B CA 1
ATOM 5579 C C . LEU B 1 242 ? 17.312 -19.062 -16.531 1 94.88 242 LEU B C 1
ATOM 5581 O O . LEU B 1 242 ? 16.094 -18.875 -16.484 1 94.88 242 LEU B O 1
ATOM 5585 N N . SER B 1 243 ? 17.969 -20.094 -15.977 1 96.31 243 SER B N 1
ATOM 5586 C CA . SER B 1 243 ? 17.203 -20.891 -15.016 1 96.31 243 SER B CA 1
ATOM 5587 C C . SER B 1 243 ? 16.859 -20.078 -13.773 1 96.31 243 SER B C 1
ATOM 5589 O O . SER B 1 243 ? 17.75 -19.531 -13.117 1 96.31 243 SER B O 1
ATOM 5591 N N . THR B 1 244 ? 15.531 -19.984 -13.461 1 98.19 244 THR B N 1
ATOM 5592 C CA . THR B 1 244 ? 15.062 -19.078 -12.422 1 98.19 244 THR B CA 1
ATOM 5593 C C . THR B 1 244 ? 14.07 -19.781 -11.508 1 98.19 244 THR B C 1
ATOM 5595 O O . THR B 1 244 ? 13.234 -20.562 -11.969 1 98.19 244 THR B O 1
ATOM 5598 N N . ILE B 1 245 ? 14.18 -19.5 -10.211 1 98.75 245 ILE B N 1
ATOM 5599 C CA . ILE B 1 245 ? 13.164 -19.969 -9.273 1 98.75 245 ILE B CA 1
ATOM 5600 C C . ILE B 1 245 ? 12.68 -18.797 -8.414 1 98.75 245 ILE B C 1
ATOM 5602 O O . ILE B 1 245 ? 13.477 -17.953 -8.008 1 98.75 245 ILE B O 1
ATOM 5606 N N . VAL B 1 246 ? 11.352 -18.703 -8.258 1 98.88 246 VAL B N 1
ATOM 5607 C CA . VAL B 1 246 ? 10.734 -17.719 -7.379 1 98.88 246 VAL B CA 1
ATOM 5608 C C . VAL B 1 246 ? 10.422 -18.344 -6.023 1 98.88 246 VAL B C 1
ATOM 5610 O O . VAL B 1 246 ? 9.781 -19.391 -5.957 1 98.88 246 VAL B O 1
ATOM 5613 N N . VAL B 1 247 ? 10.891 -17.734 -4.988 1 98.81 247 VAL B N 1
ATOM 5614 C CA . VAL B 1 247 ? 10.594 -18.141 -3.617 1 98.81 247 VAL B CA 1
ATOM 5615 C C . VAL B 1 247 ? 9.703 -17.094 -2.953 1 98.81 247 VAL B C 1
ATOM 5617 O O . VAL B 1 247 ? 10.156 -15.984 -2.664 1 98.81 247 VAL B O 1
ATOM 5620 N N . ASP B 1 248 ? 8.469 -17.453 -2.695 1 98.44 248 ASP B N 1
ATOM 5621 C CA . ASP B 1 248 ? 7.5 -16.562 -2.08 1 98.44 248 ASP B CA 1
ATOM 5622 C C . ASP B 1 248 ? 7.574 -16.625 -0.558 1 98.44 248 ASP B C 1
ATOM 5624 O O . ASP B 1 248 ? 7.031 -17.547 0.055 1 98.44 248 ASP B O 1
ATOM 5628 N N . LEU B 1 249 ? 8.156 -15.609 0.051 1 97.94 249 LEU B N 1
ATOM 5629 C CA . LEU B 1 249 ? 8.289 -15.594 1.503 1 97.94 249 LEU B CA 1
ATOM 5630 C C . LEU B 1 249 ? 7.352 -14.562 2.125 1 97.94 249 LEU B C 1
ATOM 5632 O O . LEU B 1 249 ? 7.484 -14.227 3.305 1 97.94 249 LEU B O 1
ATOM 5636 N N . ASP B 1 250 ? 6.465 -14.031 1.352 1 96.38 250 ASP B N 1
ATOM 5637 C CA . ASP B 1 250 ? 5.316 -13.336 1.924 1 96.38 250 ASP B CA 1
ATOM 5638 C C . ASP B 1 250 ? 4.203 -14.312 2.291 1 96.38 250 ASP B C 1
ATOM 5640 O O . ASP B 1 250 ? 3.168 -14.359 1.627 1 96.38 250 ASP B O 1
ATOM 5644 N N . ILE B 1 251 ? 4.344 -14.906 3.334 1 94.56 251 ILE B N 1
ATOM 5645 C CA . ILE B 1 251 ? 3.475 -16.016 3.709 1 94.56 251 ILE B CA 1
ATOM 5646 C C . ILE B 1 251 ? 2.143 -15.477 4.227 1 94.56 251 ILE B C 1
ATOM 5648 O O . ILE B 1 251 ? 1.185 -16.234 4.398 1 94.56 251 ILE B O 1
ATOM 5652 N N . ASP B 1 252 ? 2.062 -14.164 4.418 1 91.25 252 ASP B N 1
ATOM 5653 C CA . ASP B 1 252 ? 0.812 -13.578 4.891 1 91.25 252 ASP B CA 1
ATOM 5654 C C . ASP B 1 252 ? -0.16 -13.352 3.734 1 91.25 252 ASP B C 1
ATOM 5656 O O . ASP B 1 252 ? -1.31 -13.789 3.789 1 91.25 252 ASP B O 1
ATOM 5660 N N . TYR B 1 253 ? 0.335 -12.719 2.699 1 92.75 253 TYR B N 1
ATOM 5661 C CA . TYR B 1 253 ? -0.587 -12.32 1.642 1 92.75 253 TYR B CA 1
ATOM 5662 C C . TYR B 1 253 ? -0.472 -13.258 0.44 1 92.75 253 TYR B C 1
ATOM 5664 O O . TYR B 1 253 ? -1.444 -13.453 -0.292 1 92.75 253 TYR B O 1
ATOM 5672 N N . ARG B 1 254 ? 0.707 -13.812 0.132 1 95.56 254 ARG B N 1
ATOM 5673 C CA . ARG B 1 254 ? 0.935 -14.844 -0.878 1 95.56 254 ARG B CA 1
ATOM 5674 C C . ARG B 1 254 ? 0.478 -14.367 -2.254 1 95.56 254 ARG B C 1
ATOM 5676 O O . ARG B 1 254 ? -0.238 -15.086 -2.957 1 95.56 254 ARG B O 1
ATOM 5683 N N . GLY B 1 255 ? 0.897 -13.156 -2.57 1 95.56 255 GLY B N 1
ATOM 5684 C CA . GLY B 1 255 ? 0.474 -12.523 -3.809 1 95.56 255 GLY B CA 1
ATOM 5685 C C . GLY B 1 255 ? 0.936 -13.266 -5.047 1 95.56 255 GLY B C 1
ATOM 5686 O O . GLY B 1 255 ? 0.36 -13.102 -6.125 1 95.56 255 GLY B O 1
ATOM 5687 N N . ILE B 1 256 ? 1.907 -14.109 -4.918 1 97.56 256 ILE B N 1
ATOM 5688 C CA . ILE B 1 256 ? 2.449 -14.852 -6.047 1 97.56 256 ILE B CA 1
ATOM 5689 C C . ILE B 1 256 ? 1.366 -15.758 -6.633 1 97.56 256 ILE B C 1
ATOM 5691 O O . ILE B 1 256 ? 1.337 -15.992 -7.844 1 97.56 256 ILE B O 1
ATOM 5695 N N . ASN B 1 257 ? 0.421 -16.234 -5.785 1 93.75 257 ASN B N 1
ATOM 5696 C CA . ASN B 1 257 ? -0.696 -17.047 -6.25 1 93.75 257 ASN B CA 1
ATOM 5697 C C . ASN B 1 257 ? -1.5 -16.328 -7.332 1 93.75 257 ASN B C 1
ATOM 5699 O O . ASN B 1 257 ? -1.992 -16.969 -8.266 1 93.75 257 ASN B O 1
ATOM 5703 N N . LEU B 1 258 ? -1.619 -15.047 -7.207 1 93.38 258 LEU B N 1
ATOM 5704 C CA . LEU B 1 258 ? -2.414 -14.258 -8.141 1 93.38 258 LEU B CA 1
ATOM 5705 C C . LEU B 1 258 ? -1.719 -14.148 -9.492 1 93.38 258 LEU B C 1
ATOM 5707 O O . LEU B 1 258 ? -2.379 -14.125 -10.531 1 93.38 258 LEU B O 1
ATOM 5711 N N . TYR B 1 259 ? -0.408 -14.094 -9.445 1 95.38 259 TYR B N 1
ATOM 5712 C CA . TYR B 1 259 ? 0.35 -13.852 -10.672 1 95.38 259 TYR B CA 1
ATOM 5713 C C . TYR B 1 259 ? 0.638 -15.156 -11.398 1 95.38 259 TYR B C 1
ATOM 5715 O O . TYR B 1 259 ? 0.803 -15.172 -12.625 1 95.38 259 TYR B O 1
ATOM 5723 N N . PHE B 1 260 ? 0.773 -16.188 -10.672 1 95.44 260 PHE B N 1
ATOM 5724 C CA . PHE B 1 260 ? 1.017 -17.484 -11.273 1 95.44 260 PHE B CA 1
ATOM 5725 C C . PHE B 1 260 ? -0.149 -18.438 -11.008 1 95.44 260 PHE B C 1
ATOM 5727 O O . PHE B 1 260 ? -0.058 -19.312 -10.148 1 95.44 260 PHE B O 1
ATOM 5734 N N . SER B 1 261 ? -1.141 -18.297 -11.82 1 85.31 261 SER B N 1
ATOM 5735 C CA . SER B 1 261 ? -2.383 -19.047 -11.633 1 85.31 261 SER B CA 1
ATOM 5736 C C . SER B 1 261 ? -2.162 -20.547 -11.828 1 85.31 261 SER B C 1
ATOM 5738 O O . SER B 1 261 ? -2.9 -21.359 -11.273 1 85.31 261 SER B O 1
ATOM 5740 N N . LYS B 1 262 ? -1.112 -20.906 -12.586 1 87.38 262 LYS B N 1
ATOM 5741 C CA . LYS B 1 262 ? -0.786 -22.312 -12.789 1 87.38 262 LYS B CA 1
ATOM 5742 C C . LYS B 1 262 ? -0.558 -23.031 -11.453 1 87.38 262 LYS B C 1
ATOM 5744 O O . LYS B 1 262 ? -0.887 -24.203 -11.312 1 87.38 262 LYS B O 1
ATOM 5749 N N . PHE B 1 263 ? 0.003 -22.328 -10.516 1 93.19 263 PHE B N 1
ATOM 5750 C CA . PHE B 1 263 ? 0.238 -22.906 -9.195 1 93.19 263 PHE B CA 1
ATOM 5751 C C . PHE B 1 263 ? -1.072 -23.359 -8.562 1 93.19 263 PHE B C 1
ATOM 5753 O O . PHE B 1 263 ? -1.171 -24.484 -8.07 1 93.19 263 PHE B O 1
ATOM 5760 N N . GLY B 1 264 ? -2.02 -22.453 -8.555 1 87.06 264 GLY B N 1
ATOM 5761 C CA . GLY B 1 264 ? -3.328 -22.797 -8.031 1 87.06 264 GLY B CA 1
ATOM 5762 C C . GLY B 1 264 ? -3.963 -23.984 -8.75 1 87.06 264 GLY B C 1
ATOM 5763 O O . GLY B 1 264 ? -4.566 -24.844 -8.109 1 87.06 264 GLY B O 1
ATOM 5764 N N . ASP B 1 265 ? -3.764 -23.969 -10 1 79 265 ASP B N 1
ATOM 5765 C CA . ASP B 1 265 ? -4.289 -25.078 -10.805 1 79 265 ASP B CA 1
ATOM 5766 C C . ASP B 1 265 ? -3.654 -26.406 -10.406 1 79 265 ASP B C 1
ATOM 5768 O O . ASP B 1 265 ? -4.348 -27.406 -10.273 1 79 265 ASP B O 1
ATOM 5772 N N . GLU B 1 266 ? -2.373 -26.375 -10.219 1 83.06 266 GLU B N 1
ATOM 5773 C CA . GLU B 1 266 ? -1.646 -27.578 -9.867 1 83.06 266 GLU B CA 1
ATOM 5774 C C . GLU B 1 266 ? -2.016 -28.062 -8.461 1 83.06 266 GLU B C 1
ATOM 5776 O O . GLU B 1 266 ? -2.039 -29.266 -8.195 1 83.06 266 GLU B O 1
ATOM 5781 N N . VAL B 1 267 ? -2.268 -27.141 -7.574 1 86.44 267 VAL B N 1
ATOM 5782 C CA . VAL B 1 267 ? -2.654 -27.469 -6.207 1 86.44 267 VAL B CA 1
ATOM 5783 C C . VAL B 1 267 ? -3.971 -28.25 -6.215 1 86.44 267 VAL B C 1
ATOM 5785 O O . VAL B 1 267 ? -4.176 -29.141 -5.391 1 86.44 267 VAL B O 1
ATOM 5788 N N . GLU B 1 268 ? -4.828 -27.891 -7.09 1 74.25 268 GLU B N 1
ATOM 5789 C CA . GLU B 1 268 ? -6.113 -28.578 -7.191 1 74.25 268 GLU B CA 1
ATOM 5790 C C . GLU B 1 268 ? -5.926 -30.047 -7.531 1 74.25 268 GLU B C 1
ATOM 5792 O O . GLU B 1 268 ? -6.664 -30.906 -7.035 1 74.25 268 GLU B O 1
ATOM 5797 N N . TYR B 1 269 ? -4.926 -30.375 -8.312 1 73.56 269 TYR B N 1
ATOM 5798 C CA . TYR B 1 269 ? -4.656 -31.734 -8.742 1 73.56 269 TYR B CA 1
ATOM 5799 C C . TYR B 1 269 ? -3.734 -32.438 -7.754 1 73.56 269 TYR B C 1
ATOM 5801 O O . TYR B 1 269 ? -3.793 -33.656 -7.609 1 73.56 269 TYR B O 1
ATOM 5809 N N . ASN B 1 270 ? -2.883 -31.734 -7.238 1 82.69 270 ASN B N 1
ATOM 5810 C CA . ASN B 1 270 ? -1.933 -32.219 -6.246 1 82.69 270 ASN B CA 1
ATOM 5811 C C . ASN B 1 270 ? -1.963 -31.375 -4.973 1 82.69 270 ASN B C 1
ATOM 5813 O O . ASN B 1 270 ? -1.119 -30.5 -4.785 1 82.69 270 ASN B O 1
ATOM 5817 N N . PRO B 1 271 ? -2.809 -31.688 -4.055 1 84 271 PRO B N 1
ATOM 5818 C CA . PRO B 1 271 ? -3.004 -30.891 -2.846 1 84 271 PRO B CA 1
ATOM 5819 C C . PRO B 1 271 ? -1.729 -30.75 -2.016 1 84 271 PRO B C 1
ATOM 5821 O O . PRO B 1 271 ? -1.6 -29.812 -1.225 1 84 271 PRO B O 1
ATOM 5824 N N . ASP B 1 272 ? -0.801 -31.656 -2.225 1 88 272 ASP B N 1
ATOM 5825 C CA . ASP B 1 272 ? 0.453 -31.578 -1.481 1 88 272 ASP B CA 1
ATOM 5826 C C . ASP B 1 272 ? 1.22 -30.297 -1.84 1 88 272 ASP B C 1
ATOM 5828 O O . ASP B 1 272 ? 1.98 -29.781 -1.023 1 88 272 ASP B O 1
ATOM 5832 N N . LEU B 1 273 ? 0.938 -29.828 -3.041 1 93.38 273 LEU B N 1
ATOM 5833 C CA . LEU B 1 273 ? 1.619 -28.625 -3.518 1 93.38 273 LEU B CA 1
ATOM 5834 C C . LEU B 1 273 ? 1.148 -27.391 -2.756 1 93.38 273 LEU B C 1
ATOM 5836 O O . LEU B 1 273 ? 1.779 -26.328 -2.826 1 93.38 273 LEU B O 1
ATOM 5840 N N . SER B 1 274 ? 0.036 -27.578 -1.988 1 94.75 274 SER B N 1
ATOM 5841 C CA . SER B 1 274 ? -0.429 -26.438 -1.188 1 94.75 274 SER B CA 1
ATOM 5842 C C . SER B 1 274 ? 0.637 -26 -0.195 1 94.75 274 SER B C 1
ATOM 5844 O O . SER B 1 274 ? 0.689 -24.812 0.179 1 94.75 274 SER B O 1
ATOM 5846 N N . TYR B 1 275 ? 1.549 -26.953 0.151 1 96.88 275 TYR B N 1
ATOM 5847 C CA . TYR B 1 275 ? 2.641 -26.688 1.08 1 96.88 275 TYR B CA 1
ATOM 5848 C C . TYR B 1 275 ? 3.977 -26.641 0.35 1 96.88 275 TYR B C 1
ATOM 5850 O O . TYR B 1 275 ? 5.02 -26.969 0.923 1 96.88 275 TYR B O 1
ATOM 5858 N N . SER B 1 276 ? 3.922 -26.234 -0.887 1 97.81 276 SER B N 1
ATOM 5859 C CA . SER B 1 276 ? 5.086 -26.25 -1.767 1 97.81 276 SER B CA 1
ATOM 5860 C C . SER B 1 276 ? 6.301 -25.625 -1.088 1 97.81 276 SER B C 1
ATOM 5862 O O . SER B 1 276 ? 7.367 -26.234 -1.019 1 97.81 276 SER B O 1
ATOM 5864 N N . LEU B 1 277 ? 6.176 -24.438 -0.509 1 98.38 277 LEU B N 1
ATOM 5865 C CA . LEU B 1 277 ? 7.277 -23.703 0.107 1 98.38 277 LEU B CA 1
ATOM 5866 C C . LEU B 1 277 ? 7.871 -24.5 1.27 1 98.38 277 LEU B C 1
ATOM 5868 O O . LEU B 1 277 ? 9.086 -24.656 1.356 1 98.38 277 LEU B O 1
ATOM 5872 N N . ILE B 1 278 ? 7.027 -24.984 2.104 1 97.69 278 ILE B N 1
ATOM 5873 C CA . ILE B 1 278 ? 7.453 -25.703 3.297 1 97.69 278 ILE B CA 1
ATOM 5874 C C . ILE B 1 278 ? 8.172 -27 2.895 1 97.69 278 ILE B C 1
ATOM 5876 O O . ILE B 1 278 ? 9.234 -27.312 3.436 1 97.69 278 ILE B O 1
ATOM 5880 N N . ARG B 1 279 ? 7.633 -27.672 1.973 1 97 279 ARG B N 1
ATOM 5881 C CA . ARG B 1 279 ? 8.227 -28.938 1.525 1 97 279 ARG B CA 1
ATOM 5882 C C . ARG B 1 279 ? 9.602 -28.703 0.915 1 97 279 ARG B C 1
ATOM 5884 O O . ARG B 1 279 ? 10.531 -29.484 1.156 1 97 279 ARG B O 1
ATOM 5891 N N . CYS B 1 280 ? 9.711 -27.641 0.157 1 97.75 280 CYS B N 1
ATOM 5892 C CA . CYS B 1 280 ? 11 -27.328 -0.446 1 97.75 280 CYS B CA 1
ATOM 5893 C C . CYS B 1 280 ? 12.031 -26.953 0.62 1 97.75 280 CYS B C 1
ATOM 5895 O O . CYS B 1 280 ? 13.203 -27.328 0.511 1 97.75 280 CYS B O 1
ATOM 5897 N N . ILE B 1 281 ? 11.578 -26.234 1.654 1 97.69 281 ILE B N 1
ATOM 5898 C CA . ILE B 1 281 ? 12.484 -25.797 2.715 1 97.69 281 ILE B CA 1
ATOM 5899 C C . ILE B 1 281 ? 12.945 -27.016 3.521 1 97.69 281 ILE B C 1
ATOM 5901 O O . ILE B 1 281 ? 14.117 -27.109 3.9 1 97.69 281 ILE B O 1
ATOM 5905 N N . ILE B 1 282 ? 12.055 -27.969 3.775 1 96.06 282 ILE B N 1
ATOM 5906 C CA . ILE B 1 282 ? 12.359 -29.156 4.559 1 96.06 282 ILE B CA 1
ATOM 5907 C C . ILE B 1 282 ? 13.305 -30.062 3.773 1 96.06 282 ILE B C 1
ATOM 5909 O O . ILE B 1 282 ? 14.242 -30.641 4.336 1 96.06 282 ILE B O 1
ATOM 5913 N N . LYS B 1 283 ? 13.008 -30.203 2.518 1 96.19 283 LYS B N 1
ATOM 5914 C CA . LYS B 1 283 ? 13.812 -31.047 1.634 1 96.19 283 LYS B CA 1
ATOM 5915 C C . LYS B 1 283 ? 14.195 -30.312 0.359 1 96.19 283 LYS B C 1
ATOM 5917 O O . LYS B 1 283 ? 13.633 -30.562 -0.709 1 96.19 283 LYS B O 1
ATOM 5922 N N . PRO B 1 284 ? 15.266 -29.516 0.419 1 96.75 284 PRO B N 1
ATOM 5923 C CA . PRO B 1 284 ? 15.648 -28.656 -0.699 1 96.75 284 PRO B CA 1
ATOM 5924 C C . PRO B 1 284 ? 15.93 -29.438 -1.979 1 96.75 284 PRO B C 1
ATOM 5926 O O . PRO B 1 284 ? 15.656 -28.953 -3.078 1 96.75 284 PRO B O 1
ATOM 5929 N N . ASP B 1 285 ? 16.422 -30.641 -1.856 1 94.75 285 ASP B N 1
ATOM 5930 C CA . ASP B 1 285 ? 16.812 -31.438 -3.027 1 94.75 285 ASP B CA 1
ATOM 5931 C C . ASP B 1 285 ? 15.578 -31.953 -3.766 1 94.75 285 ASP B C 1
ATOM 5933 O O . ASP B 1 285 ? 15.68 -32.438 -4.895 1 94.75 285 ASP B O 1
ATOM 5937 N N . SER B 1 286 ? 14.414 -31.781 -3.217 1 94.06 286 SER B N 1
ATOM 5938 C CA . SER B 1 286 ? 13.18 -32.219 -3.857 1 94.06 286 SER B CA 1
ATOM 5939 C C . SER B 1 286 ? 12.43 -31.031 -4.48 1 94.06 286 SER B C 1
ATOM 5941 O O . SER B 1 286 ? 11.211 -31.094 -4.668 1 94.06 286 SER B O 1
ATOM 5943 N N . TYR B 1 287 ? 13.125 -29.953 -4.793 1 93.62 287 TYR B N 1
ATOM 5944 C CA . TYR B 1 287 ? 12.484 -28.75 -5.312 1 93.62 287 TYR B CA 1
ATOM 5945 C C . TYR B 1 287 ? 11.773 -29.031 -6.633 1 93.62 287 TYR B C 1
ATOM 5947 O O . TYR B 1 287 ? 10.75 -28.422 -6.938 1 93.62 287 TYR B O 1
ATOM 5955 N N . ASP B 1 288 ? 12.258 -29.938 -7.383 1 91.94 288 ASP B N 1
ATOM 5956 C CA . ASP B 1 288 ? 11.727 -30.219 -8.711 1 91.94 288 ASP B CA 1
ATOM 5957 C C . ASP B 1 288 ? 10.344 -30.859 -8.625 1 91.94 288 ASP B C 1
ATOM 5959 O O . ASP B 1 288 ? 9.523 -30.703 -9.531 1 91.94 288 ASP B O 1
ATOM 5963 N N . ILE B 1 289 ? 10.062 -31.531 -7.469 1 91.81 289 ILE B N 1
ATOM 5964 C CA . ILE B 1 289 ? 8.773 -32.188 -7.277 1 91.81 289 ILE B CA 1
ATOM 5965 C C . ILE B 1 289 ? 7.867 -31.297 -6.426 1 91.81 289 ILE B C 1
ATOM 5967 O O . ILE B 1 289 ? 6.645 -31.297 -6.602 1 91.81 289 ILE B O 1
ATOM 5971 N N . ASN B 1 290 ? 8.477 -30.547 -5.617 1 95.62 290 ASN B N 1
ATOM 5972 C CA . ASN B 1 290 ? 7.695 -29.828 -4.613 1 95.62 290 ASN B CA 1
ATOM 5973 C C . ASN B 1 290 ? 7.414 -28.391 -5.039 1 95.62 290 ASN B C 1
ATOM 5975 O O . ASN B 1 290 ? 6.641 -27.688 -4.387 1 95.62 290 ASN B O 1
ATOM 5979 N N . SER B 1 291 ? 8.008 -27.938 -6.156 1 97.19 291 SER B N 1
ATOM 5980 C CA . SER B 1 291 ? 7.707 -26.609 -6.688 1 97.19 291 SER B CA 1
ATOM 5981 C C . SER B 1 291 ? 6.844 -26.703 -7.941 1 97.19 291 SER B C 1
ATOM 5983 O O . SER B 1 291 ? 6.602 -27.797 -8.453 1 97.19 291 SER B O 1
ATOM 5985 N N . CYS B 1 292 ? 6.316 -25.594 -8.336 1 95.94 292 CYS B N 1
ATOM 5986 C CA . CYS B 1 292 ? 5.512 -25.516 -9.547 1 95.94 292 CYS B CA 1
ATOM 5987 C C . CYS B 1 292 ? 6.352 -25.062 -10.734 1 95.94 292 CYS B C 1
ATOM 5989 O O . CYS B 1 292 ? 6.91 -23.969 -10.719 1 95.94 292 CYS B O 1
ATOM 5991 N N . ARG B 1 293 ? 6.449 -25.906 -11.695 1 93.06 293 ARG B N 1
ATOM 5992 C CA . ARG B 1 293 ? 7.164 -25.547 -12.906 1 93.06 293 ARG B CA 1
ATOM 5993 C C . ARG B 1 293 ? 6.289 -24.703 -13.828 1 93.06 293 ARG B C 1
ATOM 5995 O O . ARG B 1 293 ? 5.297 -25.188 -14.375 1 93.06 293 ARG B O 1
ATOM 6002 N N . ILE B 1 294 ? 6.641 -23.438 -14.031 1 93.94 294 ILE B N 1
ATOM 6003 C CA . ILE B 1 294 ? 5.855 -22.516 -14.852 1 93.94 294 ILE B CA 1
ATOM 6004 C C . ILE B 1 294 ? 6.211 -22.703 -16.328 1 93.94 294 ILE B C 1
ATOM 6006 O O . ILE B 1 294 ? 5.324 -22.734 -17.188 1 93.94 294 ILE B O 1
ATOM 6010 N N . ASN B 1 295 ? 7.434 -22.781 -16.672 1 89.06 295 ASN B N 1
ATOM 6011 C CA . ASN B 1 295 ? 8 -23.141 -17.969 1 89.06 295 ASN B CA 1
ATOM 6012 C C . ASN B 1 295 ? 9.359 -23.812 -17.828 1 89.06 295 ASN B C 1
ATOM 6014 O O . ASN B 1 295 ? 9.742 -24.219 -16.734 1 89.06 295 ASN B O 1
ATOM 6018 N N . ASP B 1 296 ? 10.086 -24.047 -18.859 1 90.12 296 ASP B N 1
ATOM 6019 C CA . ASP B 1 296 ? 11.297 -24.859 -18.844 1 90.12 296 ASP B CA 1
ATOM 6020 C C . ASP B 1 296 ? 12.367 -24.234 -17.953 1 90.12 296 ASP B C 1
ATOM 6022 O O . ASP B 1 296 ? 13.18 -24.953 -17.359 1 90.12 296 ASP B O 1
ATOM 6026 N N . ASN B 1 297 ? 12.312 -22.922 -17.797 1 94.06 297 ASN B N 1
ATOM 6027 C CA . ASN B 1 297 ? 13.398 -22.234 -17.094 1 94.06 297 ASN B CA 1
ATOM 6028 C C . ASN B 1 297 ? 12.906 -21.578 -15.82 1 94.06 297 ASN B C 1
ATOM 6030 O O . ASN B 1 297 ? 13.664 -20.875 -15.148 1 94.06 297 ASN B O 1
ATOM 6034 N N . LEU B 1 298 ? 11.609 -21.812 -15.445 1 97.5 298 LEU B N 1
ATOM 6035 C CA . LEU B 1 298 ? 11.062 -21.031 -14.336 1 97.5 298 LEU B CA 1
ATOM 6036 C C . LEU B 1 298 ? 10.258 -21.922 -13.398 1 97.5 298 LEU B C 1
ATOM 6038 O O . LEU B 1 298 ? 9.328 -22.609 -13.828 1 97.5 298 LEU B O 1
ATOM 6042 N N . PHE B 1 299 ? 10.656 -21.906 -12.141 1 98.31 299 PHE B N 1
ATOM 6043 C CA . PHE B 1 299 ? 9.945 -22.609 -11.07 1 98.31 299 PHE B CA 1
ATOM 6044 C C . PHE B 1 299 ? 9.414 -21.609 -10.047 1 98.31 299 PHE B C 1
ATOM 6046 O O . PHE B 1 299 ? 9.969 -20.531 -9.867 1 98.31 299 PHE B O 1
ATOM 6053 N N . VAL B 1 300 ? 8.312 -21.984 -9.406 1 98.56 300 VAL B N 1
ATOM 6054 C CA . VAL B 1 300 ? 7.711 -21.156 -8.359 1 98.56 300 VAL B CA 1
ATOM 6055 C C . VAL B 1 300 ? 7.391 -22.031 -7.141 1 98.56 300 VAL B C 1
ATOM 6057 O O . VAL B 1 300 ? 6.824 -23.109 -7.277 1 98.56 300 VAL B O 1
ATOM 6060 N N . THR B 1 301 ? 7.844 -21.594 -5.992 1 98.56 301 THR B N 1
ATOM 6061 C CA . THR B 1 301 ? 7.441 -22.234 -4.742 1 98.56 301 THR B CA 1
ATOM 6062 C C . THR B 1 301 ? 6.785 -21.219 -3.811 1 98.56 301 THR B C 1
ATOM 6064 O O . THR B 1 301 ? 7.336 -20.141 -3.561 1 98.56 301 THR B O 1
ATOM 6067 N N . THR B 1 302 ? 5.562 -21.469 -3.402 1 98.19 302 THR B N 1
ATOM 6068 C CA . THR B 1 302 ? 4.742 -20.641 -2.539 1 98.19 302 THR B CA 1
ATOM 6069 C C . THR B 1 302 ? 3.789 -21.484 -1.704 1 98.19 302 THR B C 1
ATOM 6071 O O . THR B 1 302 ? 3.887 -22.719 -1.703 1 98.19 302 THR B O 1
ATOM 6074 N N . LEU B 1 303 ? 3.035 -20.906 -0.841 1 97.31 303 LEU B N 1
ATOM 6075 C CA . LEU B 1 303 ? 1.943 -21.547 -0.12 1 97.31 303 LEU B CA 1
ATOM 6076 C C . LEU B 1 303 ? 0.599 -21.219 -0.762 1 97.31 303 LEU B C 1
ATOM 6078 O O . LEU B 1 303 ? 0.363 -20.094 -1.175 1 97.31 303 LEU B O 1
ATOM 6082 N N . ALA B 1 304 ? -0.201 -22.188 -0.842 1 93.44 304 ALA B N 1
ATOM 6083 C CA . ALA B 1 304 ? -1.538 -21.969 -1.39 1 93.44 304 ALA B CA 1
ATOM 6084 C C . ALA B 1 304 ? -2.391 -21.125 -0.447 1 93.44 304 ALA B C 1
ATOM 6086 O O . ALA B 1 304 ? -2.113 -21.062 0.752 1 93.44 304 ALA B O 1
ATOM 6087 N N . TYR B 1 305 ? -3.416 -20.484 -0.983 1 87.94 305 TYR B N 1
ATOM 6088 C CA . TYR B 1 305 ? -4.32 -19.656 -0.201 1 87.94 305 TYR B CA 1
ATOM 6089 C C . TYR B 1 305 ? -5.082 -20.484 0.825 1 87.94 305 TYR B C 1
ATOM 6091 O O . TYR B 1 305 ? -5.5 -19.969 1.863 1 87.94 305 TYR B O 1
ATOM 6099 N N . SER B 1 306 ? -5.195 -21.766 0.58 1 87.12 306 SER B N 1
ATOM 6100 C CA . SER B 1 306 ? -5.969 -22.641 1.451 1 87.12 306 SER B CA 1
ATOM 6101 C C . SER B 1 306 ? -5.246 -22.891 2.773 1 87.12 306 SER B C 1
ATOM 6103 O O . SER B 1 306 ? -5.855 -23.328 3.746 1 87.12 306 SER B O 1
ATOM 6105 N N . ILE B 1 307 ? -3.979 -22.594 2.82 1 90.75 307 ILE B N 1
ATOM 6106 C CA . ILE B 1 307 ? -3.215 -22.797 4.047 1 90.75 307 ILE B CA 1
ATOM 6107 C C . ILE B 1 307 ? -3.469 -21.656 5.012 1 90.75 307 ILE B C 1
ATOM 6109 O O . ILE B 1 307 ? -3.293 -20.484 4.656 1 90.75 307 ILE B O 1
ATOM 6113 N N . SER B 1 308 ? -3.803 -21.953 6.188 1 86.44 308 SER B N 1
ATOM 6114 C CA . SER B 1 308 ? -4.098 -20.938 7.195 1 86.44 308 SER B CA 1
ATOM 6115 C C . SER B 1 308 ? -2.83 -20.234 7.664 1 86.44 308 SER B C 1
ATOM 6117 O O . SER B 1 308 ? -1.769 -20.859 7.758 1 86.44 308 SER B O 1
ATOM 6119 N N . SER B 1 309 ? -2.99 -18.984 7.996 1 82.56 309 SER B N 1
ATOM 6120 C CA . SER B 1 309 ? -1.869 -18.219 8.531 1 82.56 309 SER B CA 1
ATOM 6121 C C . SER B 1 309 ? -1.48 -18.703 9.922 1 82.56 309 SER B C 1
ATOM 6123 O O . SER B 1 309 ? -0.384 -18.406 10.406 1 82.56 309 SER B O 1
ATOM 6125 N N . LYS B 1 310 ? -2.307 -19.453 10.555 1 82.81 310 LYS B N 1
ATOM 6126 C CA . LYS B 1 310 ? -2.062 -19.953 11.906 1 82.81 310 LYS B CA 1
ATOM 6127 C C . LYS B 1 310 ? -1.612 -21.406 11.891 1 82.81 310 LYS B C 1
ATOM 6129 O O . LYS B 1 310 ? -1.504 -22.047 12.938 1 82.81 310 LYS B O 1
ATOM 6134 N N . ASP B 1 311 ? -1.37 -21.891 10.711 1 89.5 311 ASP B N 1
ATOM 6135 C CA . ASP B 1 311 ? -0.901 -23.266 10.578 1 89.5 311 ASP B CA 1
ATOM 6136 C C . ASP B 1 311 ? 0.441 -23.453 11.281 1 89.5 311 ASP B C 1
ATOM 6138 O O . ASP B 1 311 ? 1.403 -22.75 11 1 89.5 311 ASP B O 1
ATOM 6142 N N . LYS B 1 312 ? 0.537 -24.422 12.117 1 89.81 312 LYS B N 1
ATOM 6143 C CA . LYS B 1 312 ? 1.721 -24.672 12.938 1 89.81 312 LYS B CA 1
ATOM 6144 C C . LYS B 1 312 ? 2.916 -25.062 12.07 1 89.81 312 LYS B C 1
ATOM 6146 O O . LYS B 1 312 ? 4.066 -24.859 12.469 1 89.81 312 LYS B O 1
ATOM 6151 N N . LEU B 1 313 ? 2.691 -25.562 10.906 1 91.12 313 LEU B N 1
ATOM 6152 C CA . LEU B 1 313 ? 3.766 -25.984 10.008 1 91.12 313 LEU B CA 1
ATOM 6153 C C . LEU B 1 313 ? 4.578 -24.781 9.539 1 91.12 313 LEU B C 1
ATOM 6155 O O . LEU B 1 313 ? 5.719 -24.938 9.086 1 91.12 313 LEU B O 1
ATOM 6159 N N . LEU B 1 314 ? 3.967 -23.594 9.633 1 92.75 314 LEU B N 1
ATOM 6160 C CA . LEU B 1 314 ? 4.66 -22.391 9.195 1 92.75 314 LEU B CA 1
ATOM 6161 C C . LEU B 1 314 ? 5.852 -22.094 10.102 1 92.75 314 LEU B C 1
ATOM 6163 O O . LEU B 1 314 ? 6.773 -21.375 9.703 1 92.75 314 LEU B O 1
ATOM 6167 N N . GLU B 1 315 ? 5.844 -22.625 11.266 1 92.5 315 GLU B N 1
ATOM 6168 C CA . GLU B 1 315 ? 6.926 -22.406 12.227 1 92.5 315 GLU B CA 1
ATOM 6169 C C . GLU B 1 315 ? 8.219 -23.078 11.758 1 92.5 315 GLU B C 1
ATOM 6171 O O . GLU B 1 315 ? 9.305 -22.766 12.258 1 92.5 315 GLU B O 1
ATOM 6176 N N . ILE B 1 316 ? 8.094 -23.984 10.852 1 93.12 316 ILE B N 1
ATOM 6177 C CA . ILE B 1 316 ? 9.25 -24.688 10.305 1 93.12 316 ILE B CA 1
ATOM 6178 C C . ILE B 1 316 ? 10.172 -23.688 9.602 1 93.12 316 ILE B C 1
ATOM 6180 O O . ILE B 1 316 ? 11.375 -23.922 9.492 1 93.12 316 ILE B O 1
ATOM 6184 N N . ILE B 1 317 ? 9.586 -22.641 9.141 1 95 317 ILE B N 1
ATOM 6185 C CA . ILE B 1 317 ? 10.367 -21.625 8.445 1 95 317 ILE B CA 1
ATOM 6186 C C . ILE B 1 317 ? 11.203 -20.828 9.445 1 95 317 ILE B C 1
ATOM 6188 O O . ILE B 1 317 ? 10.695 -19.922 10.102 1 95 317 ILE B O 1
ATOM 6192 N N . ASP B 1 318 ? 12.406 -21.234 9.57 1 94.69 318 ASP B N 1
ATOM 6193 C CA . ASP B 1 318 ? 13.336 -20.5 10.43 1 94.69 318 ASP B CA 1
ATOM 6194 C C . ASP B 1 318 ? 14.609 -20.125 9.68 1 94.69 318 ASP B C 1
ATOM 6196 O O . ASP B 1 318 ? 14.789 -20.516 8.523 1 94.69 318 ASP B O 1
ATOM 6200 N N . ILE B 1 319 ? 15.406 -19.391 10.273 1 95.38 319 ILE B N 1
ATOM 6201 C CA . ILE B 1 319 ? 16.547 -18.766 9.617 1 95.38 319 ILE B CA 1
ATOM 6202 C C . ILE B 1 319 ? 17.531 -19.844 9.164 1 95.38 319 ILE B C 1
ATOM 6204 O O . ILE B 1 319 ? 18.141 -19.719 8.094 1 95.38 319 ILE B O 1
ATOM 6208 N N . LYS B 1 320 ? 17.75 -20.875 9.961 1 96.06 320 LYS B N 1
ATOM 6209 C CA . LYS B 1 320 ? 18.688 -21.938 9.625 1 96.06 320 LYS B CA 1
ATOM 6210 C C . LYS B 1 320 ? 18.234 -22.703 8.391 1 96.06 320 LYS B C 1
ATOM 6212 O O . LYS B 1 320 ? 19.016 -22.906 7.449 1 96.06 320 LYS B O 1
ATOM 6217 N N . LYS B 1 321 ? 17.062 -23.125 8.398 1 96.94 321 LYS B N 1
ATOM 6218 C CA . LYS B 1 321 ? 16.516 -23.891 7.285 1 96.94 321 LYS B CA 1
ATOM 6219 C C . LYS B 1 321 ? 16.406 -23.031 6.023 1 96.94 321 LYS B C 1
ATOM 6221 O O . LYS B 1 321 ? 16.672 -23.516 4.918 1 96.94 321 LYS B O 1
ATOM 6226 N N . LEU B 1 322 ? 15.992 -21.797 6.195 1 97.44 322 LEU B N 1
ATOM 6227 C CA . LEU B 1 322 ? 15.891 -20.891 5.059 1 97.44 322 LEU B CA 1
ATOM 6228 C C . LEU B 1 322 ? 17.266 -20.641 4.438 1 97.44 322 LEU B C 1
ATOM 6230 O O . LEU B 1 322 ? 17.391 -20.609 3.213 1 97.44 322 LEU B O 1
ATOM 6234 N N . SER B 1 323 ? 18.234 -20.438 5.273 1 97.5 323 SER B N 1
ATOM 6235 C CA . SER B 1 323 ? 19.594 -20.234 4.805 1 97.5 323 SER B CA 1
ATOM 6236 C C . SER B 1 323 ? 20.094 -21.438 4.004 1 97.5 323 SER B C 1
ATOM 6238 O O . SER B 1 323 ? 20.672 -21.281 2.934 1 97.5 323 SER B O 1
ATOM 6240 N N . ALA B 1 324 ? 19.859 -22.609 4.504 1 97.5 324 ALA B N 1
ATOM 6241 C CA . ALA B 1 324 ? 20.25 -23.844 3.814 1 97.5 324 ALA B CA 1
ATOM 6242 C C . ALA B 1 324 ? 19.531 -23.969 2.477 1 97.5 324 ALA B C 1
ATOM 6244 O O . ALA B 1 324 ? 20.125 -24.359 1.475 1 97.5 324 ALA B O 1
ATOM 6245 N N . PHE B 1 325 ? 18.297 -23.672 2.463 1 98.31 325 PHE B N 1
ATOM 6246 C CA . PHE B 1 325 ? 17.469 -23.75 1.265 1 98.31 325 PHE B CA 1
ATOM 6247 C C . PHE B 1 325 ? 17.984 -22.797 0.188 1 98.31 325 PHE B C 1
ATOM 6249 O O . PHE B 1 325 ? 18.156 -23.203 -0.965 1 98.31 325 PHE B O 1
ATOM 6256 N N . ILE B 1 326 ? 18.266 -21.531 0.571 1 98.12 326 ILE B N 1
ATOM 6257 C CA . ILE B 1 326 ? 18.719 -20.516 -0.367 1 98.12 326 ILE B CA 1
ATOM 6258 C C . ILE B 1 326 ? 20.094 -20.906 -0.913 1 98.12 326 ILE B C 1
ATOM 6260 O O . ILE B 1 326 ? 20.359 -20.75 -2.107 1 98.12 326 ILE B O 1
ATOM 6264 N N . ASN B 1 327 ? 20.953 -21.438 -0.071 1 97.44 327 ASN B N 1
ATOM 6265 C CA . ASN B 1 327 ? 22.266 -21.891 -0.511 1 97.44 327 ASN B CA 1
ATOM 6266 C C . ASN B 1 327 ? 22.156 -23.016 -1.536 1 97.44 327 ASN B C 1
ATOM 6268 O O . ASN B 1 327 ? 22.891 -23.047 -2.516 1 97.44 327 ASN B O 1
ATOM 6272 N N . PHE B 1 328 ? 21.297 -23.922 -1.273 1 98 328 PHE B N 1
ATOM 6273 C CA . PHE B 1 328 ? 21.062 -25.016 -2.207 1 98 328 PHE B CA 1
ATOM 6274 C C . PHE B 1 328 ? 20.594 -24.5 -3.557 1 98 328 PHE B C 1
ATOM 6276 O O . PHE B 1 328 ? 21.109 -24.891 -4.602 1 98 328 PHE B O 1
ATOM 6283 N N . LEU B 1 329 ? 19.594 -23.594 -3.531 1 98.25 329 LEU B N 1
ATOM 6284 C CA . LEU B 1 329 ? 19.031 -23.047 -4.762 1 98.25 329 LEU B CA 1
ATOM 6285 C C . LEU B 1 329 ? 20.094 -22.297 -5.555 1 98.25 329 LEU B C 1
ATOM 6287 O O . LEU B 1 329 ? 20.078 -22.312 -6.789 1 98.25 329 LEU B O 1
ATOM 6291 N N . ARG B 1 330 ? 20.922 -21.578 -4.824 1 96.94 330 ARG B N 1
ATOM 6292 C CA . ARG B 1 330 ? 21.984 -20.812 -5.461 1 96.94 330 ARG B CA 1
ATOM 6293 C C . ARG B 1 330 ? 22.844 -21.703 -6.348 1 96.94 330 ARG B C 1
ATOM 6295 O O . ARG B 1 330 ? 23.344 -21.281 -7.391 1 96.94 330 ARG B O 1
ATOM 6302 N N . LEU B 1 331 ? 23.016 -22.953 -5.977 1 95.75 331 LEU B N 1
ATOM 6303 C CA . LEU B 1 331 ? 23.859 -23.891 -6.711 1 95.75 331 LEU B CA 1
ATOM 6304 C C . LEU B 1 331 ? 23.125 -24.453 -7.918 1 95.75 331 LEU B C 1
ATOM 6306 O O . LEU B 1 331 ? 23.75 -24.969 -8.852 1 95.75 331 LEU B O 1
ATOM 6310 N N . ARG B 1 332 ? 21.891 -24.312 -7.934 1 95.38 332 ARG B N 1
ATOM 6311 C CA . ARG B 1 332 ? 21.094 -25.016 -8.938 1 95.38 332 ARG B CA 1
ATOM 6312 C C . ARG B 1 332 ? 20.562 -24.062 -9.984 1 95.38 332 ARG B C 1
ATOM 6314 O O . ARG B 1 332 ? 20.344 -24.453 -11.133 1 95.38 332 ARG B O 1
ATOM 6321 N N . PHE B 1 333 ? 20.359 -22.781 -9.664 1 97.31 333 PHE B N 1
ATOM 6322 C CA . PHE B 1 333 ? 19.703 -21.844 -10.555 1 97.31 333 PHE B CA 1
ATOM 6323 C C . PHE B 1 333 ? 20.625 -20.672 -10.875 1 97.31 333 PHE B C 1
ATOM 6325 O O . PHE B 1 333 ? 21.469 -20.297 -10.055 1 97.31 333 PHE B O 1
ATOM 6332 N N . ASN B 1 334 ? 20.422 -20.109 -12.102 1 96.75 334 ASN B N 1
ATOM 6333 C CA . ASN B 1 334 ? 21.094 -18.859 -12.414 1 96.75 334 ASN B CA 1
ATOM 6334 C C . ASN B 1 334 ? 20.594 -17.719 -11.531 1 96.75 334 ASN B C 1
ATOM 6336 O O . ASN B 1 334 ? 21.391 -16.906 -11.047 1 96.75 334 ASN B O 1
ATOM 6340 N N . VAL B 1 335 ? 19.281 -17.703 -11.32 1 98.12 335 VAL B N 1
ATOM 6341 C CA . VAL B 1 335 ? 18.656 -16.609 -10.586 1 98.12 335 VAL B CA 1
ATOM 6342 C C . VAL B 1 335 ? 17.672 -17.156 -9.555 1 98.12 335 VAL B C 1
ATOM 6344 O O . VAL B 1 335 ? 16.766 -17.906 -9.906 1 98.12 335 VAL B O 1
ATOM 6347 N N . VAL B 1 336 ? 17.906 -16.828 -8.305 1 98.75 336 VAL B N 1
ATOM 6348 C CA . VAL B 1 336 ? 16.953 -17.062 -7.23 1 98.75 336 VAL B CA 1
ATOM 6349 C C . VAL B 1 336 ? 16.266 -15.75 -6.855 1 98.75 336 VAL B C 1
ATOM 6351 O O . VAL B 1 336 ? 16.906 -14.844 -6.312 1 98.75 336 VAL B O 1
ATOM 6354 N N . LEU B 1 337 ? 15 -15.633 -7.176 1 98.81 337 LEU B N 1
ATOM 6355 C CA . LEU B 1 337 ? 14.219 -14.438 -6.879 1 98.81 337 LEU B CA 1
ATOM 6356 C C . LEU B 1 337 ? 13.336 -14.648 -5.652 1 98.81 337 LEU B C 1
ATOM 6358 O O . LEU B 1 337 ? 12.469 -15.523 -5.652 1 98.81 337 LEU B O 1
ATOM 6362 N N . ILE B 1 338 ? 13.508 -13.82 -4.688 1 98.88 338 ILE B N 1
ATOM 6363 C CA . ILE B 1 338 ? 12.805 -14.031 -3.426 1 98.88 338 ILE B CA 1
ATOM 6364 C C . ILE B 1 338 ? 11.844 -12.867 -3.178 1 98.88 338 ILE B C 1
ATOM 6366 O O . ILE B 1 338 ? 12.266 -11.711 -3.107 1 98.88 338 ILE B O 1
ATOM 6370 N N . ASP B 1 339 ? 10.508 -13.117 -3.068 1 98.56 339 ASP B N 1
ATOM 6371 C CA . ASP B 1 339 ? 9.477 -12.156 -2.672 1 98.56 339 ASP B CA 1
ATOM 6372 C C . ASP B 1 339 ? 9.406 -12.023 -1.152 1 98.56 339 ASP B C 1
ATOM 6374 O O . ASP B 1 339 ? 8.844 -12.883 -0.473 1 98.56 339 ASP B O 1
ATOM 6378 N N . MET B 1 340 ? 9.93 -10.969 -0.714 1 97.88 340 MET B N 1
ATOM 6379 C CA . MET B 1 340 ? 10.07 -10.82 0.731 1 97.88 340 MET B CA 1
ATOM 6380 C C . MET B 1 340 ? 9.812 -9.375 1.155 1 97.88 340 MET B C 1
ATOM 6382 O O . MET B 1 340 ? 10.734 -8.562 1.177 1 97.88 340 MET B O 1
ATOM 6386 N N . PRO B 1 341 ? 8.617 -9.055 1.67 1 96.88 341 PRO B N 1
ATOM 6387 C CA . PRO B 1 341 ? 8.391 -7.699 2.18 1 96.88 341 PRO B CA 1
ATOM 6388 C C . PRO B 1 341 ? 9.398 -7.297 3.252 1 96.88 341 PRO B C 1
ATOM 6390 O O . PRO B 1 341 ? 10.023 -8.156 3.873 1 96.88 341 PRO B O 1
ATOM 6393 N N . ILE B 1 342 ? 9.578 -5.992 3.5 1 97.31 342 ILE B N 1
ATOM 6394 C CA . ILE B 1 342 ? 10.625 -5.461 4.371 1 97.31 342 ILE B CA 1
ATOM 6395 C C . ILE B 1 342 ? 10.477 -6.051 5.773 1 97.31 342 ILE B C 1
ATOM 6397 O O . ILE B 1 342 ? 11.469 -6.387 6.418 1 97.31 342 ILE B O 1
ATOM 6401 N N . ASN B 1 343 ? 9.219 -6.203 6.258 1 94.5 343 ASN B N 1
ATOM 6402 C CA . ASN B 1 343 ? 8.992 -6.75 7.59 1 94.5 343 ASN B CA 1
ATOM 6403 C C . ASN B 1 343 ? 9.531 -8.172 7.711 1 94.5 343 ASN B C 1
ATOM 6405 O O . ASN B 1 343 ? 10.109 -8.539 8.734 1 94.5 343 ASN B O 1
ATOM 6409 N N . THR B 1 344 ? 9.375 -8.938 6.676 1 95.94 344 THR B N 1
ATOM 6410 C CA . THR B 1 344 ? 9.859 -10.312 6.664 1 95.94 344 THR B CA 1
ATOM 6411 C C . THR B 1 344 ? 11.375 -10.352 6.547 1 95.94 344 THR B C 1
ATOM 6413 O O . THR B 1 344 ? 12.039 -11.125 7.234 1 95.94 344 THR B O 1
ATOM 6416 N N . LEU B 1 345 ? 11.898 -9.523 5.641 1 97.06 345 LEU B N 1
ATOM 6417 C CA . LEU B 1 345 ? 13.344 -9.469 5.457 1 97.06 345 LEU B CA 1
ATOM 6418 C C . LEU B 1 345 ? 14.047 -9.102 6.762 1 97.06 345 LEU B C 1
ATOM 6420 O O . LEU B 1 345 ? 15.102 -9.641 7.082 1 97.06 345 LEU B O 1
ATOM 6424 N N . SER B 1 346 ? 13.43 -8.164 7.512 1 95.56 346 SER B N 1
ATOM 6425 C CA . SER B 1 346 ? 14.023 -7.738 8.773 1 95.56 346 SER B CA 1
ATOM 6426 C C . SER B 1 346 ? 14.047 -8.883 9.781 1 95.56 346 SER B C 1
ATOM 6428 O O . SER B 1 346 ? 14.977 -8.984 10.594 1 95.56 346 SER B O 1
ATOM 6430 N N . LYS B 1 347 ? 13.062 -9.758 9.742 1 94.56 347 LYS B N 1
ATOM 6431 C CA . LYS B 1 347 ? 13 -10.922 10.617 1 94.56 347 LYS B CA 1
ATOM 6432 C C . LYS B 1 347 ? 14.125 -11.906 10.305 1 94.56 347 LYS B C 1
ATOM 6434 O O . LYS B 1 347 ? 14.625 -12.594 11.195 1 94.56 347 LYS B O 1
ATOM 6439 N N . TYR B 1 348 ? 14.445 -11.953 9.039 1 95.75 348 TYR B N 1
ATOM 6440 C CA . TYR B 1 348 ? 15.5 -12.859 8.586 1 95.75 348 TYR B CA 1
ATOM 6441 C C . TYR B 1 348 ? 16.719 -12.07 8.094 1 95.75 348 TYR B C 1
ATOM 6443 O O . TYR B 1 348 ? 17.266 -12.383 7.039 1 95.75 348 TYR B O 1
ATOM 6451 N N . SER B 1 349 ? 17.031 -11.047 8.82 1 94.69 349 SER B N 1
ATOM 6452 C CA . SER B 1 349 ? 18.062 -10.109 8.383 1 94.69 349 SER B CA 1
ATOM 6453 C C . SER B 1 349 ? 19.406 -10.812 8.203 1 94.69 349 SER B C 1
ATOM 6455 O O . SER B 1 349 ? 20.266 -10.344 7.438 1 94.69 349 SER B O 1
ATOM 6457 N N . GLN B 1 350 ? 19.625 -11.961 8.805 1 93.94 350 GLN B N 1
ATOM 6458 C CA . GLN B 1 350 ? 20.875 -12.719 8.664 1 93.94 350 GLN B CA 1
ATOM 6459 C C . GLN B 1 350 ? 21.062 -13.195 7.223 1 93.94 350 GLN B C 1
ATOM 6461 O O . GLN B 1 350 ? 22.188 -13.469 6.801 1 93.94 350 GLN B O 1
ATOM 6466 N N . LEU B 1 351 ? 20.016 -13.258 6.469 1 96.19 351 LEU B N 1
ATOM 6467 C CA . LEU B 1 351 ? 20.078 -13.695 5.078 1 96.19 351 LEU B CA 1
ATOM 6468 C C . LEU B 1 351 ? 20.797 -12.664 4.219 1 96.19 351 LEU B C 1
ATOM 6470 O O . LEU B 1 351 ? 21.188 -12.953 3.084 1 96.19 351 LEU B O 1
ATOM 6474 N N . LEU B 1 352 ? 20.922 -11.445 4.727 1 96.19 352 LEU B N 1
ATOM 6475 C CA . LEU B 1 352 ? 21.5 -10.352 3.957 1 96.19 352 LEU B CA 1
ATOM 6476 C C . LEU B 1 352 ? 22.891 -10.734 3.451 1 96.19 352 LEU B C 1
ATOM 6478 O O . LEU B 1 352 ? 23.297 -10.312 2.363 1 96.19 352 LEU B O 1
ATOM 6482 N N . THR B 1 353 ? 23.578 -11.578 4.164 1 95 353 THR B N 1
ATOM 6483 C CA . THR B 1 353 ? 24.938 -11.977 3.785 1 95 353 THR B CA 1
ATOM 6484 C C . THR B 1 353 ? 24.906 -12.906 2.574 1 95 353 THR B C 1
ATOM 6486 O O . THR B 1 353 ? 25.891 -13 1.837 1 95 353 THR B O 1
ATOM 6489 N N . GLN B 1 354 ? 23.812 -13.562 2.34 1 96.5 354 GLN B N 1
ATOM 6490 C CA . GLN B 1 354 ? 23.688 -14.531 1.25 1 96.5 354 GLN B CA 1
ATOM 6491 C C . GLN B 1 354 ? 23.047 -13.891 0.021 1 96.5 354 GLN B C 1
ATOM 6493 O O . GLN B 1 354 ? 23.016 -14.5 -1.051 1 96.5 354 GLN B O 1
ATOM 6498 N N . ILE B 1 355 ? 22.531 -12.727 0.169 1 97.5 355 ILE B N 1
ATOM 6499 C CA . ILE B 1 355 ? 21.828 -12.023 -0.905 1 97.5 355 ILE B CA 1
ATOM 6500 C C . ILE B 1 355 ? 22.828 -11.211 -1.727 1 97.5 355 ILE B C 1
ATOM 6502 O O . ILE B 1 355 ? 23.703 -10.539 -1.169 1 97.5 355 ILE B O 1
ATOM 6506 N N . ASP B 1 356 ? 22.688 -11.289 -3 1 97.44 356 ASP B N 1
ATOM 6507 C CA . ASP B 1 356 ? 23.594 -10.547 -3.867 1 97.44 356 ASP B CA 1
ATOM 6508 C C . ASP B 1 356 ? 23.062 -9.141 -4.141 1 97.44 356 ASP B C 1
ATOM 6510 O O . ASP B 1 356 ? 23.844 -8.188 -4.223 1 97.44 356 ASP B O 1
ATOM 6514 N N . SER B 1 357 ? 21.812 -9.023 -4.34 1 97.5 357 SER B N 1
ATOM 6515 C CA . SER B 1 357 ? 21.203 -7.727 -4.605 1 97.5 357 SER B CA 1
ATOM 6516 C C . SER B 1 357 ? 19.797 -7.652 -4.031 1 97.5 357 SER B C 1
ATOM 6518 O O . SER B 1 357 ? 19.094 -8.664 -3.939 1 97.5 357 SER B O 1
ATOM 6520 N N . ILE B 1 358 ? 19.453 -6.465 -3.668 1 98.25 358 ILE B N 1
ATOM 6521 C CA . ILE B 1 358 ? 18.125 -6.199 -3.139 1 98.25 358 ILE B CA 1
ATOM 6522 C C . ILE B 1 358 ? 17.406 -5.188 -4.027 1 98.25 358 ILE B C 1
ATOM 6524 O O . ILE B 1 358 ? 17.875 -4.059 -4.203 1 98.25 358 ILE B O 1
ATOM 6528 N N . ALA B 1 359 ? 16.375 -5.617 -4.652 1 98.69 359 ALA B N 1
ATOM 6529 C CA . ALA B 1 359 ? 15.461 -4.691 -5.32 1 98.69 359 ALA B CA 1
ATOM 6530 C C . ALA B 1 359 ? 14.484 -4.07 -4.328 1 98.69 359 ALA B C 1
ATOM 6532 O O . ALA B 1 359 ? 13.531 -4.719 -3.9 1 98.69 359 ALA B O 1
ATOM 6533 N N . LEU B 1 360 ? 14.688 -2.842 -3.979 1 98.38 360 LEU B N 1
ATOM 6534 C CA . LEU B 1 360 ? 13.844 -2.133 -3.025 1 98.38 360 LEU B CA 1
ATOM 6535 C C . LEU B 1 360 ? 12.75 -1.35 -3.746 1 98.38 360 LEU B C 1
ATOM 6537 O O . LEU B 1 360 ? 13 -0.259 -4.262 1 98.38 360 LEU B O 1
ATOM 6541 N N . CYS B 1 361 ? 11.547 -1.871 -3.742 1 98.62 361 CYS B N 1
ATOM 6542 C CA . CYS B 1 361 ? 10.438 -1.251 -4.449 1 98.62 361 CYS B CA 1
ATOM 6543 C C . CYS B 1 361 ? 9.914 -0.036 -3.689 1 98.62 361 CYS B C 1
ATOM 6545 O O . CYS B 1 361 ? 9.586 -0.133 -2.506 1 98.62 361 CYS B O 1
ATOM 6547 N N . VAL B 1 362 ? 9.828 1.091 -4.359 1 97.88 362 VAL B N 1
ATOM 6548 C CA . VAL B 1 362 ? 9.344 2.35 -3.797 1 97.88 362 VAL B CA 1
ATOM 6549 C C . VAL B 1 362 ? 8.562 3.123 -4.855 1 97.88 362 VAL B C 1
ATOM 6551 O O . VAL B 1 362 ? 8.961 3.162 -6.023 1 97.88 362 VAL B O 1
ATOM 6554 N N . ASN B 1 363 ? 7.395 3.604 -4.496 1 96.38 363 ASN B N 1
ATOM 6555 C CA . ASN B 1 363 ? 6.707 4.531 -5.387 1 96.38 363 ASN B CA 1
ATOM 6556 C C . ASN B 1 363 ? 7.363 5.91 -5.371 1 96.38 363 ASN B C 1
ATOM 6558 O O . ASN B 1 363 ? 8.023 6.277 -4.398 1 96.38 363 ASN B O 1
ATOM 6562 N N . ASN B 1 364 ? 7.207 6.652 -6.461 1 93.56 364 ASN B N 1
ATOM 6563 C CA . ASN B 1 364 ? 7.875 7.945 -6.527 1 93.56 364 ASN B CA 1
ATOM 6564 C C . ASN B 1 364 ? 7.004 9.055 -5.941 1 93.56 364 ASN B C 1
ATOM 6566 O O . ASN B 1 364 ? 6.621 9.992 -6.648 1 93.56 364 ASN B O 1
ATOM 6570 N N . ASN B 1 365 ? 6.719 8.961 -4.734 1 91.5 365 ASN B N 1
ATOM 6571 C CA . ASN B 1 365 ? 6.047 10.008 -3.967 1 91.5 365 ASN B CA 1
ATOM 6572 C C . ASN B 1 365 ? 6.582 10.086 -2.541 1 91.5 365 ASN B C 1
ATOM 6574 O O . ASN B 1 365 ? 7.301 9.188 -2.092 1 91.5 365 ASN B O 1
ATOM 6578 N N . LEU B 1 366 ? 6.301 11.148 -1.881 1 88.69 366 LEU B N 1
ATOM 6579 C CA . LEU B 1 366 ? 6.898 11.438 -0.583 1 88.69 366 LEU B CA 1
ATOM 6580 C C . LEU B 1 366 ? 6.449 10.422 0.46 1 88.69 366 LEU B C 1
ATOM 6582 O O . LEU B 1 366 ? 7.242 10.008 1.313 1 88.69 366 LEU B O 1
ATOM 6586 N N . TYR B 1 367 ? 5.211 10.055 0.418 1 91.19 367 TYR B N 1
ATOM 6587 C CA . TYR B 1 367 ? 4.715 9.078 1.384 1 91.19 367 TYR B CA 1
ATOM 6588 C C . TYR B 1 367 ? 5.508 7.781 1.31 1 91.19 367 TYR B C 1
ATOM 6590 O O . TYR B 1 367 ? 5.941 7.25 2.336 1 91.19 367 TYR B O 1
ATOM 6598 N N . SER B 1 368 ? 5.625 7.25 0.136 1 94.81 368 SER B N 1
ATOM 6599 C CA . SER B 1 368 ? 6.336 5.996 -0.072 1 94.81 368 SER B CA 1
ATOM 6600 C C . SER B 1 368 ? 7.797 6.109 0.357 1 94.81 368 SER B C 1
ATOM 6602 O O . SER B 1 368 ? 8.336 5.195 0.98 1 94.81 368 SER B O 1
ATOM 6604 N N . ALA B 1 369 ? 8.43 7.234 0.025 1 93.25 369 ALA B N 1
ATOM 6605 C CA . ALA B 1 369 ? 9.82 7.453 0.419 1 93.25 369 ALA B CA 1
ATOM 6606 C C . ALA B 1 369 ? 9.969 7.473 1.938 1 93.25 369 ALA B C 1
ATOM 6608 O O . ALA B 1 369 ? 10.805 6.758 2.498 1 93.25 369 ALA B O 1
ATOM 6609 N N . ILE B 1 370 ? 9.094 8.172 2.617 1 91.25 370 ILE B N 1
ATOM 6610 C CA . ILE B 1 370 ? 9.164 8.336 4.066 1 91.25 370 ILE B CA 1
ATOM 6611 C C . ILE B 1 370 ? 8.852 7.004 4.746 1 91.25 370 ILE B C 1
ATOM 6613 O O . ILE B 1 370 ? 9.57 6.574 5.648 1 91.25 370 ILE B O 1
ATOM 6617 N N . SER B 1 371 ? 7.762 6.367 4.316 1 94.06 371 SER B N 1
ATOM 6618 C CA . SER B 1 371 ? 7.348 5.117 4.945 1 94.06 371 SER B CA 1
ATOM 6619 C C . SER B 1 371 ? 8.414 4.039 4.785 1 94.06 371 SER B C 1
ATOM 6621 O O . SER B 1 371 ? 8.641 3.244 5.699 1 94.06 371 SER B O 1
ATOM 6623 N N . THR B 1 372 ? 9.062 3.996 3.623 1 95.69 372 THR B N 1
ATOM 6624 C CA . THR B 1 372 ? 10.109 3.008 3.385 1 95.69 372 THR B CA 1
ATOM 6625 C C . THR B 1 372 ? 11.289 3.236 4.32 1 95.69 372 THR B C 1
ATOM 6627 O O . THR B 1 372 ? 11.742 2.309 4.992 1 95.69 372 THR B O 1
ATOM 6630 N N . VAL B 1 373 ? 11.75 4.469 4.422 1 91.56 373 VAL B N 1
ATOM 6631 C CA . VAL B 1 373 ? 12.906 4.801 5.246 1 91.56 373 VAL B CA 1
ATOM 6632 C C . VAL B 1 373 ? 12.586 4.531 6.715 1 91.56 373 VAL B C 1
ATOM 6634 O O . VAL B 1 373 ? 13.391 3.924 7.43 1 91.56 373 VAL B O 1
ATOM 6637 N N . ARG B 1 374 ? 11.422 4.906 7.137 1 90.94 374 ARG B N 1
ATOM 6638 C CA . ARG B 1 374 ? 11.031 4.723 8.531 1 90.94 374 ARG B CA 1
ATOM 6639 C C . ARG B 1 374 ? 10.922 3.242 8.875 1 90.94 374 ARG B C 1
ATOM 6641 O O . ARG B 1 374 ? 11.328 2.82 9.961 1 90.94 374 ARG B O 1
ATOM 6648 N N . THR B 1 375 ? 10.352 2.477 7.977 1 94.06 375 THR B N 1
ATOM 6649 C CA . THR B 1 375 ? 10.211 1.044 8.203 1 94.06 375 THR B CA 1
ATOM 6650 C C . THR B 1 375 ? 11.578 0.376 8.32 1 94.06 375 THR B C 1
ATOM 6652 O O . THR B 1 375 ? 11.812 -0.43 9.219 1 94.06 375 THR B O 1
ATOM 6655 N N . VAL B 1 376 ? 12.477 0.735 7.414 1 93 376 VAL B N 1
ATOM 6656 C CA . VAL B 1 376 ? 13.82 0.158 7.422 1 93 376 VAL B CA 1
ATOM 6657 C C . VAL B 1 376 ? 14.539 0.534 8.719 1 93 376 VAL B C 1
ATOM 6659 O O . VAL B 1 376 ? 15.117 -0.325 9.383 1 93 376 VAL B O 1
ATOM 6662 N N . GLU B 1 377 ? 14.406 1.742 9.125 1 86.94 377 GLU B N 1
ATOM 6663 C CA . GLU B 1 377 ? 15.086 2.234 10.32 1 86.94 377 GLU B CA 1
ATOM 6664 C C . GLU B 1 377 ? 14.531 1.581 11.578 1 86.94 377 GLU B C 1
ATOM 6666 O O . GLU B 1 377 ? 15.273 1.294 12.523 1 86.94 377 GLU B O 1
ATOM 6671 N N . ASP B 1 378 ? 13.297 1.398 11.562 1 88.62 378 ASP B N 1
ATOM 6672 C CA . ASP B 1 378 ? 12.641 0.859 12.742 1 88.62 378 ASP B CA 1
ATOM 6673 C C . ASP B 1 378 ? 12.922 -0.634 12.898 1 88.62 378 ASP B C 1
ATOM 6675 O O . ASP B 1 378 ? 13.016 -1.142 14.016 1 88.62 378 ASP B O 1
ATOM 6679 N N . LEU B 1 379 ? 13.07 -1.315 11.781 1 91.88 379 LEU B N 1
ATOM 6680 C CA . LEU B 1 379 ? 13.039 -2.771 11.852 1 91.88 379 LEU B CA 1
ATOM 6681 C C . LEU B 1 379 ? 14.445 -3.348 11.828 1 91.88 379 LEU B C 1
ATOM 6683 O O . LEU B 1 379 ? 14.688 -4.441 12.352 1 91.88 379 LEU B O 1
ATOM 6687 N N . PHE B 1 380 ? 15.422 -2.654 11.203 1 91.5 380 PHE B N 1
ATOM 6688 C CA . PHE B 1 380 ? 16.766 -3.207 11.062 1 91.5 380 PHE B CA 1
ATOM 6689 C C . PHE B 1 380 ? 17.688 -2.648 12.141 1 91.5 380 PHE B C 1
ATOM 6691 O O . PHE B 1 380 ? 17.609 -1.466 12.477 1 91.5 380 PHE B O 1
ATOM 6698 N N . VAL B 1 381 ? 18.531 -3.518 12.664 1 88.69 381 VAL B N 1
ATOM 6699 C CA . VAL B 1 381 ? 19.594 -3.072 13.562 1 88.69 381 VAL B CA 1
ATOM 6700 C C . VAL B 1 381 ? 20.688 -2.379 12.766 1 88.69 381 VAL B C 1
ATOM 6702 O O . VAL B 1 381 ? 20.828 -2.611 11.562 1 88.69 381 VAL B O 1
ATOM 6705 N N . LYS B 1 382 ? 21.438 -1.604 13.359 1 83.19 382 LYS B N 1
ATOM 6706 C CA . LYS B 1 382 ? 22.438 -0.75 12.719 1 83.19 382 LYS B CA 1
ATOM 6707 C C . LYS B 1 382 ? 23.422 -1.576 11.898 1 83.19 382 LYS B C 1
ATOM 6709 O O . LYS B 1 382 ? 23.812 -1.173 10.805 1 83.19 382 LYS B O 1
ATOM 6714 N N . GLU B 1 383 ? 23.797 -2.715 12.406 1 85 383 GLU B N 1
ATOM 6715 C CA . GLU B 1 383 ? 24.766 -3.562 11.734 1 85 383 GLU B CA 1
ATOM 6716 C C . GLU B 1 383 ? 24.219 -4.098 10.414 1 85 383 GLU B C 1
ATOM 6718 O O . GLU B 1 383 ? 24.969 -4.227 9.438 1 85 383 GLU B O 1
ATOM 6723 N N . ASP B 1 384 ? 22.953 -4.301 10.398 1 90 384 ASP B N 1
ATOM 6724 C CA . ASP B 1 384 ? 22.312 -4.863 9.203 1 90 384 ASP B CA 1
ATOM 6725 C C . ASP B 1 384 ? 21.969 -3.768 8.195 1 90 384 ASP B C 1
ATOM 6727 O O . ASP B 1 384 ? 21.844 -4.035 7 1 90 384 ASP B O 1
ATOM 6731 N N . LEU B 1 385 ? 21.906 -2.551 8.727 1 87.62 385 LEU B N 1
ATOM 6732 C CA . LEU B 1 385 ? 21.484 -1.431 7.891 1 87.62 385 LEU B CA 1
ATOM 6733 C C . LEU B 1 385 ? 22.547 -1.116 6.836 1 87.62 385 LEU B C 1
ATOM 6735 O O . LEU B 1 385 ? 22.203 -0.758 5.707 1 87.62 385 LEU B O 1
ATOM 6739 N N . VAL B 1 386 ? 23.781 -1.24 7.195 1 85.31 386 VAL B N 1
ATOM 6740 C CA . VAL B 1 386 ? 24.859 -0.947 6.266 1 85.31 386 VAL B CA 1
ATOM 6741 C C . VAL B 1 386 ? 24.812 -1.922 5.09 1 85.31 386 VAL B C 1
ATOM 6743 O O . VAL B 1 386 ? 24.844 -1.507 3.928 1 85.31 386 VAL B O 1
ATOM 6746 N N . LEU B 1 387 ? 24.719 -3.178 5.457 1 90 387 LEU B N 1
ATOM 6747 C CA . LEU B 1 387 ? 24.672 -4.207 4.422 1 90 387 LEU B CA 1
ATOM 6748 C C . LEU B 1 387 ? 23.406 -4.055 3.566 1 90 387 LEU B C 1
ATOM 6750 O O . LEU B 1 387 ? 23.469 -4.219 2.346 1 90 387 LEU B O 1
ATOM 6754 N N . PHE B 1 388 ? 22.297 -3.734 4.191 1 93.81 388 PHE B N 1
ATOM 6755 C CA . PHE B 1 388 ? 21.047 -3.5 3.48 1 93.81 388 PHE B CA 1
ATOM 6756 C C . PHE B 1 388 ? 21.188 -2.371 2.467 1 93.81 388 PHE B C 1
ATOM 6758 O O . PHE B 1 388 ? 20.812 -2.514 1.307 1 93.81 388 PHE B O 1
ATOM 6765 N N . ASN B 1 389 ? 21.812 -1.323 2.936 1 88.44 389 ASN B N 1
ATOM 6766 C CA . ASN B 1 389 ? 21.938 -0.128 2.109 1 88.44 389 ASN B CA 1
ATOM 6767 C C . ASN B 1 389 ? 22.891 -0.354 0.935 1 88.44 389 ASN B C 1
ATOM 6769 O O . ASN B 1 389 ? 22.625 0.115 -0.175 1 88.44 389 ASN B O 1
ATOM 6773 N N . VAL B 1 390 ? 23.938 -1.079 1.154 1 89 390 VAL B N 1
ATOM 6774 C CA . VAL B 1 390 ? 24.938 -1.301 0.118 1 89 390 VAL B CA 1
ATOM 6775 C C . VAL B 1 390 ? 24.375 -2.209 -0.968 1 89 390 VAL B C 1
ATOM 6777 O O . VAL B 1 390 ? 24.672 -2.043 -2.15 1 89 390 VAL B O 1
ATOM 6780 N N . LYS B 1 391 ? 23.516 -3.088 -0.603 1 94.44 391 LYS B N 1
ATOM 6781 C CA . LYS B 1 391 ? 23.016 -4.094 -1.541 1 94.44 391 LYS B CA 1
ATOM 6782 C C . LYS B 1 391 ? 21.719 -3.645 -2.189 1 94.44 391 LYS B C 1
ATOM 6784 O O . LYS B 1 391 ? 21.266 -4.234 -3.178 1 94.44 391 LYS B O 1
ATOM 6789 N N . SER B 1 392 ? 21.125 -2.594 -1.667 1 95.81 392 SER B N 1
ATOM 6790 C CA . SER B 1 392 ? 19.797 -2.18 -2.111 1 95.81 392 SER B CA 1
ATOM 6791 C C . SER B 1 392 ? 19.875 -1.327 -3.373 1 95.81 392 SER B C 1
ATOM 6793 O O . SER B 1 392 ? 20.719 -0.431 -3.471 1 95.81 392 SER B O 1
ATOM 6795 N N . ARG B 1 393 ? 19.047 -1.638 -4.293 1 96.56 393 ARG B N 1
ATOM 6796 C CA . ARG B 1 393 ? 18.781 -0.838 -5.484 1 96.56 393 ARG B CA 1
ATOM 6797 C C . ARG B 1 393 ? 17.297 -0.514 -5.609 1 96.56 393 ARG B C 1
ATOM 6799 O O . ARG B 1 393 ? 16.469 -1.402 -5.863 1 96.56 393 ARG B O 1
ATOM 6806 N N . PRO B 1 394 ? 16.953 0.743 -5.508 1 97.56 394 PRO B N 1
ATOM 6807 C CA . PRO B 1 394 ? 15.539 1.106 -5.59 1 97.56 394 PRO B CA 1
ATOM 6808 C C . PRO B 1 394 ? 14.93 0.811 -6.957 1 97.56 394 PRO B C 1
ATOM 6810 O O . PRO B 1 394 ? 15.578 1.021 -7.984 1 97.56 394 PRO B O 1
ATOM 6813 N N . VAL B 1 395 ? 13.844 0.187 -7.008 1 98.62 395 VAL B N 1
ATOM 6814 C CA . VAL B 1 395 ? 12.977 0.036 -8.164 1 98.62 395 VAL B CA 1
ATOM 6815 C C . VAL B 1 395 ? 11.75 0.937 -8.016 1 98.62 395 VAL B C 1
ATOM 6817 O O . VAL B 1 395 ? 10.891 0.688 -7.168 1 98.62 395 VAL B O 1
ATOM 6820 N N . LEU B 1 396 ? 11.664 1.956 -8.812 1 98.19 396 LEU B N 1
ATOM 6821 C CA . LEU B 1 396 ? 10.555 2.902 -8.711 1 98.19 396 LEU B CA 1
ATOM 6822 C C . LEU B 1 396 ? 9.32 2.375 -9.422 1 98.19 396 LEU B C 1
ATOM 6824 O O . LEU B 1 396 ? 9.164 2.561 -10.633 1 98.19 396 LEU B O 1
ATOM 6828 N N . THR B 1 397 ? 8.43 1.84 -8.602 1 98.06 397 THR B N 1
ATOM 6829 C CA . THR B 1 397 ? 7.219 1.229 -9.133 1 98.06 397 THR B CA 1
ATOM 6830 C C . THR B 1 397 ? 6.09 2.252 -9.219 1 98.06 397 THR B C 1
ATOM 6832 O O . THR B 1 397 ? 6.156 3.307 -8.586 1 98.06 397 THR B O 1
ATOM 6835 N N . LYS B 1 398 ? 5.082 1.966 -10.07 1 96.06 398 LYS B N 1
ATOM 6836 C CA . LYS B 1 398 ? 3.973 2.887 -10.297 1 96.06 398 LYS B CA 1
ATOM 6837 C C . LYS B 1 398 ? 4.477 4.301 -10.578 1 96.06 398 LYS B C 1
ATOM 6839 O O . LYS B 1 398 ? 3.971 5.27 -10.008 1 96.06 398 LYS B O 1
ATOM 6844 N N . TYR B 1 399 ? 5.488 4.305 -11.328 1 95.69 399 TYR B N 1
ATOM 6845 C CA . TYR B 1 399 ? 6.133 5.59 -11.578 1 95.69 399 TYR B CA 1
ATOM 6846 C C . TYR B 1 399 ? 5.18 6.551 -12.289 1 95.69 399 TYR B C 1
ATOM 6848 O O . TYR B 1 399 ? 4.641 6.23 -13.352 1 95.69 399 TYR B O 1
ATOM 6856 N N . ASN B 1 400 ? 4.949 7.645 -11.695 1 91.06 400 ASN B N 1
ATOM 6857 C CA . ASN B 1 400 ? 4.066 8.703 -12.172 1 91.06 400 ASN B CA 1
ATOM 6858 C C . ASN B 1 400 ? 4.828 10.016 -12.375 1 91.06 400 ASN B C 1
ATOM 6860 O O . ASN B 1 400 ? 5.219 10.664 -11.406 1 91.06 400 ASN B O 1
ATOM 6864 N N . GLU B 1 401 ? 4.953 10.391 -13.578 1 85 401 GLU B N 1
ATOM 6865 C CA . GLU B 1 401 ? 5.73 11.578 -13.938 1 85 401 GLU B CA 1
ATOM 6866 C C . GLU B 1 401 ? 5.055 12.844 -13.43 1 85 401 GLU B C 1
ATOM 6868 O O . GLU B 1 401 ? 5.695 13.898 -13.32 1 85 401 GLU B O 1
ATOM 6873 N N . ALA B 1 402 ? 3.799 12.781 -13.102 1 83.62 402 ALA B N 1
ATOM 6874 C CA . ALA B 1 402 ? 3.059 13.961 -12.648 1 83.62 402 ALA B CA 1
ATOM 6875 C C . ALA B 1 402 ? 3.379 14.281 -11.195 1 83.62 402 ALA B C 1
ATOM 6877 O O . ALA B 1 402 ? 3.082 15.375 -10.719 1 83.62 402 ALA B O 1
ATOM 6878 N N . ASN B 1 403 ? 3.955 13.312 -10.492 1 89.75 403 ASN B N 1
ATOM 6879 C CA . ASN B 1 403 ? 4.262 13.547 -9.086 1 89.75 403 ASN B CA 1
ATOM 6880 C C . ASN B 1 403 ? 5.34 14.609 -8.914 1 89.75 403 ASN B C 1
ATOM 6882 O O . ASN B 1 403 ? 6.301 14.656 -9.68 1 89.75 403 ASN B O 1
ATOM 6886 N N . ARG B 1 404 ? 5.039 15.461 -7.902 1 83.19 404 ARG B N 1
ATOM 6887 C CA . ARG B 1 404 ? 5.941 16.594 -7.684 1 83.19 404 ARG B CA 1
ATOM 6888 C C . ARG B 1 404 ? 6.309 16.719 -6.207 1 83.19 404 ARG B C 1
ATOM 6890 O O . ARG B 1 404 ? 5.578 16.234 -5.336 1 83.19 404 ARG B O 1
ATOM 6897 N N . HIS B 1 405 ? 7.383 17.219 -5.938 1 82.94 405 HIS B N 1
ATOM 6898 C CA . HIS B 1 405 ? 7.832 17.688 -4.633 1 82.94 405 HIS B CA 1
ATOM 6899 C C . HIS B 1 405 ? 8.469 19.078 -4.742 1 82.94 405 HIS B C 1
ATOM 6901 O O . HIS B 1 405 ? 9.484 19.25 -5.418 1 82.94 405 HIS B O 1
ATOM 6907 N N . ASN B 1 406 ? 7.879 19.969 -4.055 1 77.62 406 ASN B N 1
ATOM 6908 C CA . ASN B 1 406 ? 8.305 21.375 -4.137 1 77.62 406 ASN B CA 1
ATOM 6909 C C . ASN B 1 406 ? 8.352 21.859 -5.582 1 77.62 406 ASN B C 1
ATOM 6911 O O . ASN B 1 406 ? 9.359 22.422 -6.016 1 77.62 406 ASN B O 1
ATOM 6915 N N . GLY B 1 407 ? 7.355 21.453 -6.359 1 73.69 407 GLY B N 1
ATOM 6916 C CA . GLY B 1 407 ? 7.195 21.891 -7.738 1 73.69 407 GLY B CA 1
ATOM 6917 C C . GLY B 1 407 ? 8.055 21.109 -8.719 1 73.69 407 GLY B C 1
ATOM 6918 O O . GLY B 1 407 ? 7.914 21.266 -9.93 1 73.69 407 GLY B O 1
ATOM 6919 N N . LYS B 1 408 ? 8.977 20.328 -8.25 1 78.62 408 LYS B N 1
ATOM 6920 C CA . LYS B 1 408 ? 9.867 19.547 -9.109 1 78.62 408 LYS B CA 1
ATOM 6921 C C . LYS B 1 408 ? 9.336 18.125 -9.312 1 78.62 408 LYS B C 1
ATOM 6923 O O . LYS B 1 408 ? 8.758 17.531 -8.398 1 78.62 408 LYS B O 1
ATOM 6928 N N . THR B 1 409 ? 9.625 17.703 -10.508 1 83.75 409 THR B N 1
ATOM 6929 C CA . THR B 1 409 ? 9.227 16.328 -10.789 1 83.75 409 THR B CA 1
ATOM 6930 C C . THR B 1 409 ? 9.922 15.352 -9.844 1 83.75 409 THR B C 1
ATOM 6932 O O . THR B 1 409 ? 11.117 15.5 -9.562 1 83.75 409 THR B O 1
ATOM 6935 N N . PHE B 1 410 ? 9.211 14.492 -9.406 1 89.62 410 PHE B N 1
ATOM 6936 C CA . PHE B 1 410 ? 9.742 13.484 -8.492 1 89.62 410 PHE B CA 1
ATOM 6937 C C . PHE B 1 410 ? 10.461 12.383 -9.258 1 89.62 410 PHE B C 1
ATOM 6939 O O . PHE B 1 410 ? 9.984 11.25 -9.32 1 89.62 410 PHE B O 1
ATOM 6946 N N . THR B 1 411 ? 11.656 12.672 -9.766 1 89.38 411 THR B N 1
ATOM 6947 C CA . THR B 1 411 ? 12.438 11.758 -10.586 1 89.38 411 THR B CA 1
ATOM 6948 C C . THR B 1 411 ? 13 10.617 -9.742 1 89.38 411 THR B C 1
ATOM 6950 O O . THR B 1 411 ? 12.969 10.68 -8.508 1 89.38 411 THR B O 1
ATOM 6953 N N . PRO B 1 412 ? 13.422 9.516 -10.414 1 90.81 412 PRO B N 1
ATOM 6954 C CA . PRO B 1 412 ? 14.055 8.43 -9.664 1 90.81 412 PRO B CA 1
ATOM 6955 C C . PRO B 1 412 ? 15.25 8.898 -8.844 1 90.81 412 PRO B C 1
ATOM 6957 O O . PRO B 1 412 ? 15.414 8.484 -7.691 1 90.81 412 PRO B O 1
ATOM 6960 N N . GLU B 1 413 ? 16.078 9.758 -9.422 1 87.06 413 GLU B N 1
ATOM 6961 C CA . GLU B 1 413 ? 17.266 10.281 -8.727 1 87.06 413 GLU B CA 1
ATOM 6962 C C . GLU B 1 413 ? 16.859 11.109 -7.508 1 87.06 413 GLU B C 1
ATOM 6964 O O . GLU B 1 413 ? 17.469 10.984 -6.441 1 87.06 413 GLU B O 1
ATOM 6969 N N . LEU B 1 414 ? 15.875 11.938 -7.723 1 89 414 LEU B N 1
ATOM 6970 C CA . LEU B 1 414 ? 15.398 12.75 -6.609 1 89 414 LEU B CA 1
ATOM 6971 C C . LEU B 1 414 ? 14.82 11.883 -5.5 1 89 414 LEU B C 1
ATOM 6973 O O . LEU B 1 414 ? 15.031 12.148 -4.316 1 89 414 LEU B O 1
ATOM 6977 N N . THR B 1 415 ? 14.039 10.852 -5.875 1 92.31 415 THR B N 1
ATOM 6978 C CA . THR B 1 415 ? 13.477 9.922 -4.902 1 92.31 415 THR B CA 1
ATOM 6979 C C . THR B 1 415 ? 14.586 9.297 -4.055 1 92.31 415 THR B C 1
ATOM 6981 O O . THR B 1 415 ? 14.484 9.258 -2.826 1 92.31 415 THR B O 1
ATOM 6984 N N . CYS B 1 416 ? 15.625 8.82 -4.711 1 90.88 416 CYS B N 1
ATOM 6985 C CA . CYS B 1 416 ? 16.734 8.188 -4.023 1 90.88 416 CYS B CA 1
ATOM 6986 C C . CYS B 1 416 ? 17.453 9.188 -3.119 1 90.88 416 CYS B C 1
ATOM 6988 O O . CYS B 1 416 ? 17.844 8.844 -2 1 90.88 416 CYS B O 1
ATOM 6990 N N . LYS B 1 417 ? 17.609 10.406 -3.621 1 87.44 417 LYS B N 1
ATOM 6991 C CA . LYS B 1 417 ? 18.25 11.445 -2.826 1 87.44 417 LYS B CA 1
ATOM 6992 C C . LYS B 1 417 ? 17.469 11.734 -1.552 1 87.44 417 LYS B C 1
ATOM 6994 O O . LYS B 1 417 ? 18.047 11.828 -0.467 1 87.44 417 LYS B O 1
ATOM 6999 N N . ILE B 1 418 ? 16.203 11.852 -1.714 1 88.62 418 ILE B N 1
ATOM 7000 C CA . ILE B 1 418 ? 15.328 12.125 -0.578 1 88.62 418 ILE B CA 1
ATOM 7001 C C . ILE B 1 418 ? 15.398 10.977 0.425 1 88.62 418 ILE B C 1
ATOM 7003 O O . ILE B 1 418 ? 15.508 11.203 1.633 1 88.62 418 ILE B O 1
ATOM 7007 N N . MET B 1 419 ? 15.367 9.781 -0.026 1 91.5 419 MET B N 1
ATOM 7008 C CA . MET B 1 419 ? 15.445 8.617 0.854 1 91.5 419 MET B CA 1
ATOM 7009 C C . MET B 1 419 ? 16.766 8.586 1.6 1 91.5 419 MET B C 1
ATOM 7011 O O . MET B 1 419 ? 16.812 8.273 2.791 1 91.5 419 MET B O 1
ATOM 7015 N N . CYS B 1 420 ? 17.844 8.914 0.871 1 86.69 420 CYS B N 1
ATOM 7016 C CA . CYS B 1 420 ? 19.156 8.938 1.499 1 86.69 420 CYS B CA 1
ATOM 7017 C C . CYS B 1 420 ? 19.234 10.008 2.58 1 86.69 420 CYS B C 1
ATOM 7019 O O . CYS B 1 420 ? 19.781 9.773 3.654 1 86.69 420 CYS B O 1
ATOM 7021 N N . GLU B 1 421 ? 18.656 11.102 2.309 1 83.06 421 GLU B N 1
ATOM 7022 C CA . GLU B 1 421 ? 18.641 12.203 3.273 1 83.06 421 GLU B CA 1
ATOM 7023 C C . GLU B 1 421 ? 17.797 11.844 4.5 1 83.06 421 GLU B C 1
ATOM 7025 O O . GLU B 1 421 ? 18.219 12.094 5.633 1 83.06 421 GLU B O 1
ATOM 7030 N N . LEU B 1 422 ? 16.719 11.258 4.262 1 82.94 422 LEU B N 1
ATOM 7031 C CA . LEU B 1 422 ? 15.828 10.883 5.348 1 82.94 422 LEU B CA 1
ATOM 7032 C C . LEU B 1 422 ? 16.453 9.789 6.207 1 82.94 422 LEU B C 1
ATOM 7034 O O . LEU B 1 422 ? 16.312 9.797 7.434 1 82.94 422 LEU B O 1
ATOM 7038 N N . GLY B 1 423 ? 17.062 8.859 5.512 1 80.38 423 GLY B N 1
ATOM 7039 C CA . GLY B 1 423 ? 17.594 7.707 6.215 1 80.38 423 GLY B CA 1
ATOM 7040 C C . GLY B 1 423 ? 18.984 7.934 6.754 1 80.38 423 GLY B C 1
ATOM 7041 O O . GLY B 1 423 ? 19.5 7.129 7.539 1 80.38 423 GLY B O 1
ATOM 7042 N N . GLY B 1 424 ? 19.609 9.008 6.383 1 74.62 424 GLY B N 1
ATOM 7043 C CA . GLY B 1 424 ? 20.984 9.25 6.793 1 74.62 424 GLY B CA 1
ATOM 7044 C C . GLY B 1 424 ? 21.969 8.289 6.164 1 74.62 424 GLY B C 1
ATOM 7045 O O . GLY B 1 424 ? 22.922 7.852 6.82 1 74.62 424 GLY B O 1
ATOM 7046 N N . TYR B 1 425 ? 21.641 7.922 4.895 1 72.81 425 TYR B N 1
ATOM 7047 C CA . TYR B 1 425 ? 22.5 6.953 4.227 1 72.81 425 TYR B CA 1
ATOM 7048 C C . TYR B 1 425 ? 23.766 7.621 3.697 1 72.81 425 TYR B C 1
ATOM 7050 O O . TYR B 1 425 ? 23.719 8.758 3.221 1 72.81 425 TYR B O 1
ATOM 7058 N N . SER B 1 426 ? 24.875 7.062 3.9 1 60.59 426 SER B N 1
ATOM 7059 C CA . SER B 1 426 ? 26.156 7.59 3.48 1 60.59 426 SER B CA 1
ATOM 7060 C C . SER B 1 426 ? 26.344 7.457 1.973 1 60.59 426 SER B C 1
ATOM 7062 O O . SER B 1 426 ? 27.016 8.281 1.349 1 60.59 426 SER B O 1
ATOM 7064 N N . SER B 1 427 ? 25.828 6.406 1.488 1 64.31 427 SER B N 1
ATOM 7065 C CA . SER B 1 427 ? 26.031 6.133 0.068 1 64.31 427 SER B CA 1
ATOM 7066 C C . SER B 1 427 ? 24.766 6.422 -0.731 1 64.31 427 SER B C 1
ATOM 7068 O O . SER B 1 427 ? 23.656 6.254 -0.226 1 64.31 427 SER B O 1
ATOM 7070 N N . ASP B 1 428 ? 25.016 6.777 -1.888 1 77.88 428 ASP B N 1
ATOM 7071 C CA . ASP B 1 428 ? 23.906 7.07 -2.787 1 77.88 428 ASP B CA 1
ATOM 7072 C C . ASP B 1 428 ? 23.234 5.789 -3.262 1 77.88 428 ASP B C 1
ATOM 7074 O O . ASP B 1 428 ? 23.906 4.781 -3.508 1 77.88 428 ASP B O 1
ATOM 7078 N N . LEU B 1 429 ? 22 5.805 -3.107 1 87.5 429 LEU B N 1
ATOM 7079 C CA . LEU B 1 429 ? 21.219 4.73 -3.701 1 87.5 429 LEU B CA 1
ATOM 7080 C C . LEU B 1 429 ? 21.094 4.91 -5.211 1 87.5 429 LEU B C 1
ATOM 7082 O O . LEU B 1 429 ? 20.75 5.996 -5.684 1 87.5 429 LEU B O 1
ATOM 7086 N N . ASN B 1 430 ? 21.547 3.906 -5.941 1 89.62 430 ASN B N 1
ATOM 7087 C CA . ASN B 1 430 ? 21.375 3.916 -7.391 1 89.62 430 ASN B CA 1
ATOM 7088 C C . ASN B 1 430 ? 20.156 3.09 -7.812 1 89.62 430 ASN B C 1
ATOM 7090 O O . ASN B 1 430 ? 20.094 1.892 -7.539 1 89.62 430 ASN B O 1
ATOM 7094 N N . PRO B 1 431 ? 19.297 3.717 -8.461 1 95.12 431 PRO B N 1
ATOM 7095 C CA . PRO B 1 431 ? 18.078 2.986 -8.836 1 95.12 431 PRO B CA 1
ATOM 7096 C C . PRO B 1 431 ? 18.359 1.862 -9.836 1 95.12 431 PRO B C 1
ATOM 7098 O O . PRO B 1 431 ? 19.203 2.01 -10.719 1 95.12 431 PRO B O 1
ATOM 7101 N N . ALA B 1 432 ? 17.656 0.733 -9.68 1 97.06 432 ALA B N 1
ATOM 7102 C CA . ALA B 1 432 ? 17.734 -0.377 -10.625 1 97.06 432 ALA B CA 1
ATOM 7103 C C . ALA B 1 432 ? 16.906 -0.099 -11.875 1 97.06 432 ALA B C 1
ATOM 7105 O O . ALA B 1 432 ? 17.203 -0.634 -12.945 1 97.06 432 ALA B O 1
ATOM 7106 N N . GLY B 1 433 ? 15.836 0.672 -11.703 1 97.31 433 GLY B N 1
ATOM 7107 C CA . GLY B 1 433 ? 14.977 1.003 -12.836 1 97.31 433 GLY B CA 1
ATOM 7108 C C . GLY B 1 433 ? 13.609 1.51 -12.414 1 97.31 433 GLY B C 1
ATOM 7109 O O . GLY B 1 433 ? 13.383 1.791 -11.234 1 97.31 433 GLY B O 1
ATOM 7110 N N . VAL B 1 434 ? 12.805 1.696 -13.477 1 97.12 434 VAL B N 1
ATOM 7111 C CA . VAL B 1 434 ? 11.477 2.273 -13.281 1 97.12 434 VAL B CA 1
ATOM 7112 C C . VAL B 1 434 ? 10.422 1.361 -13.891 1 97.12 434 VAL B C 1
ATOM 7114 O O . VAL B 1 434 ? 10.656 0.741 -14.938 1 97.12 434 VAL B O 1
ATOM 7117 N N . VAL B 1 435 ? 9.312 1.206 -13.18 1 98 435 VAL B N 1
ATOM 7118 C CA . VAL B 1 435 ? 8.109 0.582 -13.734 1 98 435 VAL B CA 1
ATOM 7119 C C . VAL B 1 435 ? 6.992 1.616 -13.852 1 98 435 VAL B C 1
ATOM 7121 O O . VAL B 1 435 ? 6.379 1.985 -12.844 1 98 435 VAL B O 1
ATOM 7124 N N . PRO B 1 436 ? 6.688 2.033 -15.031 1 93.31 436 PRO B N 1
ATOM 7125 C CA . PRO B 1 436 ? 5.691 3.09 -15.211 1 93.31 436 PRO B CA 1
ATOM 7126 C C . PRO B 1 436 ? 4.297 2.666 -14.758 1 93.31 436 PRO B C 1
ATOM 7128 O O . PRO B 1 436 ? 3.949 1.485 -14.836 1 93.31 436 PRO B O 1
ATOM 7131 N N . TYR B 1 437 ? 3.553 3.646 -14.305 1 92.12 437 TYR B N 1
ATOM 7132 C CA . TYR B 1 437 ? 2.156 3.391 -13.977 1 92.12 437 TYR B CA 1
ATOM 7133 C C . TYR B 1 437 ? 1.339 3.119 -15.234 1 92.12 437 TYR B C 1
ATOM 7135 O O . TYR B 1 437 ? 1.576 3.729 -16.281 1 92.12 437 TYR B O 1
ATOM 7143 N N . SER B 1 438 ? 0.385 2.184 -15.102 1 88.19 438 SER B N 1
ATOM 7144 C CA . SER B 1 438 ? -0.623 1.928 -16.125 1 88.19 438 SER B CA 1
ATOM 7145 C C . SER B 1 438 ? -1.947 1.501 -15.5 1 88.19 438 SER B C 1
ATOM 7147 O O . SER B 1 438 ? -1.967 0.726 -14.547 1 88.19 438 SER B O 1
ATOM 7149 N N . ARG B 1 439 ? -3.023 2.025 -16.062 1 84.94 439 ARG B N 1
ATOM 7150 C CA . ARG B 1 439 ? -4.348 1.627 -15.602 1 84.94 439 ARG B CA 1
ATOM 7151 C C . ARG B 1 439 ? -4.617 0.157 -15.906 1 84.94 439 ARG B C 1
ATOM 7153 O O . ARG B 1 439 ? -5.449 -0.477 -15.25 1 84.94 439 ARG B O 1
ATOM 7160 N N . GLU B 1 440 ? -3.873 -0.313 -16.812 1 84.19 440 GLU B N 1
ATOM 7161 C CA . GLU B 1 440 ? -4.113 -1.682 -17.25 1 84.19 440 GLU B CA 1
ATOM 7162 C C . GLU B 1 440 ? -3.125 -2.652 -16.625 1 84.19 440 GLU B C 1
ATOM 7164 O O . GLU B 1 440 ? -3.102 -3.838 -16.953 1 84.19 440 GLU B O 1
ATOM 7169 N N . PHE B 1 441 ? -2.418 -2.178 -15.719 1 92.88 441 PHE B N 1
ATOM 7170 C CA . PHE B 1 441 ? -1.322 -2.955 -15.156 1 92.88 441 PHE B CA 1
ATOM 7171 C C . PHE B 1 441 ? -1.84 -4.25 -14.539 1 92.88 441 PHE B C 1
ATOM 7173 O O . PHE B 1 441 ? -1.223 -5.305 -14.688 1 92.88 441 PHE B O 1
ATOM 7180 N N . ASP B 1 442 ? -2.969 -4.238 -13.891 1 90.88 442 ASP B N 1
ATOM 7181 C CA . ASP B 1 442 ? -3.477 -5.371 -13.125 1 90.88 442 ASP B CA 1
ATOM 7182 C C . ASP B 1 442 ? -4.195 -6.371 -14.031 1 90.88 442 ASP B C 1
ATOM 7184 O O . ASP B 1 442 ? -4.562 -7.461 -13.594 1 90.88 442 ASP B O 1
ATOM 7188 N N . LEU B 1 443 ? -4.32 -6.004 -15.281 1 85.88 443 LEU B N 1
ATOM 7189 C CA . LEU B 1 443 ? -4.941 -6.941 -16.219 1 85.88 443 LEU B CA 1
ATOM 7190 C C . LEU B 1 443 ? -4.105 -8.211 -16.344 1 85.88 443 LEU B C 1
ATOM 7192 O O . LEU B 1 443 ? -4.617 -9.258 -16.75 1 85.88 443 LEU B O 1
ATOM 7196 N N . GLN B 1 444 ? -2.809 -8.078 -16 1 89.94 444 GLN B N 1
ATOM 7197 C CA . GLN B 1 444 ? -1.917 -9.234 -16.078 1 89.94 444 GLN B CA 1
ATOM 7198 C C . GLN B 1 444 ? -2.342 -10.32 -15.094 1 89.94 444 GLN B C 1
ATOM 7200 O O . GLN B 1 444 ? -2.047 -11.5 -15.289 1 89.94 444 GLN B O 1
ATOM 7205 N N . ILE B 1 445 ? -3.043 -9.961 -13.984 1 90.25 445 ILE B N 1
ATOM 7206 C CA . ILE B 1 445 ? -3.553 -10.922 -13.016 1 90.25 445 ILE B CA 1
ATOM 7207 C C . ILE B 1 445 ? -4.766 -11.648 -13.594 1 90.25 445 ILE B C 1
ATOM 7209 O O . ILE B 1 445 ? -4.883 -12.875 -13.469 1 90.25 445 ILE B O 1
ATOM 7213 N N . ASP B 1 446 ? -5.598 -10.891 -14.211 1 79.81 446 ASP B N 1
ATOM 7214 C CA . ASP B 1 446 ? -6.828 -11.445 -14.773 1 79.81 446 ASP B CA 1
ATOM 7215 C C . ASP B 1 446 ? -6.527 -12.344 -15.969 1 79.81 446 ASP B C 1
ATOM 7217 O O . ASP B 1 446 ? -7.09 -13.43 -16.094 1 79.81 446 ASP B O 1
ATOM 7221 N N . SER B 1 447 ? -5.594 -11.898 -16.844 1 76.38 447 SER B N 1
ATOM 7222 C CA . SER B 1 447 ? -5.297 -12.609 -18.078 1 76.38 447 SER B CA 1
ATOM 7223 C C . SER B 1 447 ? -4.316 -13.75 -17.844 1 76.38 447 SER B C 1
ATOM 7225 O O . SER B 1 447 ? -4.258 -14.695 -18.625 1 76.38 447 SER B O 1
ATOM 7227 N N . GLY B 1 448 ? -3.523 -13.609 -16.859 1 80.81 448 GLY B N 1
ATOM 7228 C CA . GLY B 1 448 ? -2.479 -14.586 -16.594 1 80.81 448 GLY B CA 1
ATOM 7229 C C . GLY B 1 448 ? -1.196 -14.297 -17.359 1 80.81 448 GLY B C 1
ATOM 7230 O O . GLY B 1 448 ? -0.161 -14.914 -17.078 1 80.81 448 GLY B O 1
ATOM 7231 N N . GLN B 1 449 ? -1.237 -13.414 -18.297 1 82.88 449 GLN B N 1
ATOM 7232 C CA . GLN B 1 449 ? -0.057 -13.016 -19.047 1 82.88 449 GLN B CA 1
ATOM 7233 C C . GLN B 1 449 ? 0.604 -11.781 -18.438 1 82.88 449 GLN B C 1
ATOM 7235 O O . GLN B 1 449 ? -0.02 -10.727 -18.344 1 82.88 449 GLN B O 1
ATOM 7240 N N . LYS B 1 450 ? 1.848 -11.984 -18.094 1 88.06 450 LYS B N 1
ATOM 7241 C CA . LYS B 1 450 ? 2.555 -10.875 -17.469 1 88.06 450 LYS B CA 1
ATOM 7242 C C . LYS B 1 450 ? 2.764 -9.727 -18.453 1 88.06 450 LYS B C 1
ATOM 7244 O O . LYS B 1 450 ? 2.887 -9.953 -19.672 1 88.06 450 LYS B O 1
ATOM 7249 N N . ILE B 1 451 ? 2.748 -8.578 -17.922 1 86.19 451 ILE B N 1
ATOM 7250 C CA . ILE B 1 451 ? 2.816 -7.367 -18.734 1 86.19 451 ILE B CA 1
ATOM 7251 C C . ILE B 1 451 ? 4.129 -7.348 -19.516 1 86.19 451 ILE B C 1
ATOM 7253 O O . ILE B 1 451 ? 4.188 -6.828 -20.641 1 86.19 451 ILE B O 1
ATOM 7257 N N . VAL B 1 452 ? 5.156 -7.926 -18.984 1 89.94 452 VAL B N 1
ATOM 7258 C CA . VAL B 1 452 ? 6.457 -7.988 -19.641 1 89.94 452 VAL B CA 1
ATOM 7259 C C . VAL B 1 452 ? 6.359 -8.812 -20.906 1 89.94 452 VAL B C 1
ATOM 7261 O O . VA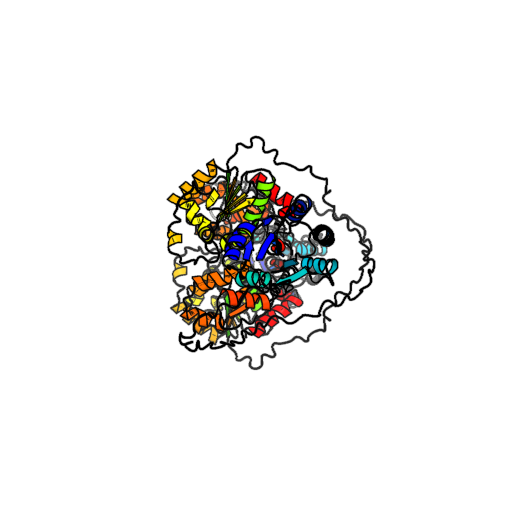L B 1 452 ? 7.117 -8.602 -21.859 1 89.94 452 VAL B O 1
ATOM 7264 N N . SER B 1 453 ? 5.434 -9.703 -21 1 85.62 453 SER B N 1
ATOM 7265 C CA . SER B 1 453 ? 5.258 -10.57 -22.156 1 85.62 453 SER B CA 1
ATOM 7266 C C . SER B 1 453 ? 4.34 -9.93 -23.203 1 85.62 453 SER B C 1
ATOM 7268 O O . SER B 1 453 ? 4.391 -10.273 -24.375 1 85.62 453 SER B O 1
ATOM 7270 N N . THR B 1 454 ? 3.498 -8.953 -22.828 1 80.88 454 THR B N 1
ATOM 7271 C CA . THR B 1 454 ? 2.459 -8.438 -23.719 1 80.88 454 THR B CA 1
ATOM 7272 C C . THR B 1 454 ? 2.766 -7.008 -24.156 1 80.88 454 THR B C 1
ATOM 7274 O O . THR B 1 454 ? 2.195 -6.508 -25.125 1 80.88 454 THR B O 1
ATOM 7277 N N . ASN B 1 455 ? 3.648 -6.363 -23.391 1 84.38 455 ASN B N 1
ATOM 7278 C CA . ASN B 1 455 ? 3.959 -4.957 -23.625 1 84.38 455 ASN B CA 1
ATOM 7279 C C . ASN B 1 455 ? 5.461 -4.73 -23.766 1 84.38 455 ASN B C 1
ATOM 7281 O O . ASN B 1 455 ? 6.203 -4.867 -22.781 1 84.38 455 ASN B O 1
ATOM 7285 N N . LYS B 1 456 ? 5.895 -4.242 -24.875 1 82.31 456 LYS B N 1
ATOM 7286 C CA . LYS B 1 456 ? 7.312 -4.098 -25.188 1 82.31 456 LYS B CA 1
ATOM 7287 C C . LYS B 1 456 ? 7.98 -3.074 -24.281 1 82.31 456 LYS B C 1
ATOM 7289 O O . LYS B 1 456 ? 9.133 -3.246 -23.875 1 82.31 456 LYS B O 1
ATOM 7294 N N . ALA B 1 457 ? 7.305 -2.006 -24.016 1 85.88 457 ALA B N 1
ATOM 7295 C CA . ALA B 1 457 ? 7.867 -0.982 -23.141 1 85.88 457 ALA B CA 1
ATOM 7296 C C . ALA B 1 457 ? 8.156 -1.55 -21.75 1 85.88 457 ALA B C 1
ATOM 7298 O O . ALA B 1 457 ? 9.234 -1.321 -21.188 1 85.88 457 ALA B O 1
ATOM 7299 N N . TYR B 1 458 ? 7.207 -2.305 -21.219 1 93.06 458 TYR B N 1
ATOM 7300 C CA . TYR B 1 458 ? 7.395 -2.902 -19.906 1 93.06 458 TYR B CA 1
ATOM 7301 C C . TYR B 1 458 ? 8.477 -3.977 -19.938 1 93.06 458 TYR B C 1
ATOM 7303 O O . TYR B 1 458 ? 9.227 -4.145 -18.984 1 93.06 458 TYR B O 1
ATOM 7311 N N . LYS B 1 459 ? 8.555 -4.68 -21.062 1 92.25 459 LYS B N 1
ATOM 7312 C CA . LYS B 1 459 ? 9.648 -5.637 -21.234 1 92.25 459 LYS B CA 1
ATOM 7313 C C . LYS B 1 459 ? 11.008 -4.957 -21.094 1 92.25 459 LYS B C 1
ATOM 7315 O O . LYS B 1 459 ? 11.891 -5.461 -20.406 1 92.25 459 LYS B O 1
ATOM 7320 N N . ASN B 1 460 ? 11.156 -3.828 -21.703 1 90.88 460 ASN B N 1
ATOM 7321 C CA . ASN B 1 460 ? 12.406 -3.086 -21.641 1 90.88 460 ASN B CA 1
ATOM 7322 C C . ASN B 1 460 ? 12.711 -2.598 -20.234 1 90.88 460 ASN B C 1
ATOM 7324 O O . ASN B 1 460 ? 13.867 -2.639 -19.797 1 90.88 460 ASN B O 1
ATOM 7328 N N . HIS B 1 461 ? 11.734 -2.125 -19.547 1 95.44 461 HIS B N 1
ATOM 7329 C CA . HIS B 1 461 ? 11.922 -1.665 -18.172 1 95.44 461 HIS B CA 1
ATOM 7330 C C . HIS B 1 461 ? 12.367 -2.805 -17.266 1 95.44 461 HIS B C 1
ATOM 7332 O O . HIS B 1 461 ? 13.336 -2.66 -16.516 1 95.44 461 HIS B O 1
ATOM 7338 N N . TYR B 1 462 ? 11.695 -3.92 -17.359 1 97.44 462 TYR B N 1
ATOM 7339 C CA . TYR B 1 462 ? 12.039 -5.035 -16.484 1 97.44 462 TYR B CA 1
ATOM 7340 C C . TYR B 1 462 ? 13.367 -5.66 -16.891 1 97.44 462 TYR B C 1
ATOM 7342 O O . TYR B 1 462 ? 14.117 -6.137 -16.047 1 97.44 462 TYR B O 1
ATOM 7350 N N . PHE B 1 463 ? 13.672 -5.633 -18.203 1 95.62 463 PHE B N 1
ATOM 7351 C CA . PHE B 1 463 ? 14.984 -6.082 -18.656 1 95.62 463 PHE B CA 1
ATOM 7352 C C . PHE B 1 463 ? 16.078 -5.23 -18.047 1 95.62 463 PHE B C 1
ATOM 7354 O O . PHE B 1 463 ? 17.094 -5.758 -17.562 1 95.62 463 PHE B O 1
ATOM 7361 N N . THR B 1 464 ? 15.891 -3.947 -18.031 1 95.56 464 THR B N 1
ATOM 7362 C CA . THR B 1 464 ? 16.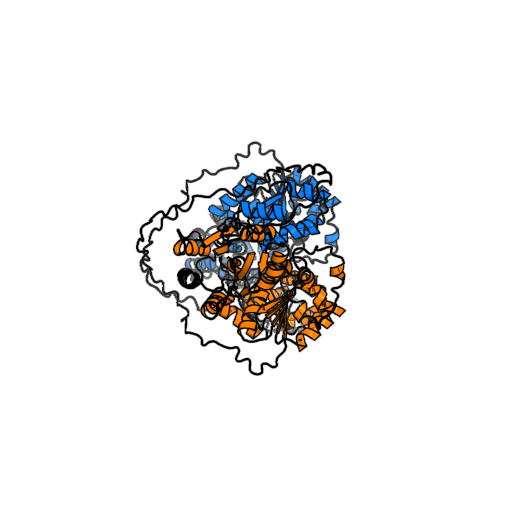859 -3.02 -17.469 1 95.56 464 THR B CA 1
ATOM 7363 C C . THR B 1 464 ? 17.031 -3.271 -15.969 1 95.56 464 THR B C 1
ATOM 7365 O O . THR B 1 464 ? 18.156 -3.295 -15.461 1 95.56 464 THR B O 1
ATOM 7368 N N . ILE B 1 465 ? 15.938 -3.453 -15.273 1 98.19 465 ILE B N 1
ATOM 7369 C CA . ILE B 1 465 ? 15.977 -3.725 -13.844 1 98.19 465 ILE B CA 1
ATOM 7370 C C . ILE B 1 465 ? 16.734 -5.023 -13.586 1 98.19 465 ILE B C 1
ATOM 7372 O O . ILE B 1 465 ? 17.609 -5.074 -12.719 1 98.19 465 ILE B O 1
ATOM 7376 N N . LEU B 1 466 ? 16.406 -6.059 -14.391 1 97.62 466 LEU B N 1
ATOM 7377 C CA . LEU B 1 466 ? 17.062 -7.352 -14.242 1 97.62 466 LEU B CA 1
ATOM 7378 C C . LEU B 1 466 ? 18.562 -7.219 -14.469 1 97.62 466 LEU B C 1
ATOM 7380 O O . LEU B 1 466 ? 19.359 -7.727 -13.68 1 97.62 466 LEU B O 1
ATOM 7384 N N . LYS B 1 467 ? 18.938 -6.523 -15.484 1 95.25 467 LYS B N 1
ATOM 7385 C CA . LYS B 1 467 ? 20.344 -6.316 -15.82 1 95.25 467 LYS B CA 1
ATOM 7386 C C . LYS B 1 467 ? 21.094 -5.617 -14.688 1 95.25 467 LYS B C 1
ATOM 7388 O O . LYS B 1 467 ? 22.203 -6.012 -14.328 1 95.25 467 LYS B O 1
ATOM 7393 N N . ASN B 1 468 ? 20.453 -4.652 -14.102 1 95.5 468 ASN B N 1
ATOM 7394 C CA . ASN B 1 468 ? 21.094 -3.855 -13.055 1 95.5 468 ASN B CA 1
ATOM 7395 C C . ASN B 1 468 ? 21.172 -4.621 -11.734 1 95.5 468 ASN B C 1
ATOM 7397 O O . ASN B 1 468 ? 21.953 -4.27 -10.852 1 95.5 468 ASN B O 1
ATOM 7401 N N . LEU B 1 469 ? 20.359 -5.648 -11.609 1 96.62 469 LEU B N 1
ATOM 7402 C CA . LEU B 1 469 ? 20.344 -6.43 -10.383 1 96.62 469 LEU B CA 1
ATOM 7403 C C . LEU B 1 469 ? 21.328 -7.598 -10.477 1 96.62 469 LEU B C 1
ATOM 7405 O O . LEU B 1 469 ? 21.703 -8.18 -9.461 1 96.62 469 LEU B O 1
ATOM 7409 N N . LEU B 1 470 ? 21.641 -7.988 -11.719 1 93.62 470 LEU B N 1
ATOM 7410 C CA . LEU B 1 470 ? 22.547 -9.109 -11.938 1 93.62 470 LEU B CA 1
ATOM 7411 C C . LEU B 1 470 ? 24 -8.656 -11.828 1 93.62 470 LEU B C 1
ATOM 7413 O O . LEU B 1 470 ? 24.859 -9.422 -11.375 1 93.62 470 LEU B O 1
#

InterPro domains:
  IPR027417 P-loop containing nucleoside triphosphate hydrolase [G3DSA:3.40.50.300] (213-470)
  IPR027417 P-loop containing nucleoside triphosphate hydrolase [SSF52540] (214-462)
  IPR050625 ParA/MinD ATPase [PTHR43384] (137-468)

Foldseek 3Di:
DEEEEQQAPLFVLLQVLLVVPVVYHHPHYHRALQRVLVCVVVDPDDGAEYEAEPRRHPDDLVVLLVSLLSVVVCCVPRNVRYAYEYEYQDVSNVVSQCVRCPPPPSYHYHHDPDPDDDSVNVSCSVPPPVPVPDPPDPDPDDDPDPDDDDDPPDPCPPPPPPCPPPPPPDDPPPPDPPPPDPPDPPPPCPPPVPPPPPVPPVPQCVVPDLPAFAEEEQEAAPPLCRLLLLLLLQVLCVVSVWQEEEQEPPQPPFCVCLLAVVLVSVCSSPVQLLQLNLVCLVPVVCNVPSWDDSDPRYTYRYHHPPDDPPDPSVVSDDLVSVLVNLVSVRVVTRYYYYRAYLLRCLRNLVCLVVHQAYEYRFALADVRLLVGLVSNVVRHDPVSSLSCQVRYAYEHEQYDQPYDDPRHGSDPQNSQVVSCVNNVPPDTHHHQFYHHHDPCQCVSSVVSNHCLRVPVVRVVGSVSSSSSND/DEEEEQQAPLFVLLQVLLVVPVVYHHPHYDRALQRVLVCVVVDPDDGAEYEAEPRRHPDDLVVLLVSLLSVVVCCVPRNVRYAYEYEYQDVSNVVSQCVRCPPPPSYHYHHDVDPDDDSVNVSCSVCPPVVVPDPPDPDDDDDDDDDDDDDPPDPPPPPPPPCPPPPPPDDPPPPDPPPPDPPDPPPPCPPPVPPPPPVPPPPQCVVPDLPAFAEEEQEAAPPLCRLLLLLLLQVLCVVSVWQEEEQEPPQPPFCVCLLAVVLVSVCSSPVQLLQLNLVCLVPVVCNVVSWDDSDPRYTYRYHHPPDDPPDPSVVSDDLVSVLVNLVSVRVVTRYYYYRAYLLRCLRNLVCLVVHQAYEYRFALADVRLLVGLVSNVVRHDPVSSLSCQVRYAYEHEQYDQPYDDPNHGSDPQNSQVVSCVNNVPPDTHHHQFYHHHDPCQCVSSVSSNHCLRVPVVRVVGSVSSSSSND

pLDDT: mean 78.05, std 25.09, range [18.06, 98.88]